Protein AF-0000000075421475 (afdb_homodimer)

Organism: Rhizophagus irregularis (strain DAOM 181602 / DAOM 197198 / MUCL 43194) (NCBI:txid747089)

InterPro domains:
  IPR005123 Oxoglutarate/iron-dependent dioxygenase domain [PS51471] (531-651)
  IPR027450 Alpha-ketoglutarate-dependent dioxygenase AlkB-like [PF13532] (498-639)
  IPR032852 DNA oxidative demethylase ALKBH2 [PTHR31573] (485-650)
  IPR036987 SRA-YDG superfamily [G3DSA:2.30.280.10] (38-234)
  IPR037151 Alpha-ketoglutarate-dependent dioxygenase AlkB-like superfamily [G3DSA:2.60.120.590] (436-652)

Secondary structure (DSSP, 8-state):
------------------------S---TTSS--TT-HHHHTS-SSEESSHHHHHHH-TT---SS-SEEEETTEEEEEEESS---TT-EE-SSEEEEE---SEEEETTEEEESS---TTSHHHHHHHHHHHTT--EEEEEETT-TTBSS---SSEEEEEEEEEEEEEEEEEPPP---TTGGGTTT----GGGGS-------------------EEEEEEEEEE-TTSSS--TTS-HHHHHHHHHH-TTTT---------EE-TTT--EE---BSS-BB--TTSTTBTEEEETTTTEEEEPPSS--B-GGGGSS--S-HHHHTSPPSS-SSPPPS--TT---SSSGGGTS-EE-TTT-BEE---BSSEEE-TTT--EEEPP--PPPHHHHS-TTS---SSS-SS-PPEEETTS--EEEEEE-TTS-EEEEEEETTTEEEEEEE--TTTTHHHHHHHHHHHT---TT-B--BB--SSSS--B-SSEEEEEES----SB---EE-GGGS-HHHHHHHHHHHHHHHHH-TTS-----EEEEEEE-TT--EEEE----TTEEEEEEEEEEES-EEEEEEE---SS----------------------EEESSS-SEEEEE-TT-EEEEE-SSHHHHEEEEEEESS-EEEEEEEEE--/------------------------S---TTSS--TT-GGGTTS-SSEESSHHHHHHH-TT---SS-SEEEETTEEEEEEESS---TT-EE-SSEEEEE---SEEEETTEEEESS---TTSHHHHHHHHHHHHT--EEEEEETT-TTBSS---SSEEEEEEEEEEEEEEEEEPPP---TTGGGTTT----GGGG--------------------EEEEEEEEEE-TTSSS--TTS-HHHHHHHHHH-TTTT---------EE-TTT--EE---BSS-BB--TTSTTBTEEEETTTTEEEEPPSS--B-GGGGSS--S-HHHHTSPPSS-SSPPPS--TT---SSSGGGTS-EE-TTT-BEE---BSSEEE-TTT--EEEPP--PPPHHHHS-TTS---SSS-SS-PPEEETTS--EEEEEE-TTS-EEEEEEEGGGEEEEEEE--TTTTHHHHHHHHHHHT---TT-B--BB--SSSS--B-SSEEEEEES----SB---EE-GGGS-HHHHHHHHHHHHHHHHH-TTS-----EEEEEEE-TT--EEEE----TTEEEEEEEEEEES-EEEEEEE---SS----------------------EEESSS-SEEEEE-TT-EEEEE-TTHHHHEEEEEEESS-EEEEEEEEE--

Structure (mmCIF, N/CA/C/O backbone):
data_AF-0000000075421475-model_v1
#
loop_
_entity.id
_entity.type
_entity.pdbx_description
1 polymer 'Fe2OG dioxygenase domain-containing protein'
#
loop_
_atom_site.group_PDB
_atom_site.id
_atom_site.type_symbol
_atom_site.label_atom_id
_atom_site.label_alt_id
_atom_site.label_comp_id
_atom_site.label_asym_id
_atom_site.label_entity_id
_atom_site.label_seq_id
_atom_site.pdbx_PDB_ins_code
_atom_site.Cartn_x
_atom_site.Cartn_y
_atom_site.Cartn_z
_atom_site.occupancy
_atom_site.B_iso_or_equiv
_atom_site.auth_seq_id
_atom_site.auth_comp_id
_atom_site.auth_asym_id
_atom_site.auth_atom_id
_atom_site.pdbx_PDB_model_num
ATOM 1 N N . MET A 1 1 ? -62.625 -7.441 -4.32 1 19.88 1 MET A N 1
ATOM 2 C CA . MET A 1 1 ? -62.062 -8.719 -3.875 1 19.88 1 MET A CA 1
ATOM 3 C C . MET A 1 1 ? -61.125 -9.305 -4.934 1 19.88 1 MET A C 1
ATOM 5 O O . MET A 1 1 ? -60.844 -10.5 -4.918 1 19.88 1 MET A O 1
ATOM 9 N N . GLU A 1 2 ? -60.75 -8.57 -5.867 1 22.98 2 GLU A N 1
ATOM 10 C CA . GLU A 1 2 ? -60.156 -9.094 -7.094 1 22.98 2 GLU A CA 1
ATOM 11 C C . GLU A 1 2 ? -58.906 -9.891 -6.793 1 22.98 2 GLU A C 1
ATOM 13 O O . GLU A 1 2 ? -58.094 -9.484 -5.957 1 22.98 2 GLU A O 1
ATOM 18 N N . GLN A 1 3 ? -58.844 -11.203 -7.133 1 22.12 3 GLN A N 1
ATOM 19 C CA . GLN A 1 3 ? -58.031 -12.383 -6.898 1 22.12 3 GLN A CA 1
ATOM 20 C C . GLN A 1 3 ? -56.594 -12.188 -7.438 1 22.12 3 GLN A C 1
ATOM 22 O O . GLN A 1 3 ? -56.406 -11.898 -8.617 1 22.12 3 GLN A O 1
ATOM 27 N N . ILE A 1 4 ? -55.688 -11.688 -6.645 1 22.62 4 ILE A N 1
ATOM 28 C CA . ILE A 1 4 ? -54.281 -11.336 -6.832 1 22.62 4 ILE A CA 1
ATOM 29 C C . ILE A 1 4 ? -53.5 -12.57 -7.285 1 22.62 4 ILE A C 1
ATOM 31 O O . ILE A 1 4 ? -53.438 -13.562 -6.555 1 22.62 4 ILE A O 1
ATOM 35 N N . ALA A 1 5 ? -53.469 -12.891 -8.617 1 23.23 5 ALA A N 1
ATOM 36 C CA . ALA A 1 5 ? -52.906 -14.086 -9.234 1 23.23 5 ALA A CA 1
ATOM 37 C C . ALA A 1 5 ? -51.5 -14.344 -8.711 1 23.23 5 ALA A C 1
ATOM 39 O O . ALA A 1 5 ? -50.656 -13.445 -8.727 1 23.23 5 ALA A O 1
ATOM 40 N N . SER A 1 6 ? -51.188 -15.344 -7.84 1 21.27 6 SER A N 1
ATOM 41 C CA . SER A 1 6 ? -50.156 -16.016 -7.051 1 21.27 6 SER A CA 1
ATOM 42 C C . SER A 1 6 ? -49 -16.516 -7.941 1 21.27 6 SER A C 1
ATOM 44 O O . SER A 1 6 ? -49.188 -17.453 -8.719 1 21.27 6 SER A O 1
ATOM 46 N N . SER A 1 7 ? -48.438 -15.641 -8.797 1 22.64 7 SER A N 1
ATOM 47 C CA . SER A 1 7 ? -47.531 -16.234 -9.766 1 22.64 7 SER A CA 1
ATOM 48 C C . SER A 1 7 ? -46.531 -17.172 -9.094 1 22.64 7 SER A C 1
ATOM 50 O O . SER A 1 7 ? -45.938 -16.828 -8.062 1 22.64 7 SER A O 1
ATOM 52 N N . ASN A 1 8 ? -46.625 -18.453 -9.18 1 20.2 8 ASN A N 1
ATOM 53 C CA . ASN A 1 8 ? -46.031 -19.703 -8.711 1 20.2 8 ASN A CA 1
ATOM 54 C C . ASN A 1 8 ? -44.531 -19.734 -9 1 20.2 8 ASN A C 1
ATOM 56 O O . ASN A 1 8 ? -44.125 -19.844 -10.148 1 20.2 8 ASN A O 1
ATOM 60 N N . VAL A 1 9 ? -43.812 -18.828 -8.469 1 20.62 9 VAL A N 1
ATOM 61 C CA . VAL A 1 9 ? -42.344 -18.828 -8.602 1 20.62 9 VAL A CA 1
ATOM 62 C C . VAL A 1 9 ? -41.812 -20.203 -8.242 1 20.62 9 VAL A C 1
ATOM 64 O O . VAL A 1 9 ? -41.938 -20.656 -7.102 1 20.62 9 VAL A O 1
ATOM 67 N N . GLN A 1 10 ? -41.844 -21.156 -9.18 1 21.28 10 GLN A N 1
ATOM 68 C CA . GLN A 1 10 ? -41.344 -22.516 -8.945 1 21.28 10 GLN A CA 1
ATOM 69 C C . GLN A 1 10 ? -39.938 -22.484 -8.375 1 21.28 10 GLN A C 1
ATOM 71 O O . GLN A 1 10 ? -39.031 -21.938 -8.984 1 21.28 10 GLN A O 1
ATOM 76 N N . VAL A 1 11 ? -39.75 -22.484 -7.121 1 22.06 11 VAL A N 1
ATOM 77 C CA . VAL A 1 11 ? -38.625 -22.672 -6.227 1 22.06 11 VAL A CA 1
ATOM 78 C C . VAL A 1 11 ? -37.906 -23.984 -6.582 1 22.06 11 VAL A C 1
ATOM 80 O O . VAL A 1 11 ? -38.438 -25.062 -6.383 1 22.06 11 VAL A O 1
ATOM 83 N N . VAL A 1 12 ? -37.312 -24.062 -7.805 1 23.73 12 VAL A N 1
ATOM 84 C CA . VAL A 1 12 ? -36.656 -25.359 -7.984 1 23.73 12 VAL A CA 1
ATOM 85 C C . VAL A 1 12 ? -35.688 -25.609 -6.832 1 23.73 12 VAL A C 1
ATOM 87 O O . VAL A 1 12 ? -34.781 -24.812 -6.586 1 23.73 12 VAL A O 1
ATOM 90 N N . GLN A 1 13 ? -36.062 -26.203 -5.762 1 22.08 13 GLN A N 1
ATOM 91 C CA . GLN A 1 13 ? -35.375 -26.797 -4.621 1 22.08 13 GLN A CA 1
ATOM 92 C C . GLN A 1 13 ? -34.219 -27.688 -5.078 1 22.08 13 GLN A C 1
ATOM 94 O O . GLN A 1 13 ? -34.438 -28.812 -5.508 1 22.08 13 GLN A O 1
ATOM 99 N N . GLU A 1 14 ? -33.375 -27.188 -5.859 1 24 14 GLU A N 1
ATOM 100 C CA . GLU A 1 14 ? -32.375 -28.219 -6.133 1 24 14 GLU A CA 1
ATOM 101 C C . GLU A 1 14 ? -31.75 -28.719 -4.844 1 24 14 GLU A C 1
ATOM 103 O O . GLU A 1 14 ? -31.25 -27.938 -4.035 1 24 14 GLU A O 1
ATOM 108 N N . GLU A 1 15 ? -32.219 -29.781 -4.238 1 24.41 15 GLU A N 1
ATOM 109 C CA . GLU A 1 15 ? -31.703 -30.594 -3.139 1 24.41 15 GLU A CA 1
ATOM 110 C C . GLU A 1 15 ? -30.188 -30.766 -3.262 1 24.41 15 GLU A C 1
ATOM 112 O O . GLU A 1 15 ? -29.703 -31.234 -4.293 1 24.41 15 GLU A O 1
ATOM 117 N N . VAL A 1 16 ? -29.5 -29.953 -2.693 1 27.61 16 VAL A N 1
ATOM 118 C CA . VAL A 1 16 ? -28.062 -30.125 -2.469 1 27.61 16 VAL A CA 1
ATOM 119 C C . VAL A 1 16 ? -27.797 -31.547 -1.942 1 27.61 16 VAL A C 1
ATOM 121 O O . VAL A 1 16 ? -28.172 -31.875 -0.812 1 27.61 16 VAL A O 1
ATOM 124 N N . LYS A 1 17 ? -28.078 -32.594 -2.758 1 28.84 17 LYS A N 1
ATOM 125 C CA . LYS A 1 17 ? -27.688 -33.938 -2.346 1 28.84 17 LYS A CA 1
ATOM 126 C C . LYS A 1 17 ? -26.281 -33.969 -1.767 1 28.84 17 LYS A C 1
ATOM 128 O O . LYS A 1 17 ? -25.344 -33.469 -2.393 1 28.84 17 LYS A O 1
ATOM 133 N N . ILE A 1 18 ? -26.141 -33.875 -0.448 1 30.33 18 ILE A N 1
ATOM 134 C CA . ILE A 1 18 ? -24.969 -34.219 0.359 1 30.33 18 ILE A CA 1
ATOM 135 C C . ILE A 1 18 ? -24.156 -35.281 -0.357 1 30.33 18 ILE A C 1
ATOM 137 O O . ILE A 1 18 ? -24.703 -36.312 -0.801 1 30.33 18 ILE A O 1
ATOM 141 N N . SER A 1 19 ? -23.156 -34.938 -0.996 1 30.86 19 SER A N 1
ATOM 142 C CA . SER A 1 19 ? -22.391 -36.062 -1.53 1 30.86 19 SER A CA 1
ATOM 143 C C . SER A 1 19 ? -22.344 -37.219 -0.535 1 30.86 19 SER A C 1
ATOM 145 O O . SER A 1 19 ? -22.266 -37 0.676 1 30.86 19 SER A O 1
ATOM 147 N N . VAL A 1 20 ? -23.094 -38.25 -0.68 1 33.75 20 VAL A N 1
ATOM 148 C CA . VAL A 1 20 ? -23.266 -39.531 -0.048 1 33.75 20 VAL A CA 1
ATOM 149 C C . VAL A 1 20 ? -21.922 -40.094 0.394 1 33.75 20 VAL A C 1
ATOM 151 O O . VAL A 1 20 ? -21.828 -41.25 0.864 1 33.75 20 VAL A O 1
ATOM 154 N N . HIS A 1 21 ? -20.781 -39.531 -0.09 1 34.03 21 HIS A N 1
ATOM 155 C CA . HIS A 1 21 ? -19.656 -40.406 0.247 1 34.03 21 HIS A CA 1
ATOM 156 C C . HIS A 1 21 ? -19.297 -40.281 1.727 1 34.03 21 HIS A C 1
ATOM 158 O O . HIS A 1 21 ? -19 -39.219 2.219 1 34.03 21 HIS A O 1
ATOM 164 N N . PRO A 1 22 ? -19.812 -41.031 2.578 1 38.66 22 PRO A N 1
ATOM 165 C CA . PRO A 1 22 ? -19.328 -41.156 3.953 1 38.66 22 PRO A CA 1
ATOM 166 C C . PRO A 1 22 ? -17.797 -41.094 4.043 1 38.66 22 PRO A C 1
ATOM 168 O O . PRO A 1 22 ? -17.125 -41.938 3.438 1 38.66 22 PRO A O 1
ATOM 171 N N . LEU A 1 23 ? -17.125 -40 3.906 1 40.91 23 LEU A N 1
ATOM 172 C CA . LEU A 1 23 ? -15.672 -40.031 4.008 1 40.91 23 LEU A CA 1
ATOM 173 C C . LEU A 1 23 ? -15.227 -40.625 5.328 1 40.91 23 LEU A C 1
ATOM 175 O O . LEU A 1 23 ? -15.82 -40.375 6.375 1 40.91 23 LEU A O 1
ATOM 179 N N . PRO A 1 24 ? -14.578 -41.812 5.293 1 38.94 24 PRO A N 1
ATOM 180 C CA . PRO A 1 24 ? -14.031 -42.281 6.566 1 38.94 24 PRO A CA 1
ATOM 181 C C . PRO A 1 24 ? -13.359 -41.188 7.371 1 38.94 24 PRO A C 1
ATOM 183 O O . PRO A 1 24 ? -13.07 -40.094 6.836 1 38.94 24 PRO A O 1
ATOM 186 N N . GLU A 1 25 ? -12.648 -41.656 8.656 1 40.38 25 GLU A N 1
ATOM 187 C CA . GLU A 1 25 ? -11.93 -40.938 9.711 1 40.38 25 GLU A CA 1
ATOM 188 C C . GLU A 1 25 ? -10.93 -39.938 9.125 1 40.38 25 GLU A C 1
ATOM 190 O O . GLU A 1 25 ? -10.789 -39.844 7.898 1 40.38 25 GLU A O 1
ATOM 195 N N . ASP A 1 26 ? -9.531 -39.844 9.898 1 41.53 26 ASP A N 1
ATOM 196 C CA . ASP A 1 26 ? -8.469 -38.844 10.062 1 41.53 26 ASP A CA 1
ATOM 197 C C . ASP A 1 26 ? -7.605 -38.75 8.805 1 41.53 26 ASP A C 1
ATOM 199 O O . ASP A 1 26 ? -6.984 -39.75 8.406 1 41.53 26 ASP A O 1
ATOM 203 N N . ASN A 1 27 ? -7.914 -38.094 7.852 1 46.56 27 ASN A N 1
ATOM 204 C CA . ASN A 1 27 ? -6.855 -37.75 6.914 1 46.56 27 ASN A CA 1
ATOM 205 C C . ASN A 1 27 ? -5.613 -37.25 7.637 1 46.56 27 ASN A C 1
ATOM 207 O O . ASN A 1 27 ? -4.742 -36.625 7.02 1 46.56 27 ASN A O 1
ATOM 211 N N . ASP A 1 28 ? -5.605 -37.125 9.047 1 42.09 28 ASP A N 1
ATOM 212 C CA . ASP A 1 28 ? -4.512 -36.562 9.828 1 42.09 28 ASP A CA 1
ATOM 213 C C . ASP A 1 28 ? -3.184 -37.219 9.492 1 42.09 28 ASP A C 1
ATOM 215 O O . ASP A 1 28 ? -2.955 -38.375 9.852 1 42.09 28 ASP A O 1
ATOM 219 N N . VAL A 1 29 ? -2.621 -36.906 8.453 1 40.19 29 VAL A N 1
ATOM 220 C CA . VAL A 1 29 ? -1.258 -37.312 8.133 1 40.19 29 VAL A CA 1
ATOM 221 C C . VAL A 1 29 ? -0.332 -37 9.305 1 40.19 29 VAL A C 1
ATOM 223 O O . VAL A 1 29 ? 0.502 -36.094 9.203 1 40.19 29 VAL A O 1
ATOM 226 N N . THR A 1 30 ? -0.765 -36.625 10.469 1 38.5 30 THR A N 1
ATOM 227 C CA . THR A 1 30 ? 0.36 -36.375 11.359 1 38.5 30 THR A CA 1
ATOM 228 C C . THR A 1 30 ? 1.345 -37.562 11.328 1 38.5 30 THR A C 1
ATOM 230 O O . THR A 1 30 ? 2.531 -37.375 11.617 1 38.5 30 THR A O 1
ATOM 233 N N . ASN A 1 31 ? 0.991 -38.844 11.891 1 34.25 31 ASN A N 1
ATOM 234 C CA . ASN A 1 31 ? 1.983 -39.875 12.055 1 34.25 31 ASN A CA 1
ATOM 235 C C . ASN A 1 31 ? 2.525 -40.375 10.711 1 34.25 31 ASN A C 1
ATOM 237 O O . ASN A 1 31 ? 1.853 -40.25 9.688 1 34.25 31 ASN A O 1
ATOM 241 N N . LYS A 1 32 ? 3.873 -40.875 10.656 1 36.94 32 LYS A N 1
ATOM 242 C CA . LYS A 1 32 ? 4.652 -41.531 9.609 1 36.94 32 LYS A CA 1
ATOM 243 C C . LYS A 1 32 ? 3.762 -42.406 8.734 1 36.94 32 LYS A C 1
ATOM 245 O O . LYS A 1 32 ? 4.258 -43.188 7.941 1 36.94 32 LYS A O 1
ATOM 250 N N . VAL A 1 33 ? 2.607 -42.688 9.148 1 35.84 33 VAL A N 1
ATOM 251 C CA . VAL A 1 33 ? 1.953 -43.688 8.312 1 35.84 33 VAL A CA 1
ATOM 252 C C . VAL A 1 33 ? 1.674 -43.094 6.93 1 35.84 33 VAL A C 1
ATOM 254 O O . VAL A 1 33 ? 1.271 -41.938 6.809 1 35.84 33 VAL A O 1
ATOM 257 N N . THR A 1 34 ? 1.839 -44 5.75 1 40.03 34 THR A N 1
ATOM 258 C CA . THR A 1 34 ? 2.09 -43.906 4.316 1 40.03 34 THR A CA 1
ATOM 259 C C . THR A 1 34 ? 0.959 -43.156 3.615 1 40.03 34 THR A C 1
ATOM 261 O O . THR A 1 34 ? -0.217 -43.469 3.834 1 40.03 34 THR A O 1
ATOM 264 N N . LEU A 1 35 ? 1.119 -41.844 3.225 1 44.03 35 LEU A N 1
ATOM 265 C CA . LEU A 1 35 ? 0.41 -41.156 2.16 1 44.03 35 LEU A CA 1
ATOM 266 C C . LEU A 1 35 ? -0.421 -42.125 1.329 1 44.03 35 LEU A C 1
ATOM 268 O O . LEU A 1 35 ? -1.32 -41.688 0.596 1 44.03 35 LEU A O 1
ATOM 272 N N . HIS A 1 36 ? -0.046 -43.469 1.395 1 41.69 36 HIS A N 1
ATOM 273 C CA . HIS A 1 36 ? -0.599 -44.5 0.514 1 41.69 36 HIS A CA 1
ATOM 274 C C . HIS A 1 36 ? -1.604 -45.375 1.253 1 41.69 36 HIS A C 1
ATOM 276 O O . HIS A 1 36 ? -1.866 -46.5 0.84 1 41.69 36 HIS A O 1
ATOM 282 N N . SER A 1 37 ? -2.088 -44.969 2.363 1 43.88 37 SER A N 1
ATOM 283 C CA . SER A 1 37 ? -3.082 -45.844 2.947 1 43.88 37 SER A CA 1
ATOM 284 C C . SER A 1 37 ? -4.277 -46.031 2.018 1 43.88 37 SER A C 1
ATOM 286 O O . SER A 1 37 ? -4.625 -45.125 1.262 1 43.88 37 SER A O 1
ATOM 288 N N . PRO A 1 38 ? -4.766 -47.281 1.818 1 45.56 38 PRO A N 1
ATOM 289 C CA . PRO A 1 38 ? -5.875 -47.594 0.925 1 45.56 38 PRO A CA 1
ATOM 290 C C . PRO A 1 38 ? -7.066 -46.656 1.086 1 45.56 38 PRO A C 1
ATOM 292 O O . PRO A 1 38 ? -7.801 -46.438 0.125 1 45.56 38 PRO A O 1
ATOM 295 N N . VAL A 1 39 ? -7.305 -46.219 2.311 1 44.88 39 VAL A N 1
ATOM 296 C CA . VAL A 1 39 ? -8.469 -45.344 2.545 1 44.88 39 VAL A CA 1
ATOM 297 C C . VAL A 1 39 ? -8.312 -44.031 1.786 1 44.88 39 VAL A C 1
ATOM 299 O O . VAL A 1 39 ? -9.297 -43.469 1.32 1 44.88 39 VAL A O 1
ATOM 302 N N . ASN A 1 40 ? -7.062 -43.656 1.639 1 52.53 40 ASN A N 1
ATOM 303 C CA . ASN A 1 40 ? -6.734 -42.375 1.033 1 52.53 40 ASN A CA 1
ATOM 304 C C . ASN A 1 40 ? -6.508 -42.5 -0.47 1 52.53 40 ASN A C 1
ATOM 306 O O . ASN A 1 40 ? -6.297 -41.5 -1.158 1 52.53 40 ASN A O 1
ATOM 310 N N . VAL A 1 41 ? -6.547 -43.688 -1.028 1 57.03 41 VAL A N 1
ATOM 311 C CA . VAL A 1 41 ? -6.105 -43.906 -2.404 1 57.03 41 VAL A CA 1
ATOM 312 C C . VAL A 1 41 ? -7.23 -43.531 -3.369 1 57.03 41 VAL A C 1
ATOM 314 O O . VAL A 1 41 ? -6.973 -43.062 -4.48 1 57.03 41 VAL A O 1
ATOM 317 N N . HIS A 1 42 ? -8.531 -43.438 -2.975 1 70.56 42 HIS A N 1
ATOM 318 C CA . HIS A 1 42 ? -9.57 -43.156 -3.961 1 70.56 42 HIS A CA 1
ATOM 319 C C . HIS A 1 42 ? -10.305 -41.875 -3.641 1 70.56 42 HIS A C 1
ATOM 321 O O . HIS A 1 42 ? -11.508 -41.75 -3.887 1 70.56 42 HIS A O 1
ATOM 327 N N . ARG A 1 43 ? -9.375 -41.094 -3.025 1 81.25 43 ARG A N 1
ATOM 328 C CA . ARG A 1 43 ? -10.016 -39.812 -2.705 1 81.25 43 ARG A CA 1
ATOM 329 C C . ARG A 1 43 ? -9.125 -38.656 -3.096 1 81.25 43 ARG A C 1
ATOM 331 O O . ARG A 1 43 ? -7.91 -38.688 -2.898 1 81.25 43 ARG A O 1
ATOM 338 N N . PRO A 1 44 ? -9.828 -37.656 -3.59 1 91.69 44 PRO A N 1
ATOM 339 C CA . PRO A 1 44 ? -9.023 -36.469 -3.863 1 91.69 44 PRO A CA 1
ATOM 340 C C . PRO A 1 44 ? -8.383 -35.875 -2.605 1 91.69 44 PRO A C 1
ATOM 342 O O . PRO A 1 44 ? -9.008 -35.875 -1.542 1 91.69 44 PRO A O 1
ATOM 345 N N . LYS A 1 45 ? -7.141 -35.469 -2.66 1 92.38 45 LYS A N 1
ATOM 346 C CA . LYS A 1 45 ? -6.418 -34.906 -1.526 1 92.38 45 LYS A CA 1
ATOM 347 C C . LYS A 1 45 ? -6.875 -33.469 -1.247 1 92.38 45 LYS A C 1
ATOM 349 O O . LYS A 1 45 ? -6.777 -33 -0.114 1 92.38 45 LYS A O 1
ATOM 354 N N . VAL A 1 46 ? -7.277 -32.781 -2.23 1 95.88 46 VAL A N 1
ATOM 355 C CA . VAL A 1 46 ? -7.793 -31.406 -2.15 1 95.88 46 VAL A CA 1
ATOM 356 C C . VAL A 1 46 ? -9.055 -31.281 -2.998 1 95.88 46 VAL A C 1
ATOM 358 O O . VAL A 1 46 ? -9.039 -31.562 -4.199 1 95.88 46 VAL A O 1
ATOM 361 N N . TRP A 1 47 ? -10.156 -30.844 -2.387 1 95.75 47 TRP A N 1
ATOM 362 C CA . TRP A 1 47 ? -11.398 -30.719 -3.139 1 95.75 47 TRP A CA 1
ATOM 363 C C . TRP A 1 47 ? -12.305 -29.656 -2.521 1 95.75 47 TRP A C 1
ATOM 365 O O . TRP A 1 47 ? -12.062 -29.219 -1.397 1 95.75 47 TRP A O 1
ATOM 375 N N . ALA A 1 48 ? -13.273 -29.156 -3.281 1 95.94 48 ALA A N 1
ATOM 376 C CA . ALA A 1 48 ? -14.164 -28.078 -2.852 1 95.94 48 ALA A CA 1
ATOM 377 C C . ALA A 1 48 ? -15.531 -28.203 -3.504 1 95.94 48 ALA A C 1
ATOM 379 O O . ALA A 1 48 ? -15.703 -28.938 -4.48 1 95.94 48 ALA A O 1
ATOM 380 N N . GLU A 1 49 ? -16.5 -27.5 -2.906 1 94 49 GLU A N 1
ATOM 381 C CA . GLU A 1 49 ? -17.844 -27.484 -3.471 1 94 49 GLU A CA 1
ATOM 382 C C . GLU A 1 49 ? -18.141 -26.156 -4.145 1 94 49 GLU A C 1
ATOM 384 O O . GLU A 1 49 ? -19.109 -26.031 -4.891 1 94 49 GLU A O 1
ATOM 389 N N . THR A 1 50 ? -17.375 -25.188 -3.824 1 93.12 50 THR A N 1
ATOM 390 C CA . THR A 1 50 ? -17.531 -23.906 -4.488 1 93.12 50 THR A CA 1
ATOM 391 C C . THR A 1 50 ? -16.203 -23.375 -4.996 1 93.12 50 THR A C 1
ATOM 393 O O . THR A 1 50 ? -15.141 -23.734 -4.461 1 93.12 50 THR A O 1
ATOM 396 N N . ARG A 1 51 ? -16.266 -22.562 -5.988 1 93.19 51 ARG A N 1
ATOM 397 C CA . ARG A 1 51 ? -15.055 -21.969 -6.547 1 93.19 51 ARG A CA 1
ATOM 398 C C . ARG A 1 51 ? -14.406 -21.016 -5.551 1 93.19 51 ARG A C 1
ATOM 400 O O . ARG A 1 51 ? -13.18 -20.875 -5.527 1 93.19 51 ARG A O 1
ATOM 407 N N . GLN A 1 52 ? -15.211 -20.312 -4.746 1 94.12 52 GLN A N 1
ATOM 408 C CA . GLN A 1 52 ? -14.688 -19.406 -3.738 1 94.12 52 GLN A CA 1
ATOM 409 C C . GLN A 1 52 ? -13.781 -20.125 -2.75 1 94.12 52 GLN A C 1
ATOM 411 O O . GLN A 1 52 ? -12.75 -19.594 -2.34 1 94.12 52 GLN A O 1
ATOM 416 N N . GLU A 1 53 ? -14.219 -21.312 -2.389 1 95.75 53 GLU A N 1
ATOM 417 C CA . GLU A 1 53 ? -13.398 -22.109 -1.475 1 95.75 53 GLU A CA 1
ATOM 418 C C . GLU A 1 53 ? -12.023 -22.375 -2.061 1 95.75 53 GLU A C 1
ATOM 420 O O . GLU A 1 53 ? -11.016 -22.297 -1.354 1 95.75 53 GLU A O 1
ATOM 425 N N . LEU A 1 54 ? -11.984 -22.672 -3.33 1 95.88 54 LEU A N 1
ATOM 426 C CA . LEU A 1 54 ? -10.711 -22.875 -4.004 1 95.88 54 LEU A CA 1
ATOM 427 C C . LEU A 1 54 ? -9.883 -21.594 -3.99 1 95.88 54 LEU A C 1
ATOM 429 O O . LEU A 1 54 ? -8.734 -21.609 -3.533 1 95.88 54 LEU A O 1
ATOM 433 N N . CYS A 1 55 ? -10.492 -20.531 -4.391 1 95 55 CYS A N 1
ATOM 434 C CA . CYS A 1 55 ? -9.789 -19.266 -4.625 1 95 55 CYS A CA 1
ATOM 435 C C . CYS A 1 55 ? -9.305 -18.672 -3.312 1 95 55 CYS A C 1
ATOM 437 O O . CYS A 1 55 ? -8.266 -18 -3.281 1 95 55 CYS A O 1
ATOM 439 N N . GLU A 1 56 ? -9.977 -18.891 -2.193 1 93.31 56 GLU A N 1
ATOM 440 C CA . GLU A 1 56 ? -9.586 -18.328 -0.907 1 93.31 56 GLU A CA 1
ATOM 441 C C . GLU A 1 56 ? -8.547 -19.188 -0.206 1 93.31 56 GLU A C 1
ATOM 443 O O . GLU A 1 56 ? -7.898 -18.734 0.743 1 93.31 56 GLU A O 1
ATOM 448 N N . THR A 1 57 ? -8.453 -20.406 -0.647 1 94 57 THR A N 1
ATOM 449 C CA . THR A 1 57 ? -7.578 -21.328 0.079 1 94 57 THR A CA 1
ATOM 450 C C . THR A 1 57 ? -6.305 -21.594 -0.714 1 94 57 THR A C 1
ATOM 452 O O . THR A 1 57 ? -5.207 -21.594 -0.152 1 94 57 THR A O 1
ATOM 455 N N . LEU A 1 58 ? -6.484 -21.828 -1.996 1 94.94 58 LEU A N 1
ATOM 456 C CA . LEU A 1 58 ? -5.352 -22.234 -2.816 1 94.94 58 LEU A CA 1
ATOM 457 C C . LEU A 1 58 ? -4.641 -21.031 -3.406 1 94.94 58 LEU A C 1
ATOM 459 O O . LEU A 1 58 ? -5.227 -20.281 -4.199 1 94.94 58 LEU A O 1
ATOM 463 N N . ALA A 1 59 ? -3.367 -20.938 -3.098 1 91.94 59 ALA A N 1
ATOM 464 C CA . ALA A 1 59 ? -2.588 -19.812 -3.621 1 91.94 59 ALA A CA 1
ATOM 465 C C . ALA A 1 59 ? -2.34 -19.969 -5.117 1 91.94 59 ALA A C 1
ATOM 467 O O . ALA A 1 59 ? -2.105 -18.984 -5.82 1 91.94 59 ALA A O 1
ATOM 468 N N . TYR A 1 60 ? -2.457 -21.219 -5.625 1 96.12 60 TYR A N 1
ATOM 469 C CA . TYR A 1 60 ? -2.145 -21.453 -7.031 1 96.12 60 TYR A CA 1
ATOM 470 C C . TYR A 1 60 ? -3.408 -21.438 -7.883 1 96.12 60 TYR A C 1
ATOM 472 O O . TYR A 1 60 ? -3.361 -21.703 -9.086 1 96.12 60 TYR A O 1
ATOM 480 N N . PHE A 1 61 ? -4.555 -21.094 -7.266 1 96.56 61 PHE A N 1
ATOM 481 C CA . PHE A 1 61 ? -5.773 -20.969 -8.055 1 96.56 61 PHE A CA 1
ATOM 482 C C . PHE A 1 61 ? -6.695 -19.906 -7.469 1 96.56 61 PHE A C 1
ATOM 484 O O . PHE A 1 61 ? -7.527 -20.203 -6.613 1 96.56 61 PHE A O 1
ATOM 491 N N . ARG A 1 62 ? -6.641 -18.734 -8.102 1 93.88 62 ARG A N 1
ATOM 492 C CA . ARG A 1 62 ? -7.469 -17.625 -7.664 1 93.88 62 ARG A CA 1
ATOM 493 C C . ARG A 1 62 ? -8.281 -17.047 -8.82 1 93.88 62 ARG A C 1
ATOM 495 O O . ARG A 1 62 ? -8.406 -15.828 -8.961 1 93.88 62 ARG A O 1
ATOM 502 N N . ALA A 1 63 ? -8.672 -17.922 -9.672 1 92.75 63 ALA A N 1
ATOM 503 C CA . ALA A 1 63 ? -9.492 -17.531 -10.812 1 92.75 63 ALA A CA 1
ATOM 504 C C . ALA A 1 63 ? -10.977 -17.703 -10.508 1 92.75 63 ALA A C 1
ATOM 506 O O . ALA A 1 63 ? -11.547 -18.781 -10.734 1 92.75 63 ALA A O 1
ATOM 507 N N . TYR A 1 64 ? -11.633 -16.688 -10.133 1 88.38 64 TYR A N 1
ATOM 508 C CA . TYR A 1 64 ? -13.023 -16.75 -9.695 1 88.38 64 TYR A CA 1
ATOM 509 C C . TYR A 1 64 ? -13.953 -16.969 -10.883 1 88.38 64 TYR A C 1
ATOM 511 O O . TYR A 1 64 ? -15.07 -17.469 -10.711 1 88.38 64 TYR A O 1
ATOM 519 N N . GLN A 1 65 ? -13.484 -16.625 -12.078 1 82.81 65 GLN A N 1
ATOM 520 C CA . GLN A 1 65 ? -14.352 -16.766 -13.242 1 82.81 65 GLN A CA 1
ATOM 521 C C . GLN A 1 65 ? -13.664 -17.562 -14.352 1 82.81 65 GLN A C 1
ATOM 523 O O . GLN A 1 65 ? -14.289 -18.422 -14.984 1 82.81 65 GLN A O 1
ATOM 528 N N . GLY A 1 66 ? -12.469 -17.438 -14.508 1 86.44 66 GLY A N 1
ATOM 529 C CA . GLY A 1 66 ? -11.766 -18.078 -15.602 1 86.44 66 GLY A CA 1
ATOM 530 C C . GLY A 1 66 ? -11.242 -19.453 -15.242 1 86.44 66 GLY A C 1
ATOM 531 O O . GLY A 1 66 ? -11.25 -19.844 -14.07 1 86.44 66 GLY A O 1
ATOM 532 N N . GLY A 1 67 ? -10.891 -20.219 -16.281 1 92.06 67 GLY A N 1
ATOM 533 C CA . GLY A 1 67 ? -10.391 -21.562 -16.062 1 92.06 67 GLY A CA 1
ATOM 534 C C . GLY A 1 67 ? -8.875 -21.656 -16.062 1 92.06 67 GLY A C 1
ATOM 535 O O . GLY A 1 67 ? -8.305 -22.641 -15.586 1 92.06 67 GLY A O 1
ATOM 536 N N . VAL A 1 68 ? -8.297 -20.656 -16.625 1 95.06 68 VAL A N 1
ATOM 537 C CA . VAL A 1 68 ? -6.84 -20.609 -16.672 1 95.06 68 VAL A CA 1
ATOM 538 C C . VAL A 1 68 ? -6.316 -19.562 -15.695 1 95.06 68 VAL A C 1
ATOM 540 O O . VAL A 1 68 ? -6.457 -18.359 -15.945 1 95.06 68 VAL A O 1
ATOM 543 N N . TYR A 1 69 ? -5.742 -20.031 -14.609 1 96.19 69 TYR A N 1
ATOM 544 C CA . TYR A 1 69 ? -5.164 -19.078 -13.664 1 96.19 69 TYR A CA 1
ATOM 545 C C . TYR A 1 69 ? -3.695 -18.828 -13.969 1 96.19 69 TYR A C 1
ATOM 547 O O . TYR A 1 69 ? -2.848 -19.703 -13.75 1 96.19 69 TYR A O 1
ATOM 555 N N . HIS A 1 70 ? -3.451 -17.609 -14.445 1 94.31 70 HIS A N 1
ATOM 556 C CA . HIS A 1 70 ? -2.088 -17.25 -14.812 1 94.31 70 HIS A CA 1
ATOM 557 C C . HIS A 1 70 ? -1.718 -15.875 -14.258 1 94.31 70 HIS A C 1
ATOM 559 O O . HIS A 1 70 ? -2.596 -15.055 -13.984 1 94.31 70 HIS A O 1
ATOM 565 N N . LYS A 1 71 ? -0.495 -15.789 -13.938 1 91.69 71 LYS A N 1
ATOM 566 C CA . LYS A 1 71 ? 0.101 -14.516 -13.523 1 91.69 71 LYS A CA 1
ATOM 567 C C . LYS A 1 71 ? 1.467 -14.312 -14.172 1 91.69 71 LYS A C 1
ATOM 569 O O . LYS A 1 71 ? 2.287 -15.234 -14.211 1 91.69 71 LYS A O 1
ATOM 574 N N . ASP A 1 72 ? 1.662 -13.203 -14.766 1 88.44 72 ASP A N 1
ATOM 575 C CA . ASP A 1 72 ? 2.947 -12.828 -15.344 1 88.44 72 ASP A CA 1
ATOM 576 C C . ASP A 1 72 ? 3.41 -13.859 -16.375 1 88.44 72 ASP A C 1
ATOM 578 O O . ASP A 1 72 ? 4.543 -14.344 -16.312 1 88.44 72 ASP A O 1
ATOM 582 N N . ASN A 1 73 ? 2.521 -14.266 -17.172 1 92.06 73 ASN A N 1
ATOM 583 C CA . ASN A 1 73 ? 2.76 -15.125 -18.328 1 92.06 73 ASN A CA 1
ATOM 584 C C . ASN A 1 73 ? 3.102 -16.547 -17.906 1 92.06 73 ASN A C 1
ATOM 586 O O . ASN A 1 73 ? 3.887 -17.234 -18.578 1 92.06 73 ASN A O 1
ATOM 590 N N . ALA A 1 74 ? 2.664 -16.906 -16.797 1 94.38 74 ALA A N 1
ATOM 591 C CA . ALA A 1 74 ? 2.82 -18.281 -16.344 1 94.38 74 ALA A CA 1
ATOM 592 C C . ALA A 1 74 ? 1.521 -18.812 -15.734 1 94.38 74 ALA A C 1
ATOM 594 O O . ALA A 1 74 ? 0.839 -18.094 -15 1 94.38 74 ALA A O 1
ATOM 595 N N . VAL A 1 75 ? 1.229 -19.969 -16.109 1 96.75 75 VAL A N 1
ATOM 596 C CA . VAL A 1 75 ? 0.014 -20.578 -15.578 1 96.75 75 VAL A CA 1
ATOM 597 C C . VAL A 1 75 ? 0.343 -21.391 -14.32 1 96.75 75 VAL A C 1
ATOM 599 O O . VAL A 1 75 ? 1.291 -22.172 -14.312 1 96.75 75 VAL A O 1
ATOM 602 N N . TYR A 1 76 ? -0.452 -21.203 -13.289 1 97.25 76 TYR A N 1
ATOM 603 C CA . TYR A 1 76 ? -0.297 -21.922 -12.039 1 97.25 76 TYR A CA 1
ATOM 604 C C . TYR A 1 76 ? -1.236 -23.125 -11.984 1 97.25 76 TYR A C 1
ATOM 606 O O . TYR A 1 76 ? -0.858 -24.203 -11.5 1 97.25 76 TYR A O 1
ATOM 614 N N . ALA A 1 77 ? -2.396 -22.859 -12.484 1 98.06 77 ALA A N 1
ATOM 615 C CA . ALA A 1 77 ? -3.385 -23.938 -12.453 1 98.06 77 ALA A CA 1
ATOM 616 C C . ALA A 1 77 ? -4.383 -23.797 -13.602 1 98.06 77 ALA A C 1
ATOM 618 O O . ALA A 1 77 ? -4.574 -22.688 -14.133 1 98.06 77 ALA A O 1
ATOM 619 N N . TYR A 1 78 ? -4.934 -24.891 -13.977 1 97.56 78 TYR A N 1
ATOM 620 C CA . TYR A 1 78 ? -5.883 -25.031 -15.078 1 97.56 78 TYR A CA 1
ATOM 621 C C . TYR A 1 78 ? -7.125 -25.797 -14.633 1 97.56 78 TYR A C 1
ATOM 623 O O . TYR A 1 78 ? -7.023 -26.891 -14.062 1 97.56 78 TYR A O 1
ATOM 631 N N . LEU A 1 79 ? -8.289 -25.203 -14.859 1 96.88 79 LEU A N 1
ATOM 632 C CA . LEU A 1 79 ? -9.547 -25.828 -14.477 1 96.88 79 LEU A CA 1
ATOM 633 C C . LEU A 1 79 ? -10.234 -26.453 -15.688 1 96.88 79 LEU A C 1
ATOM 635 O O . LEU A 1 79 ? -10.508 -25.766 -16.672 1 96.88 79 LEU A O 1
ATOM 639 N N . VAL A 1 80 ? -10.391 -27.75 -15.633 1 95.69 80 VAL A N 1
ATOM 640 C CA . VAL A 1 80 ? -11.172 -28.484 -16.625 1 95.69 80 VAL A CA 1
ATOM 641 C C . VAL A 1 80 ? -12.578 -28.75 -16.094 1 95.69 80 VAL A C 1
ATOM 643 O O . VAL A 1 80 ? -12.758 -29.484 -15.125 1 95.69 80 VAL A O 1
ATOM 646 N N . ASP A 1 81 ? -13.523 -28.156 -16.734 1 92.88 81 ASP A N 1
ATOM 647 C CA . ASP A 1 81 ? -14.891 -28.266 -16.219 1 92.88 81 ASP A CA 1
ATOM 648 C C . ASP A 1 81 ? -15.898 -28.359 -17.375 1 92.88 81 ASP A C 1
ATOM 650 O O . ASP A 1 81 ? -15.742 -29.188 -18.266 1 92.88 81 ASP A O 1
ATOM 654 N N . GLY A 1 82 ? -16.969 -27.547 -17.391 1 86.19 82 GLY A N 1
ATOM 655 C CA . GLY A 1 82 ? -18.094 -27.719 -18.297 1 86.19 82 GLY A CA 1
ATOM 656 C C . GLY A 1 82 ? -17.906 -27.016 -19.625 1 86.19 82 GLY A C 1
ATOM 657 O O . GLY A 1 82 ? -18.812 -27.016 -20.469 1 86.19 82 GLY A O 1
ATOM 658 N N . PHE A 1 83 ? -16.75 -26.484 -19.859 1 82.62 83 PHE A N 1
ATOM 659 C CA . PHE A 1 83 ? -16.562 -25.719 -21.094 1 82.62 83 PHE A CA 1
ATOM 660 C C . PHE A 1 83 ? -15.586 -26.422 -22.016 1 82.62 83 PHE A C 1
ATOM 662 O O . PHE A 1 83 ? -14.539 -25.875 -22.375 1 82.62 83 PHE A O 1
ATOM 669 N N . GLY A 1 84 ? -16.047 -27.516 -22.469 1 83.81 84 GLY A N 1
ATOM 670 C CA . GLY A 1 84 ? -15.195 -28.297 -23.359 1 83.81 84 GLY A CA 1
ATOM 671 C C . GLY A 1 84 ? -15.273 -27.844 -24.812 1 83.81 84 GLY A C 1
ATOM 672 O O . GLY A 1 84 ? -16.188 -27.109 -25.188 1 83.81 84 GLY A O 1
ATOM 673 N N . ALA A 1 85 ? -14.289 -28.188 -25.578 1 85.69 85 ALA A N 1
ATOM 674 C CA . ALA A 1 85 ? -14.219 -27.922 -27.016 1 85.69 85 ALA A CA 1
ATOM 675 C C . ALA A 1 85 ? -14.016 -29.219 -27.797 1 85.69 85 ALA A C 1
ATOM 677 O O . ALA A 1 85 ? -13.781 -30.281 -27.203 1 85.69 85 ALA A O 1
ATOM 678 N N . LYS A 1 86 ? -14.133 -29.078 -29.109 1 87.69 86 LYS A N 1
ATOM 679 C CA . LYS A 1 86 ? -13.961 -30.234 -29.984 1 87.69 86 LYS A CA 1
ATOM 680 C C . LYS A 1 86 ? -12.602 -30.891 -29.75 1 87.69 86 LYS A C 1
ATOM 682 O O . LYS A 1 86 ? -11.578 -30.203 -29.641 1 87.69 86 LYS A O 1
ATOM 687 N N . ARG A 1 87 ? -12.609 -32.281 -29.531 1 91.88 87 ARG A N 1
ATOM 688 C CA . ARG A 1 87 ? -11.438 -33.125 -29.438 1 91.88 87 ARG A CA 1
ATOM 689 C C . ARG A 1 87 ? -10.727 -32.938 -28.109 1 91.88 87 ARG A C 1
ATOM 691 O O . ARG A 1 87 ? -9.539 -33.281 -27.969 1 91.88 87 ARG A O 1
ATOM 698 N N . ASP A 1 88 ? -11.391 -32.344 -27.156 1 93.69 88 ASP A N 1
ATOM 699 C CA . ASP A 1 88 ? -10.891 -32.406 -25.781 1 93.69 88 ASP A CA 1
ATOM 700 C C . ASP A 1 88 ? -10.953 -33.844 -25.25 1 93.69 88 ASP A C 1
ATOM 702 O O . ASP A 1 88 ? -11.852 -34.594 -25.609 1 93.69 88 ASP A O 1
ATOM 706 N N . VAL A 1 89 ? -9.953 -34.156 -24.516 1 95.75 89 VAL A N 1
ATOM 707 C CA . VAL A 1 89 ? -9.875 -35.5 -23.922 1 95.75 89 VAL A CA 1
ATOM 708 C C . VAL A 1 89 ? -9.492 -35.406 -22.453 1 95.75 89 VAL A C 1
ATOM 710 O O . VAL A 1 89 ? -8.664 -34.562 -22.078 1 95.75 89 VAL A O 1
ATOM 713 N N . CYS A 1 90 ? -10.109 -36.219 -21.609 1 95.69 90 CYS A N 1
ATOM 714 C CA . CYS A 1 90 ? -9.75 -36.281 -20.203 1 95.69 90 CYS A CA 1
ATOM 715 C C . CYS A 1 90 ? -9.703 -37.719 -19.719 1 95.69 90 CYS A C 1
ATOM 717 O O . CYS A 1 90 ? -10.719 -38.25 -19.25 1 95.69 90 CYS A O 1
ATOM 719 N N . ASN A 1 91 ? -8.523 -38.281 -19.75 1 93.44 91 ASN A N 1
ATOM 720 C CA . ASN A 1 91 ? -8.32 -39.656 -19.312 1 93.44 91 ASN A CA 1
ATOM 721 C C . ASN A 1 91 ? -7.703 -39.719 -17.922 1 93.44 91 ASN A C 1
ATOM 723 O O . ASN A 1 91 ? -7.293 -40.781 -17.453 1 93.44 91 ASN A O 1
ATOM 727 N N . GLY A 1 92 ? -7.586 -38.656 -17.312 1 94.44 92 GLY A N 1
ATOM 728 C CA . GLY A 1 92 ? -6.941 -38.594 -16.016 1 94.44 92 GLY A CA 1
ATOM 729 C C . GLY A 1 92 ? -5.465 -38.25 -16.109 1 94.44 92 GLY A C 1
ATOM 730 O O . GLY A 1 92 ? -5.082 -37.094 -15.984 1 94.44 92 GLY A O 1
ATOM 731 N N . ARG A 1 93 ? -4.66 -39.25 -16.609 1 96 93 ARG A N 1
ATOM 732 C CA . ARG A 1 93 ? -3.221 -39.031 -16.688 1 96 93 ARG A CA 1
ATOM 733 C C . ARG A 1 93 ? -2.877 -38.188 -17.906 1 96 93 ARG A C 1
ATOM 735 O O . ARG A 1 93 ? -1.832 -37.531 -17.938 1 96 93 ARG A O 1
ATOM 742 N N . VAL A 1 94 ? -3.701 -38.281 -18.922 1 97.31 94 VAL A N 1
ATOM 743 C CA . VAL A 1 94 ? -3.537 -37.469 -20.125 1 97.31 94 VAL A CA 1
ATOM 744 C C . VAL A 1 94 ? -4.789 -36.625 -20.344 1 97.31 94 VAL A C 1
ATOM 746 O O . VAL A 1 94 ? -5.902 -37.156 -20.391 1 97.31 94 VAL A O 1
ATOM 749 N N . ILE A 1 95 ? -4.562 -35.375 -20.453 1 97.81 95 ILE A N 1
ATOM 750 C CA . ILE A 1 95 ? -5.656 -34.438 -20.688 1 97.81 95 ILE A CA 1
ATOM 751 C C . ILE A 1 95 ? -5.324 -33.562 -21.891 1 97.81 95 ILE A C 1
ATOM 753 O O . ILE A 1 95 ? -4.207 -33.062 -22 1 97.81 95 ILE A O 1
ATOM 757 N N . ILE A 1 96 ? -6.223 -33.469 -22.859 1 97.38 96 ILE A N 1
ATOM 758 C CA . ILE A 1 96 ? -6.129 -32.531 -23.969 1 97.38 96 ILE A CA 1
ATOM 759 C C . ILE A 1 96 ? -7.234 -31.484 -23.859 1 97.38 96 ILE A C 1
ATOM 761 O O . ILE A 1 96 ? -8.414 -31.828 -23.781 1 97.38 96 ILE A O 1
ATOM 765 N N . SER A 1 97 ? -6.832 -30.297 -23.734 1 95.81 97 SER A N 1
ATOM 766 C CA . SER A 1 97 ? -7.773 -29.188 -23.641 1 95.81 97 SER A CA 1
ATOM 767 C C . SER A 1 97 ? -7.285 -27.984 -24.422 1 95.81 97 SER A C 1
ATOM 769 O O . SER A 1 97 ? -6.512 -28.109 -25.375 1 95.81 97 SER A O 1
ATOM 771 N N . HIS A 1 98 ? -7.82 -26.734 -24.094 1 92.88 98 HIS A N 1
ATOM 772 C CA . HIS A 1 98 ? -7.57 -25.594 -24.969 1 92.88 98 HIS A CA 1
ATOM 773 C C . HIS A 1 98 ? -7.285 -24.344 -24.172 1 92.88 98 HIS A C 1
ATOM 775 O O . HIS A 1 98 ? -7.441 -24.328 -22.938 1 92.88 98 HIS A O 1
ATOM 781 N N . GLY A 1 99 ? -6.703 -23.203 -24.719 1 83.88 99 GLY A N 1
ATOM 782 C CA . GLY A 1 99 ? -6.172 -22 -24.109 1 83.88 99 GLY A CA 1
ATOM 783 C C . GLY A 1 99 ? -7.25 -21.047 -23.609 1 83.88 99 GLY A C 1
ATOM 784 O O . GLY A 1 99 ? -6.957 -20.078 -22.906 1 83.88 99 GLY A O 1
ATOM 785 N N . GLY A 1 100 ? -8.43 -21.297 -23.656 1 75.19 100 GLY A N 1
ATOM 786 C CA . GLY A 1 100 ? -9.516 -20.453 -23.172 1 75.19 100 GLY A CA 1
ATOM 787 C C . GLY A 1 100 ? -9.609 -19.125 -23.891 1 75.19 100 GLY A C 1
ATOM 788 O O . GLY A 1 100 ? -8.773 -18.812 -24.734 1 75.19 100 GLY A O 1
ATOM 789 N N . GLY A 1 101 ? -10.609 -18.359 -23.641 1 73.56 101 GLY A N 1
ATOM 790 C CA . GLY A 1 101 ? -10.82 -17.016 -24.156 1 73.56 101 GLY A CA 1
ATOM 791 C C . GLY A 1 101 ? -11.461 -17 -25.531 1 73.56 101 GLY A C 1
ATOM 792 O O . GLY A 1 101 ? -11.609 -18.047 -26.156 1 73.56 101 GLY A O 1
ATOM 793 N N . LYS A 1 102 ? -11.844 -15.906 -25.938 1 77.69 102 LYS A N 1
ATOM 794 C CA . LYS A 1 102 ? -12.398 -15.586 -27.25 1 77.69 102 LYS A CA 1
ATOM 795 C C . LYS A 1 102 ? -13.656 -16.406 -27.531 1 77.69 102 LYS A C 1
ATOM 797 O O . LYS A 1 102 ? -13.93 -16.734 -28.688 1 77.69 102 LYS A O 1
ATOM 802 N N . SER A 1 103 ? -14.234 -16.875 -26.516 1 78.75 103 SER A N 1
ATOM 803 C CA . SER A 1 103 ? -15.43 -17.688 -26.719 1 78.75 103 SER A CA 1
ATOM 804 C C . SER A 1 103 ? -16.688 -16.922 -26.344 1 78.75 103 SER A C 1
ATOM 806 O O . SER A 1 103 ? -16.641 -16.016 -25.484 1 78.75 103 SER A O 1
ATOM 808 N N . ILE A 1 104 ? -17.688 -17.109 -27.016 1 74 104 ILE A N 1
ATOM 809 C CA . ILE A 1 104 ? -19 -16.547 -26.734 1 74 104 ILE A CA 1
ATOM 810 C C . ILE A 1 104 ? -20.016 -17.672 -26.531 1 74 104 ILE A C 1
ATOM 812 O O . ILE A 1 104 ? -19.922 -18.719 -27.156 1 74 104 ILE A O 1
ATOM 816 N N . LYS A 1 105 ? -20.875 -17.469 -25.594 1 69.25 105 LYS A N 1
ATOM 817 C CA . LYS A 1 105 ? -21.922 -18.453 -25.344 1 69.25 105 LYS A CA 1
ATOM 818 C C . LYS A 1 105 ? -23.016 -18.359 -26.406 1 69.25 105 LYS A C 1
ATOM 820 O O . LYS A 1 105 ? -23.594 -17.297 -26.625 1 69.25 105 LYS A O 1
ATOM 825 N N . GLN A 1 106 ? -23.078 -19.375 -27.203 1 62.78 106 GLN A N 1
ATOM 826 C CA . GLN A 1 106 ? -24.172 -19.5 -28.156 1 62.78 106 GLN A CA 1
ATOM 827 C C . GLN A 1 106 ? -24.922 -20.812 -27.953 1 62.78 106 GLN A C 1
ATOM 829 O O . GLN A 1 106 ? -24.328 -21.891 -28.016 1 62.78 106 GLN A O 1
ATOM 834 N N . ASN A 1 107 ? -26.203 -20.844 -27.875 1 59.25 107 ASN A N 1
ATOM 835 C CA . ASN A 1 107 ? -27.062 -22 -27.688 1 59.25 107 ASN A CA 1
ATOM 836 C C . ASN A 1 107 ? -26.531 -22.938 -26.594 1 59.25 107 ASN A C 1
ATOM 838 O O . ASN A 1 107 ? -26.422 -24.141 -26.812 1 59.25 107 ASN A O 1
ATOM 842 N N . ASP A 1 108 ? -26.016 -22.438 -25.516 1 61.59 108 ASP A N 1
ATOM 843 C CA . ASP A 1 108 ? -25.594 -23.125 -24.297 1 61.59 108 ASP A CA 1
ATOM 844 C C . ASP A 1 108 ? -24.234 -23.797 -24.5 1 61.59 108 ASP A C 1
ATOM 846 O O . ASP A 1 108 ? -23.875 -24.703 -23.75 1 61.59 108 ASP A O 1
ATOM 850 N N . LYS A 1 109 ? -23.75 -23.531 -25.688 1 66.94 109 LYS A N 1
ATOM 851 C CA . LYS A 1 109 ? -22.391 -24 -25.938 1 66.94 109 LYS A CA 1
ATOM 852 C C . LYS A 1 109 ? -21.422 -22.844 -26.172 1 66.94 109 LYS A C 1
ATOM 854 O O . LYS A 1 109 ? -21.828 -21.797 -26.672 1 66.94 109 LYS A O 1
ATOM 859 N N . TYR A 1 110 ? -20.312 -23.047 -25.656 1 74.44 110 TYR A N 1
ATOM 860 C CA . TYR A 1 110 ? -19.312 -22.016 -25.891 1 74.44 110 TYR A CA 1
ATOM 861 C C . TYR A 1 110 ? -18.531 -22.297 -27.172 1 74.44 110 TYR A C 1
ATOM 863 O O . TYR A 1 110 ? -18.062 -23.406 -27.391 1 74.44 110 TYR A O 1
ATOM 871 N N . GLU A 1 111 ? -18.609 -21.312 -28.109 1 77.88 111 GLU A N 1
ATOM 872 C CA . GLU A 1 111 ? -17.875 -21.406 -29.359 1 77.88 111 GLU A CA 1
ATOM 873 C C . GLU A 1 111 ? -16.953 -20.203 -29.562 1 77.88 111 GLU A C 1
ATOM 875 O O . GLU A 1 111 ? -17.188 -19.141 -28.984 1 77.88 111 GLU A O 1
ATOM 880 N N . LEU A 1 112 ? -15.93 -20.469 -30.344 1 82.38 112 LEU A N 1
ATOM 881 C CA . LEU A 1 112 ? -14.984 -19.375 -30.594 1 82.38 112 LEU A CA 1
ATOM 882 C C . LEU A 1 112 ? -15.633 -18.281 -31.422 1 82.38 112 LEU A C 1
ATOM 884 O O . LEU A 1 112 ? -16.344 -18.562 -32.406 1 82.38 112 LEU A O 1
ATOM 888 N N . ALA A 1 113 ? -15.414 -17.062 -31.047 1 82.25 113 ALA A N 1
ATOM 889 C CA . ALA A 1 113 ? -15.883 -15.906 -31.812 1 82.25 113 ALA A CA 1
ATOM 890 C C . ALA A 1 113 ? -14.758 -15.281 -32.625 1 82.25 113 ALA A C 1
ATOM 892 O O . ALA A 1 113 ? -15.008 -14.547 -33.562 1 82.25 113 ALA A O 1
ATOM 893 N N . LYS A 1 114 ? -13.594 -15.57 -32.219 1 87.19 114 LYS A N 1
ATOM 894 C CA . LYS A 1 114 ? -12.383 -15.086 -32.875 1 87.19 114 LYS A CA 1
ATOM 895 C C . LYS A 1 114 ? -11.25 -16.109 -32.781 1 87.19 114 LYS A C 1
ATOM 897 O O . LYS A 1 114 ? -11.234 -16.922 -31.859 1 87.19 114 LYS A O 1
ATOM 902 N N . SER A 1 115 ? -10.359 -16 -33.75 1 90.12 115 SER A N 1
ATOM 903 C CA . SER A 1 115 ? -9.188 -16.875 -33.688 1 90.12 115 SER A CA 1
ATOM 904 C C . SER A 1 115 ? -8.289 -16.531 -32.5 1 90.12 115 SER A C 1
ATOM 906 O O . SER A 1 115 ? -8.102 -15.352 -32.188 1 90.12 115 SER A O 1
ATOM 908 N N . GLN A 1 116 ? -7.836 -17.547 -31.922 1 90.56 116 GLN A N 1
ATOM 909 C CA . GLN A 1 116 ? -6.844 -17.344 -30.859 1 90.56 116 GLN A CA 1
ATOM 910 C C . GLN A 1 116 ? -5.465 -17.078 -31.453 1 90.56 116 GLN A C 1
ATOM 912 O O . GLN A 1 116 ? -5.105 -17.641 -32.5 1 90.56 116 GLN A O 1
ATOM 917 N N . SER A 1 117 ? -4.785 -16.203 -30.781 1 89.75 117 SER A N 1
ATOM 918 C CA . SER A 1 117 ? -3.41 -15.875 -31.141 1 89.75 117 SER A CA 1
ATOM 919 C C . SER A 1 117 ? -2.434 -16.312 -30.047 1 89.75 117 SER A C 1
ATOM 921 O O . SER A 1 117 ? -2.795 -16.375 -28.875 1 89.75 117 SER A O 1
ATOM 923 N N . PRO A 1 118 ? -1.201 -16.688 -30.453 1 90.06 118 PRO A N 1
ATOM 924 C CA . PRO A 1 118 ? -0.192 -17.031 -29.453 1 90.06 118 PRO A CA 1
ATOM 925 C C . PRO A 1 118 ? 0.08 -15.906 -28.469 1 90.06 118 PRO A C 1
ATOM 927 O O . PRO A 1 118 ? 0.681 -16.141 -27.406 1 90.06 118 PRO A O 1
ATOM 930 N N . THR A 1 119 ? -0.38 -14.719 -28.734 1 89.25 119 THR A N 1
ATOM 931 C CA . THR A 1 119 ? -0.094 -13.578 -27.875 1 89.25 119 THR A CA 1
ATOM 932 C C . THR A 1 119 ? -1.258 -13.312 -26.922 1 89.25 119 THR A C 1
ATOM 934 O O . THR A 1 119 ? -1.172 -12.445 -26.062 1 89.25 119 THR A O 1
ATOM 937 N N . ASP A 1 120 ? -2.295 -14.078 -27.141 1 91 120 ASP A N 1
ATOM 938 C CA . ASP A 1 120 ? -3.381 -13.953 -26.172 1 91 120 ASP A CA 1
ATOM 939 C C . ASP A 1 120 ? -2.924 -14.367 -24.781 1 91 120 ASP A C 1
ATOM 941 O O . ASP A 1 120 ? -2.17 -15.328 -24.625 1 91 120 ASP A O 1
ATOM 945 N N . ASN A 1 121 ? -3.354 -13.797 -23.719 1 90.38 121 ASN A N 1
ATOM 946 C CA . ASN A 1 121 ? -2.826 -13.93 -22.359 1 90.38 121 ASN A CA 1
ATOM 947 C C . ASN A 1 121 ? -2.834 -15.383 -21.906 1 90.38 121 ASN A C 1
ATOM 949 O O . ASN A 1 121 ? -1.812 -15.906 -21.453 1 90.38 121 ASN A O 1
ATOM 953 N N . SER A 1 122 ? -4.004 -16.047 -22.062 1 93.38 122 SER A N 1
ATOM 954 C CA . SER A 1 122 ? -4.086 -17.422 -21.594 1 93.38 122 SER A CA 1
ATOM 955 C C . SER A 1 122 ? -3.227 -18.344 -22.453 1 93.38 122 SER A C 1
ATOM 957 O O . SER A 1 122 ? -2.504 -19.188 -21.922 1 93.38 122 SER A O 1
ATOM 959 N N . VAL A 1 123 ? -3.25 -18.156 -23.75 1 94.44 123 VAL A N 1
ATOM 960 C CA . VAL A 1 123 ? -2.506 -19 -24.688 1 94.44 123 VAL A CA 1
ATOM 961 C C . VAL A 1 123 ? -1.008 -18.766 -24.516 1 94.44 123 VAL A C 1
ATOM 963 O O . VAL A 1 123 ? -0.236 -19.719 -24.391 1 94.44 123 VAL A O 1
ATOM 966 N N . LYS A 1 124 ? -0.683 -17.516 -24.422 1 94.19 124 LYS A N 1
ATOM 967 C CA . LYS A 1 124 ? 0.721 -17.156 -24.25 1 94.19 124 LYS A CA 1
ATOM 968 C C . LYS A 1 124 ? 1.285 -17.766 -22.953 1 94.19 124 LYS A C 1
ATOM 970 O O . LYS A 1 124 ? 2.41 -18.266 -22.953 1 94.19 124 LYS A O 1
ATOM 975 N N . SER A 1 125 ? 0.555 -17.703 -21.906 1 95.62 125 SER A N 1
ATOM 976 C CA . SER A 1 125 ? 0.99 -18.234 -20.625 1 95.62 125 SER A CA 1
ATOM 977 C C . SER A 1 125 ? 1.134 -19.75 -20.672 1 95.62 125 SER A C 1
ATOM 979 O O . SER A 1 125 ? 2.104 -20.312 -20.156 1 95.62 125 SER A O 1
ATOM 981 N N . LEU A 1 126 ? 0.24 -20.406 -21.328 1 96.75 126 LEU A N 1
ATOM 982 C CA . LEU A 1 126 ? 0.312 -21.859 -21.469 1 96.75 126 LEU A CA 1
ATOM 983 C C . LEU A 1 126 ? 1.499 -22.25 -22.344 1 96.75 126 LEU A C 1
ATOM 985 O O . LEU A 1 126 ? 2.174 -23.25 -22.062 1 96.75 126 LEU A O 1
ATOM 989 N N . LEU A 1 127 ? 1.729 -21.516 -23.391 1 95.44 127 LEU A N 1
ATOM 990 C CA . LEU A 1 127 ? 2.877 -21.766 -24.25 1 95.44 127 LEU A CA 1
ATOM 991 C C . LEU A 1 127 ? 4.184 -21.594 -23.484 1 95.44 127 LEU A C 1
ATOM 993 O O . LEU A 1 127 ? 5.121 -22.375 -23.672 1 95.44 127 LEU A O 1
ATOM 997 N N . ASN A 1 128 ? 4.199 -20.625 -22.672 1 95 128 ASN A N 1
ATOM 998 C CA . ASN A 1 128 ? 5.383 -20.438 -21.844 1 95 128 ASN A CA 1
ATOM 999 C C . ASN A 1 128 ? 5.617 -21.625 -20.922 1 95 128 ASN A C 1
ATOM 1001 O O . ASN A 1 128 ? 6.758 -22.047 -20.734 1 95 128 ASN A O 1
ATOM 1005 N N . ASN A 1 129 ? 4.559 -22.125 -20.312 1 96.12 129 ASN A N 1
ATOM 1006 C CA . ASN A 1 129 ? 4.699 -23.328 -19.516 1 96.12 129 ASN A CA 1
ATOM 1007 C C . ASN A 1 129 ? 5.25 -24.484 -20.344 1 96.12 129 ASN A C 1
ATOM 1009 O O . ASN A 1 129 ? 6.098 -25.25 -19.875 1 96.12 129 ASN A O 1
ATOM 1013 N N . TYR A 1 130 ? 4.762 -24.594 -21.547 1 95.31 130 TYR A N 1
ATOM 1014 C CA . TYR A 1 130 ? 5.191 -25.656 -22.453 1 95.31 130 TYR A CA 1
ATOM 1015 C C . TYR A 1 130 ? 6.672 -25.531 -22.781 1 95.31 130 TYR A C 1
ATOM 1017 O O . TYR A 1 130 ? 7.438 -26.484 -22.594 1 95.31 130 TYR A O 1
ATOM 1025 N N . TYR A 1 131 ? 7.086 -24.359 -23.188 1 92.56 131 TYR A N 1
ATOM 1026 C CA . TYR A 1 131 ? 8.461 -24.141 -23.625 1 92.56 131 TYR A CA 1
ATOM 1027 C C . TYR A 1 131 ? 9.43 -24.266 -22.453 1 92.56 131 TYR A C 1
ATOM 1029 O O . TYR A 1 131 ? 10.531 -24.797 -22.594 1 92.56 131 TYR A O 1
ATOM 1037 N N . ASN A 1 132 ? 9 -23.812 -21.297 1 91.69 132 ASN A N 1
ATOM 1038 C CA . ASN A 1 132 ? 9.875 -23.812 -20.125 1 91.69 132 ASN A CA 1
ATOM 1039 C C . ASN A 1 132 ? 9.75 -25.109 -19.328 1 91.69 132 ASN A C 1
ATOM 1041 O O . ASN A 1 132 ? 10.414 -25.281 -18.297 1 91.69 132 ASN A O 1
ATOM 1045 N N . LYS A 1 133 ? 8.891 -26 -19.828 1 93 133 LYS A N 1
ATOM 1046 C CA . LYS A 1 133 ? 8.641 -27.25 -19.125 1 93 133 LYS A CA 1
ATOM 1047 C C . LYS A 1 133 ? 8.281 -27.016 -17.672 1 93 133 LYS A C 1
ATOM 1049 O O . LYS A 1 133 ? 8.844 -27.656 -16.781 1 93 133 LYS A O 1
ATOM 1054 N N . GLN A 1 134 ? 7.441 -26.094 -17.484 1 93.94 134 GLN A N 1
ATOM 1055 C CA . GLN A 1 134 ? 7 -25.734 -16.141 1 93.94 134 GLN A CA 1
ATOM 1056 C C . GLN A 1 134 ? 5.715 -26.453 -15.766 1 93.94 134 GLN A C 1
ATOM 1058 O O . GLN A 1 134 ? 4.703 -26.344 -16.453 1 93.94 134 GLN A O 1
ATOM 1063 N N . PRO A 1 135 ? 5.77 -27.156 -14.68 1 96.94 135 PRO A N 1
ATOM 1064 C CA . PRO A 1 135 ? 4.559 -27.875 -14.25 1 96.94 135 PRO A CA 1
ATOM 1065 C C . PRO A 1 135 ? 3.441 -26.922 -13.82 1 96.94 135 PRO A C 1
ATOM 1067 O O . PRO A 1 135 ? 3.709 -25.781 -13.445 1 96.94 135 PRO A O 1
ATOM 1070 N N . LEU A 1 136 ? 2.203 -27.328 -13.93 1 97.81 136 LEU A N 1
ATOM 1071 C CA . LEU A 1 136 ? 1.029 -26.609 -13.438 1 97.81 136 LEU A CA 1
ATOM 1072 C C . LEU A 1 136 ? 0.03 -27.578 -12.805 1 97.81 136 LEU A C 1
ATOM 1074 O O . LEU A 1 136 ? 0.078 -28.781 -13.062 1 97.81 136 LEU A O 1
ATOM 1078 N N . ALA A 1 137 ? -0.786 -27.078 -11.938 1 98.25 137 ALA A N 1
ATOM 1079 C CA . ALA A 1 137 ? -1.811 -27.906 -11.305 1 98.25 137 ALA A CA 1
ATOM 1080 C C . ALA A 1 137 ? -3.072 -27.969 -12.156 1 98.25 137 ALA A C 1
ATOM 1082 O O . ALA A 1 137 ? -3.455 -26.969 -12.789 1 98.25 137 ALA A O 1
ATOM 1083 N N . ILE A 1 138 ? -3.711 -29.094 -12.203 1 98.44 138 ILE A N 1
ATOM 1084 C CA . ILE A 1 138 ? -4.988 -29.219 -12.898 1 98.44 138 ILE A CA 1
ATOM 1085 C C . ILE A 1 138 ? -6.098 -29.516 -11.891 1 98.44 138 ILE A C 1
ATOM 1087 O O . ILE A 1 138 ? -5.93 -30.359 -11.008 1 98.44 138 ILE A O 1
ATOM 1091 N N . ILE A 1 139 ? -7.133 -28.781 -12.023 1 98 139 ILE A N 1
ATOM 1092 C CA . ILE A 1 139 ? -8.359 -28.969 -11.25 1 98 139 ILE A CA 1
ATOM 1093 C C . ILE A 1 139 ? -9.477 -29.469 -12.172 1 98 139 ILE A C 1
ATOM 1095 O O . ILE A 1 139 ? -9.633 -28.969 -13.289 1 98 139 ILE A O 1
ATOM 1099 N N . ILE A 1 140 ? -10.219 -30.438 -11.711 1 96.75 140 ILE A N 1
ATOM 1100 C CA . ILE A 1 140 ? -11.32 -30.969 -12.516 1 96.75 140 ILE A CA 1
ATOM 1101 C C . ILE A 1 140 ? -12.648 -30.688 -11.82 1 96.75 140 ILE A C 1
ATOM 1103 O O . ILE A 1 140 ? -12.75 -30.781 -10.594 1 96.75 140 ILE A O 1
ATOM 1107 N N . GLY A 1 141 ? -13.586 -30.219 -12.578 1 94.75 141 GLY A N 1
ATOM 1108 C CA . GLY A 1 141 ? -14.945 -30.047 -12.094 1 94.75 141 GLY A CA 1
ATOM 1109 C C . GLY A 1 141 ? -15.867 -31.188 -12.492 1 94.75 141 GLY A C 1
ATOM 1110 O O . GLY A 1 141 ? -15.633 -31.859 -13.508 1 94.75 141 GLY A O 1
ATOM 1111 N N . ASN A 1 142 ? -16.938 -31.359 -11.758 1 92.5 142 ASN A N 1
ATOM 1112 C CA . ASN A 1 142 ? -17.812 -32.5 -12.023 1 92.5 142 ASN A CA 1
ATOM 1113 C C . ASN A 1 142 ? -18.781 -32.188 -13.164 1 92.5 142 ASN A C 1
ATOM 1115 O O . ASN A 1 142 ? -19.641 -33 -13.492 1 92.5 142 ASN A O 1
ATOM 1119 N N . LYS A 1 143 ? -18.641 -31.047 -13.797 1 90.81 143 LYS A N 1
ATOM 1120 C CA . LYS A 1 143 ? -19.438 -30.75 -14.984 1 90.81 143 LYS A CA 1
ATOM 1121 C C . LYS A 1 143 ? -18.688 -31.141 -16.25 1 90.81 143 LYS A C 1
ATOM 1123 O O . LYS A 1 143 ? -19.219 -30.969 -17.359 1 90.81 143 LYS A O 1
ATOM 1128 N N . CYS A 1 144 ? -17.5 -31.594 -16.016 1 91.19 144 CYS A N 1
ATOM 1129 C CA . CYS A 1 144 ? -16.75 -32.094 -17.172 1 91.19 144 CYS A CA 1
ATOM 1130 C C . CYS A 1 144 ? -17.359 -33.375 -17.703 1 91.19 144 CYS A C 1
ATOM 1132 O O . CYS A 1 144 ? -17.266 -34.406 -17.062 1 91.19 144 CYS A O 1
ATOM 1134 N N . SER A 1 145 ? -17.844 -33.344 -18.906 1 87.5 145 SER A N 1
ATOM 1135 C CA . SER A 1 145 ? -18.594 -34.5 -19.453 1 87.5 145 SER A CA 1
ATOM 1136 C C . SER A 1 145 ? -17.656 -35.469 -20.141 1 87.5 145 SER A C 1
ATOM 1138 O O . SER A 1 145 ? -18.047 -36.625 -20.375 1 87.5 145 SER A O 1
ATOM 1140 N N . ILE A 1 146 ? -16.5 -35.156 -20.344 1 89.62 146 ILE A N 1
ATOM 1141 C CA . ILE A 1 146 ? -15.633 -36 -21.156 1 89.62 146 ILE A CA 1
ATOM 1142 C C . ILE A 1 146 ? -14.734 -36.844 -20.25 1 89.62 146 ILE A C 1
ATOM 1144 O O . ILE A 1 146 ? -13.906 -37.594 -20.734 1 89.62 146 ILE A O 1
ATOM 1148 N N . THR A 1 147 ? -14.922 -36.719 -19 1 90.75 147 THR A N 1
ATOM 1149 C CA . THR A 1 147 ? -14.07 -37.469 -18.078 1 90.75 147 THR A CA 1
ATOM 1150 C C . THR A 1 147 ? -14.391 -38.969 -18.125 1 90.75 147 THR A C 1
ATOM 1152 O O . THR A 1 147 ? -15.555 -39.344 -18.25 1 90.75 147 THR A O 1
ATOM 1155 N N . LYS A 1 148 ? -13.375 -39.781 -17.969 1 87.75 148 LYS A N 1
ATOM 1156 C CA . LYS A 1 148 ? -13.523 -41.219 -17.969 1 87.75 148 LYS A CA 1
ATOM 1157 C C . LYS A 1 148 ? -13.555 -41.781 -16.547 1 87.75 148 LYS A C 1
ATOM 1159 O O . LYS A 1 148 ? -13.492 -43 -16.359 1 87.75 148 LYS A O 1
ATOM 1164 N N . PHE A 1 149 ? -13.484 -41 -15.602 1 87.94 149 PHE A N 1
ATOM 1165 C CA . PHE A 1 149 ? -13.531 -41.375 -14.195 1 87.94 149 PHE A CA 1
ATOM 1166 C C . PHE A 1 149 ? -14.508 -40.5 -13.422 1 87.94 149 PHE A C 1
ATOM 1168 O O . PHE A 1 149 ? -14.938 -39.469 -13.914 1 87.94 149 PHE A O 1
ATOM 1175 N N . LYS A 1 150 ? -14.891 -40.938 -12.289 1 87.12 150 LYS A N 1
ATOM 1176 C CA . LYS A 1 150 ? -15.859 -40.219 -11.469 1 87.12 150 LYS A CA 1
ATOM 1177 C C . LYS A 1 150 ? -15.195 -39.062 -10.703 1 87.12 150 LYS A C 1
ATOM 1179 O O . LYS A 1 150 ? -14.109 -39.25 -10.141 1 87.12 150 LYS A O 1
ATOM 1184 N N . VAL A 1 151 ? -15.805 -37.906 -10.773 1 90.94 151 VAL A N 1
ATOM 1185 C CA . VAL A 1 151 ? -15.391 -36.75 -9.992 1 90.94 151 VAL A CA 1
ATOM 1186 C C . VAL A 1 151 ? -16.312 -36.594 -8.781 1 90.94 151 VAL A C 1
ATOM 1188 O O . VAL A 1 151 ? -17.453 -36.156 -8.914 1 90.94 151 VAL A O 1
ATOM 1191 N N . PRO A 1 152 ? -15.828 -36.875 -7.668 1 88.81 152 PRO A N 1
ATOM 1192 C CA . PRO A 1 152 ? -16.703 -37.062 -6.504 1 88.81 152 PRO A CA 1
ATOM 1193 C C . PRO A 1 152 ? -17.203 -35.75 -5.914 1 88.81 152 PRO A C 1
ATOM 1195 O O . PRO A 1 152 ? -18.156 -35.719 -5.137 1 88.81 152 PRO A O 1
ATOM 1198 N N . ALA A 1 153 ? -16.594 -34.656 -6.184 1 92.69 153 ALA A N 1
ATOM 1199 C CA . ALA A 1 153 ? -16.984 -33.344 -5.672 1 92.69 153 ALA A CA 1
ATOM 1200 C C . ALA A 1 153 ? -17.125 -32.344 -6.805 1 92.69 153 ALA A C 1
ATOM 1202 O O . ALA A 1 153 ? -16.797 -32.625 -7.953 1 92.69 153 ALA A O 1
ATOM 1203 N N . ARG A 1 154 ? -17.609 -31.109 -6.453 1 93.44 154 ARG A N 1
ATOM 1204 C CA . ARG A 1 154 ? -17.781 -30.109 -7.5 1 93.44 154 ARG A CA 1
ATOM 1205 C C . ARG A 1 154 ? -16.453 -29.766 -8.148 1 93.44 154 ARG A C 1
ATOM 1207 O O . ARG A 1 154 ? -16.375 -29.531 -9.359 1 93.44 154 ARG A O 1
ATOM 1214 N N . TYR A 1 155 ? -15.438 -29.656 -7.336 1 95.75 155 TYR A N 1
ATOM 1215 C CA . TYR A 1 155 ? -14.078 -29.422 -7.801 1 95.75 155 TYR A CA 1
ATOM 1216 C C . TYR A 1 155 ? -13.086 -30.344 -7.094 1 95.75 155 TYR A C 1
ATOM 1218 O O . TYR A 1 155 ? -13.141 -30.484 -5.871 1 95.75 155 TYR A O 1
ATOM 1226 N N . CYS A 1 156 ? -12.227 -30.969 -7.809 1 96.19 156 CYS A N 1
ATOM 1227 C CA . CYS A 1 156 ? -11.172 -31.812 -7.277 1 96.19 156 CYS A CA 1
ATOM 1228 C C . CYS A 1 156 ? -9.828 -31.484 -7.926 1 96.19 156 CYS A C 1
ATOM 1230 O O . CYS A 1 156 ? -9.742 -31.375 -9.148 1 96.19 156 CYS A O 1
ATOM 1232 N N . VAL A 1 157 ? -8.812 -31.391 -7.09 1 97.38 157 VAL A N 1
ATOM 1233 C CA . VAL A 1 157 ? -7.48 -31.203 -7.656 1 97.38 157 VAL A CA 1
ATOM 1234 C C . VAL A 1 157 ? -6.906 -32.531 -8.102 1 97.38 157 VAL A C 1
ATOM 1236 O O . VAL A 1 157 ? -6.859 -33.5 -7.312 1 97.38 157 VAL A O 1
ATOM 1239 N N . LEU A 1 158 ? -6.555 -32.625 -9.336 1 96.62 158 LEU A N 1
ATOM 1240 C CA . LEU A 1 158 ? -5.914 -33.844 -9.836 1 96.62 158 LEU A CA 1
ATOM 1241 C C . LEU A 1 158 ? -4.457 -33.906 -9.398 1 96.62 158 LEU A C 1
ATOM 1243 O O . LEU A 1 158 ? -4.023 -34.906 -8.82 1 96.62 158 LEU A O 1
ATOM 1247 N N . GLY A 1 159 ? -3.766 -32.875 -9.617 1 97.19 159 GLY A N 1
ATOM 1248 C CA . GLY A 1 159 ? -2.352 -32.812 -9.289 1 97.19 159 GLY A CA 1
ATOM 1249 C C . GLY A 1 159 ? -1.546 -32.031 -10.305 1 97.19 159 GLY A C 1
ATOM 1250 O O . GLY A 1 159 ? -2.086 -31.156 -11 1 97.19 159 GLY A O 1
ATOM 1251 N N . PHE A 1 160 ? -0.181 -32.375 -10.336 1 97.88 160 PHE A N 1
ATOM 1252 C CA . PHE A 1 160 ? 0.717 -31.672 -11.242 1 97.88 160 PHE A CA 1
ATOM 1253 C C . PHE A 1 160 ? 0.75 -32.344 -12.602 1 97.88 160 PHE A C 1
ATOM 1255 O O . PHE A 1 160 ? 0.781 -33.562 -12.695 1 97.88 160 PHE A O 1
ATOM 1262 N N . TYR A 1 161 ? 0.721 -31.516 -13.578 1 98.5 161 TYR A N 1
ATOM 1263 C CA . TYR A 1 161 ? 0.846 -31.938 -14.969 1 98.5 161 TYR A CA 1
ATOM 1264 C C . TYR A 1 161 ? 1.902 -31.125 -15.695 1 98.5 161 TYR A C 1
ATOM 1266 O O . TYR A 1 161 ? 2.293 -30.047 -15.234 1 98.5 161 TYR A O 1
ATOM 1274 N N . LEU A 1 162 ? 2.381 -31.672 -16.75 1 98.19 162 LEU A N 1
ATOM 1275 C CA . LEU A 1 162 ? 3.262 -30.984 -17.672 1 98.19 162 LEU A CA 1
ATOM 1276 C C . LEU A 1 162 ? 2.625 -30.875 -19.047 1 98.19 162 LEU A C 1
ATOM 1278 O O . LEU A 1 162 ? 2.027 -31.844 -19.531 1 98.19 162 LEU A O 1
ATOM 1282 N N . ILE A 1 163 ? 2.723 -29.719 -19.641 1 98 163 ILE A N 1
ATOM 1283 C CA . ILE A 1 163 ? 2.318 -29.625 -21.047 1 98 163 ILE A CA 1
ATOM 1284 C C . ILE A 1 163 ? 3.393 -30.234 -21.938 1 98 163 ILE A C 1
ATOM 1286 O O . ILE A 1 163 ? 4.508 -29.734 -22.016 1 98 163 ILE A O 1
ATOM 1290 N N . THR A 1 164 ? 3.029 -31.266 -22.641 1 96.94 164 THR A N 1
ATOM 1291 C CA . THR A 1 164 ? 4.012 -31.984 -23.453 1 96.94 164 THR A CA 1
ATOM 1292 C C . THR A 1 164 ? 3.91 -31.562 -24.922 1 96.94 164 THR A C 1
ATOM 1294 O O . THR A 1 164 ? 4.879 -31.688 -25.672 1 96.94 164 THR A O 1
ATOM 1297 N N . HIS A 1 165 ? 2.744 -31.156 -25.312 1 95.25 165 HIS A N 1
ATOM 1298 C CA . HIS A 1 165 ? 2.523 -30.719 -26.688 1 95.25 165 HIS A CA 1
ATOM 1299 C C . HIS A 1 165 ? 1.583 -29.516 -26.734 1 95.25 165 HIS A C 1
ATOM 1301 O O . HIS A 1 165 ? 0.683 -29.391 -25.891 1 95.25 165 HIS A O 1
ATOM 1307 N N . ALA A 1 166 ? 1.803 -28.672 -27.594 1 95.19 166 ALA A N 1
ATOM 1308 C CA . ALA A 1 166 ? 0.959 -27.516 -27.906 1 95.19 166 ALA A CA 1
ATOM 1309 C C . ALA A 1 166 ? 0.83 -27.328 -29.422 1 95.19 166 ALA A C 1
ATOM 1311 O O . ALA A 1 166 ? 1.821 -27.406 -30.141 1 95.19 166 ALA A O 1
ATOM 1312 N N . TRP A 1 167 ? -0.421 -27.172 -29.891 1 93.56 167 TRP A N 1
ATOM 1313 C CA . TRP A 1 167 ? -0.611 -27.016 -31.328 1 93.56 167 TRP A CA 1
ATOM 1314 C C . TRP A 1 167 ? -1.89 -26.25 -31.625 1 93.56 167 TRP A C 1
ATOM 1316 O O . TRP A 1 167 ? -2.711 -26.016 -30.734 1 93.56 167 TRP A O 1
ATOM 1326 N N . ALA A 1 168 ? -2.043 -25.828 -32.844 1 92.94 168 ALA A N 1
ATOM 1327 C CA . ALA A 1 168 ? -3.229 -25.094 -33.281 1 92.94 168 ALA A CA 1
ATOM 1328 C C . ALA A 1 168 ? -4.141 -25.969 -34.125 1 92.94 168 ALA A C 1
ATOM 1330 O O . ALA A 1 168 ? -3.666 -26.812 -34.906 1 92.94 168 ALA A O 1
ATOM 1331 N N . GLU A 1 169 ? -5.438 -25.812 -33.906 1 92.81 169 GLU A N 1
ATOM 1332 C CA . GLU A 1 169 ? -6.465 -26.453 -34.719 1 92.81 169 GLU A CA 1
ATOM 1333 C C . GLU A 1 169 ? -7.359 -25.422 -35.406 1 92.81 169 GLU A C 1
ATOM 1335 O O . GLU A 1 169 ? -7.402 -24.25 -35 1 92.81 169 GLU A O 1
ATOM 1340 N N . LEU A 1 170 ? -7.953 -25.891 -36.469 1 89.94 170 LEU A N 1
ATOM 1341 C CA . LEU A 1 170 ? -9.008 -25.094 -37.094 1 89.94 170 LEU A CA 1
ATOM 1342 C C . LEU A 1 170 ? -10.383 -25.594 -36.656 1 89.94 170 LEU A C 1
ATOM 1344 O O . LEU A 1 170 ? -10.672 -26.781 -36.75 1 89.94 170 LEU A O 1
ATOM 1348 N N . GLU A 1 171 ? -11.117 -24.703 -36.125 1 83.94 171 GLU A N 1
ATOM 1349 C CA . GLU A 1 171 ? -12.469 -25.016 -35.656 1 83.94 171 GLU A CA 1
ATOM 1350 C C . GLU A 1 171 ? -13.508 -24.281 -36.5 1 83.94 171 GLU A C 1
ATOM 1352 O O . GLU A 1 171 ? -13.391 -23.078 -36.75 1 83.94 171 GLU A O 1
ATOM 1357 N N . ASP A 1 172 ? -14.469 -25.031 -37 1 74.81 172 ASP A N 1
ATOM 1358 C CA . ASP A 1 172 ? -15.5 -24.422 -37.844 1 74.81 172 ASP A CA 1
ATOM 1359 C C . ASP A 1 172 ? -16.438 -23.547 -37 1 74.81 172 ASP A C 1
ATOM 1361 O O . ASP A 1 172 ? -16.812 -23.922 -35.875 1 74.81 172 ASP A O 1
ATOM 1365 N N . GLY A 1 173 ? -16.5 -22.25 -37.312 1 59.97 173 GLY A N 1
ATOM 1366 C CA . GLY A 1 173 ? -17.484 -21.391 -36.656 1 59.97 173 GLY A CA 1
ATOM 1367 C C . GLY A 1 173 ? -18.922 -21.781 -37 1 59.97 173 GLY A C 1
ATOM 1368 O O . GLY A 1 173 ? -19.188 -22.312 -38.094 1 59.97 173 GLY A O 1
ATOM 1369 N N . GLU A 1 174 ? -19.734 -22.172 -36.156 1 54.78 174 GLU A N 1
ATOM 1370 C CA . GLU A 1 174 ? -21.109 -22.406 -36.562 1 54.78 174 GLU A CA 1
ATOM 1371 C C . GLU A 1 174 ? -21.75 -21.156 -37.125 1 54.78 174 GLU A C 1
ATOM 1373 O O . GLU A 1 174 ? -21.344 -20.031 -36.812 1 54.78 174 GLU A O 1
ATOM 1378 N N . ASN A 1 175 ? -22.797 -21.25 -37.969 1 46.16 175 ASN A N 1
ATOM 1379 C CA . ASN A 1 175 ? -23.625 -20.281 -38.688 1 46.16 175 ASN A CA 1
ATOM 1380 C C . ASN A 1 175 ? -24.141 -19.203 -37.75 1 46.16 175 ASN A C 1
ATOM 1382 O O . ASN A 1 175 ? -24.844 -19.5 -36.781 1 46.16 175 ASN A O 1
ATOM 1386 N N . LEU A 1 176 ? -23.359 -18.078 -37.562 1 43.03 176 LEU A N 1
ATOM 1387 C CA . LEU A 1 176 ? -24 -16.938 -36.906 1 43.03 176 LEU A CA 1
ATOM 1388 C C . LEU A 1 176 ? -25.344 -16.641 -37.562 1 43.03 176 LEU A C 1
ATOM 1390 O O . LEU A 1 176 ? -25.422 -16.453 -38.781 1 43.03 176 LEU A O 1
ATOM 1394 N N . ASN A 1 177 ? -26.375 -17.047 -37.156 1 38.31 177 ASN A N 1
ATOM 1395 C CA . ASN A 1 177 ? -27.562 -16.312 -37.562 1 38.31 177 ASN A CA 1
ATOM 1396 C C . ASN A 1 177 ? -27.406 -14.812 -37.312 1 38.31 177 ASN A C 1
ATOM 1398 O O . ASN A 1 177 ? -26.922 -14.398 -36.281 1 38.31 177 ASN A O 1
ATOM 1402 N N . ASP A 1 178 ? -27.234 -13.883 -38.312 1 36.25 178 ASP A N 1
ATOM 1403 C CA . ASP A 1 178 ? -27.094 -12.43 -38.375 1 36.25 178 ASP A CA 1
ATOM 1404 C C . ASP A 1 178 ? -27.938 -11.75 -37.312 1 36.25 178 ASP A C 1
ATOM 1406 O O . ASP A 1 178 ? -27.781 -10.555 -37.062 1 36.25 178 ASP A O 1
ATOM 1410 N N . GLU A 1 179 ? -29.094 -12.18 -36.906 1 35.66 179 GLU A N 1
ATOM 1411 C CA . GLU A 1 179 ? -29.953 -11.297 -36.125 1 35.66 179 GLU A CA 1
ATOM 1412 C C . GLU A 1 179 ? -29.297 -10.969 -34.781 1 35.66 179 GLU A C 1
ATOM 1414 O O . GLU A 1 179 ? -29.422 -9.844 -34.281 1 35.66 179 GLU A O 1
ATOM 1419 N N . GLU A 1 180 ? -28.797 -11.898 -34 1 35.25 180 GLU A N 1
ATOM 1420 C CA . GLU A 1 180 ? -28.547 -11.648 -32.594 1 35.25 180 GLU A CA 1
ATOM 1421 C C . GLU A 1 180 ? -27.141 -11.141 -32.344 1 35.25 180 GLU A C 1
ATOM 1423 O O . GLU A 1 180 ? -26.766 -10.836 -31.219 1 35.25 180 GLU A O 1
ATOM 1428 N N . ALA A 1 181 ? -26.219 -11.188 -33.281 1 32.94 181 ALA A N 1
ATOM 1429 C CA . ALA A 1 181 ? -24.859 -10.75 -32.969 1 32.94 181 ALA A CA 1
ATOM 1430 C C . ALA A 1 181 ? -24.812 -9.25 -32.688 1 32.94 181 ALA A C 1
ATOM 1432 O O . ALA A 1 181 ? -23.781 -8.727 -32.25 1 32.94 181 ALA A O 1
ATOM 1433 N N . LEU A 1 182 ? -25.812 -8.469 -33.156 1 31.34 182 LEU A N 1
ATOM 1434 C CA . LEU A 1 182 ? -25.656 -7.02 -33.125 1 31.34 182 LEU A CA 1
ATOM 1435 C C . LEU A 1 182 ? -25.672 -6.516 -31.688 1 31.34 182 LEU A C 1
ATOM 1437 O O . LEU A 1 182 ? -25.312 -5.367 -31.422 1 31.34 182 LEU A O 1
ATOM 1441 N N . ASN A 1 183 ? -26.328 -7.277 -30.797 1 30.7 183 ASN A N 1
ATOM 1442 C CA . ASN A 1 183 ? -26.609 -6.469 -29.609 1 30.7 183 ASN A CA 1
ATOM 1443 C C . ASN A 1 183 ? -25.391 -6.336 -28.719 1 30.7 183 ASN A C 1
ATOM 1445 O O . ASN A 1 183 ? -25.297 -5.418 -27.906 1 30.7 183 ASN A O 1
ATOM 1449 N N . GLU A 1 184 ? -24.609 -7.426 -28.641 1 29.98 184 GLU A N 1
ATOM 1450 C CA . GLU A 1 184 ? -23.812 -7.285 -27.438 1 29.98 184 GLU A CA 1
ATOM 1451 C C . GLU A 1 184 ? -22.625 -6.348 -27.656 1 29.98 184 GLU A C 1
ATOM 1453 O O . GLU A 1 184 ? -21.906 -6.02 -26.719 1 29.98 184 GLU A O 1
ATOM 1458 N N . ASP A 1 185 ? -22.25 -6.207 -28.906 1 29.28 185 ASP A N 1
ATOM 1459 C CA . ASP A 1 185 ? -21.062 -5.348 -28.984 1 29.28 185 ASP A CA 1
ATOM 1460 C C . ASP A 1 185 ? -21.406 -3.91 -28.594 1 29.28 185 ASP A C 1
ATOM 1462 O O . ASP A 1 185 ? -20.625 -2.994 -28.828 1 29.28 185 ASP A O 1
ATOM 1466 N N . ALA A 1 186 ? -22.703 -3.713 -28.344 1 27.92 186 ALA A N 1
ATOM 1467 C CA . ALA A 1 186 ? -22.953 -2.33 -27.953 1 27.92 186 ALA A CA 1
ATOM 1468 C C . ALA A 1 186 ? -22.219 -1.979 -26.656 1 27.92 186 ALA A C 1
ATOM 1470 O O . ALA A 1 186 ? -22.797 -2.039 -25.562 1 27.92 186 ALA A O 1
ATOM 1471 N N . LEU A 1 187 ? -21.141 -2.684 -26.344 1 25.98 187 LEU A N 1
ATOM 1472 C CA . LEU A 1 187 ? -20.453 -1.904 -25.328 1 25.98 187 LEU A CA 1
ATOM 1473 C C . LEU A 1 187 ? -20.312 -0.446 -25.766 1 25.98 187 LEU A C 1
ATOM 1475 O O . LEU A 1 187 ? -20.062 -0.156 -26.938 1 25.98 187 LEU A O 1
ATOM 1479 N N . ILE A 1 188 ? -20.953 0.463 -24.969 1 27.06 188 ILE A N 1
ATOM 1480 C CA . ILE A 1 188 ? -21.094 1.914 -24.984 1 27.06 188 ILE A CA 1
ATOM 1481 C C . ILE A 1 188 ? -19.75 2.561 -25.312 1 27.06 188 ILE A C 1
ATOM 1483 O O . ILE A 1 188 ? -18.812 2.484 -24.516 1 27.06 188 ILE A O 1
ATOM 1487 N N . ASP A 1 189 ? -19.156 2.145 -26.422 1 25.19 189 ASP A N 1
ATOM 1488 C CA . ASP A 1 189 ? -18.188 3.205 -26.719 1 25.19 189 ASP A CA 1
ATOM 1489 C C . ASP A 1 189 ? -18.859 4.574 -26.672 1 25.19 189 ASP A C 1
ATOM 1491 O O . ASP A 1 189 ? -19.781 4.84 -27.453 1 25.19 189 ASP A O 1
ATOM 1495 N N . GLU A 1 190 ? -18.922 5.117 -25.453 1 26.17 190 GLU A N 1
ATOM 1496 C CA . GLU A 1 190 ? -19.5 6.422 -25.156 1 26.17 190 GLU A CA 1
ATOM 1497 C C . GLU A 1 190 ? -19.188 7.438 -26.25 1 26.17 190 GLU A C 1
ATOM 1499 O O . GLU A 1 190 ? -19.906 8.43 -26.406 1 26.17 190 GLU A O 1
ATOM 1504 N N . GLU A 1 191 ? -18.016 7.23 -26.906 1 26.8 191 GLU A N 1
ATOM 1505 C CA . GLU A 1 191 ? -17.781 8.422 -27.719 1 26.8 191 GLU A CA 1
ATOM 1506 C C . GLU A 1 191 ? -18.766 8.484 -28.891 1 26.8 191 GLU A C 1
ATOM 1508 O O . GLU A 1 191 ? -19.062 9.57 -29.391 1 26.8 191 GLU A O 1
ATOM 1513 N N . ALA A 1 192 ? -19.031 7.254 -29.438 1 26.12 192 ALA A N 1
ATOM 1514 C CA . ALA A 1 192 ? -19.625 7.379 -30.766 1 26.12 192 ALA A CA 1
ATOM 1515 C C . ALA A 1 192 ? -21.109 7.746 -30.672 1 26.12 192 ALA A C 1
ATOM 1517 O O . ALA A 1 192 ? -21.828 7.715 -31.656 1 26.12 192 ALA A O 1
ATOM 1518 N N . LEU A 1 193 ? -21.672 7.883 -29.453 1 27.14 193 LEU A N 1
ATOM 1519 C CA . LEU A 1 193 ? -23.109 8.141 -29.438 1 27.14 193 LEU A CA 1
ATOM 1520 C C . LEU A 1 193 ? -23.438 9.438 -30.156 1 27.14 193 LEU A C 1
ATOM 1522 O O . LEU A 1 193 ? -24.594 9.883 -30.141 1 27.14 193 LEU A O 1
ATOM 1526 N N . ILE A 1 194 ? -22.359 10.234 -30.547 1 25.94 194 ILE A N 1
ATOM 1527 C CA . ILE A 1 194 ? -23 11.5 -30.922 1 25.94 194 ILE A CA 1
ATOM 1528 C C . ILE A 1 194 ? -23.906 11.281 -32.125 1 25.94 194 ILE A C 1
ATOM 1530 O O . ILE A 1 194 ? -25.031 11.781 -32.156 1 25.94 194 ILE A O 1
ATOM 1534 N N . ASN A 1 195 ? -23.281 10.852 -33.281 1 27.17 195 ASN A N 1
ATOM 1535 C CA . ASN A 1 195 ? -23.984 11.281 -34.469 1 27.17 195 ASN A CA 1
ATOM 1536 C C . ASN A 1 195 ? -25.156 10.359 -34.812 1 27.17 195 ASN A C 1
ATOM 1538 O O . ASN A 1 195 ? -24.984 9.148 -34.906 1 27.17 195 ASN A O 1
ATOM 1542 N N . ASN A 1 196 ? -26.375 10.688 -34.438 1 28.31 196 ASN A N 1
ATOM 1543 C CA . ASN A 1 196 ? -27.734 10.148 -34.469 1 28.31 196 ASN A CA 1
ATOM 1544 C C . ASN A 1 196 ? -28.109 9.727 -35.906 1 28.31 196 ASN A C 1
ATOM 1546 O O . ASN A 1 196 ? -29.297 9.68 -36.219 1 28.31 196 ASN A O 1
ATOM 1550 N N . THR A 1 197 ? -27.203 9.781 -36.969 1 28.78 197 THR A N 1
ATOM 1551 C CA . THR A 1 197 ? -27.953 9.641 -38.188 1 28.78 197 THR A CA 1
ATOM 1552 C C . THR A 1 197 ? -28.531 8.234 -38.312 1 28.78 197 THR A C 1
ATOM 1554 O O . THR A 1 197 ? -27.828 7.246 -38.125 1 28.78 197 THR A O 1
ATOM 1557 N N . PRO A 1 198 ? -29.922 8.125 -38.281 1 30.59 198 PRO A N 1
ATOM 1558 C CA . PRO A 1 198 ? -30.656 6.871 -38.406 1 30.59 198 PRO A CA 1
ATOM 1559 C C . PRO A 1 198 ? -30.234 6.047 -39.625 1 30.59 198 PRO A C 1
ATOM 1561 O O . PRO A 1 198 ? -30.359 6.512 -40.75 1 30.59 198 PRO A O 1
ATOM 1564 N N . VAL A 1 199 ? -29.016 5.57 -39.844 1 28.72 199 VAL A N 1
ATOM 1565 C CA . VAL A 1 199 ? -28.766 4.832 -41.062 1 28.72 199 VAL A CA 1
ATOM 1566 C C . VAL A 1 199 ? -29.656 3.596 -41.125 1 28.72 199 VAL A C 1
ATOM 1568 O O . VAL A 1 199 ? -29.812 2.883 -40.125 1 28.72 199 VAL A O 1
ATOM 1571 N N . ALA A 1 200 ? -30.562 3.561 -42.125 1 29.06 200 ALA A N 1
ATOM 1572 C CA . ALA A 1 200 ? -31.5 2.531 -42.594 1 29.06 200 ALA A CA 1
ATOM 1573 C C . ALA A 1 200 ? -30.828 1.157 -42.594 1 29.06 200 ALA A C 1
ATOM 1575 O O . ALA A 1 200 ? -29.734 0.995 -43.156 1 29.06 200 ALA A O 1
ATOM 1576 N N . LYS A 1 201 ? -31.125 0.416 -41.594 1 30.05 201 LYS A N 1
ATOM 1577 C CA . LYS A 1 201 ? -30.719 -0.978 -41.469 1 30.05 201 LYS A CA 1
ATOM 1578 C C . LYS A 1 201 ? -31.125 -1.792 -42.688 1 30.05 201 LYS A C 1
ATOM 1580 O O . LYS A 1 201 ? -32.312 -2.039 -42.906 1 30.05 201 LYS A O 1
ATOM 1585 N N . THR A 1 202 ? -30.625 -1.395 -43.938 1 28.86 202 THR A N 1
ATOM 1586 C CA . THR A 1 202 ? -30.969 -2.289 -45.031 1 28.86 202 THR A CA 1
ATOM 1587 C C . THR A 1 202 ? -30.672 -3.74 -44.656 1 28.86 202 THR A C 1
ATOM 1589 O O . THR A 1 202 ? -29.594 -4.055 -44.156 1 28.86 202 THR A O 1
ATOM 1592 N N . LYS A 1 203 ? -31.75 -4.52 -44.562 1 29.02 203 LYS A N 1
ATOM 1593 C CA . LYS A 1 203 ? -31.812 -5.965 -44.344 1 29.02 203 LYS A CA 1
ATOM 1594 C C . LYS A 1 203 ? -31.016 -6.711 -45.406 1 29.02 203 LYS A C 1
ATOM 1596 O O . LYS A 1 203 ? -31.547 -7.016 -46.5 1 29.02 203 LYS A O 1
ATOM 1601 N N . LYS A 1 204 ? -29.781 -6.207 -45.781 1 29.36 204 LYS A N 1
ATOM 1602 C CA . LYS A 1 204 ? -29.172 -7.117 -46.75 1 29.36 204 LYS A CA 1
ATOM 1603 C C . LYS A 1 204 ? -29.25 -8.562 -46.281 1 29.36 204 LYS A C 1
ATOM 1605 O O . LYS A 1 204 ? -28.984 -8.844 -45.094 1 29.36 204 LYS A O 1
ATOM 1610 N N . HIS A 1 205 ? -30.109 -9.352 -46.938 1 29.81 205 HIS A N 1
ATOM 1611 C CA . HIS A 1 205 ? -30.203 -10.797 -46.844 1 29.81 205 HIS A CA 1
ATOM 1612 C C . HIS A 1 205 ? -28.828 -11.445 -46.812 1 29.81 205 HIS A C 1
ATOM 1614 O O . HIS A 1 205 ? -28.141 -11.555 -47.812 1 29.81 205 HIS A O 1
ATOM 1620 N N . LYS A 1 206 ? -27.953 -11.031 -45.938 1 32.84 206 LYS A N 1
ATOM 1621 C CA . LYS A 1 206 ? -26.609 -11.602 -45.938 1 32.84 206 LYS A CA 1
ATOM 1622 C C . LYS A 1 206 ? -26.656 -13.125 -45.906 1 32.84 206 LYS A C 1
ATOM 1624 O O . LYS A 1 206 ? -27.375 -13.703 -45.062 1 32.84 206 LYS A O 1
ATOM 1629 N N . SER A 1 207 ? -26.5 -13.773 -47.094 1 33.28 207 SER A N 1
ATOM 1630 C CA . SER A 1 207 ? -26.234 -15.188 -47.344 1 33.28 207 SER A CA 1
ATOM 1631 C C . SER A 1 207 ? -25.547 -15.836 -46.156 1 33.28 207 SER A C 1
ATOM 1633 O O . SER A 1 207 ? -24.828 -15.172 -45.406 1 33.28 207 SER A O 1
ATOM 1635 N N . LYS A 1 208 ? -26.062 -16.906 -45.719 1 38.88 208 LYS A N 1
ATOM 1636 C CA . LYS A 1 208 ? -25.469 -17.844 -44.75 1 38.88 208 LYS A CA 1
ATOM 1637 C C . LYS A 1 208 ? -23.984 -18.047 -45.031 1 38.88 208 LYS A C 1
ATOM 1639 O O . LYS A 1 208 ? -23.609 -18.953 -45.781 1 38.88 208 LYS A O 1
ATOM 1644 N N . SER A 1 209 ? -23.219 -17.094 -45.406 1 41.09 209 SER A N 1
ATOM 1645 C CA . SER A 1 209 ? -21.797 -17.344 -45.656 1 41.09 209 SER A CA 1
ATOM 1646 C C . SER A 1 209 ? -21.203 -18.188 -44.531 1 41.09 209 SER A C 1
ATOM 1648 O O . SER A 1 209 ? -21.484 -17.984 -43.375 1 41.09 209 SER A O 1
ATOM 1650 N N . LYS A 1 210 ? -20.906 -19.422 -44.75 1 46.62 210 LYS A N 1
ATOM 1651 C CA . LYS A 1 210 ? -20.141 -20.344 -43.938 1 46.62 210 LYS A CA 1
ATOM 1652 C C . LYS A 1 210 ? -19.078 -19.609 -43.125 1 46.62 210 LYS A C 1
ATOM 1654 O O . LYS A 1 210 ? -18.234 -18.906 -43.688 1 46.62 210 LYS A O 1
ATOM 1659 N N . SER A 1 211 ? -19.328 -19.266 -41.938 1 59 211 SER A N 1
ATOM 1660 C CA . SER A 1 211 ? -18.469 -18.516 -41.031 1 59 211 SER A CA 1
ATOM 1661 C C . SER A 1 211 ? -17.031 -19.062 -41.062 1 59 211 SER A C 1
ATOM 1663 O O . SER A 1 211 ? -16.828 -20.25 -41.281 1 59 211 SER A O 1
ATOM 1665 N N . LYS A 1 212 ? -16.031 -18.234 -41.438 1 74.06 212 LYS A N 1
ATOM 1666 C CA . LYS A 1 212 ? -14.594 -18.469 -41.469 1 74.06 212 LYS A CA 1
ATOM 1667 C C . LYS A 1 212 ? -14.125 -19.234 -40.25 1 74.06 212 LYS A C 1
ATOM 1669 O O . LYS A 1 212 ? -14.555 -18.922 -39.125 1 74.06 212 LYS A O 1
ATOM 1674 N N . PRO A 1 213 ? -13.469 -20.453 -40.469 1 86.31 213 PRO A N 1
ATOM 1675 C CA . PRO A 1 213 ? -12.914 -21.203 -39.344 1 86.31 213 PRO A CA 1
ATOM 1676 C C . PRO A 1 213 ? -11.984 -20.359 -38.469 1 86.31 213 PRO A C 1
ATOM 1678 O O . PRO A 1 213 ? -11.414 -19.375 -38.938 1 86.31 213 PRO A O 1
ATOM 1681 N N . PHE A 1 214 ? -12.086 -20.703 -37.219 1 90.12 214 PHE A N 1
ATOM 1682 C CA . PHE A 1 214 ? -11.242 -20 -36.25 1 90.12 214 PHE A CA 1
ATOM 1683 C C . PHE A 1 214 ? -10.133 -20.906 -35.75 1 90.12 214 PHE A C 1
ATOM 1685 O O . PHE A 1 214 ? -10.297 -22.125 -35.688 1 90.12 214 PHE A O 1
ATOM 1692 N N . ILE A 1 215 ? -9.039 -20.328 -35.438 1 92.31 215 ILE A N 1
ATOM 1693 C CA . ILE A 1 215 ? -7.895 -21.047 -34.906 1 92.31 215 ILE A CA 1
ATOM 1694 C C . ILE A 1 215 ? -8.07 -21.234 -33.406 1 92.31 215 ILE A C 1
ATOM 1696 O O . ILE A 1 215 ? -8.336 -20.281 -32.656 1 92.31 215 ILE A O 1
ATOM 1700 N N . ARG A 1 216 ? -7.938 -22.453 -32.906 1 93.25 216 ARG A N 1
ATOM 1701 C CA . ARG A 1 216 ? -7.953 -22.797 -31.5 1 93.25 216 ARG A CA 1
ATOM 1702 C C . ARG A 1 216 ? -6.633 -23.438 -31.078 1 93.25 216 ARG A C 1
ATOM 1704 O O . ARG A 1 216 ? -6.156 -24.375 -31.703 1 93.25 216 ARG A O 1
ATOM 1711 N N . TRP A 1 217 ? -6.09 -22.969 -30.047 1 94.75 217 TRP A N 1
ATOM 1712 C CA . TRP A 1 217 ? -4.871 -23.562 -29.516 1 94.75 217 TRP A CA 1
ATOM 1713 C C . TRP A 1 217 ? -5.203 -24.703 -28.547 1 94.75 217 TRP A C 1
ATOM 1715 O O . TRP A 1 217 ? -6.027 -24.531 -27.656 1 94.75 217 TRP A O 1
ATOM 1725 N N . LYS A 1 218 ? -4.551 -25.844 -28.766 1 95.88 218 LYS A N 1
ATOM 1726 C CA . LYS A 1 218 ? -4.746 -27.031 -27.938 1 95.88 218 LYS A CA 1
ATOM 1727 C C . LYS A 1 218 ? -3.482 -27.375 -27.156 1 95.88 218 LYS A C 1
ATOM 1729 O O . LYS A 1 218 ? -2.369 -27.109 -27.625 1 95.88 218 LYS A O 1
ATOM 1734 N N . PHE A 1 219 ? -3.701 -27.953 -26.062 1 97.62 219 PHE A N 1
ATOM 1735 C CA . PHE A 1 219 ? -2.604 -28.328 -25.172 1 97.62 219 PHE A CA 1
ATOM 1736 C C . PHE A 1 219 ? -2.811 -29.734 -24.625 1 97.62 219 PHE A C 1
ATOM 1738 O O . PHE A 1 219 ? -3.924 -30.109 -24.25 1 97.62 219 PHE A O 1
ATOM 1745 N N . ARG A 1 220 ? -1.763 -30.516 -24.672 1 98.12 220 ARG A N 1
ATOM 1746 C CA . ARG A 1 220 ? -1.771 -31.844 -24.078 1 98.12 220 ARG A CA 1
ATOM 1747 C C . ARG A 1 220 ? -1.062 -31.828 -22.719 1 98.12 220 ARG A C 1
ATOM 1749 O O . ARG A 1 220 ? 0.122 -31.5 -22.641 1 98.12 220 ARG A O 1
ATOM 1756 N N . PHE A 1 221 ? -1.794 -32.219 -21.672 1 98.44 221 PHE A N 1
ATOM 1757 C CA . PHE A 1 221 ? -1.275 -32.281 -20.312 1 98.44 221 PHE A CA 1
ATOM 1758 C C . PHE A 1 221 ? -1.003 -33.75 -19.922 1 98.44 221 PHE A C 1
ATOM 1760 O O . PHE A 1 221 ? -1.79 -34.625 -20.25 1 98.44 221 PHE A O 1
ATOM 1767 N N . GLU A 1 222 ? 0.11 -33.938 -19.328 1 98.25 222 GLU A N 1
ATOM 1768 C CA . GLU A 1 222 ? 0.469 -35.281 -18.875 1 98.25 222 GLU A CA 1
ATOM 1769 C C . GLU A 1 222 ? 0.809 -35.281 -17.391 1 98.25 222 GLU A C 1
ATOM 1771 O O . GLU A 1 222 ? 1.556 -34.406 -16.906 1 98.25 222 GLU A O 1
ATOM 1776 N N . TRP A 1 223 ? 0.242 -36.219 -16.656 1 97.44 223 TRP A N 1
ATOM 1777 C CA . TRP A 1 223 ? 0.439 -36.406 -15.227 1 97.44 223 TRP A CA 1
ATOM 1778 C C . TRP A 1 223 ? 1.912 -36.656 -14.906 1 97.44 223 TRP A C 1
ATOM 1780 O O . TRP A 1 223 ? 2.596 -37.406 -15.594 1 97.44 223 TRP A O 1
ATOM 1790 N N . ILE A 1 224 ? 2.42 -35.969 -13.875 1 96.94 224 ILE A N 1
ATOM 1791 C CA . ILE A 1 224 ? 3.789 -36.156 -13.414 1 96.94 224 ILE A CA 1
ATOM 1792 C C . ILE A 1 224 ? 3.814 -37.219 -12.328 1 96.94 224 ILE A C 1
ATOM 1794 O O . ILE A 1 224 ? 3.287 -37.031 -11.234 1 96.94 224 ILE A O 1
ATOM 1798 N N . ASP A 1 225 ? 4.508 -38.25 -12.469 1 91.5 225 ASP A N 1
ATOM 1799 C CA . ASP A 1 225 ? 4.445 -39.438 -11.625 1 91.5 225 ASP A CA 1
ATOM 1800 C C . ASP A 1 225 ? 5.191 -39.219 -10.312 1 91.5 225 ASP A C 1
ATOM 1802 O O . ASP A 1 225 ? 4.875 -39.844 -9.305 1 91.5 225 ASP A O 1
ATOM 1806 N N . THR A 1 226 ? 6.102 -38.375 -10.273 1 90.25 226 THR A N 1
ATOM 1807 C CA . THR A 1 226 ? 6.965 -38.219 -9.109 1 90.25 226 THR A CA 1
ATOM 1808 C C . THR A 1 226 ? 6.375 -37.188 -8.133 1 90.25 226 THR A C 1
ATOM 1810 O O . THR A 1 226 ? 7.066 -36.719 -7.23 1 90.25 226 THR A O 1
ATOM 1813 N N . GLN A 1 227 ? 5.109 -36.969 -8.227 1 92 227 GLN A N 1
ATOM 1814 C CA . GLN A 1 227 ? 4.527 -35.938 -7.383 1 92 227 GLN A CA 1
ATOM 1815 C C . GLN A 1 227 ? 4.086 -36.5 -6.039 1 92 227 GLN A C 1
ATOM 1817 O O . GLN A 1 227 ? 4.434 -37.625 -5.695 1 92 227 GLN A O 1
ATOM 1822 N N . GLU A 1 228 ? 3.385 -35.719 -5.184 1 87.5 228 GLU A N 1
ATOM 1823 C CA . GLU A 1 228 ? 3.186 -35.906 -3.75 1 87.5 228 GLU A CA 1
ATOM 1824 C C . GLU A 1 228 ? 2.25 -37.094 -3.471 1 87.5 228 GLU A C 1
ATOM 1826 O O . GLU A 1 228 ? 2.268 -37.656 -2.375 1 87.5 228 GLU A O 1
ATOM 1831 N N . PHE A 1 229 ? 1.426 -37.469 -4.367 1 86.25 229 PHE A N 1
ATOM 1832 C CA . PHE A 1 229 ? 0.459 -38.531 -4.16 1 86.25 229 PHE A CA 1
ATOM 1833 C C . PHE A 1 229 ? 0.131 -39.219 -5.473 1 86.25 229 PHE A C 1
ATOM 1835 O O . PHE A 1 229 ? 0.422 -38.688 -6.551 1 86.25 229 PHE A O 1
ATOM 1842 N N . PHE A 1 230 ? -0.511 -40.375 -5.383 1 88 230 PHE A N 1
ATOM 1843 C CA . PHE A 1 230 ? -0.94 -41.125 -6.543 1 88 230 PHE A CA 1
ATOM 1844 C C . PHE A 1 230 ? -2.287 -40.625 -7.055 1 88 230 PHE A C 1
ATOM 1846 O O . PHE A 1 230 ? -3.047 -40 -6.312 1 88 230 PHE A O 1
ATOM 1853 N N . PRO A 1 231 ? -2.502 -40.875 -8.312 1 91.44 231 PRO A N 1
ATOM 1854 C CA . PRO A 1 231 ? -3.812 -40.5 -8.828 1 91.44 231 PRO A CA 1
ATOM 1855 C C . PRO A 1 231 ? -4.969 -41.125 -8.055 1 91.44 231 PRO A C 1
ATOM 1857 O O . PRO A 1 231 ? -5.125 -42.344 -8.055 1 91.44 231 PRO A O 1
ATOM 1860 N N . TRP A 1 232 ? -5.789 -40.344 -7.492 1 88.44 232 TRP A N 1
ATOM 1861 C CA . TRP A 1 232 ? -6.867 -40.812 -6.633 1 88.44 232 TRP A CA 1
ATOM 1862 C C . TRP A 1 232 ? -7.973 -41.469 -7.453 1 88.44 232 TRP A C 1
ATOM 1864 O O . TRP A 1 232 ? -8.812 -42.188 -6.914 1 88.44 232 TRP A O 1
ATOM 1874 N N . TRP A 1 233 ? -8.086 -41.219 -8.758 1 89.81 233 TRP A N 1
ATOM 1875 C CA . TRP A 1 233 ? -9.156 -41.75 -9.602 1 89.81 233 TRP A CA 1
ATOM 1876 C C . TRP A 1 233 ? -8.812 -43.156 -10.109 1 89.81 233 TRP A C 1
ATOM 1878 O O . TRP A 1 233 ? -9.617 -43.781 -10.789 1 89.81 233 TRP A O 1
ATOM 1888 N N . GLU A 1 234 ? -7.621 -43.5 -9.852 1 87.56 234 GLU A N 1
ATOM 1889 C CA . GLU A 1 234 ? -7.191 -44.812 -10.289 1 87.56 234 GLU A CA 1
ATOM 1890 C C . GLU A 1 234 ? -7.27 -45.844 -9.156 1 87.56 234 GLU A C 1
ATOM 1892 O O . GLU A 1 234 ? -7.109 -45.469 -7.984 1 87.56 234 GLU A O 1
ATOM 1897 N N . ASP A 1 235 ? -7.598 -47.062 -9.531 1 74.81 235 ASP A N 1
ATOM 1898 C CA . ASP A 1 235 ? -7.602 -48.156 -8.562 1 74.81 235 ASP A CA 1
ATOM 1899 C C . ASP A 1 235 ? -6.18 -48.562 -8.164 1 74.81 235 ASP A C 1
ATOM 1901 O O . ASP A 1 235 ? -5.348 -48.844 -9.031 1 74.81 235 ASP A O 1
ATOM 1905 N N . PRO A 1 236 ? -5.891 -48.469 -6.887 1 63.34 236 PRO A N 1
ATOM 1906 C CA . PRO A 1 236 ? -4.535 -48.812 -6.449 1 63.34 236 PRO A CA 1
ATOM 1907 C C . PRO A 1 236 ? -4.078 -50.188 -6.926 1 63.34 236 PRO A C 1
ATOM 1909 O O . PRO A 1 236 ? -2.885 -50.406 -7.145 1 63.34 236 PRO A O 1
ATOM 1912 N N . ALA A 1 237 ? -5.043 -51.188 -6.906 1 56.88 237 ALA A N 1
ATOM 1913 C CA . ALA A 1 237 ? -4.68 -52.531 -7.348 1 56.88 237 ALA A CA 1
ATOM 1914 C C . ALA A 1 237 ? -4.137 -52.531 -8.773 1 56.88 237 ALA A C 1
ATOM 1916 O O . ALA A 1 237 ? -3.266 -53.312 -9.125 1 56.88 237 ALA A O 1
ATOM 1917 N N . GLU A 1 238 ? -4.582 -51.594 -9.602 1 54.84 238 GLU A N 1
ATOM 1918 C CA . GLU A 1 238 ? -4.145 -51.5 -10.984 1 54.84 238 GLU A CA 1
ATOM 1919 C C . GLU A 1 238 ? -2.83 -50.719 -11.094 1 54.84 238 GLU A C 1
ATOM 1921 O O . GLU A 1 238 ? -2.047 -50.938 -12.016 1 54.84 238 GLU A O 1
ATOM 1926 N N . ILE A 1 239 ? -2.59 -49.844 -10.125 1 54.78 239 ILE A N 1
ATOM 1927 C CA . ILE A 1 239 ? -1.37 -49.031 -10.117 1 54.78 239 ILE A CA 1
ATOM 1928 C C . ILE A 1 239 ? -0.164 -49.938 -9.859 1 54.78 239 ILE A C 1
ATOM 1930 O O . ILE A 1 239 ? 0.877 -49.781 -10.5 1 54.78 239 ILE A O 1
ATOM 1934 N N . ASN A 1 240 ? -0.253 -50.844 -8.828 1 46.97 240 ASN A N 1
ATOM 1935 C CA . ASN A 1 240 ? 0.816 -51.75 -8.445 1 46.97 240 ASN A CA 1
ATOM 1936 C C . ASN A 1 240 ? 1.133 -52.75 -9.57 1 46.97 240 ASN A C 1
ATOM 1938 O O . ASN A 1 240 ? 2.271 -53.188 -9.695 1 46.97 240 ASN A O 1
ATOM 1942 N N . LYS A 1 241 ? 0.21 -53.156 -10.344 1 47.66 241 LYS A N 1
ATOM 1943 C CA . LYS A 1 241 ? 0.485 -54.094 -11.422 1 47.66 241 LYS A CA 1
ATOM 1944 C C . LYS A 1 241 ? 1.315 -53.438 -12.523 1 47.66 241 LYS A C 1
ATOM 1946 O O . LYS A 1 241 ? 2.15 -54.094 -13.148 1 47.66 241 LYS A O 1
ATOM 1951 N N . MET A 1 242 ? 1.075 -52.156 -12.672 1 45.44 242 MET A N 1
ATOM 1952 C CA . MET A 1 242 ? 1.847 -51.5 -13.711 1 45.44 242 MET A CA 1
ATOM 1953 C C . MET A 1 242 ? 3.295 -51.312 -13.273 1 45.44 242 MET A C 1
ATOM 1955 O O . MET A 1 242 ? 4.203 -51.312 -14.109 1 45.44 242 MET A O 1
ATOM 1959 N N . ASP A 1 243 ? 3.561 -51.031 -11.984 1 44.97 243 ASP A N 1
ATOM 1960 C CA . ASP A 1 243 ? 4.934 -50.844 -11.523 1 44.97 243 ASP A CA 1
ATOM 1961 C C . ASP A 1 243 ? 5.691 -52.188 -11.523 1 44.97 243 ASP A C 1
ATOM 1963 O O . ASP A 1 243 ? 6.902 -52.219 -11.758 1 44.97 243 ASP A O 1
ATOM 1967 N N . LEU A 1 244 ? 5.184 -53.375 -10.984 1 38.06 244 LEU A N 1
ATOM 1968 C CA . LEU A 1 244 ? 5.867 -54.656 -10.859 1 38.06 244 LEU A CA 1
ATOM 1969 C C . LEU A 1 244 ? 6.07 -55.312 -12.219 1 38.06 244 LEU A C 1
ATOM 1971 O O . LEU A 1 244 ? 6.965 -56.125 -12.391 1 38.06 244 LEU A O 1
ATOM 1975 N N . ASP A 1 245 ? 4.984 -55.406 -13.062 1 36.97 245 ASP A N 1
ATOM 1976 C CA . ASP A 1 245 ? 5.215 -56.312 -14.195 1 36.97 245 ASP A CA 1
ATOM 1977 C C . ASP A 1 245 ? 6.41 -55.844 -15.023 1 36.97 245 ASP A C 1
ATOM 1979 O O . ASP A 1 245 ? 7.148 -56.656 -15.57 1 36.97 245 ASP A O 1
ATOM 1983 N N . ASP A 1 246 ? 6.285 -54.812 -15.906 1 33.34 246 ASP A N 1
ATOM 1984 C CA . ASP A 1 246 ? 7.371 -54.812 -16.875 1 33.34 246 ASP A CA 1
ATOM 1985 C C . ASP A 1 246 ? 8.664 -54.281 -16.266 1 33.34 246 ASP A C 1
ATOM 1987 O O . ASP A 1 246 ? 8.812 -53.062 -16.078 1 33.34 246 ASP A O 1
ATOM 1991 N N . PRO A 1 247 ? 9.219 -54.875 -15.227 1 37.12 247 PRO A N 1
ATOM 1992 C CA . PRO A 1 247 ? 10.602 -54.5 -14.922 1 37.12 247 PRO A CA 1
ATOM 1993 C C . PRO A 1 247 ? 11.367 -54.031 -16.156 1 37.12 247 PRO A C 1
ATOM 1995 O O . PRO A 1 247 ? 12.367 -53.312 -16.031 1 37.12 247 PRO A O 1
ATOM 1998 N N . ASN A 1 248 ? 11.336 -54.938 -17.188 1 34.31 248 ASN A N 1
ATOM 1999 C CA . ASN A 1 248 ? 12.023 -54.719 -18.469 1 34.31 248 ASN A CA 1
ATOM 2000 C C . ASN A 1 248 ? 11.469 -53.5 -19.188 1 34.31 248 ASN A C 1
ATOM 2002 O O . ASN A 1 248 ? 11.672 -53.344 -20.406 1 34.31 248 ASN A O 1
ATOM 2006 N N . SER A 1 249 ? 10.383 -53 -18.75 1 34.22 249 SER A N 1
ATOM 2007 C CA . SER A 1 249 ? 9.93 -51.812 -19.453 1 34.22 249 SER A CA 1
ATOM 2008 C C . SER A 1 249 ? 10.953 -50.688 -19.344 1 34.22 249 SER A C 1
ATOM 2010 O O . SER A 1 249 ? 10.586 -49.5 -19.234 1 34.22 249 SER A O 1
ATOM 2012 N N . ASP A 1 250 ? 12.039 -50.875 -18.797 1 35.75 250 ASP A N 1
ATOM 2013 C CA . ASP A 1 250 ? 13.102 -49.938 -19.141 1 35.75 250 ASP A CA 1
ATOM 2014 C C . ASP A 1 250 ? 13.008 -49.531 -20.609 1 35.75 250 ASP A C 1
ATOM 2016 O O . ASP A 1 250 ? 13.914 -48.875 -21.125 1 35.75 250 ASP A O 1
ATOM 2020 N N . ASN A 1 251 ? 12.375 -50.375 -21.406 1 33.59 251 ASN A N 1
ATOM 2021 C CA . ASN A 1 251 ? 12.289 -49.969 -22.812 1 33.59 251 ASN A CA 1
ATOM 2022 C C . ASN A 1 251 ? 11.516 -48.656 -22.953 1 33.59 251 ASN A C 1
ATOM 2024 O O . ASN A 1 251 ? 10.328 -48.688 -23.297 1 33.59 251 ASN A O 1
ATOM 2028 N N . ASN A 1 252 ? 11.445 -47.844 -22.031 1 37.31 252 ASN A N 1
ATOM 2029 C CA . ASN A 1 252 ? 11.156 -46.5 -22.531 1 37.31 252 ASN A CA 1
ATOM 2030 C C . ASN A 1 252 ? 11.688 -46.281 -23.938 1 37.31 252 ASN A C 1
ATOM 2032 O O . ASN A 1 252 ? 12.797 -45.781 -24.125 1 37.31 252 ASN A O 1
ATOM 2036 N N . GLU A 1 253 ? 11.695 -47.312 -24.688 1 36.22 253 GLU A N 1
ATOM 2037 C CA . GLU A 1 253 ? 11.938 -46.969 -26.094 1 36.22 253 GLU A CA 1
ATOM 2038 C C . GLU A 1 253 ? 11.266 -45.656 -26.453 1 36.22 253 GLU A C 1
ATOM 2040 O O . GLU A 1 253 ? 10.062 -45.469 -26.219 1 36.22 253 GLU A O 1
ATOM 2045 N N . ASN A 1 254 ? 11.961 -44.594 -26.266 1 41.94 254 ASN A N 1
ATOM 2046 C CA . ASN A 1 254 ? 11.547 -43.438 -27.016 1 41.94 254 ASN A CA 1
ATOM 2047 C C . ASN A 1 254 ? 10.648 -43.812 -28.188 1 41.94 254 ASN A C 1
ATOM 2049 O O . ASN A 1 254 ? 11.047 -44.562 -29.062 1 41.94 254 ASN A O 1
ATOM 2053 N N . MET A 1 255 ? 9.422 -44.281 -27.906 1 45.25 255 MET A N 1
ATOM 2054 C CA . MET A 1 255 ? 8.578 -44.375 -29.094 1 45.25 255 MET A CA 1
ATOM 2055 C C . MET A 1 255 ? 9.109 -43.5 -30.219 1 45.25 255 MET A C 1
ATOM 2057 O O . MET A 1 255 ? 9 -42.25 -30.156 1 45.25 255 MET A O 1
ATOM 2061 N N . GLU A 1 256 ? 10.25 -43.844 -30.734 1 47.5 256 GLU A N 1
ATOM 2062 C CA . GLU A 1 256 ? 10.734 -43.156 -31.938 1 47.5 256 GLU A CA 1
ATOM 2063 C C . GLU A 1 256 ? 9.617 -43 -32.969 1 47.5 256 GLU A C 1
ATOM 2065 O O . GLU A 1 256 ? 9.328 -43.938 -33.719 1 47.5 256 GLU A O 1
ATOM 2070 N N . ILE A 1 257 ? 8.508 -42.562 -32.531 1 57.34 257 ILE A N 1
ATOM 2071 C CA . ILE A 1 257 ? 7.543 -42.25 -33.562 1 57.34 257 ILE A CA 1
ATOM 2072 C C . ILE A 1 257 ? 8.148 -41.25 -34.562 1 57.34 257 ILE A C 1
ATOM 2074 O O . ILE A 1 257 ? 8.727 -40.25 -34.156 1 57.34 257 ILE A O 1
ATOM 2078 N N . ASP A 1 258 ? 8.359 -41.719 -35.688 1 63.16 258 ASP A N 1
ATOM 2079 C CA . ASP A 1 258 ? 8.945 -41 -36.812 1 63.16 258 ASP A CA 1
ATOM 2080 C C . ASP A 1 258 ? 8.211 -39.688 -37.094 1 63.16 258 ASP A C 1
ATOM 2082 O O . ASP A 1 258 ? 6.996 -39.688 -37.312 1 63.16 258 ASP A O 1
ATOM 2086 N N . SER A 1 259 ? 8.719 -38.625 -36.5 1 74.44 259 SER A N 1
ATOM 2087 C CA . SER A 1 259 ? 8.273 -37.312 -36.906 1 74.44 259 SER A CA 1
ATOM 2088 C C . SER A 1 259 ? 8.398 -37.125 -38.406 1 74.44 259 SER A C 1
ATOM 2090 O O . SER A 1 259 ? 9.25 -37.75 -39.031 1 74.44 259 SER A O 1
ATOM 2092 N N . ASP A 1 260 ? 7.305 -36.656 -39 1 79.94 260 ASP A N 1
ATOM 2093 C CA . ASP A 1 260 ? 7.355 -36.312 -40.406 1 79.94 260 ASP A CA 1
ATOM 2094 C C . ASP A 1 260 ? 7.551 -34.812 -40.625 1 79.94 260 ASP A C 1
ATOM 2096 O O . ASP A 1 260 ? 7.312 -34.031 -39.719 1 79.94 260 ASP A O 1
ATOM 2100 N N . THR A 1 261 ? 8.07 -34.5 -41.688 1 88 261 THR A N 1
ATOM 2101 C CA . THR A 1 261 ? 8.375 -33.125 -42.031 1 88 261 THR A CA 1
ATOM 2102 C C . THR A 1 261 ? 7.402 -32.594 -43.094 1 88 261 THR A C 1
ATOM 2104 O O . THR A 1 261 ? 7.125 -33.281 -44.062 1 88 261 THR A O 1
ATOM 2107 N N . CYS A 1 262 ? 6.848 -31.5 -42.75 1 89.75 262 CYS A N 1
ATOM 2108 C CA . CYS A 1 262 ? 5.988 -30.859 -43.75 1 89.75 262 CYS A CA 1
ATOM 2109 C C . CYS A 1 262 ? 6.793 -30.422 -44.969 1 89.75 262 CYS A C 1
ATOM 2111 O O . CYS A 1 262 ? 7.824 -29.766 -44.812 1 89.75 262 CYS A O 1
ATOM 2113 N N . ASN A 1 263 ? 6.344 -30.672 -46.031 1 86.94 263 ASN A N 1
ATOM 2114 C CA . ASN A 1 263 ? 7.07 -30.328 -47.25 1 86.94 263 ASN A CA 1
ATOM 2115 C C . ASN A 1 263 ? 6.926 -28.844 -47.594 1 86.94 263 ASN A C 1
ATOM 2117 O O . ASN A 1 263 ? 7.707 -28.312 -48.375 1 86.94 263 ASN A O 1
ATOM 2121 N N . THR A 1 264 ? 5.961 -28.25 -47 1 90.25 264 THR A N 1
ATOM 2122 C CA . THR A 1 264 ? 5.711 -26.844 -47.281 1 90.25 264 THR A CA 1
ATOM 2123 C C . THR A 1 264 ? 6.527 -25.938 -46.375 1 90.25 264 THR A C 1
ATOM 2125 O O . THR A 1 264 ? 7.289 -25.094 -46.812 1 90.25 264 THR A O 1
ATOM 2128 N N . CYS A 1 265 ? 6.434 -26.109 -45.062 1 90.06 265 CYS A N 1
ATOM 2129 C CA . CYS A 1 265 ? 7.105 -25.219 -44.125 1 90.06 265 CYS A CA 1
ATOM 2130 C C . CYS A 1 265 ? 8.375 -25.844 -43.594 1 90.06 265 CYS A C 1
ATOM 2132 O O . CYS A 1 265 ? 9.156 -25.188 -42.906 1 90.06 265 CYS A O 1
ATOM 2134 N N . LYS A 1 266 ? 8.602 -27.109 -43.781 1 89.56 266 LYS A N 1
ATOM 2135 C CA . LYS A 1 266 ? 9.805 -27.859 -43.406 1 89.56 266 LYS A CA 1
ATOM 2136 C C . LYS A 1 266 ? 9.891 -28.062 -41.906 1 89.56 266 LYS A C 1
ATOM 2138 O O . LYS A 1 266 ? 10.945 -28.422 -41.375 1 89.56 266 LYS A O 1
ATOM 2143 N N . GLN A 1 267 ? 8.805 -27.859 -41.25 1 87.56 267 GLN A N 1
ATOM 2144 C CA . GLN A 1 267 ? 8.781 -28.125 -39.812 1 87.56 267 GLN A CA 1
ATOM 2145 C C . GLN A 1 267 ? 8.438 -29.578 -39.5 1 87.56 267 GLN A C 1
ATOM 2147 O O . GLN A 1 267 ? 7.707 -30.219 -40.25 1 87.56 267 GLN A O 1
ATOM 2152 N N . GLN A 1 268 ? 9 -30 -38.5 1 85.69 268 GLN A N 1
ATOM 2153 C CA . GLN A 1 268 ? 8.758 -31.375 -38.062 1 85.69 268 GLN A CA 1
ATOM 2154 C C . GLN A 1 268 ? 7.66 -31.422 -37 1 85.69 268 GLN A C 1
ATOM 2156 O O . GLN A 1 268 ? 7.637 -30.594 -36.094 1 85.69 268 GLN A O 1
ATOM 2161 N N . PHE A 1 269 ? 6.75 -32.312 -37.188 1 84.81 269 PHE A N 1
ATOM 2162 C CA . PHE A 1 269 ? 5.664 -32.469 -36.25 1 84.81 269 PHE A CA 1
ATOM 2163 C C . PHE A 1 269 ? 5.508 -33.906 -35.781 1 84.81 269 PHE A C 1
ATOM 2165 O O . PHE A 1 269 ? 5.723 -34.844 -36.594 1 84.81 269 PHE A O 1
ATOM 2172 N N . PHE A 1 270 ? 5.203 -34.062 -34.562 1 85.88 270 PHE A N 1
ATOM 2173 C CA . PHE A 1 270 ? 4.73 -35.344 -34.062 1 85.88 270 PHE A CA 1
ATOM 2174 C C . PHE A 1 270 ? 3.373 -35.688 -34.656 1 85.88 270 PHE A C 1
ATOM 2176 O O . PHE A 1 270 ? 2.531 -34.812 -34.844 1 85.88 270 PHE A O 1
ATOM 2183 N N . PRO A 1 271 ? 3.164 -36.938 -34.969 1 88.69 271 PRO A N 1
ATOM 2184 C CA . PRO A 1 271 ? 1.853 -37.312 -35.5 1 88.69 271 PRO A CA 1
ATOM 2185 C C . PRO A 1 271 ? 0.768 -37.344 -34.406 1 88.69 271 PRO A C 1
ATOM 2187 O O . PRO A 1 271 ? 0.451 -38.406 -33.875 1 88.69 271 PRO A O 1
ATOM 2190 N N . ILE A 1 272 ? 0.173 -36.312 -34.188 1 93.56 272 ILE A N 1
ATOM 2191 C CA . ILE A 1 272 ? -0.847 -36.156 -33.156 1 93.56 272 ILE A CA 1
ATOM 2192 C C . ILE A 1 272 ? -2.117 -36.875 -33.562 1 93.56 272 ILE A C 1
ATOM 2194 O O . ILE A 1 272 ? -2.764 -37.531 -32.75 1 93.56 272 ILE A O 1
ATOM 2198 N N . TYR A 1 273 ? -2.402 -36.844 -34.844 1 92.62 273 TYR A N 1
ATOM 2199 C CA . TYR A 1 273 ? -3.578 -37.531 -35.375 1 92.62 273 TYR A CA 1
ATOM 2200 C C . TYR A 1 273 ? -3.178 -38.75 -36.188 1 92.62 273 TYR A C 1
ATOM 2202 O O . TYR A 1 273 ? -1.999 -38.938 -36.5 1 92.62 273 TYR A O 1
ATOM 2210 N N . ASN A 1 274 ? -4.16 -39.531 -36.469 1 88.69 274 ASN A N 1
ATOM 2211 C CA . ASN A 1 274 ? -3.893 -40.719 -37.281 1 88.69 274 ASN A CA 1
ATOM 2212 C C . ASN A 1 274 ? -3.381 -40.375 -38.656 1 88.69 274 ASN A C 1
ATOM 2214 O O . ASN A 1 274 ? -2.58 -41.094 -39.25 1 88.69 274 ASN A O 1
ATOM 2218 N N . SER A 1 275 ? -3.854 -39.25 -39.156 1 83.56 275 SER A N 1
ATOM 2219 C CA . SER A 1 275 ? -3.379 -38.719 -40.438 1 83.56 275 SER A CA 1
ATOM 2220 C C . SER A 1 275 ? -2.305 -37.656 -40.25 1 83.56 275 SER A C 1
ATOM 2222 O O . SER A 1 275 ? -2.383 -36.844 -39.312 1 83.56 275 SER A O 1
ATOM 2224 N N . TRP A 1 276 ? -1.307 -37.812 -41.125 1 86.31 276 TRP A N 1
ATOM 2225 C CA . TRP A 1 276 ? -0.271 -36.781 -41.031 1 86.31 276 TRP A CA 1
ATOM 2226 C C . TRP A 1 276 ? -0.792 -35.438 -41.531 1 86.31 276 TRP A C 1
ATOM 2228 O O . TRP A 1 276 ? -1.395 -35.344 -42.625 1 86.31 276 TRP A O 1
ATOM 2238 N N . MET A 1 277 ? -0.576 -34.438 -40.625 1 90.19 277 MET A N 1
ATOM 2239 C CA . MET A 1 277 ? -1.06 -33.094 -40.906 1 90.19 277 MET A CA 1
ATOM 2240 C C . MET A 1 277 ? -0.024 -32.031 -40.531 1 90.19 277 MET A C 1
ATOM 2242 O O . MET A 1 277 ? 0.804 -32.281 -39.656 1 90.19 277 MET A O 1
ATOM 2246 N N . CYS A 1 278 ? -0.03 -30.969 -41.281 1 90.31 278 CYS A N 1
ATOM 2247 C CA . CYS A 1 278 ? 0.755 -29.828 -40.844 1 90.31 278 CYS A CA 1
ATOM 2248 C C . CYS A 1 278 ? -0.002 -29.016 -39.781 1 90.31 278 CYS A C 1
ATOM 2250 O O . CYS A 1 278 ? -1.145 -28.609 -40.031 1 90.31 278 CYS A O 1
ATOM 2252 N N . LEU A 1 279 ? 0.626 -28.703 -38.688 1 90.81 279 LEU A N 1
ATOM 2253 C CA . LEU A 1 279 ? -0.064 -28.047 -37.594 1 90.81 279 LEU A CA 1
ATOM 2254 C C . LEU A 1 279 ? 0.517 -26.656 -37.312 1 90.81 279 LEU A C 1
ATOM 2256 O O . LEU A 1 279 ? 0.242 -26.047 -36.281 1 90.81 279 LEU A O 1
ATOM 2260 N N . GLU A 1 280 ? 1.301 -26.156 -38.281 1 88.25 280 GLU A N 1
ATOM 2261 C CA . GLU A 1 280 ? 1.802 -24.797 -38.25 1 88.25 280 GLU A CA 1
ATOM 2262 C C . GLU A 1 280 ? 0.785 -23.812 -38.812 1 88.25 280 GLU A C 1
ATOM 2264 O O . GLU A 1 280 ? 0.537 -23.812 -40.031 1 88.25 280 GLU A O 1
ATOM 2269 N N . SER A 1 281 ? 0.313 -22.922 -37.969 1 87.62 281 SER A N 1
ATOM 2270 C CA . SER A 1 281 ? -0.809 -22.062 -38.312 1 87.62 281 SER A CA 1
ATOM 2271 C C . SER A 1 281 ? -0.426 -21.094 -39.438 1 87.62 281 SER A C 1
ATOM 2273 O O . SER A 1 281 ? -1.288 -20.625 -40.188 1 87.62 281 SER A O 1
ATOM 2275 N N . SER A 1 282 ? 0.854 -20.797 -39.594 1 86.62 282 SER A N 1
ATOM 2276 C CA . SER A 1 282 ? 1.291 -19.844 -40.594 1 86.62 282 SER A CA 1
ATOM 2277 C C . SER A 1 282 ? 1.594 -20.547 -41.906 1 86.62 282 SER A C 1
ATOM 2279 O O . SER A 1 282 ? 1.873 -19.891 -42.938 1 86.62 282 SER A O 1
ATOM 2281 N N . CYS A 1 283 ? 1.494 -21.828 -41.906 1 91.31 283 CYS A N 1
ATOM 2282 C CA . CYS A 1 283 ? 1.801 -22.609 -43.125 1 91.31 283 CYS A CA 1
ATOM 2283 C C . CYS A 1 283 ? 0.615 -22.625 -44.062 1 91.31 283 CYS A C 1
ATOM 2285 O O . CYS A 1 283 ? -0.536 -22.719 -43.625 1 91.31 283 CYS A O 1
ATOM 2287 N N . LYS A 1 284 ? 0.84 -22.625 -45.406 1 91.19 284 LYS A N 1
ATOM 2288 C CA . LYS A 1 284 ? -0.203 -22.719 -46.406 1 91.19 284 LYS A CA 1
ATOM 2289 C C . LYS A 1 284 ? -0.914 -24.078 -46.344 1 91.19 284 LYS A C 1
ATOM 2291 O O . LYS A 1 284 ? -2.08 -24.188 -46.719 1 91.19 284 LYS A O 1
ATOM 2296 N N . SER A 1 285 ? -0.231 -25.031 -45.875 1 91.75 285 SER A N 1
ATOM 2297 C CA . SER A 1 285 ? -0.793 -26.375 -45.781 1 91.75 285 SER A CA 1
ATOM 2298 C C . SER A 1 285 ? -1.336 -26.656 -44.375 1 91.75 285 SER A C 1
ATOM 2300 O O . SER A 1 285 ? -1.546 -27.812 -44 1 91.75 285 SER A O 1
ATOM 2302 N N . PHE A 1 286 ? -1.494 -25.594 -43.688 1 91.62 286 PHE A N 1
ATOM 2303 C CA . PHE A 1 286 ? -2.021 -25.734 -42.312 1 91.62 286 PHE A CA 1
ATOM 2304 C C . PHE A 1 286 ? -3.354 -26.469 -42.344 1 91.62 286 PHE A C 1
ATOM 2306 O O . PHE A 1 286 ? -4.246 -26.141 -43.125 1 91.62 286 PHE A O 1
ATOM 2313 N N . TRP A 1 287 ? -3.496 -27.469 -41.406 1 92.88 287 TRP A N 1
ATOM 2314 C CA . TRP A 1 287 ? -4.719 -28.203 -41.156 1 92.88 287 TRP A CA 1
ATOM 2315 C C . TRP A 1 287 ? -5.18 -28.969 -42.375 1 92.88 287 TRP A C 1
ATOM 2317 O O . TRP A 1 287 ? -6.375 -29.031 -42.656 1 92.88 287 TRP A O 1
ATOM 2327 N N . LYS A 1 288 ? -4.285 -29.344 -43.156 1 92.44 288 LYS A N 1
ATOM 2328 C CA . LYS A 1 288 ? -4.535 -30.234 -44.312 1 92.44 288 LYS A CA 1
ATOM 2329 C C . LYS A 1 288 ? -3.873 -31.594 -44.094 1 92.44 288 LYS A C 1
ATOM 2331 O O . LYS A 1 288 ? -2.908 -31.719 -43.344 1 92.44 288 LYS A O 1
ATOM 2336 N N . ILE A 1 289 ? -4.445 -32.594 -44.656 1 90.5 289 ILE A N 1
ATOM 2337 C CA . ILE A 1 289 ? -3.91 -33.969 -44.562 1 90.5 289 ILE A CA 1
ATOM 2338 C C . ILE A 1 289 ? -3.135 -34.312 -45.812 1 90.5 289 ILE A C 1
ATOM 2340 O O . ILE A 1 289 ? -3.557 -34 -46.938 1 90.5 289 ILE A O 1
ATOM 2344 N N . TRP A 1 290 ? -2.061 -34.969 -45.562 1 86.5 290 TRP A N 1
ATOM 2345 C CA . TRP A 1 290 ? -1.271 -35.406 -46.688 1 86.5 290 TRP A CA 1
ATOM 2346 C C . TRP A 1 290 ? -1.786 -36.75 -47.219 1 86.5 290 TRP A C 1
ATOM 2348 O O . TRP A 1 290 ? -1.84 -37.719 -46.5 1 86.5 290 TRP A O 1
ATOM 2358 N N . ASN A 1 291 ? -2.193 -36.75 -48.438 1 86.88 291 ASN A N 1
ATOM 2359 C CA . ASN A 1 291 ? -2.576 -37.969 -49.094 1 86.88 291 ASN A CA 1
ATOM 2360 C C . ASN A 1 291 ? -1.372 -38.656 -49.75 1 86.88 291 ASN A C 1
ATOM 2362 O O . ASN A 1 291 ? -0.835 -38.188 -50.75 1 86.88 291 ASN A O 1
ATOM 2366 N N . THR A 1 292 ? -1.004 -39.781 -49.219 1 83.38 292 THR A N 1
ATOM 2367 C CA . THR A 1 292 ? 0.208 -40.438 -49.656 1 83.38 292 THR A CA 1
ATOM 2368 C C . THR A 1 292 ? 0.016 -41.031 -51.031 1 83.38 292 THR A C 1
ATOM 2370 O O . THR A 1 292 ? 0.989 -41.281 -51.75 1 83.38 292 THR A O 1
ATOM 2373 N N . VAL A 1 293 ? -1.229 -41.312 -51.375 1 86.12 293 VAL A N 1
ATOM 2374 C CA . VAL A 1 293 ? -1.521 -41.906 -52.688 1 86.12 293 VAL A CA 1
ATOM 2375 C C . VAL A 1 293 ? -1.478 -40.812 -53.75 1 86.12 293 VAL A C 1
ATOM 2377 O O . VAL A 1 293 ? -0.81 -40.969 -54.781 1 86.12 293 VAL A O 1
ATOM 2380 N N . LYS A 1 294 ? -2.096 -39.719 -53.469 1 88 294 LYS A N 1
ATOM 2381 C CA . LYS A 1 294 ? -2.186 -38.625 -54.438 1 88 294 LYS A CA 1
ATOM 2382 C C . LYS A 1 294 ? -0.99 -37.688 -54.312 1 88 294 LYS A C 1
ATOM 2384 O O . LYS A 1 294 ? -0.785 -36.812 -55.156 1 88 294 LYS A O 1
ATOM 2389 N N . MET A 1 295 ? -0.212 -37.938 -53.344 1 85.69 295 MET A N 1
ATOM 2390 C CA . MET A 1 295 ? 0.936 -37.094 -53.031 1 85.69 295 MET A CA 1
ATOM 2391 C C . MET A 1 295 ? 0.539 -35.625 -53.062 1 85.69 295 MET A C 1
ATOM 2393 O O . MET A 1 295 ? 1.168 -34.781 -53.719 1 85.69 295 MET A O 1
ATOM 2397 N N . SER A 1 296 ? -0.639 -35.312 -52.438 1 88.69 296 SER A N 1
ATOM 2398 C CA . SER A 1 296 ? -1.159 -33.969 -52.375 1 88.69 296 SER A CA 1
ATOM 2399 C C . SER A 1 296 ? -1.817 -33.688 -51.031 1 88.69 296 SER A C 1
ATOM 2401 O O . SER A 1 296 ? -2.182 -34.625 -50.312 1 88.69 296 SER A O 1
ATOM 2403 N N . TRP A 1 297 ? -1.917 -32.406 -50.719 1 91.31 297 TRP A N 1
ATOM 2404 C CA . TRP A 1 297 ? -2.605 -31.969 -49.531 1 91.31 297 TRP A CA 1
ATOM 2405 C C . TRP A 1 297 ? -4.113 -31.922 -49.719 1 91.31 297 TRP A C 1
ATOM 2407 O O . TRP A 1 297 ? -4.59 -31.438 -50.75 1 91.31 297 TRP A O 1
ATOM 2417 N N . GLU A 1 298 ? -4.824 -32.469 -48.781 1 90.69 298 GLU A N 1
ATOM 2418 C CA . GLU A 1 298 ? -6.281 -32.438 -48.812 1 90.69 298 GLU A CA 1
ATOM 2419 C C . GLU A 1 298 ? -6.852 -31.828 -47.531 1 90.69 298 GLU A C 1
ATOM 2421 O O . GLU A 1 298 ? -6.18 -31.797 -46.5 1 90.69 298 GLU A O 1
ATOM 2426 N N . ASN A 1 299 ? -8.016 -31.328 -47.688 1 87.25 299 ASN A N 1
ATOM 2427 C CA . ASN A 1 299 ? -8.672 -30.766 -46.5 1 87.25 299 ASN A CA 1
ATOM 2428 C C . ASN A 1 299 ? -8.875 -31.812 -45.406 1 87.25 299 ASN A C 1
ATOM 2430 O O . ASN A 1 299 ? -9.203 -32.969 -45.719 1 87.25 299 ASN A O 1
ATOM 2434 N N . ALA A 1 300 ? -8.68 -31.438 -44.219 1 88.69 300 ALA A N 1
ATOM 2435 C CA . ALA A 1 300 ? -8.836 -32.344 -43.094 1 88.69 300 ALA A CA 1
ATOM 2436 C C . ALA A 1 300 ? -10.312 -32.688 -42.875 1 88.69 300 ALA A C 1
ATOM 2438 O O . ALA A 1 300 ? -11.18 -31.812 -42.969 1 88.69 300 ALA A O 1
ATOM 2439 N N . PRO A 1 301 ? -10.57 -33.906 -42.625 1 83.88 301 PRO A N 1
ATOM 2440 C CA . PRO A 1 301 ? -11.953 -34.281 -42.281 1 83.88 301 PRO A CA 1
ATOM 2441 C C . PRO A 1 301 ? -12.406 -33.688 -40.938 1 83.88 301 PRO A C 1
ATOM 2443 O O . PRO A 1 301 ? -11.57 -33.312 -40.125 1 83.88 301 PRO A O 1
ATOM 2446 N N . GLN A 1 302 ? -13.68 -33.562 -40.75 1 79.12 302 GLN A N 1
ATOM 2447 C CA . GLN A 1 302 ? -14.234 -33 -39.531 1 79.12 302 GLN A CA 1
ATOM 2448 C C . GLN A 1 302 ? -14.016 -33.938 -38.344 1 79.12 302 GLN A C 1
ATOM 2450 O O . GLN A 1 302 ? -13.859 -33.5 -37.188 1 79.12 302 GLN A O 1
ATOM 2455 N N . ASP A 1 303 ? -14 -35.188 -38.688 1 83.44 303 ASP A N 1
ATOM 2456 C CA . ASP A 1 303 ? -13.875 -36.156 -37.656 1 83.44 303 ASP A CA 1
ATOM 2457 C C . ASP A 1 303 ? -12.453 -36.719 -37.562 1 83.44 303 ASP A C 1
ATOM 2459 O O . ASP A 1 303 ? -12.188 -37.844 -37.938 1 83.44 303 ASP A O 1
ATOM 2463 N N . LEU A 1 304 ? -11.609 -36.031 -37.031 1 89.44 304 LEU A N 1
ATOM 2464 C CA . LEU A 1 304 ? -10.227 -36.438 -36.844 1 89.44 304 LEU A CA 1
ATOM 2465 C C . LEU A 1 304 ? -10.055 -37.219 -35.531 1 89.44 304 LEU A C 1
ATOM 2467 O O . LEU A 1 304 ? -10.656 -36.844 -34.5 1 89.44 304 LEU A O 1
ATOM 2471 N N . SER A 1 305 ? -9.312 -38.312 -35.594 1 91.69 305 SER A N 1
ATOM 2472 C CA . SER A 1 305 ? -9.008 -39.062 -34.406 1 91.69 305 SER A CA 1
ATOM 2473 C C . SER A 1 305 ? -7.531 -38.969 -34.031 1 91.69 305 SER A C 1
ATOM 2475 O O . SER A 1 305 ? -6.668 -38.938 -34.906 1 91.69 305 SER A O 1
ATOM 2477 N N . PHE A 1 306 ? -7.34 -38.969 -32.812 1 94.69 306 PHE A N 1
ATOM 2478 C CA . PHE A 1 306 ? -5.965 -38.875 -32.312 1 94.69 306 PHE A CA 1
ATOM 2479 C C . PHE A 1 306 ? -5.234 -40.188 -32.531 1 94.69 306 PHE A C 1
ATOM 2481 O O . PHE A 1 306 ? -5.852 -41.25 -32.531 1 94.69 306 PHE A O 1
ATOM 2488 N N . ASN A 1 307 ? -3.977 -40.062 -32.75 1 92.44 307 ASN A N 1
ATOM 2489 C CA . ASN A 1 307 ? -3.107 -41.25 -32.625 1 92.44 307 ASN A CA 1
ATOM 2490 C C . ASN A 1 307 ? -3.193 -41.844 -31.219 1 92.44 307 ASN A C 1
ATOM 2492 O O . ASN A 1 307 ? -3.016 -41.156 -30.219 1 92.44 307 ASN A O 1
ATOM 2496 N N . PRO A 1 308 ? -3.475 -43.125 -31.094 1 92.25 308 PRO A N 1
ATOM 2497 C CA . PRO A 1 308 ? -3.648 -43.75 -29.781 1 92.25 308 PRO A CA 1
ATOM 2498 C C . PRO A 1 308 ? -2.436 -43.531 -28.875 1 92.25 308 PRO A C 1
ATOM 2500 O O . PRO A 1 308 ? -2.582 -43.438 -27.656 1 92.25 308 PRO A O 1
ATOM 2503 N N . ILE A 1 309 ? -1.285 -43.5 -29.422 1 91.06 309 ILE A N 1
ATOM 2504 C CA . ILE A 1 309 ? -0.066 -43.312 -28.641 1 91.06 309 ILE A CA 1
ATOM 2505 C C . ILE A 1 309 ? -0.082 -41.938 -27.969 1 91.06 309 ILE A C 1
ATOM 2507 O O . ILE A 1 309 ? 0.502 -41.75 -26.906 1 91.06 309 ILE A O 1
ATOM 2511 N N . PHE A 1 310 ? -0.727 -41.094 -28.688 1 93.75 310 PHE A N 1
ATOM 2512 C CA . PHE A 1 310 ? -0.787 -39.719 -28.219 1 93.75 310 PHE A CA 1
ATOM 2513 C C . PHE A 1 310 ? -1.684 -39.594 -26.984 1 93.75 310 PHE A C 1
ATOM 2515 O O . PHE A 1 310 ? -1.632 -38.594 -26.266 1 93.75 310 PHE A O 1
ATOM 2522 N N . LEU A 1 311 ? -2.465 -40.625 -26.656 1 95.31 311 LEU A N 1
ATOM 2523 C CA . LEU A 1 311 ? -3.443 -40.594 -25.578 1 95.31 311 LEU A CA 1
ATOM 2524 C C . LEU A 1 311 ? -2.939 -41.344 -24.359 1 95.31 311 LEU A C 1
ATOM 2526 O O . LEU A 1 311 ? -3.662 -41.5 -23.375 1 95.31 311 LEU A O 1
ATOM 2530 N N . VAL A 1 312 ? -1.75 -41.812 -24.375 1 93.75 312 VAL A N 1
ATOM 2531 C CA . VAL A 1 312 ? -1.15 -42.5 -23.25 1 93.75 312 VAL A CA 1
ATOM 2532 C C . VAL A 1 312 ? 0.052 -41.719 -22.734 1 93.75 312 VAL A C 1
ATOM 2534 O O . VAL A 1 312 ? 0.704 -41 -23.484 1 93.75 312 VAL A O 1
ATOM 2537 N N . PRO A 1 313 ? 0.307 -41.938 -21.422 1 94.56 313 PRO A N 1
ATOM 2538 C CA . PRO A 1 313 ? 1.456 -41.219 -20.859 1 94.56 313 PRO A CA 1
ATOM 2539 C C . PRO A 1 313 ? 2.791 -41.719 -21.406 1 94.56 313 PRO A C 1
ATOM 2541 O O . PRO A 1 313 ? 2.859 -42.844 -21.922 1 94.56 313 PRO A O 1
ATOM 2544 N N . GLY A 1 314 ? 3.857 -40.875 -21.297 1 93.25 314 GLY A N 1
ATOM 2545 C CA . GLY A 1 314 ? 5.184 -41.344 -21.656 1 93.25 314 GLY A CA 1
ATOM 2546 C C . GLY A 1 314 ? 6.035 -40.312 -22.344 1 93.25 314 GLY A C 1
ATOM 2547 O O . GLY A 1 314 ? 7.145 -40.594 -22.797 1 93.25 314 GLY A O 1
ATOM 2548 N N . PHE A 1 315 ? 5.559 -39.094 -22.422 1 94.31 315 PHE A N 1
ATOM 2549 C CA . PHE A 1 315 ? 6.27 -38.094 -23.203 1 94.31 315 PHE A CA 1
ATOM 2550 C C . PHE A 1 315 ? 7.137 -37.219 -22.281 1 94.31 315 PHE A C 1
ATOM 2552 O O . PHE A 1 315 ? 7.895 -36.375 -22.766 1 94.31 315 PHE A O 1
ATOM 2559 N N . ILE A 1 316 ? 7.055 -37.406 -20.969 1 95.69 316 ILE A N 1
ATOM 2560 C CA . ILE A 1 316 ? 7.875 -36.625 -20.047 1 95.69 316 ILE A CA 1
ATOM 2561 C C . ILE A 1 316 ? 9.227 -37.312 -19.859 1 95.69 316 ILE A C 1
ATOM 2563 O O . ILE A 1 316 ? 9.289 -38.5 -19.5 1 95.69 316 ILE A O 1
ATOM 2567 N N . SER A 1 317 ? 10.305 -36.562 -20.031 1 92.88 317 SER A N 1
ATOM 2568 C CA . SER A 1 317 ? 11.656 -37.094 -19.938 1 92.88 317 SER A CA 1
ATOM 2569 C C . SER A 1 317 ? 12.031 -37.375 -18.484 1 92.88 317 SER A C 1
ATOM 2571 O O . SER A 1 317 ? 11.477 -36.75 -17.562 1 92.88 317 SER A O 1
ATOM 2573 N N . GLY A 1 318 ? 12.945 -38.281 -18.297 1 90.88 318 GLY A N 1
ATOM 2574 C CA . GLY A 1 318 ? 13.453 -38.594 -16.969 1 90.88 318 GLY A CA 1
ATOM 2575 C C . GLY A 1 318 ? 14.07 -37.406 -16.266 1 90.88 318 GLY A C 1
ATOM 2576 O O . GLY A 1 318 ? 13.953 -37.281 -15.047 1 90.88 318 GLY A O 1
ATOM 2577 N N . GLU A 1 319 ? 14.68 -36.594 -17.031 1 88.25 319 GLU A N 1
ATOM 2578 C CA . GLU A 1 319 ? 15.297 -35.406 -16.484 1 88.25 319 GLU A CA 1
ATOM 2579 C C . GLU A 1 319 ? 14.266 -34.5 -15.812 1 88.25 319 GLU A C 1
ATOM 2581 O O . GLU A 1 319 ? 14.5 -33.969 -14.711 1 88.25 319 GLU A O 1
ATOM 2586 N N . ILE A 1 320 ? 13.148 -34.344 -16.438 1 89.81 320 ILE A N 1
ATOM 2587 C CA . ILE A 1 320 ? 12.086 -33.5 -15.906 1 89.81 320 ILE A CA 1
ATOM 2588 C C . ILE A 1 320 ? 11.469 -34.156 -14.672 1 89.81 320 ILE A C 1
ATOM 2590 O O . ILE A 1 320 ? 11.172 -33.469 -13.688 1 89.81 320 ILE A O 1
ATOM 2594 N N . LEU A 1 321 ? 11.336 -35.438 -14.719 1 91.44 321 LEU A N 1
ATOM 2595 C CA . LEU A 1 321 ? 10.727 -36.188 -13.617 1 91.44 321 LEU A CA 1
ATOM 2596 C C . LEU A 1 321 ? 11.609 -36.125 -12.375 1 91.44 321 LEU A C 1
ATOM 2598 O O . LEU A 1 321 ? 11.133 -36.312 -11.25 1 91.44 321 LEU A O 1
ATOM 2602 N N . SER A 1 322 ? 12.867 -35.875 -12.555 1 89.81 322 SER A N 1
ATOM 2603 C CA . SER A 1 322 ? 13.805 -35.875 -11.438 1 89.81 322 SER A CA 1
ATOM 2604 C C . SER A 1 322 ? 13.844 -34.5 -10.766 1 89.81 322 SER A C 1
ATOM 2606 O O . SER A 1 322 ? 14.391 -34.375 -9.664 1 89.81 322 SER A O 1
ATOM 2608 N N . ARG A 1 323 ? 13.273 -33.562 -11.336 1 90.12 323 ARG A N 1
ATOM 2609 C CA . ARG A 1 323 ? 13.25 -32.219 -10.773 1 90.12 323 ARG A CA 1
ATOM 2610 C C . ARG A 1 323 ? 12.195 -32.125 -9.672 1 90.12 323 ARG A C 1
ATOM 2612 O O . ARG A 1 323 ? 11.133 -32.719 -9.758 1 90.12 323 ARG A O 1
ATOM 2619 N N . PRO A 1 324 ? 12.578 -31.328 -8.648 1 91.5 324 PRO A N 1
ATOM 2620 C CA . PRO A 1 324 ? 11.531 -31.078 -7.652 1 91.5 324 PRO A CA 1
ATOM 2621 C C . PRO A 1 324 ? 10.352 -30.312 -8.227 1 91.5 324 PRO A C 1
ATOM 2623 O O . PRO A 1 324 ? 10.516 -29.516 -9.164 1 91.5 324 PRO A O 1
ATOM 2626 N N . LEU A 1 325 ? 9.242 -30.531 -7.66 1 94.69 325 LEU A N 1
ATOM 2627 C CA . LEU A 1 325 ? 8.047 -29.812 -8.078 1 94.69 325 LEU A CA 1
ATOM 2628 C C . LEU A 1 325 ? 8.023 -28.406 -7.469 1 94.69 325 LEU A C 1
ATOM 2630 O O . LEU A 1 325 ? 8.641 -28.172 -6.426 1 94.69 325 LEU A O 1
ATOM 2634 N N . PRO A 1 326 ? 7.352 -27.5 -8.148 1 95.25 326 PRO A N 1
ATOM 2635 C CA . PRO A 1 326 ? 7.445 -26.094 -7.723 1 95.25 326 PRO A CA 1
ATOM 2636 C C . PRO A 1 326 ? 6.906 -25.875 -6.312 1 95.25 326 PRO A C 1
ATOM 2638 O O . PRO A 1 326 ? 7.512 -25.125 -5.531 1 95.25 326 PRO A O 1
ATOM 2641 N N . PHE A 1 327 ? 5.832 -26.406 -5.965 1 94.94 327 PHE A N 1
ATOM 2642 C CA . PHE A 1 327 ? 5.184 -26.234 -4.672 1 94.94 327 PHE A CA 1
ATOM 2643 C C . PHE A 1 327 ? 4.297 -27.422 -4.34 1 94.94 327 PHE A C 1
ATOM 2645 O O . PHE A 1 327 ? 4.098 -28.312 -5.176 1 94.94 327 PHE A O 1
ATOM 2652 N N . SER A 1 328 ? 3.807 -27.422 -3.146 1 93.75 328 SER A N 1
ATOM 2653 C CA . SER A 1 328 ? 2.908 -28.5 -2.742 1 93.75 328 SER A CA 1
ATOM 2654 C C . SER A 1 328 ? 1.477 -28.219 -3.188 1 93.75 328 SER A C 1
ATOM 2656 O O . SER A 1 328 ? 1.003 -27.078 -3.1 1 93.75 328 SER A O 1
ATOM 2658 N N . ILE A 1 329 ? 0.853 -29.234 -3.676 1 95.5 329 ILE A N 1
ATOM 2659 C CA . ILE A 1 329 ? -0.562 -29.141 -4.023 1 95.5 329 ILE A CA 1
ATOM 2660 C C . ILE A 1 329 ? -1.393 -28.953 -2.754 1 95.5 329 ILE A C 1
ATOM 2662 O O . ILE A 1 329 ? -2.43 -28.281 -2.779 1 95.5 329 ILE A O 1
ATOM 2666 N N . ILE A 1 330 ? -0.959 -29.516 -1.701 1 93.25 330 ILE A N 1
ATOM 2667 C CA . ILE A 1 330 ? -1.641 -29.422 -0.416 1 93.25 330 ILE A CA 1
ATOM 2668 C C . ILE A 1 330 ? -1.3 -28.078 0.243 1 93.25 330 ILE A C 1
ATOM 2670 O O . ILE A 1 330 ? -0.139 -27.812 0.568 1 93.25 330 ILE A O 1
ATOM 2674 N N . PRO A 1 331 ? -2.34 -27.234 0.416 1 90.88 331 PRO A N 1
ATOM 2675 C CA . PRO A 1 331 ? -2.037 -25.922 0.999 1 90.88 331 PRO A CA 1
ATOM 2676 C C . PRO A 1 331 ? -1.65 -26 2.475 1 90.88 331 PRO A C 1
ATOM 2678 O O . PRO A 1 331 ? -2.094 -26.922 3.18 1 90.88 331 PRO A O 1
ATOM 2681 N N . SER A 1 332 ? -0.829 -25.031 2.895 1 83.06 332 SER A N 1
ATOM 2682 C CA . SER A 1 332 ? -0.448 -24.938 4.301 1 83.06 332 SER A CA 1
ATOM 2683 C C . SER A 1 332 ? -1.605 -24.422 5.152 1 83.06 332 SER A C 1
ATOM 2685 O O . SER A 1 332 ? -2.465 -23.688 4.664 1 83.06 332 SER A O 1
ATOM 2687 N N . PRO A 1 333 ? -1.599 -24.766 6.383 1 80.56 333 PRO A N 1
ATOM 2688 C CA . PRO A 1 333 ? -2.617 -24.219 7.285 1 80.56 333 PRO A CA 1
ATOM 2689 C C . PRO A 1 333 ? -2.471 -22.719 7.492 1 80.56 333 PRO A C 1
ATOM 2691 O O . PRO A 1 333 ? -1.373 -22.172 7.344 1 80.56 333 PRO A O 1
ATOM 2694 N N . PRO A 1 334 ? -3.609 -21.969 7.68 1 72.62 334 PRO A N 1
ATOM 2695 C CA . PRO A 1 334 ? -3.561 -20.516 7.844 1 72.62 334 PRO A CA 1
ATOM 2696 C C . PRO A 1 334 ? -2.717 -20.078 9.039 1 72.62 334 PRO A C 1
ATOM 2698 O O . PRO A 1 334 ? -2.141 -18.984 9.031 1 72.62 334 PRO A O 1
ATOM 2701 N N . ILE A 1 335 ? -2.902 -20.531 10.289 1 61.94 335 ILE A N 1
ATOM 2702 C CA . ILE A 1 335 ? -2.232 -20.062 11.492 1 61.94 335 ILE A CA 1
ATOM 2703 C C . ILE A 1 335 ? -0.907 -20.797 11.672 1 61.94 335 ILE A C 1
ATOM 2705 O O . ILE A 1 335 ? -0.876 -22.031 11.711 1 61.94 335 ILE A O 1
ATOM 2709 N N . GLY A 1 336 ? 0.174 -20.234 11.07 1 53.5 336 GLY A N 1
ATOM 2710 C CA . GLY A 1 336 ? 1.362 -20.828 11.664 1 53.5 336 GLY A CA 1
ATOM 2711 C C . GLY A 1 336 ? 1.655 -20.297 13.055 1 53.5 336 GLY A C 1
ATOM 2712 O O . GLY A 1 336 ? 1.071 -19.297 13.484 1 53.5 336 GLY A O 1
ATOM 2713 N N . HIS A 1 337 ? 2.201 -21.109 14.062 1 45.66 337 HIS A N 1
ATOM 2714 C CA . HIS A 1 337 ? 2.516 -20.969 15.477 1 45.66 337 HIS A CA 1
ATOM 2715 C C . HIS A 1 337 ? 2.844 -19.516 15.812 1 45.66 337 HIS A C 1
ATOM 2717 O O . HIS A 1 337 ? 2.568 -19.047 16.922 1 45.66 337 HIS A O 1
ATOM 2723 N N . ASN A 1 338 ? 3.658 -18.812 15.078 1 45.44 338 ASN A N 1
ATOM 2724 C CA . ASN A 1 338 ? 4.352 -17.656 15.641 1 45.44 338 ASN A CA 1
ATOM 2725 C C . ASN A 1 338 ? 3.748 -16.344 15.141 1 45.44 338 ASN A C 1
ATOM 2727 O O . ASN A 1 338 ? 4.402 -15.305 15.18 1 45.44 338 ASN A O 1
ATOM 2731 N N . ASN A 1 339 ? 2.49 -16.344 14.586 1 51.41 339 ASN A N 1
ATOM 2732 C CA . ASN A 1 339 ? 2.182 -15.203 13.727 1 51.41 339 ASN A CA 1
ATOM 2733 C C . ASN A 1 339 ? 1.776 -13.977 14.547 1 51.41 339 ASN A C 1
ATOM 2735 O O . ASN A 1 339 ? 0.757 -14 15.234 1 51.41 339 ASN A O 1
ATOM 2739 N N . ILE A 1 340 ? 2.719 -13.164 14.969 1 49.91 340 ILE A N 1
ATOM 2740 C CA . ILE A 1 340 ? 2.646 -11.867 15.641 1 49.91 340 ILE A CA 1
ATOM 2741 C C . ILE A 1 340 ? 1.604 -10.992 14.961 1 49.91 340 ILE A C 1
ATOM 2743 O O . ILE A 1 340 ? 1.055 -10.07 15.578 1 49.91 340 ILE A O 1
ATOM 2747 N N . GLY A 1 341 ? 1.041 -11.406 13.711 1 56.72 341 GLY A N 1
ATOM 2748 C CA . GLY A 1 341 ? 0.109 -10.445 13.156 1 56.72 341 GLY A CA 1
ATOM 2749 C C . GLY A 1 341 ? -1.34 -10.875 13.273 1 56.72 341 GLY A C 1
ATOM 2750 O O . GLY A 1 341 ? -1.634 -12.07 13.344 1 56.72 341 GLY A O 1
ATOM 2751 N N . ALA A 1 342 ? -2.191 -9.867 14.039 1 63.72 342 ALA A N 1
ATOM 2752 C CA . ALA A 1 342 ? -3.613 -10.172 14.172 1 63.72 342 ALA A CA 1
ATOM 2753 C C . ALA A 1 342 ? -4.41 -9.594 13 1 63.72 342 ALA A C 1
ATOM 2755 O O . ALA A 1 342 ? -4.188 -8.445 12.602 1 63.72 342 ALA A O 1
ATOM 2756 N N . TYR A 1 343 ? -5.18 -10.398 12.297 1 76 343 TYR A N 1
ATOM 2757 C CA . TYR A 1 343 ? -6.246 -10.055 11.367 1 76 343 TYR A CA 1
ATOM 2758 C C . TYR A 1 343 ? -5.676 -9.734 9.984 1 76 343 TYR A C 1
ATOM 2760 O O . TYR A 1 343 ? -6.18 -8.844 9.297 1 76 343 TYR A O 1
ATOM 2768 N N . SER A 1 344 ? -4.516 -10.406 9.695 1 78.62 344 SER A N 1
ATOM 2769 C CA . SER A 1 344 ? -3.955 -10.344 8.344 1 78.62 344 SER A CA 1
ATOM 2770 C C . SER A 1 344 ? -4.688 -11.289 7.398 1 78.62 344 SER A C 1
ATOM 2772 O O . SER A 1 344 ? -5.66 -11.938 7.789 1 78.62 344 SER A O 1
ATOM 2774 N N . LEU A 1 345 ? -4.238 -11.32 6.148 1 77.5 345 LEU A N 1
ATOM 2775 C CA . LEU A 1 345 ? -4.824 -12.195 5.141 1 77.5 345 LEU A CA 1
ATOM 2776 C C . LEU A 1 345 ? -4.82 -13.641 5.617 1 77.5 345 LEU A C 1
ATOM 2778 O O . LEU A 1 345 ? -5.777 -14.383 5.379 1 77.5 345 LEU A O 1
ATOM 2782 N N . MET A 1 346 ? -3.832 -14 6.316 1 79.88 346 MET A N 1
ATOM 2783 C CA . MET A 1 346 ? -3.691 -15.383 6.766 1 79.88 346 MET A CA 1
ATOM 2784 C C . MET A 1 346 ? -4.777 -15.742 7.773 1 79.88 346 MET A C 1
ATOM 2786 O O . MET A 1 346 ? -5.051 -16.922 8 1 79.88 346 MET A O 1
ATOM 2790 N N . HIS A 1 347 ? -5.398 -14.734 8.273 1 84.88 347 HIS A N 1
ATOM 2791 C CA . HIS A 1 347 ? -6.371 -14.977 9.336 1 84.88 347 HIS A CA 1
ATOM 2792 C C . HIS A 1 347 ? -7.766 -15.195 8.766 1 84.88 347 HIS A C 1
ATOM 2794 O O . HIS A 1 347 ? -8.688 -15.555 9.492 1 84.88 347 HIS A O 1
ATOM 2800 N N . TRP A 1 348 ? -7.848 -14.969 7.469 1 86.81 348 TRP A N 1
ATOM 2801 C CA . TRP A 1 348 ? -9.172 -15.242 6.926 1 86.81 348 TRP A CA 1
ATOM 2802 C C . TRP A 1 348 ? -9.078 -16.016 5.613 1 86.81 348 TRP A C 1
ATOM 2804 O O . TRP A 1 348 ? -10.055 -16.109 4.863 1 86.81 348 TRP A O 1
ATOM 2814 N N . LYS A 1 349 ? -7.965 -16.578 5.371 1 89 349 LYS A N 1
ATOM 2815 C CA . LYS A 1 349 ? -7.824 -17.531 4.273 1 89 349 LYS A CA 1
ATOM 2816 C C . LYS A 1 349 ? -8.617 -18.812 4.547 1 89 349 LYS A C 1
ATOM 2818 O O . LYS A 1 349 ? -8.969 -19.094 5.695 1 89 349 LYS A O 1
ATOM 2823 N N . GLY A 1 350 ? -8.875 -19.469 3.432 1 92.38 350 GLY A N 1
ATOM 2824 C CA . GLY A 1 350 ? -9.547 -20.75 3.611 1 92.38 350 GLY A CA 1
ATOM 2825 C C . GLY A 1 350 ? -8.695 -21.781 4.328 1 92.38 350 GLY A C 1
ATOM 2826 O O . GLY A 1 350 ? -7.535 -21.5 4.66 1 92.38 350 GLY A O 1
ATOM 2827 N N . TYR A 1 351 ? -9.422 -22.875 4.574 1 90.69 351 TYR A N 1
ATOM 2828 C CA . TYR A 1 351 ? -8.875 -23.938 5.402 1 90.69 351 TYR A CA 1
ATOM 2829 C C . TYR A 1 351 ? -8.969 -25.281 4.695 1 90.69 351 TYR A C 1
ATOM 2831 O O . TYR A 1 351 ? -10.023 -25.656 4.18 1 90.69 351 TYR A O 1
ATOM 2839 N N . HIS A 1 352 ? -7.715 -25.953 4.648 1 94.12 352 HIS A N 1
ATOM 2840 C CA . HIS A 1 352 ? -7.68 -27.328 4.148 1 94.12 352 HIS A CA 1
ATOM 2841 C C . HIS A 1 352 ? -7.77 -28.328 5.289 1 94.12 352 HIS A C 1
ATOM 2843 O O . HIS A 1 352 ? -6.895 -28.375 6.156 1 94.12 352 HIS A O 1
ATOM 2849 N N . CYS A 1 353 ? -8.812 -29.125 5.305 1 92.44 353 CYS A N 1
ATOM 2850 C CA . CYS A 1 353 ? -9.031 -30.109 6.355 1 92.44 353 CYS A CA 1
ATOM 2851 C C . CYS A 1 353 ? -8.133 -31.328 6.156 1 92.44 353 CYS A C 1
ATOM 2853 O O . CYS A 1 353 ? -8.266 -32.031 5.168 1 92.44 353 CYS A O 1
ATOM 2855 N N . LEU A 1 354 ? -7.309 -31.562 7.086 1 85.56 354 LEU A N 1
ATOM 2856 C CA . LEU A 1 354 ? -6.359 -32.656 6.988 1 85.56 354 LEU A CA 1
ATOM 2857 C C . LEU A 1 354 ? -7.07 -34 7.102 1 85.56 354 LEU A C 1
ATOM 2859 O O . LEU A 1 354 ? -6.543 -35.031 6.66 1 85.56 354 LEU A O 1
ATOM 2863 N N . ARG A 1 355 ? -8.258 -33.906 7.637 1 84.69 355 ARG A N 1
ATOM 2864 C CA . ARG A 1 355 ? -9.008 -35.156 7.848 1 84.69 355 ARG A CA 1
ATOM 2865 C C . ARG A 1 355 ? -9.641 -35.625 6.547 1 84.69 355 ARG A C 1
ATOM 2867 O O . ARG A 1 355 ? -9.555 -36.812 6.211 1 84.69 355 ARG A O 1
ATOM 2874 N N . CYS A 1 356 ? -10.273 -34.75 5.793 1 88.38 356 CYS A N 1
ATOM 2875 C CA . CYS A 1 356 ? -11.055 -35.25 4.66 1 88.38 356 CYS A CA 1
ATOM 2876 C C . CYS A 1 356 ? -10.594 -34.594 3.359 1 88.38 356 CYS A C 1
ATOM 2878 O O . CYS A 1 356 ? -11.039 -35 2.279 1 88.38 356 CYS A O 1
ATOM 2880 N N . GLY A 1 357 ? -9.758 -33.625 3.363 1 92 357 GLY A N 1
ATOM 2881 C CA . GLY A 1 357 ? -9.211 -33 2.168 1 92 357 GLY A CA 1
ATOM 2882 C C . GLY A 1 357 ? -10.047 -31.828 1.667 1 92 357 GLY A C 1
ATOM 2883 O O . GLY A 1 357 ? -9.664 -31.156 0.705 1 92 357 GLY A O 1
ATOM 2884 N N . ARG A 1 358 ? -11.148 -31.484 2.34 1 94.12 358 ARG A N 1
ATOM 2885 C CA . ARG A 1 358 ? -12.055 -30.406 1.942 1 94.12 358 ARG A CA 1
ATOM 2886 C C . ARG A 1 358 ? -11.438 -29.047 2.223 1 94.12 358 ARG A C 1
ATOM 2888 O O . ARG A 1 358 ? -10.867 -28.812 3.293 1 94.12 358 ARG A O 1
ATOM 2895 N N . VAL A 1 359 ? -11.461 -28.234 1.194 1 95.75 359 VAL A N 1
ATOM 2896 C CA . VAL A 1 359 ? -11.117 -26.828 1.411 1 95.75 359 VAL A CA 1
ATOM 2897 C C . VAL A 1 359 ? -12.391 -26.031 1.693 1 95.75 359 VAL A C 1
ATOM 2899 O O . VAL A 1 359 ? -13.398 -26.188 1.004 1 95.75 359 VAL A O 1
ATOM 2902 N N . SER A 1 360 ? -12.336 -25.219 2.74 1 95.75 360 SER A N 1
ATOM 2903 C CA . SER A 1 360 ? -13.508 -24.469 3.168 1 95.75 360 SER A CA 1
ATOM 2904 C C . SER A 1 360 ? -13.156 -23.016 3.451 1 95.75 360 SER A C 1
ATOM 2906 O O . SER A 1 360 ? -12.07 -22.719 3.957 1 95.75 360 SER A O 1
ATOM 2908 N N . CYS A 1 361 ? -14.086 -22.125 3.111 1 95.19 361 CYS A N 1
ATOM 2909 C CA . CYS A 1 361 ? -13.945 -20.734 3.52 1 95.19 361 CYS A CA 1
ATOM 2910 C C . CYS A 1 361 ? -14.07 -20.594 5.031 1 95.19 361 CYS A C 1
ATOM 2912 O O . CYS A 1 361 ? -14.742 -21.406 5.684 1 95.19 361 CYS A O 1
ATOM 2914 N N . ARG A 1 362 ? -13.414 -19.625 5.551 1 93.56 362 ARG A N 1
ATOM 2915 C CA . ARG A 1 362 ? -13.703 -19.266 6.938 1 93.56 362 ARG A CA 1
ATOM 2916 C C . ARG A 1 362 ? -15 -18.469 7.039 1 93.56 362 ARG A C 1
ATOM 2918 O O . ARG A 1 362 ? -15.055 -17.312 6.621 1 93.56 362 ARG A O 1
ATOM 2925 N N . VAL A 1 363 ? -15.922 -19.031 7.68 1 94 363 VAL A N 1
ATOM 2926 C CA . VAL A 1 363 ? -17.234 -18.406 7.742 1 94 363 VAL A CA 1
ATOM 2927 C C . VAL A 1 363 ? -17.469 -17.828 9.133 1 94 363 VAL A C 1
ATOM 2929 O O . VAL A 1 363 ? -17.984 -16.719 9.273 1 94 363 VAL A O 1
ATOM 2932 N N . LYS A 1 364 ? -16.969 -18.516 10.117 1 92.69 364 LYS A N 1
ATOM 2933 C CA . LYS A 1 364 ? -17.203 -18.109 11.5 1 92.69 364 LYS A CA 1
ATOM 2934 C C . LYS A 1 364 ? -16.078 -17.203 12 1 92.69 364 LYS A C 1
ATOM 2936 O O . LYS A 1 364 ? -14.914 -17.391 11.648 1 92.69 364 LYS A O 1
ATOM 2941 N N . TRP A 1 365 ? -16.453 -16.328 12.891 1 91.88 365 TRP A N 1
ATOM 2942 C CA . TRP A 1 365 ? -15.484 -15.414 13.477 1 91.88 365 TRP A CA 1
ATOM 2943 C C . TRP A 1 365 ? -14.531 -16.141 14.406 1 91.88 365 TRP A C 1
ATOM 2945 O O . TRP A 1 365 ? -13.328 -15.852 14.438 1 91.88 365 TRP A O 1
ATOM 2955 N N . SER A 1 366 ? -14.961 -17.156 15.047 1 89.38 366 SER A N 1
ATOM 2956 C CA . SER A 1 366 ? -14.227 -17.781 16.141 1 89.38 366 SER A CA 1
ATOM 2957 C C . SER A 1 366 ? -13.312 -18.891 15.633 1 89.38 366 SER A C 1
ATOM 2959 O O . SER A 1 366 ? -12.391 -19.312 16.344 1 89.38 366 SER A O 1
ATOM 2961 N N . CYS A 1 367 ? -13.625 -19.391 14.398 1 90.69 367 CYS A N 1
ATOM 2962 C CA . CYS A 1 367 ? -12.844 -20.547 13.984 1 90.69 367 CYS A CA 1
ATOM 2963 C C . CYS A 1 367 ? -13.008 -20.812 12.492 1 90.69 367 CYS A C 1
ATOM 2965 O O . CYS A 1 367 ? -13.852 -20.203 11.836 1 90.69 367 CYS A O 1
ATOM 2967 N N . TRP A 1 368 ? -12.07 -21.656 12.023 1 92.12 368 TRP A N 1
ATOM 2968 C CA . TRP A 1 368 ? -12.289 -22.359 10.766 1 92.12 368 TRP A CA 1
ATOM 2969 C C . TRP A 1 368 ? -13.062 -23.656 10.984 1 92.12 368 TRP A C 1
ATOM 2971 O O . TRP A 1 368 ? -12.883 -24.328 12 1 92.12 368 TRP A O 1
ATOM 2981 N N . GLU A 1 369 ? -13.969 -23.891 10.109 1 93.19 369 GLU A N 1
ATOM 2982 C CA . GLU A 1 369 ? -14.75 -25.125 10.18 1 93.19 369 GLU A CA 1
ATOM 2983 C C . GLU A 1 369 ? -14.828 -25.812 8.812 1 93.19 369 GLU A C 1
ATOM 2985 O O . GLU A 1 369 ? -15.156 -25.172 7.812 1 93.19 369 GLU A O 1
ATOM 2990 N N . CYS A 1 370 ? -14.445 -27.078 8.812 1 94.12 370 CYS A N 1
ATOM 2991 C CA . CYS A 1 370 ? -14.617 -27.859 7.594 1 94.12 370 CYS A CA 1
ATOM 2992 C C . CYS A 1 370 ? -16.094 -28.062 7.281 1 94.12 370 CYS A C 1
ATOM 2994 O O . CYS A 1 370 ? -16.844 -28.562 8.117 1 94.12 370 CYS A O 1
ATOM 2996 N N . MET A 1 371 ? -16.484 -27.75 6.125 1 92.69 371 MET A N 1
ATOM 2997 C CA . MET A 1 371 ? -17.906 -27.797 5.758 1 92.69 371 MET A CA 1
ATOM 2998 C C . MET A 1 371 ? -18.344 -29.234 5.484 1 92.69 371 MET A C 1
ATOM 3000 O O . MET A 1 371 ? -19.531 -29.5 5.332 1 92.69 371 MET A O 1
ATOM 3004 N N . ASN A 1 372 ? -17.391 -30.094 5.461 1 90.81 372 ASN A N 1
ATOM 3005 C CA . ASN A 1 372 ? -17.719 -31.5 5.223 1 90.81 372 ASN A CA 1
ATOM 3006 C C . ASN A 1 372 ? -17.734 -32.312 6.523 1 90.81 372 ASN A C 1
ATOM 3008 O O . ASN A 1 372 ? -18.766 -32.844 6.906 1 90.81 372 ASN A O 1
ATOM 3012 N N . CYS A 1 373 ? -16.672 -32.375 7.309 1 89.94 373 CYS A N 1
ATOM 3013 C CA . CYS A 1 373 ? -16.594 -33.219 8.508 1 89.94 373 CYS A CA 1
ATOM 3014 C C . CYS A 1 373 ? -16.781 -32.375 9.766 1 89.94 373 CYS A C 1
ATOM 3016 O O . CYS A 1 373 ? -16.797 -32.906 10.875 1 89.94 373 CYS A O 1
ATOM 3018 N N . HIS A 1 374 ? -16.703 -31.031 9.742 1 91.31 374 HIS A N 1
ATOM 3019 C CA . HIS A 1 374 ? -17.031 -30.062 10.789 1 91.31 374 HIS A CA 1
ATOM 3020 C C . HIS A 1 374 ? -15.906 -29.984 11.82 1 91.31 374 HIS A C 1
ATOM 3022 O O . HIS A 1 374 ? -16.125 -29.531 12.945 1 91.31 374 HIS A O 1
ATOM 3028 N N . LYS A 1 375 ? -14.828 -30.562 11.391 1 90.25 375 LYS A N 1
ATOM 3029 C CA . LYS A 1 375 ? -13.656 -30.312 12.219 1 90.25 375 LYS A CA 1
ATOM 3030 C C . LYS A 1 375 ? -13.344 -28.812 12.289 1 90.25 375 LYS A C 1
ATOM 3032 O O . LYS A 1 375 ? -13.422 -28.109 11.281 1 90.25 375 LYS A O 1
ATOM 3037 N N . THR A 1 376 ? -12.992 -28.344 13.5 1 89.88 376 THR A N 1
ATOM 3038 C CA . THR A 1 376 ? -12.781 -26.906 13.672 1 89.88 376 THR A CA 1
ATOM 3039 C C . THR A 1 376 ? -11.328 -26.609 14.031 1 89.88 376 THR A C 1
ATOM 3041 O O . THR A 1 376 ? -10.625 -27.484 14.539 1 89.88 376 THR A O 1
ATOM 3044 N N . LEU A 1 377 ? -10.82 -25.531 13.625 1 88.44 377 LEU A N 1
ATOM 3045 C CA . LEU A 1 377 ? -9.562 -24.922 14.031 1 88.44 377 LEU A CA 1
ATOM 3046 C C . LEU A 1 377 ? -9.797 -23.531 14.633 1 88.44 377 LEU A C 1
ATOM 3048 O O . LEU A 1 377 ? -10.297 -22.641 13.953 1 88.44 377 LEU A O 1
ATOM 3052 N N . SER A 1 378 ? -9.438 -23.344 15.859 1 86.94 378 SER A N 1
ATOM 3053 C CA . SER A 1 378 ? -9.727 -22.094 16.562 1 86.94 378 SER A CA 1
ATOM 3054 C C . SER A 1 378 ? -8.906 -20.938 15.984 1 86.94 378 SER A C 1
ATOM 3056 O O . SER A 1 378 ? -7.723 -21.109 15.68 1 86.94 378 SER A O 1
ATOM 3058 N N . ALA A 1 379 ? -9.57 -19.875 15.844 1 84.56 379 ALA A N 1
ATOM 3059 C CA . ALA A 1 379 ? -8.867 -18.656 15.414 1 84.56 379 ALA A CA 1
ATOM 3060 C C . ALA A 1 379 ? -8.258 -17.922 16.594 1 84.56 379 ALA A C 1
ATOM 3062 O O . ALA A 1 379 ? -8.875 -17.828 17.656 1 84.56 379 ALA A O 1
ATOM 3063 N N . LEU A 1 380 ? -6.977 -17.5 16.469 1 76.75 380 LEU A N 1
ATOM 3064 C CA . LEU A 1 380 ? -6.316 -16.75 17.531 1 76.75 380 LEU A CA 1
ATOM 3065 C C . LEU A 1 380 ? -6.938 -15.367 17.672 1 76.75 380 LEU A C 1
ATOM 3067 O O . LEU A 1 380 ? -7.164 -14.672 16.688 1 76.75 380 LEU A O 1
ATOM 3071 N N . LYS A 1 381 ? -7.297 -15.086 18.938 1 76.19 381 LYS A N 1
ATOM 3072 C CA . LYS A 1 381 ? -7.875 -13.773 19.234 1 76.19 381 LYS A CA 1
ATOM 3073 C C . LYS A 1 381 ? -6.812 -12.805 19.75 1 76.19 381 LYS A C 1
ATOM 3075 O O . LYS A 1 381 ? -6.141 -13.078 20.75 1 76.19 381 LYS A O 1
ATOM 3080 N N . THR A 1 382 ? -6.469 -11.867 18.984 1 78.31 382 THR A N 1
ATOM 3081 C CA . THR A 1 382 ? -5.594 -10.781 19.422 1 78.31 382 THR A CA 1
ATOM 3082 C C . THR A 1 382 ? -6.359 -9.469 19.484 1 78.31 382 THR A C 1
ATOM 3084 O O . THR A 1 382 ? -7.012 -9.07 18.516 1 78.31 382 THR A O 1
ATOM 3087 N N . ILE A 1 383 ? -6.34 -8.906 20.672 1 87.25 383 ILE A N 1
ATOM 3088 C CA . ILE A 1 383 ? -7.027 -7.629 20.844 1 87.25 383 ILE A CA 1
ATOM 3089 C C . ILE A 1 383 ? -6.098 -6.488 20.438 1 87.25 383 ILE A C 1
ATOM 3091 O O . ILE A 1 383 ? -5.012 -6.336 21.016 1 87.25 383 ILE A O 1
ATOM 3095 N N . LEU A 1 384 ? -6.523 -5.742 19.5 1 86.62 384 LEU A N 1
ATOM 3096 C CA . LEU A 1 384 ? -5.723 -4.633 19 1 86.62 384 LEU A CA 1
ATOM 3097 C C . LEU A 1 384 ? -6.227 -3.303 19.547 1 86.62 384 LEU A C 1
ATOM 3099 O O . LEU A 1 384 ? -7.438 -3.084 19.641 1 86.62 384 LEU A O 1
ATOM 3103 N N . ASP A 1 385 ? -5.27 -2.521 19.844 1 88 385 ASP A N 1
ATOM 3104 C CA . ASP A 1 385 ? -5.574 -1.151 20.234 1 88 385 ASP A CA 1
ATOM 3105 C C . ASP A 1 385 ? -5.578 -0.216 19.031 1 88 385 ASP A C 1
ATOM 3107 O O . ASP A 1 385 ? -4.914 -0.485 18.031 1 88 385 ASP A O 1
ATOM 3111 N N . LYS A 1 386 ? -6.312 0.917 19.234 1 89.62 386 LYS A N 1
ATOM 3112 C CA . LYS A 1 386 ? -6.414 1.857 18.125 1 89.62 386 LYS A CA 1
ATOM 3113 C C . LYS A 1 386 ? -5.031 2.348 17.688 1 89.62 386 LYS A C 1
ATOM 3115 O O . LYS A 1 386 ? -4.812 2.643 16.516 1 89.62 386 LYS A O 1
ATOM 3120 N N . SER A 1 387 ? -4.156 2.496 18.641 1 84 387 SER A N 1
ATOM 3121 C CA . SER A 1 387 ? -2.828 3.025 18.344 1 84 387 SER A CA 1
ATOM 3122 C C . SER A 1 387 ? -2.068 2.107 17.391 1 84 387 SER A C 1
ATOM 3124 O O . SER A 1 387 ? -1.192 2.561 16.656 1 84 387 SER A O 1
ATOM 3126 N N . MET A 1 388 ? -2.471 0.819 17.375 1 82.12 388 MET A N 1
ATOM 3127 C CA . MET A 1 388 ? -1.827 -0.158 16.5 1 82.12 388 MET A CA 1
ATOM 3128 C C . MET A 1 388 ? -2.43 -0.113 15.109 1 82.12 388 MET A C 1
ATOM 3130 O O . MET A 1 388 ? -1.852 -0.653 14.156 1 82.12 388 MET A O 1
ATOM 3134 N N . LEU A 1 389 ? -3.518 0.477 15.023 1 89.38 389 LEU A N 1
ATOM 3135 C CA . LEU A 1 389 ? -4.281 0.434 13.781 1 89.38 389 LEU A CA 1
ATOM 3136 C C . LEU A 1 389 ? -4.238 1.784 13.07 1 89.38 389 LEU A C 1
ATOM 3138 O O . LEU A 1 389 ? -4.535 1.873 11.875 1 89.38 389 LEU A O 1
ATOM 3142 N N . ALA A 1 390 ? -3.826 2.775 13.812 1 89.44 390 ALA A N 1
ATOM 3143 C CA . ALA A 1 390 ? -3.842 4.137 13.281 1 89.44 390 ALA A CA 1
ATOM 3144 C C . ALA A 1 390 ? -2.764 4.324 12.219 1 89.44 390 ALA A C 1
ATOM 3146 O O . ALA A 1 390 ? -1.773 3.59 12.195 1 89.44 390 ALA A O 1
ATOM 3147 N N . ASP A 1 391 ? -3 5.246 11.367 1 86.31 391 ASP A N 1
ATOM 3148 C CA . ASP A 1 391 ? -1.938 5.688 10.469 1 86.31 391 ASP A CA 1
ATOM 3149 C C . ASP A 1 391 ? -0.786 6.32 11.25 1 86.31 391 ASP A C 1
ATOM 3151 O O . ASP A 1 391 ? -0.962 7.348 11.906 1 86.31 391 ASP A O 1
ATOM 3155 N N . PRO A 1 392 ? 0.304 5.758 11.086 1 77.94 392 PRO A N 1
ATOM 3156 C CA . PRO A 1 392 ? 1.417 6.25 11.898 1 77.94 392 PRO A CA 1
ATOM 3157 C C . PRO A 1 392 ? 1.888 7.641 11.477 1 77.94 392 PRO A C 1
ATOM 3159 O O . PRO A 1 392 ? 2.578 8.32 12.234 1 77.94 392 PRO A O 1
ATOM 3162 N N . HIS A 1 393 ? 1.503 8.086 10.305 1 78.88 393 HIS A N 1
ATOM 3163 C CA . HIS A 1 393 ? 1.928 9.391 9.812 1 78.88 393 HIS A CA 1
ATOM 3164 C C . HIS A 1 393 ? 0.898 10.461 10.141 1 78.88 393 HIS A C 1
ATOM 3166 O O . HIS A 1 393 ? 1.149 11.656 9.938 1 78.88 393 HIS A O 1
ATOM 3172 N N . ARG A 1 394 ? -0.143 10.016 10.625 1 88.88 394 ARG A N 1
ATOM 3173 C CA . ARG A 1 394 ? -1.192 10.977 10.945 1 88.88 394 ARG A CA 1
ATOM 3174 C C . ARG A 1 394 ? -1.038 11.492 12.375 1 88.88 394 ARG A C 1
ATOM 3176 O O . ARG A 1 394 ? -0.727 10.727 13.289 1 88.88 394 ARG A O 1
ATOM 3183 N N . LEU A 1 395 ? -1.318 12.742 12.57 1 92.06 395 LEU A N 1
ATOM 3184 C CA . LEU A 1 395 ? -1.3 13.359 13.898 1 92.06 395 LEU A CA 1
ATOM 3185 C C . LEU A 1 395 ? -2.449 12.844 14.75 1 92.06 395 LEU A C 1
ATOM 3187 O O . LEU A 1 395 ? -3.529 12.547 14.234 1 92.06 395 LEU A O 1
ATOM 3191 N N . VAL A 1 396 ? -2.098 12.68 15.992 1 90.5 396 VAL A N 1
ATOM 3192 C CA . VAL A 1 396 ? -3.162 12.445 16.969 1 90.5 396 VAL A CA 1
ATOM 3193 C C . VAL A 1 396 ? -3.816 13.773 17.344 1 90.5 396 VAL A C 1
ATOM 3195 O O . VAL A 1 396 ? -3.205 14.602 18.016 1 90.5 396 VAL A O 1
ATOM 3198 N N . PHE A 1 397 ? -5.023 13.938 16.953 1 95.5 397 PHE A N 1
ATOM 3199 C CA . PHE A 1 397 ? -5.707 15.203 17.203 1 95.5 397 PHE A CA 1
ATOM 3200 C C . PHE A 1 397 ? -6.441 15.156 18.531 1 95.5 397 PHE A C 1
ATOM 3202 O O . PHE A 1 397 ? -7.246 14.258 18.781 1 95.5 397 PHE A O 1
ATOM 3209 N N . THR A 1 398 ? -6.152 16.109 19.422 1 93.31 398 THR A N 1
ATOM 3210 C CA . THR A 1 398 ? -6.855 16.266 20.688 1 93.31 398 THR A CA 1
ATOM 3211 C C . THR A 1 398 ? -7.98 17.281 20.547 1 93.31 398 THR A C 1
ATOM 3213 O O . THR A 1 398 ? -8.922 17.297 21.344 1 93.31 398 THR A O 1
ATOM 3216 N N . GLY A 1 399 ? -7.859 18.172 19.594 1 94.56 399 GLY A N 1
ATOM 3217 C CA . GLY A 1 399 ? -8.883 19.141 19.234 1 94.56 399 GLY A CA 1
ATOM 3218 C C . GLY A 1 399 ? -9.32 19.016 17.781 1 94.56 399 GLY A C 1
ATOM 3219 O O . GLY A 1 399 ? -9.398 17.906 17.25 1 94.56 399 GLY A O 1
ATOM 3220 N N . PRO A 1 400 ? -9.703 20.141 17.203 1 95 400 PRO A N 1
ATOM 3221 C CA . PRO A 1 400 ? -10.164 20.078 15.812 1 95 400 PRO A CA 1
ATOM 3222 C C . PRO A 1 400 ? -9.102 19.562 14.859 1 95 400 PRO A C 1
ATOM 3224 O O . PRO A 1 400 ? -8 20.109 14.789 1 95 400 PRO A O 1
ATOM 3227 N N . ALA A 1 401 ? -9.484 18.562 14.102 1 94.62 401 ALA A N 1
ATOM 3228 C CA . ALA A 1 401 ? -8.539 17.938 13.18 1 94.62 401 ALA A CA 1
ATOM 3229 C C . ALA A 1 401 ? -8.227 18.859 12 1 94.62 401 ALA A C 1
ATOM 3231 O O . ALA A 1 401 ? -9.125 19.516 11.461 1 94.62 401 ALA A O 1
ATOM 3232 N N . THR A 1 402 ? -6.961 18.812 11.586 1 91.56 402 THR A N 1
ATOM 3233 C CA . THR A 1 402 ? -6.531 19.609 10.445 1 91.56 402 THR A CA 1
ATOM 3234 C C . THR A 1 402 ? -6.871 18.906 9.133 1 91.56 402 THR A C 1
ATOM 3236 O O . THR A 1 402 ? -7.215 19.547 8.148 1 91.56 402 THR A O 1
ATOM 3239 N N . ASP A 1 403 ? -6.797 17.578 9.141 1 88.69 403 ASP A N 1
ATOM 3240 C CA . ASP A 1 403 ? -7.078 16.781 7.945 1 88.69 403 ASP A CA 1
ATOM 3241 C C . ASP A 1 403 ? -8.531 16.312 7.93 1 88.69 403 ASP A C 1
ATOM 3243 O O . ASP A 1 403 ? -8.805 15.133 7.711 1 88.69 403 ASP A O 1
ATOM 3247 N N . CYS A 1 404 ? -9.414 17.172 8.016 1 87.56 404 CYS A N 1
ATOM 3248 C CA . CYS A 1 404 ? -10.82 16.844 8.211 1 87.56 404 CYS A CA 1
ATOM 3249 C C . CYS A 1 404 ? -11.562 16.812 6.879 1 87.56 404 CYS A C 1
ATOM 3251 O O . CYS A 1 404 ? -12.625 16.188 6.773 1 87.56 404 CYS A O 1
ATOM 3253 N N . GLU A 1 405 ? -11.062 17.422 5.895 1 90.31 405 GLU A N 1
ATOM 3254 C CA . GLU A 1 405 ? -11.859 17.656 4.691 1 90.31 405 GLU A CA 1
ATOM 3255 C C . GLU A 1 405 ? -11.68 16.516 3.695 1 90.31 405 GLU A C 1
ATOM 3257 O O . GLU A 1 405 ? -10.562 16.062 3.453 1 90.31 405 GLU A O 1
ATOM 3262 N N . GLY A 1 406 ? -12.836 16.094 3.158 1 93.81 406 GLY A N 1
ATOM 3263 C CA . GLY A 1 406 ? -12.828 15.188 2.025 1 93.81 406 GLY A CA 1
ATOM 3264 C C . GLY A 1 406 ? -12.617 15.891 0.697 1 93.81 406 GLY A C 1
ATOM 3265 O O . GLY A 1 406 ? -12.664 17.125 0.626 1 93.81 406 GLY A O 1
ATOM 3266 N N . SER A 1 407 ? -12.391 15.102 -0.344 1 95.75 407 SER A N 1
ATOM 3267 C CA . SER A 1 407 ? -12.203 15.664 -1.676 1 95.75 407 SER A CA 1
ATOM 3268 C C . SER A 1 407 ? -13.477 15.57 -2.504 1 95.75 407 SER A C 1
ATOM 3270 O O . SER A 1 407 ? -14.164 14.547 -2.479 1 95.75 407 SER A O 1
ATOM 3272 N N . ILE A 1 408 ? -13.75 16.625 -3.229 1 96 408 ILE A N 1
ATOM 3273 C CA . ILE A 1 408 ? -14.977 16.719 -4.012 1 96 408 ILE A CA 1
ATOM 3274 C C . ILE A 1 408 ? -14.641 16.75 -5.5 1 96 408 ILE A C 1
ATOM 3276 O O . ILE A 1 408 ? -13.68 17.406 -5.914 1 96 408 ILE A O 1
ATOM 3280 N N . LEU A 1 409 ? -15.422 16.094 -6.242 1 95.06 409 LEU A N 1
ATOM 3281 C CA . LEU A 1 409 ? -15.219 16.078 -7.688 1 95.06 409 LEU A CA 1
ATOM 3282 C C . LEU A 1 409 ? -15.641 17.406 -8.305 1 95.06 409 LEU A C 1
ATOM 3284 O O . LEU A 1 409 ? -16.734 17.906 -8.023 1 95.06 409 LEU A O 1
ATOM 3288 N N . ASN A 1 410 ? -14.703 17.875 -9.18 1 92.81 410 ASN A N 1
ATOM 3289 C CA . ASN A 1 410 ? -15.055 19.094 -9.914 1 92.81 410 ASN A CA 1
ATOM 3290 C C . ASN A 1 410 ? -16.312 18.891 -10.75 1 92.81 410 ASN A C 1
ATOM 3292 O O . ASN A 1 410 ? -16.453 17.875 -11.438 1 92.81 410 ASN A O 1
ATOM 3296 N N . GLY A 1 411 ? -17.219 19.812 -10.633 1 90.75 411 GLY A N 1
ATOM 3297 C CA . GLY A 1 411 ? -18.422 19.734 -11.438 1 90.75 411 GLY A CA 1
ATOM 3298 C C . GLY A 1 411 ? -19.531 18.922 -10.797 1 90.75 411 GLY A C 1
ATOM 3299 O O . GLY A 1 411 ? -20.609 18.766 -11.367 1 90.75 411 GLY A O 1
ATOM 3300 N N . SER A 1 412 ? -19.359 18.375 -9.664 1 92.62 412 SER A N 1
ATOM 3301 C CA . SER A 1 412 ? -20.344 17.516 -9.016 1 92.62 412 SER A CA 1
ATOM 3302 C C . SER A 1 412 ? -21.453 18.328 -8.383 1 92.62 412 SER A C 1
ATOM 3304 O O . SER A 1 412 ? -22.5 17.781 -8.008 1 92.62 412 SER A O 1
ATOM 3306 N N . ASN A 1 413 ? -21.234 19.656 -8.172 1 93 413 ASN A N 1
ATOM 3307 C CA . ASN A 1 413 ? -22.172 20.578 -7.531 1 93 413 ASN A CA 1
ATOM 3308 C C . ASN A 1 413 ? -22.328 20.266 -6.043 1 93 413 ASN A C 1
ATOM 3310 O O . ASN A 1 413 ? -23.375 20.578 -5.449 1 93 413 ASN A O 1
ATOM 3314 N N . ILE A 1 414 ? -21.453 19.516 -5.496 1 95.31 414 ILE A N 1
ATOM 3315 C CA . ILE A 1 414 ? -21.406 19.281 -4.055 1 95.31 414 ILE A CA 1
ATOM 3316 C C . ILE A 1 414 ? -20.688 20.453 -3.371 1 95.31 414 ILE A C 1
ATOM 3318 O O . ILE A 1 414 ? -19.641 20.891 -3.832 1 95.31 414 ILE A O 1
ATOM 3322 N N . THR A 1 415 ? -21.25 21.031 -2.355 1 94.5 415 THR A N 1
ATOM 3323 C CA . THR A 1 415 ? -20.609 22.062 -1.548 1 94.5 415 THR A CA 1
ATOM 3324 C C . THR A 1 415 ? -20.359 21.547 -0.131 1 94.5 415 THR A C 1
ATOM 3326 O O . THR A 1 415 ? -20.859 20.5 0.262 1 94.5 415 THR A O 1
ATOM 3329 N N . ARG A 1 416 ? -19.516 22.219 0.597 1 93.94 416 ARG A N 1
ATOM 3330 C CA . ARG A 1 416 ? -19.234 21.75 1.945 1 93.94 416 ARG A CA 1
ATOM 3331 C C . ARG A 1 416 ? -19.25 22.906 2.947 1 93.94 416 ARG A C 1
ATOM 3333 O O . ARG A 1 416 ? -18.953 24.047 2.592 1 93.94 416 ARG A O 1
ATOM 3340 N N . ASP A 1 417 ? -19.625 22.594 4.145 1 92.56 417 ASP A N 1
ATOM 3341 C CA . ASP A 1 417 ? -19.578 23.469 5.301 1 92.56 417 ASP A CA 1
ATOM 3342 C C . ASP A 1 417 ? -18.828 22.828 6.465 1 92.56 417 ASP A C 1
ATOM 3344 O O . ASP A 1 417 ? -18.891 21.609 6.641 1 92.56 417 ASP A O 1
ATOM 3348 N N . ARG A 1 418 ? -18.172 23.656 7.156 1 93.12 418 ARG A N 1
ATOM 3349 C CA . ARG A 1 418 ? -17.344 23.188 8.266 1 93.12 418 ARG A CA 1
ATOM 3350 C C . ARG A 1 418 ? -17.75 23.875 9.57 1 93.12 418 ARG A C 1
ATOM 3352 O O . ARG A 1 418 ? -17.906 25.094 9.609 1 93.12 418 ARG A O 1
ATOM 3359 N N . THR A 1 419 ? -17.922 23.109 10.633 1 92.38 419 THR A N 1
ATOM 3360 C CA . THR A 1 419 ? -18.25 23.656 11.953 1 92.38 419 THR A CA 1
ATOM 3361 C C . THR A 1 419 ? -17.422 22.969 13.031 1 92.38 419 THR A C 1
ATOM 3363 O O . THR A 1 419 ? -17.203 21.75 12.992 1 92.38 419 THR A O 1
ATOM 3366 N N . ILE A 1 420 ? -16.922 23.734 13.961 1 93.19 420 ILE A N 1
ATOM 3367 C CA . ILE A 1 420 ? -16.234 23.188 15.133 1 93.19 420 ILE A CA 1
ATOM 3368 C C . ILE A 1 420 ? -17.219 23.062 16.297 1 93.19 420 ILE A C 1
ATOM 3370 O O . ILE A 1 420 ? -17.812 24.047 16.734 1 93.19 420 ILE A O 1
ATOM 3374 N N . LEU A 1 421 ? -17.328 21.953 16.766 1 91.75 421 LEU A N 1
ATOM 3375 C CA . LEU A 1 421 ? -18.234 21.703 17.875 1 91.75 421 LEU A CA 1
ATOM 3376 C C . LEU A 1 421 ? -17.578 22.031 19.203 1 91.75 421 LEU A C 1
ATOM 3378 O O . LEU A 1 421 ? -16.375 22.234 19.266 1 91.75 421 LEU A O 1
ATOM 3382 N N . SER A 1 422 ? -18.344 22.078 20.297 1 85.94 422 SER A N 1
ATOM 3383 C CA . SER A 1 422 ? -17.891 22.5 21.609 1 85.94 422 SER A CA 1
ATOM 3384 C C . SER A 1 422 ? -16.828 21.547 22.156 1 85.94 422 SER A C 1
ATOM 3386 O O . SER A 1 422 ? -15.969 21.953 22.953 1 85.94 422 SER A O 1
ATOM 3388 N N . ASN A 1 423 ? -16.875 20.359 21.734 1 86.12 423 ASN A N 1
ATOM 3389 C CA . ASN A 1 423 ? -15.914 19.375 22.234 1 86.12 423 ASN A CA 1
ATOM 3390 C C . ASN A 1 423 ? -14.68 19.297 21.344 1 86.12 423 ASN A C 1
ATOM 3392 O O . ASN A 1 423 ? -13.867 18.375 21.484 1 86.12 423 ASN A O 1
ATOM 3396 N N . GLY A 1 424 ? -14.578 20.172 20.406 1 90.25 424 GLY A N 1
ATOM 3397 C CA . GLY A 1 424 ? -13.398 20.266 19.578 1 90.25 424 GLY A CA 1
ATOM 3398 C C . GLY A 1 424 ? -13.477 19.391 18.328 1 90.25 424 GLY A C 1
ATOM 3399 O O . GLY A 1 424 ? -12.547 19.359 17.531 1 90.25 424 GLY A O 1
ATOM 3400 N N . VAL A 1 425 ? -14.578 18.672 18.172 1 94.25 425 VAL A N 1
ATOM 3401 C CA . VAL A 1 425 ? -14.797 17.844 16.984 1 94.25 425 VAL A CA 1
ATOM 3402 C C . VAL A 1 425 ? -15.188 18.734 15.805 1 94.25 425 VAL A C 1
ATOM 3404 O O . VAL A 1 425 ? -15.828 19.766 15.984 1 94.25 425 VAL A O 1
ATOM 3407 N N . ILE A 1 426 ? -14.766 18.312 14.672 1 95.88 426 ILE A N 1
ATOM 3408 C CA . ILE A 1 426 ? -15.203 19.016 13.469 1 95.88 426 ILE A CA 1
ATOM 3409 C C . ILE A 1 426 ? -16.359 18.266 12.828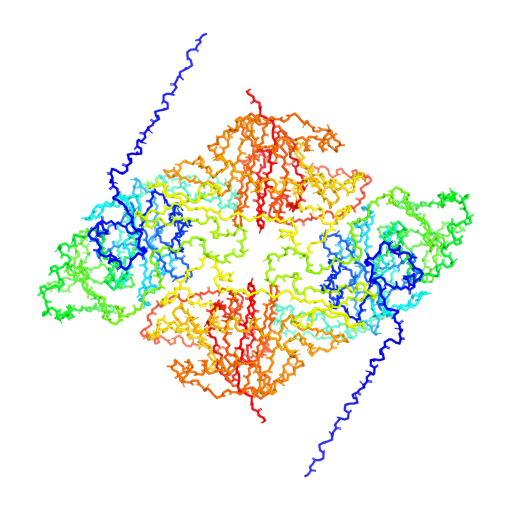 1 95.88 426 ILE A C 1
ATOM 3411 O O . ILE A 1 426 ? -16.328 17.047 12.68 1 95.88 426 ILE A O 1
ATOM 3415 N N . LEU A 1 427 ? -17.391 18.953 12.516 1 96.31 427 LEU A N 1
ATOM 3416 C CA . LEU A 1 427 ? -18.484 18.438 11.719 1 96.31 427 LEU A CA 1
ATOM 3417 C C . LEU A 1 427 ? -18.453 19 10.305 1 96.31 427 LEU A C 1
ATOM 3419 O O . LEU A 1 427 ? -18.672 20.188 10.102 1 96.31 427 LEU A O 1
ATOM 3423 N N . MET A 1 428 ? -18.109 18.141 9.398 1 96.25 428 MET A N 1
ATOM 3424 C CA . MET A 1 428 ? -18.172 18.516 7.988 1 96.25 428 MET A CA 1
ATOM 3425 C C . MET A 1 428 ? -19.531 18.156 7.391 1 96.25 428 MET A C 1
ATOM 3427 O O . MET A 1 428 ? -20.031 17.047 7.57 1 96.25 428 MET A O 1
ATOM 3431 N N . LYS A 1 429 ? -20.094 19.141 6.73 1 96.38 429 LYS A N 1
ATOM 3432 C CA . LYS A 1 429 ? -21.359 18.938 6.035 1 96.38 429 LYS A CA 1
ATOM 3433 C C . LYS A 1 429 ? -21.188 19.062 4.523 1 96.38 429 LYS A C 1
ATOM 3435 O O . LYS A 1 429 ? -20.75 20.109 4.031 1 96.38 429 LYS A O 1
ATOM 3440 N N . TYR A 1 430 ? -21.5 18.016 3.834 1 97.31 430 TYR A N 1
ATOM 3441 C CA . TYR A 1 430 ? -21.484 18.031 2.377 1 97.31 430 TYR A CA 1
ATOM 3442 C C . TYR A 1 430 ? -22.891 18.047 1.808 1 97.31 430 TYR A C 1
ATOM 3444 O O . TYR A 1 430 ? -23.688 17.125 2.033 1 97.31 430 TYR A O 1
ATOM 3452 N N . ASN A 1 431 ? -23.188 19.094 1.052 1 96.81 431 ASN A N 1
ATOM 3453 C CA . ASN A 1 431 ? -24.5 19.281 0.454 1 96.81 431 ASN A CA 1
ATOM 3454 C C . ASN A 1 431 ? -24.547 18.766 -0.982 1 96.81 431 ASN A C 1
ATOM 3456 O O . ASN A 1 431 ? -23.844 19.281 -1.851 1 96.81 431 ASN A O 1
ATOM 3460 N N . PHE A 1 432 ? -25.375 17.766 -1.151 1 96.31 432 PHE A N 1
ATOM 3461 C CA . PHE A 1 432 ? -25.594 17.188 -2.469 1 96.31 432 PHE A CA 1
ATOM 3462 C C . PHE A 1 432 ? -26.828 17.781 -3.129 1 96.31 432 PHE A C 1
ATOM 3464 O O . PHE A 1 432 ? -27.641 18.422 -2.465 1 96.31 432 PHE A O 1
ATOM 3471 N N . PRO A 1 433 ? -26.891 17.547 -4.496 1 94.19 433 PRO A N 1
ATOM 3472 C CA . PRO A 1 433 ? -28.141 17.953 -5.156 1 94.19 433 PRO A CA 1
ATOM 3473 C C . PRO A 1 433 ? -29.375 17.266 -4.555 1 94.19 433 PRO A C 1
ATOM 3475 O O . PRO A 1 433 ? -29.25 16.188 -3.963 1 94.19 433 PRO A O 1
ATOM 3478 N N . ASN A 1 434 ? -30.609 17.859 -4.66 1 93.62 434 ASN A N 1
ATOM 3479 C CA . ASN A 1 434 ? -31.906 17.328 -4.246 1 93.62 434 ASN A CA 1
ATOM 3480 C C . ASN A 1 434 ? -32 17.188 -2.729 1 93.62 434 ASN A C 1
ATOM 3482 O O . ASN A 1 434 ? -32.531 16.203 -2.223 1 93.62 434 ASN A O 1
ATOM 3486 N N . ASP A 1 435 ? -31.312 18.094 -1.977 1 93.06 435 ASP A N 1
ATOM 3487 C CA . ASP A 1 435 ? -31.391 18.219 -0.525 1 93.06 435 ASP A CA 1
ATOM 3488 C C . ASP A 1 435 ? -30.828 16.984 0.174 1 93.06 435 ASP A C 1
ATOM 3490 O O . ASP A 1 435 ? -31.312 16.594 1.233 1 93.06 435 ASP A O 1
ATOM 3494 N N . ASN A 1 436 ? -29.969 16.281 -0.511 1 95.62 436 ASN A N 1
ATOM 3495 C CA . ASN A 1 436 ? -29.203 15.211 0.112 1 95.62 436 ASN A CA 1
ATOM 3496 C C . ASN A 1 436 ? -27.969 15.758 0.837 1 95.62 436 ASN A C 1
ATOM 3498 O O . ASN A 1 436 ? -27.375 16.734 0.401 1 95.62 436 ASN A O 1
ATOM 3502 N N . ARG A 1 437 ? -27.625 15.133 1.928 1 97 437 ARG A N 1
ATOM 3503 C CA . ARG A 1 437 ? -26.484 15.609 2.707 1 97 437 ARG A CA 1
ATOM 3504 C C . ARG A 1 437 ? -25.703 14.438 3.293 1 97 437 ARG A C 1
ATOM 3506 O O . ARG A 1 437 ? -26.281 13.414 3.65 1 97 437 ARG A O 1
ATOM 3513 N N . ILE A 1 438 ? -24.438 14.633 3.398 1 97.88 438 ILE A N 1
ATOM 3514 C CA . ILE A 1 438 ? -23.578 13.727 4.152 1 97.88 438 ILE A CA 1
ATOM 3515 C C . ILE A 1 438 ? -22.812 14.516 5.215 1 97.88 438 ILE A C 1
ATOM 3517 O O . ILE A 1 438 ? -22.188 15.539 4.91 1 97.88 438 ILE A O 1
ATOM 3521 N N . PHE A 1 439 ? -22.953 14.117 6.434 1 97.5 439 PHE A N 1
ATOM 3522 C CA . PHE A 1 439 ? -22.203 14.703 7.543 1 97.5 439 PHE A CA 1
ATOM 3523 C C . PHE A 1 439 ? -21.031 13.812 7.934 1 97.5 439 PHE A C 1
ATOM 3525 O O . PHE A 1 439 ? -21.156 12.594 7.988 1 97.5 439 PHE A O 1
ATOM 3532 N N . HIS A 1 440 ? -19.922 14.344 8.117 1 97.81 440 HIS A N 1
ATOM 3533 C CA . HIS A 1 440 ? -18.75 13.656 8.625 1 97.81 440 HIS A CA 1
ATOM 3534 C C . HIS A 1 440 ? -18.312 14.242 9.961 1 97.81 440 HIS A C 1
ATOM 3536 O O . HIS A 1 440 ? -17.781 15.359 10.016 1 97.81 440 HIS A O 1
ATOM 3542 N N . PHE A 1 441 ? -18.703 13.539 11.031 1 97.06 441 PHE A N 1
ATOM 3543 C CA . PHE A 1 441 ? -18.219 13.828 12.383 1 97.06 441 PHE A CA 1
ATOM 3544 C C . PHE A 1 441 ? -16.797 13.312 12.57 1 97.06 441 PHE A C 1
ATOM 3546 O O . PHE A 1 441 ? -16.578 12.117 12.773 1 97.06 441 PHE A O 1
ATOM 3553 N N . VAL A 1 442 ? -15.773 14.219 12.5 1 97.25 442 VAL A N 1
ATOM 3554 C CA . VAL A 1 442 ? -14.367 13.867 12.578 1 97.25 442 VAL A CA 1
ATOM 3555 C C . VAL A 1 442 ? -13.914 13.867 14.039 1 97.25 442 VAL A C 1
ATOM 3557 O O . VAL A 1 442 ? -13.617 14.922 14.602 1 97.25 442 VAL A O 1
ATOM 3560 N N . SER A 1 443 ? -13.727 12.719 14.531 1 96.19 443 SER A N 1
ATOM 3561 C CA . SER A 1 443 ? -13.508 12.555 15.961 1 96.19 443 SER A CA 1
ATOM 3562 C C . SER A 1 443 ? -12.094 12.984 16.359 1 96.19 443 SER A C 1
ATOM 3564 O O . SER A 1 443 ? -11.281 13.336 15.5 1 96.19 443 SER A O 1
ATOM 3566 N N . ASN A 1 444 ? -11.859 13.141 17.656 1 95.06 444 ASN A N 1
ATOM 3567 C CA . ASN A 1 444 ? -10.547 13.43 18.234 1 95.06 444 ASN A CA 1
ATOM 3568 C C . ASN A 1 444 ? -10.258 12.555 19.453 1 95.06 444 ASN A C 1
ATOM 3570 O O . ASN A 1 444 ? -11.102 11.758 19.859 1 95.06 444 ASN A O 1
ATOM 3574 N N . GLU A 1 445 ? -9.094 12.695 20 1 92.75 445 GLU A N 1
ATOM 3575 C CA . GLU A 1 445 ? -8.617 11.805 21.047 1 92.75 445 GLU A CA 1
ATOM 3576 C C . GLU A 1 445 ? -9.5 11.883 22.297 1 92.75 445 GLU A C 1
ATOM 3578 O O . GLU A 1 445 ? -9.766 10.867 22.938 1 92.75 445 GLU A O 1
ATOM 3583 N N . ILE A 1 446 ? -9.961 13.016 22.609 1 90.56 446 ILE A N 1
ATOM 3584 C CA . ILE A 1 446 ? -10.773 13.219 23.812 1 90.56 446 ILE A CA 1
ATOM 3585 C C . ILE A 1 446 ? -12.133 12.531 23.625 1 90.56 446 ILE A C 1
ATOM 3587 O O . ILE A 1 446 ? -12.609 11.852 24.547 1 90.56 446 ILE A O 1
ATOM 3591 N N . CYS A 1 447 ? -12.68 12.656 22.484 1 93.38 447 CYS A N 1
ATOM 3592 C CA . CYS A 1 447 ? -13.992 12.086 22.203 1 93.38 447 CYS A CA 1
ATOM 3593 C C . CYS A 1 447 ? -13.891 10.594 21.938 1 93.38 447 CYS A C 1
ATOM 3595 O O . CYS A 1 447 ? -14.906 9.898 21.859 1 93.38 447 CYS A O 1
ATOM 3597 N N . ASN A 1 448 ? -12.719 10.031 21.844 1 95.75 448 ASN A N 1
ATOM 3598 C CA . ASN A 1 448 ? -12.531 8.641 21.453 1 95.75 448 ASN A CA 1
ATOM 3599 C C . ASN A 1 448 ? -12.508 7.723 22.672 1 95.75 448 ASN A C 1
ATOM 3601 O O . ASN A 1 448 ? -12.266 6.52 22.562 1 95.75 448 ASN A O 1
ATOM 3605 N N . GLU A 1 449 ? -12.844 8.227 23.828 1 95.25 449 GLU A N 1
ATOM 3606 C CA . GLU A 1 449 ? -12.859 7.387 25.016 1 95.25 449 GLU A CA 1
ATOM 3607 C C . GLU A 1 449 ? -13.828 6.219 24.859 1 95.25 449 GLU A C 1
ATOM 3609 O O . GLU A 1 449 ? -13.453 5.062 25.062 1 95.25 449 GLU A O 1
ATOM 3614 N N . MET A 1 450 ? -15.062 6.504 24.5 1 96.75 450 MET A N 1
ATOM 3615 C CA . MET A 1 450 ? -16.047 5.445 24.328 1 96.75 450 MET A CA 1
ATOM 3616 C C . MET A 1 450 ? -15.734 4.598 23.094 1 96.75 450 MET A C 1
ATOM 3618 O O . MET A 1 450 ? -15.75 3.367 23.172 1 96.75 450 MET A O 1
ATOM 3622 N N . PRO A 1 451 ? -15.406 5.195 21.969 1 98.06 451 PRO A N 1
ATOM 3623 C CA . PRO A 1 451 ? -15.016 4.398 20.797 1 98.06 451 PRO A CA 1
ATOM 3624 C C . PRO A 1 451 ? -13.883 3.42 21.094 1 98.06 451 PRO A C 1
ATOM 3626 O O . PRO A 1 451 ? -13.859 2.309 20.562 1 98.06 451 PRO A O 1
ATOM 3629 N N . ASP A 1 452 ? -12.945 3.818 21.953 1 97.56 452 ASP A N 1
ATOM 3630 C CA . ASP A 1 452 ? -11.875 2.914 22.359 1 97.56 452 ASP A CA 1
ATOM 3631 C C . ASP A 1 452 ? -12.43 1.676 23.047 1 97.56 452 ASP A C 1
ATOM 3633 O O . ASP A 1 452 ? -12 0.554 22.781 1 97.56 452 ASP A O 1
ATOM 3637 N N . ILE A 1 453 ? -13.375 1.924 23.906 1 97.69 453 ILE A N 1
ATOM 3638 C CA . ILE A 1 453 ? -14.016 0.834 24.641 1 97.69 453 ILE A CA 1
ATOM 3639 C C . ILE A 1 453 ? -14.797 -0.047 23.672 1 97.69 453 ILE A C 1
ATOM 3641 O O . ILE A 1 453 ? -14.742 -1.276 23.75 1 97.69 453 ILE A O 1
ATOM 3645 N N . PHE A 1 454 ? -15.516 0.58 22.734 1 98.44 454 PHE A N 1
ATOM 3646 C CA . PHE A 1 454 ? -16.281 -0.168 21.75 1 98.44 454 PHE A CA 1
ATOM 3647 C C . PHE A 1 454 ? -15.367 -1.063 20.922 1 98.44 454 PHE A C 1
ATOM 3649 O O . PHE A 1 454 ? -15.68 -2.236 20.703 1 98.44 454 PHE A O 1
ATOM 3656 N N . LEU A 1 455 ? -14.234 -0.496 20.438 1 97.69 455 LEU A N 1
ATOM 3657 C CA . LEU A 1 455 ? -13.297 -1.267 19.625 1 97.69 455 LEU A CA 1
ATOM 3658 C C . LEU A 1 455 ? -12.852 -2.527 20.359 1 97.69 455 LEU A C 1
ATOM 3660 O O . LEU A 1 455 ? -12.852 -3.619 19.781 1 97.69 455 LEU A O 1
ATOM 3664 N N . LYS A 1 456 ? -12.516 -2.352 21.594 1 96 456 LYS A N 1
ATOM 3665 C CA . LYS A 1 456 ? -12.094 -3.49 22.406 1 96 456 LYS A CA 1
ATOM 3666 C C . LYS A 1 456 ? -13.227 -4.504 22.562 1 96 456 LYS A C 1
ATOM 3668 O O . LYS A 1 456 ? -13.031 -5.699 22.328 1 96 456 LYS A O 1
ATOM 3673 N N . ASN A 1 457 ? -14.391 -4.039 22.875 1 96.69 457 ASN A N 1
ATOM 3674 C CA . ASN A 1 457 ? -15.523 -4.914 23.172 1 96.69 457 ASN A CA 1
ATOM 3675 C C . ASN A 1 457 ? -15.977 -5.664 21.922 1 96.69 457 ASN A C 1
ATOM 3677 O O . ASN A 1 457 ? -16.391 -6.824 22 1 96.69 457 ASN A O 1
ATOM 3681 N N . PHE A 1 458 ? -15.938 -5.062 20.781 1 96.44 458 PHE A N 1
ATOM 3682 C CA . PHE A 1 458 ? -16.344 -5.73 19.547 1 96.44 458 PHE A CA 1
ATOM 3683 C C . PHE A 1 458 ? -15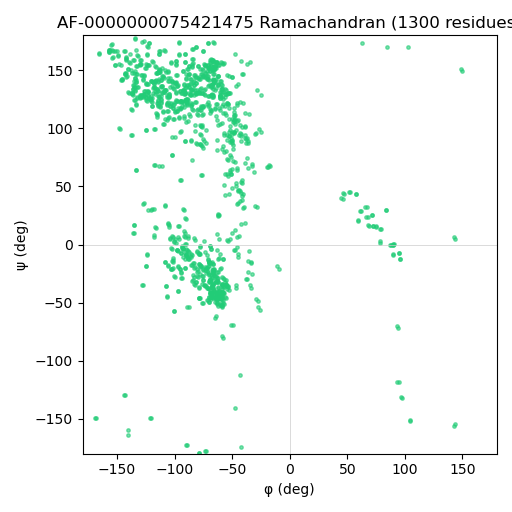.383 -6.863 19.203 1 96.44 458 PHE A C 1
ATOM 3685 O O . PHE A 1 458 ? -15.797 -7.895 18.672 1 96.44 458 PHE A O 1
ATOM 3692 N N . GLN A 1 459 ? -14.109 -6.68 19.453 1 92.06 459 GLN A N 1
ATOM 3693 C CA . GLN A 1 459 ? -13.125 -7.727 19.203 1 92.06 459 GLN A CA 1
ATOM 3694 C C . GLN A 1 459 ? -13.344 -8.922 20.125 1 92.06 459 GLN A C 1
ATOM 3696 O O . GLN A 1 459 ? -12.969 -10.047 19.797 1 92.06 459 GLN A O 1
ATOM 3701 N N . GLU A 1 460 ? -14.008 -8.68 21.219 1 91.75 460 GLU A N 1
ATOM 3702 C CA . GLU A 1 460 ? -14.18 -9.719 22.234 1 91.75 460 GLU A CA 1
ATOM 3703 C C . GLU A 1 460 ? -15.492 -10.469 22.031 1 91.75 460 GLU A C 1
ATOM 3705 O O . GLU A 1 460 ? -15.781 -11.43 22.734 1 91.75 460 GLU A O 1
ATOM 3710 N N . ILE A 1 461 ? -16.188 -10.047 21.062 1 89.75 461 ILE A N 1
ATOM 3711 C CA . ILE A 1 461 ? -17.484 -10.68 20.828 1 89.75 461 ILE A CA 1
ATOM 3712 C C . ILE A 1 461 ? -17.281 -12.164 20.531 1 89.75 461 ILE A C 1
ATOM 3714 O O . ILE A 1 461 ? -16.359 -12.539 19.797 1 89.75 461 ILE A O 1
ATOM 3718 N N . ASP A 1 462 ? -17.984 -12.961 21.234 1 82.75 462 ASP A N 1
ATOM 3719 C CA . ASP A 1 462 ? -18.078 -14.391 20.984 1 82.75 462 ASP A CA 1
ATOM 3720 C C . ASP A 1 462 ? -19.516 -14.797 20.641 1 82.75 462 ASP A C 1
ATOM 3722 O O . ASP A 1 462 ? -20.234 -15.312 21.484 1 82.75 462 ASP A O 1
ATOM 3726 N N . ASN A 1 463 ? -19.953 -14.383 19.547 1 81.19 463 ASN A N 1
ATOM 3727 C CA . ASN A 1 463 ? -21.312 -14.656 19.062 1 81.19 463 ASN A CA 1
ATOM 3728 C C . ASN A 1 463 ? -21.281 -15.484 17.781 1 81.19 463 ASN A C 1
ATOM 3730 O O . ASN A 1 463 ? -20.625 -15.117 16.812 1 81.19 463 ASN A O 1
ATOM 3734 N N . GLU A 1 464 ? -22.078 -16.484 17.812 1 86.12 464 GLU A N 1
ATOM 3735 C CA . GLU A 1 464 ? -22.094 -17.406 16.672 1 86.12 464 GLU A CA 1
ATOM 3736 C C . GLU A 1 464 ? -22.719 -16.75 15.438 1 86.12 464 GLU A C 1
ATOM 3738 O O . GLU A 1 464 ? -22.5 -17.203 14.312 1 86.12 464 GLU A O 1
ATOM 3743 N N . GLN A 1 465 ? -23.375 -15.664 15.719 1 88.44 465 GLN A N 1
ATOM 3744 C CA . GLN A 1 465 ? -24.047 -15.023 14.594 1 88.44 465 GLN A CA 1
ATOM 3745 C C . GLN A 1 465 ? -23.125 -14.039 13.883 1 88.44 465 GLN A C 1
ATOM 3747 O O . GLN A 1 465 ? -23.438 -13.555 12.797 1 88.44 465 GLN A O 1
ATOM 3752 N N . LEU A 1 466 ? -22.078 -13.781 14.523 1 92.88 466 LEU A N 1
ATOM 3753 C CA . LEU A 1 466 ? -21.047 -13.023 13.812 1 92.88 466 LEU A CA 1
ATOM 3754 C C . LEU A 1 466 ? -20.297 -13.922 12.844 1 92.88 466 LEU A C 1
ATOM 3756 O O . LEU A 1 466 ? -19.422 -14.688 13.25 1 92.88 466 LEU A O 1
ATOM 3760 N N . LYS A 1 467 ? -20.641 -13.805 11.609 1 94.06 467 LYS A N 1
ATOM 3761 C CA . LYS A 1 467 ? -20.094 -14.695 10.594 1 94.06 467 LYS A CA 1
ATOM 3762 C C . LYS A 1 467 ? -20.172 -14.055 9.211 1 94.06 467 LYS A C 1
ATOM 3764 O O . LYS A 1 467 ? -20.766 -12.984 9.047 1 94.06 467 LYS A O 1
ATOM 3769 N N . ARG A 1 468 ? -19.5 -14.609 8.289 1 93.25 468 ARG A N 1
ATOM 3770 C CA . ARG A 1 468 ? -19.656 -14.211 6.895 1 93.25 468 ARG A CA 1
ATOM 3771 C C . ARG A 1 468 ? -20.938 -14.781 6.301 1 93.25 468 ARG A C 1
ATOM 3773 O O . ARG A 1 468 ? -21.219 -15.977 6.43 1 93.25 468 ARG A O 1
ATOM 3780 N N . HIS A 1 469 ? -21.719 -13.953 5.676 1 92 469 HIS A N 1
ATOM 3781 C CA . HIS A 1 469 ? -23.016 -14.375 5.172 1 92 469 HIS A CA 1
ATOM 3782 C C . HIS A 1 469 ? -23 -14.539 3.654 1 92 469 HIS A C 1
ATOM 3784 O O . HIS A 1 469 ? -22.219 -13.875 2.967 1 92 469 HIS A O 1
ATOM 3790 N N . PRO A 1 470 ? -23.766 -15.43 3.164 1 89.12 470 PRO A N 1
ATOM 3791 C CA . PRO A 1 470 ? -23.844 -15.617 1.713 1 89.12 470 PRO A CA 1
ATOM 3792 C C . PRO A 1 470 ? -24.438 -14.406 0.99 1 89.12 470 PRO A C 1
ATOM 3794 O O . PRO A 1 470 ? -25.344 -13.758 1.507 1 89.12 470 PRO A O 1
ATOM 3797 N N . ILE A 1 471 ? -23.859 -14.117 -0.128 1 85.75 471 ILE A N 1
ATOM 3798 C CA . ILE A 1 471 ? -24.375 -13.055 -0.984 1 85.75 471 ILE A CA 1
ATOM 3799 C C . ILE A 1 471 ? -25.547 -13.578 -1.815 1 85.75 471 ILE A C 1
ATOM 3801 O O . ILE A 1 471 ? -25.5 -14.703 -2.328 1 85.75 471 ILE A O 1
ATOM 3805 N N . LYS A 1 472 ? -26.562 -12.734 -1.937 1 76.62 472 LYS A N 1
ATOM 3806 C CA . LYS A 1 472 ? -27.688 -13.094 -2.801 1 76.62 472 LYS A CA 1
ATOM 3807 C C . LYS A 1 472 ? -27.328 -12.906 -4.273 1 76.62 472 LYS A C 1
ATOM 3809 O O . LYS A 1 472 ? -27.062 -11.781 -4.715 1 76.62 472 LYS A O 1
ATOM 3814 N N . SER A 1 473 ? -26.719 -13.883 -4.895 1 64.94 473 SER A N 1
ATOM 3815 C CA . SER A 1 473 ? -26.297 -13.758 -6.289 1 64.94 473 SER A CA 1
ATOM 3816 C C . SER A 1 473 ? -27.047 -14.75 -7.176 1 64.94 473 SER A C 1
ATOM 3818 O O . SER A 1 473 ? -27.594 -15.742 -6.68 1 64.94 473 SER A O 1
ATOM 3820 N N . LYS A 1 474 ? -27.234 -14.227 -8.398 1 59.53 474 LYS A N 1
ATOM 3821 C CA . LYS A 1 474 ? -27.844 -15.078 -9.414 1 59.53 474 LYS A CA 1
ATOM 3822 C C . LYS A 1 474 ? -26.891 -16.203 -9.82 1 59.53 474 LYS A C 1
ATOM 3824 O O . LYS A 1 474 ? -27.25 -17.078 -10.602 1 59.53 474 LYS A O 1
ATOM 3829 N N . LEU A 1 475 ? -25.781 -16.109 -9.195 1 58.66 475 LEU A N 1
ATOM 3830 C CA . LEU A 1 475 ? -24.812 -17.125 -9.578 1 58.66 475 LEU A CA 1
ATOM 3831 C C . LEU A 1 475 ? -25.172 -18.484 -9.008 1 58.66 475 LEU A C 1
ATOM 3833 O O . LEU A 1 475 ? -25.828 -18.578 -7.957 1 58.66 475 LEU A O 1
ATOM 3837 N N . GLU A 1 476 ? -24.938 -19.516 -9.695 1 59.12 476 GLU A N 1
ATOM 3838 C CA . GLU A 1 476 ? -25.203 -20.906 -9.32 1 59.12 476 GLU A CA 1
ATOM 3839 C C . GLU A 1 476 ? -24.438 -21.281 -8.062 1 59.12 476 GLU A C 1
ATOM 3841 O O . GLU A 1 476 ? -24.875 -22.156 -7.305 1 59.12 476 GLU A O 1
ATOM 3846 N N . THR A 1 477 ? -23.406 -20.516 -7.797 1 70.25 477 THR A N 1
ATOM 3847 C CA . THR A 1 477 ? -22.594 -20.953 -6.672 1 70.25 477 THR A CA 1
ATOM 3848 C C . THR A 1 477 ? -22.719 -19.969 -5.508 1 70.25 477 THR A C 1
ATOM 3850 O O . THR A 1 477 ? -22.891 -18.766 -5.715 1 70.25 477 THR A O 1
ATOM 3853 N N . ARG A 1 478 ? -22.859 -20.609 -4.324 1 78.88 478 ARG A N 1
ATOM 3854 C CA . ARG A 1 478 ? -22.906 -19.812 -3.102 1 78.88 478 ARG A CA 1
ATOM 3855 C C . ARG A 1 478 ? -21.609 -19.016 -2.92 1 78.88 478 ARG A C 1
ATOM 3857 O O . ARG A 1 478 ? -20.516 -19.562 -3.096 1 78.88 478 ARG A O 1
ATOM 3864 N N . LEU A 1 479 ? -21.75 -17.75 -2.76 1 86.56 479 LEU A N 1
ATOM 3865 C CA . LEU A 1 479 ? -20.641 -16.859 -2.492 1 86.56 479 LEU A CA 1
ATOM 3866 C C . LEU A 1 479 ? -20.812 -16.141 -1.161 1 86.56 479 LEU A C 1
ATOM 3868 O O . LEU A 1 479 ? -21.891 -15.602 -0.881 1 86.56 479 LEU A O 1
ATOM 3872 N N . PHE A 1 480 ? -19.828 -16.25 -0.357 1 89.94 480 PHE A N 1
ATOM 3873 C CA . PHE A 1 480 ? -19.859 -15.516 0.905 1 89.94 480 PHE A CA 1
ATOM 3874 C C . PHE A 1 480 ? -19.266 -14.125 0.74 1 89.94 480 PHE A C 1
ATOM 3876 O O . PHE A 1 480 ? -18.297 -13.938 0.002 1 89.94 480 PHE A O 1
ATOM 3883 N N . ALA A 1 481 ? -19.859 -13.188 1.514 1 89.62 481 ALA A N 1
ATOM 3884 C CA . ALA A 1 481 ? -19.234 -11.875 1.633 1 89.62 481 ALA A CA 1
ATOM 3885 C C . ALA A 1 481 ? -17.906 -11.969 2.357 1 89.62 481 ALA A C 1
ATOM 3887 O O . ALA A 1 481 ? -17.656 -12.914 3.113 1 89.62 481 ALA A O 1
ATOM 3888 N N . ARG A 1 482 ? -17.109 -11.008 2.131 1 88.31 482 ARG A N 1
ATOM 3889 C CA . ARG A 1 482 ? -15.766 -11.086 2.688 1 88.31 482 ARG A CA 1
ATOM 3890 C C . ARG A 1 482 ? -15.75 -10.656 4.152 1 88.31 482 ARG A C 1
ATOM 3892 O O . ARG A 1 482 ? -15.016 -11.219 4.961 1 88.31 482 ARG A O 1
ATOM 3899 N N . GLN A 1 483 ? -16.578 -9.758 4.5 1 92.75 483 GLN A N 1
ATOM 3900 C CA . GLN A 1 483 ? -16.578 -9.234 5.863 1 92.75 483 GLN A CA 1
ATOM 3901 C C . GLN A 1 483 ? -17.469 -10.086 6.777 1 92.75 483 GLN A C 1
ATOM 3903 O O . GLN A 1 483 ? -18.375 -10.758 6.309 1 92.75 483 GLN A O 1
ATOM 3908 N N . PHE A 1 484 ? -17.156 -10.078 8.039 1 93.94 484 PHE A N 1
ATOM 3909 C CA . PHE A 1 484 ? -18.016 -10.672 9.055 1 93.94 484 PHE A CA 1
ATOM 3910 C C . PHE A 1 484 ? -19.094 -9.688 9.5 1 93.94 484 PHE A C 1
ATOM 3912 O O . PHE A 1 484 ? -18.797 -8.523 9.758 1 93.94 484 PHE A O 1
ATOM 3919 N N . THR A 1 485 ? -20.297 -10.172 9.562 1 94.94 485 THR A N 1
ATOM 3920 C CA . THR A 1 485 ? -21.359 -9.234 9.883 1 94.94 485 THR A CA 1
ATOM 3921 C C . THR A 1 485 ? -22.281 -9.797 10.961 1 94.94 485 THR A C 1
ATOM 3923 O O . THR A 1 485 ? -22.375 -11.016 11.133 1 94.94 485 THR A O 1
ATOM 3926 N N . LEU A 1 486 ? -22.891 -8.984 11.68 1 95.19 486 LEU A N 1
ATOM 3927 C CA . LEU A 1 486 ? -23.922 -9.234 12.688 1 95.19 486 LEU A CA 1
ATOM 3928 C C . LEU A 1 486 ? -25.031 -8.203 12.578 1 95.19 486 LEU A C 1
ATOM 3930 O O . LEU A 1 486 ? -24.797 -7.004 12.742 1 95.19 486 LEU A O 1
ATOM 3934 N N . ASN A 1 487 ? -26.25 -8.68 12.258 1 95.38 487 ASN A N 1
ATOM 3935 C CA . ASN A 1 487 ? -27.406 -7.797 12.211 1 95.38 487 ASN A CA 1
ATOM 3936 C C . ASN A 1 487 ? -28.172 -7.812 13.523 1 95.38 487 ASN A C 1
ATOM 3938 O O . ASN A 1 487 ? -28.547 -8.875 14.016 1 95.38 487 ASN A O 1
ATOM 3942 N N . VAL A 1 488 ? -28.453 -6.684 14.031 1 96.06 488 VAL A N 1
ATOM 3943 C CA . VAL A 1 488 ? -29.125 -6.547 15.312 1 96.06 488 VAL A CA 1
ATOM 3944 C C . VAL A 1 488 ? -30.391 -5.719 15.156 1 96.06 488 VAL A C 1
ATOM 3946 O O . VAL A 1 488 ? -30.391 -4.703 14.453 1 96.06 488 VAL A O 1
ATOM 3949 N N . GLY A 1 489 ? -31.516 -6.141 15.828 1 95.19 489 GLY A N 1
ATOM 3950 C CA . GLY A 1 489 ? -32.75 -5.398 15.789 1 95.19 489 GLY A CA 1
ATOM 3951 C C . GLY A 1 489 ? -33.719 -5.891 14.711 1 95.19 489 GLY A C 1
ATOM 3952 O O . GLY A 1 489 ? -34.125 -7.051 14.734 1 95.19 489 GLY A O 1
ATOM 3953 N N . GLU A 1 490 ? -34.031 -5.012 13.758 1 91.69 490 GLU A N 1
ATOM 3954 C CA . GLU A 1 490 ? -34.969 -5.371 12.695 1 91.69 490 GLU A CA 1
ATOM 3955 C C . GLU A 1 490 ? -34.25 -6.086 11.555 1 91.69 490 GLU A C 1
ATOM 3957 O O . GLU A 1 490 ? -33.031 -5.887 11.352 1 91.69 490 GLU A O 1
ATOM 3962 N N . HIS A 1 491 ? -35.062 -6.879 10.93 1 86.12 491 HIS A N 1
ATOM 3963 C CA . HIS A 1 491 ? -34.531 -7.578 9.781 1 86.12 491 HIS A CA 1
ATOM 3964 C C . HIS A 1 491 ? -34.188 -6.613 8.641 1 86.12 491 HIS A C 1
ATOM 3966 O O . HIS A 1 491 ? -34.969 -5.715 8.344 1 86.12 491 HIS A O 1
ATOM 3972 N N . TYR A 1 492 ? -33.062 -6.758 8.203 1 79.31 492 TYR A N 1
ATOM 3973 C CA . TYR A 1 492 ? -32.531 -5.91 7.141 1 79.31 492 TYR A CA 1
ATOM 3974 C C . TYR A 1 492 ? -32.25 -6.723 5.883 1 79.31 492 TYR A C 1
ATOM 3976 O O . TYR A 1 492 ? -31.453 -7.664 5.906 1 79.31 492 TYR A O 1
ATOM 3984 N N . LYS A 1 493 ? -33.094 -6.441 4.828 1 68.81 493 LYS A N 1
ATOM 3985 C CA . LYS A 1 493 ? -32.906 -7.133 3.555 1 68.81 493 LYS A CA 1
ATOM 3986 C C . LYS A 1 493 ? -31.75 -6.543 2.764 1 68.81 493 LYS A C 1
ATOM 3988 O O . LYS A 1 493 ? -31.781 -5.371 2.379 1 68.81 493 LYS A O 1
ATOM 3993 N N . PHE A 1 494 ? -30.594 -7.121 2.893 1 68.62 494 PHE A N 1
ATOM 3994 C CA . PHE A 1 494 ? -29.391 -6.707 2.195 1 68.62 494 PHE A CA 1
ATOM 3995 C C . PHE A 1 494 ? -28.938 -7.773 1.2 1 68.62 494 PHE A C 1
ATOM 3997 O O . PHE A 1 494 ? -29.578 -8.828 1.085 1 68.62 494 PHE A O 1
ATOM 4004 N N . ALA A 1 495 ? -28.047 -7.395 0.336 1 67.19 495 ALA A N 1
ATOM 4005 C CA . ALA A 1 495 ? -27.453 -8.336 -0.604 1 67.19 495 ALA A CA 1
ATOM 4006 C C . ALA A 1 495 ? -27 -9.609 0.111 1 67.19 495 ALA A C 1
ATOM 4008 O O . ALA A 1 495 ? -26.703 -10.617 -0.532 1 67.19 495 ALA A O 1
ATOM 4009 N N . LEU A 1 496 ? -27.156 -9.539 1.491 1 71.62 496 LEU A N 1
ATOM 4010 C CA . LEU A 1 496 ? -26.734 -10.68 2.299 1 71.62 496 LEU A CA 1
ATOM 4011 C C . LEU A 1 496 ? -27.938 -11.367 2.932 1 71.62 496 LEU A C 1
ATOM 4013 O O . LEU A 1 496 ? -28.922 -10.711 3.279 1 71.62 496 LEU A O 1
ATOM 4017 N N . GLU A 1 497 ? -27.953 -12.648 3.021 1 71 497 GLU A N 1
ATOM 4018 C CA . GLU A 1 497 ? -28.906 -13.398 3.826 1 71 497 GLU A CA 1
ATOM 4019 C C . GLU A 1 497 ? -28.531 -13.359 5.305 1 71 497 GLU A C 1
ATOM 4021 O O . GLU A 1 497 ? -27.875 -14.273 5.809 1 71 497 GLU A O 1
ATOM 4026 N N . LEU A 1 498 ? -29 -12.328 5.941 1 76.38 498 LEU A N 1
ATOM 4027 C CA . LEU A 1 498 ? -28.547 -12.055 7.297 1 76.38 498 LEU A CA 1
ATOM 4028 C C . LEU A 1 498 ? -29.453 -12.711 8.328 1 76.38 498 LEU A C 1
ATOM 4030 O O . LEU A 1 498 ? -30.672 -12.773 8.133 1 76.38 498 LEU A O 1
ATOM 4034 N N . ASN A 1 499 ? -28.844 -13.289 9.336 1 83.31 499 ASN A N 1
ATOM 4035 C CA . ASN A 1 499 ? -29.578 -13.578 10.562 1 83.31 499 ASN A CA 1
ATOM 4036 C C . ASN A 1 499 ? -29.641 -12.352 11.477 1 83.31 499 ASN A C 1
ATOM 4038 O O . ASN A 1 499 ? -28.688 -11.562 11.531 1 83.31 499 ASN A O 1
ATOM 4042 N N . THR A 1 500 ? -30.828 -12.219 12.07 1 90.56 500 THR A N 1
ATOM 4043 C CA . THR A 1 500 ? -31.031 -11.047 12.922 1 90.56 500 THR A CA 1
ATOM 4044 C C . THR A 1 500 ? -31.078 -11.453 14.391 1 90.56 500 THR A C 1
ATOM 4046 O O . THR A 1 500 ? -31.734 -12.438 14.75 1 90.56 500 THR A O 1
ATOM 4049 N N . VAL A 1 501 ? -30.359 -10.727 15.133 1 93.56 501 VAL A N 1
ATOM 4050 C CA . VAL A 1 501 ? -30.391 -10.906 16.578 1 93.56 501 VAL A CA 1
ATOM 4051 C C . VAL A 1 501 ? -31.188 -9.773 17.219 1 93.56 501 VAL A C 1
ATOM 4053 O O . VAL A 1 501 ? -30.938 -8.602 16.938 1 93.56 501 VAL A O 1
ATOM 4056 N N . PRO A 1 502 ? -32.156 -10.109 18.094 1 94.81 502 PRO A N 1
ATOM 4057 C CA . PRO A 1 502 ? -32.844 -9.031 18.812 1 94.81 502 PRO A CA 1
ATOM 4058 C C . PRO A 1 502 ? -31.922 -8.258 19.75 1 94.81 502 PRO A C 1
ATOM 4060 O O . PRO A 1 502 ? -30.938 -8.805 20.25 1 94.81 502 PRO A O 1
ATOM 4063 N N . TRP A 1 503 ? -32.281 -7.02 19.984 1 95.5 503 TRP A N 1
ATOM 4064 C CA . TRP A 1 503 ? -31.469 -6.141 20.812 1 95.5 503 TRP A CA 1
ATOM 4065 C C . TRP A 1 503 ? -31.234 -6.766 22.188 1 95.5 503 TRP A C 1
ATOM 4067 O O . TRP A 1 503 ? -30.125 -6.664 22.734 1 95.5 503 TRP A O 1
ATOM 4077 N N . LYS A 1 504 ? -32.219 -7.496 22.734 1 94.5 504 LYS A N 1
ATOM 4078 C CA . LYS A 1 504 ? -32.125 -8.086 24.062 1 94.5 504 LYS A CA 1
ATOM 4079 C C . LYS A 1 504 ? -31.062 -9.188 24.094 1 94.5 504 LYS A C 1
ATOM 4081 O O . LYS A 1 504 ? -30.453 -9.438 25.141 1 94.5 504 LYS A O 1
ATOM 4086 N N . ASP A 1 505 ? -30.859 -9.812 22.969 1 93.56 505 ASP A N 1
ATOM 4087 C CA . ASP A 1 505 ? -29.938 -10.945 22.906 1 93.56 505 ASP A CA 1
ATOM 4088 C C . ASP A 1 505 ? -28.594 -10.539 22.281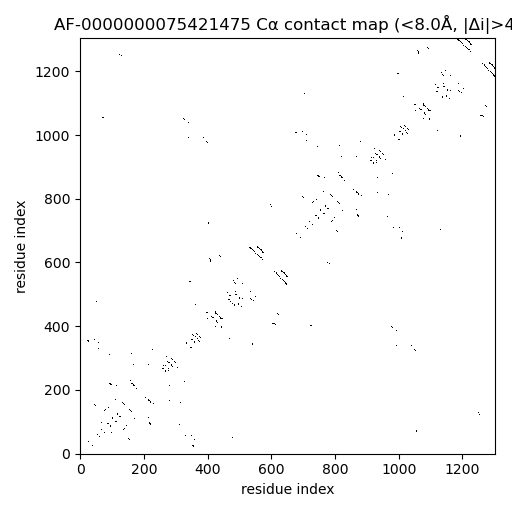 1 93.56 505 ASP A C 1
ATOM 4090 O O . ASP A 1 505 ? -27.672 -11.352 22.188 1 93.56 505 ASP A O 1
ATOM 4094 N N . ALA A 1 506 ? -28.469 -9.281 21.828 1 95.06 506 ALA A N 1
ATOM 4095 C CA . ALA A 1 506 ? -27.25 -8.797 21.188 1 95.06 506 ALA A CA 1
ATOM 4096 C C . ALA A 1 506 ? -26.156 -8.516 22.219 1 95.06 506 ALA A C 1
ATOM 4098 O O . ALA A 1 506 ? -26.438 -8.266 23.391 1 95.06 506 ALA A O 1
ATOM 4099 N N . PRO A 1 507 ? -24.891 -8.656 21.812 1 95.44 507 PRO A N 1
ATOM 4100 C CA . PRO A 1 507 ? -23.828 -8.203 22.719 1 95.44 507 PRO A CA 1
ATOM 4101 C C . PRO A 1 507 ? -24.062 -6.781 23.234 1 95.44 507 PRO A C 1
ATOM 4103 O O . PRO A 1 507 ? -24.531 -5.914 22.484 1 95.44 507 PRO A O 1
ATOM 4106 N N . LYS A 1 508 ? -23.703 -6.547 24.438 1 96.12 508 LYS A N 1
ATOM 4107 C CA . LYS A 1 508 ? -23.969 -5.277 25.109 1 96.12 508 LYS A CA 1
ATOM 4108 C C . LYS A 1 508 ? -23.375 -4.109 24.328 1 96.12 508 LYS A C 1
ATOM 4110 O O . LYS A 1 508 ? -23.938 -3.018 24.297 1 96.12 508 LYS A O 1
ATOM 4115 N N . VAL A 1 509 ? -22.234 -4.312 23.719 1 97.69 509 VAL A N 1
ATOM 4116 C CA . VAL A 1 509 ? -21.531 -3.256 23 1 97.69 509 VAL A CA 1
ATOM 4117 C C . VAL A 1 509 ? -22.422 -2.713 21.891 1 97.69 509 VAL A C 1
ATOM 4119 O O . VAL A 1 509 ? -22.328 -1.537 21.531 1 97.69 509 VAL A O 1
ATOM 4122 N N . CYS A 1 510 ? -23.344 -3.52 21.344 1 97.81 510 CYS A N 1
ATOM 4123 C CA . CYS A 1 510 ? -24.234 -3.051 20.312 1 97.81 510 CYS A CA 1
ATOM 4124 C C . CYS A 1 510 ? -25.219 -2.012 20.859 1 97.81 510 CYS A C 1
ATOM 4126 O O . CYS A 1 510 ? -25.375 -0.942 20.266 1 97.81 510 CYS A O 1
ATOM 4128 N N . ASN A 1 511 ? -25.766 -2.32 22 1 97.56 511 ASN A N 1
ATOM 4129 C CA . ASN A 1 511 ? -26.672 -1.37 22.641 1 97.56 511 ASN A CA 1
ATOM 4130 C C . ASN A 1 511 ? -25.953 -0.088 23.047 1 97.56 511 ASN A C 1
ATOM 4132 O O . ASN A 1 511 ? -26.453 1.013 22.828 1 97.56 511 ASN A O 1
ATOM 4136 N N . ASP A 1 512 ? -24.828 -0.254 23.625 1 98 512 ASP A N 1
ATOM 4137 C CA . ASP A 1 512 ? -24.031 0.896 24.062 1 98 512 ASP A CA 1
ATOM 4138 C C . ASP A 1 512 ? -23.703 1.799 22.875 1 98 512 ASP A C 1
ATOM 4140 O O . ASP A 1 512 ? -23.734 3.025 22.984 1 98 512 ASP A O 1
ATOM 4144 N N . THR A 1 513 ? -23.312 1.158 21.766 1 98.12 513 THR A N 1
ATOM 4145 C CA . THR A 1 513 ? -22.969 1.902 20.562 1 98.12 513 THR A CA 1
ATOM 4146 C C . THR A 1 513 ? -24.172 2.672 20.031 1 98.12 513 THR A C 1
ATOM 4148 O O . THR A 1 513 ? -24.062 3.842 19.656 1 98.12 513 THR A O 1
ATOM 4151 N N . LEU A 1 514 ? -25.328 2.025 20.016 1 97.69 514 LEU A N 1
ATOM 4152 C CA . LEU A 1 514 ? -26.547 2.688 19.562 1 97.69 514 LEU A CA 1
ATOM 4153 C C . LEU A 1 514 ? -26.844 3.918 20.422 1 97.69 514 LEU A C 1
ATOM 4155 O O . LEU A 1 514 ? -27.125 4.996 19.891 1 97.69 514 LEU A O 1
ATOM 4159 N N . ASP A 1 515 ? -26.75 3.77 21.719 1 97.06 515 ASP A N 1
ATOM 4160 C CA . ASP A 1 515 ? -27.016 4.875 22.641 1 97.06 515 ASP A CA 1
ATOM 4161 C C . ASP A 1 515 ? -26.031 6.02 22.406 1 97.06 515 ASP A C 1
ATOM 4163 O O . ASP A 1 515 ? -26.422 7.188 22.391 1 97.06 515 ASP A O 1
ATOM 4167 N N . TYR A 1 516 ? -24.844 5.668 22.25 1 97.06 516 TYR A N 1
ATOM 4168 C CA . TYR A 1 516 ? -23.781 6.645 22.031 1 97.06 516 TYR A CA 1
ATOM 4169 C C . TYR A 1 516 ? -24.062 7.461 20.766 1 97.06 516 TYR A C 1
ATOM 4171 O O . TYR A 1 516 ? -24.016 8.695 20.797 1 97.06 516 TYR A O 1
ATOM 4179 N N . VAL A 1 517 ? -24.344 6.766 19.688 1 96.44 517 VAL A N 1
ATOM 4180 C CA . VAL A 1 517 ? -24.547 7.41 18.391 1 96.44 517 VAL A CA 1
ATOM 4181 C C . VAL A 1 517 ? -25.797 8.281 18.438 1 96.44 517 VAL A C 1
ATOM 4183 O O . VAL A 1 517 ? -25.797 9.406 17.938 1 96.44 517 VAL A O 1
ATOM 4186 N N . LYS A 1 518 ? -26.828 7.836 19.078 1 95.62 518 LYS A N 1
ATOM 4187 C CA . LYS A 1 518 ? -28.047 8.617 19.219 1 95.62 518 LYS A CA 1
ATOM 4188 C C . LYS A 1 518 ? -27.781 9.93 19.953 1 95.62 518 LYS A C 1
ATOM 4190 O O . LYS A 1 518 ? -28.266 10.992 19.547 1 95.62 518 LYS A O 1
ATOM 4195 N N . LYS A 1 519 ? -27.031 9.852 20.984 1 94.5 519 LYS A N 1
ATOM 4196 C CA . LYS A 1 519 ? -26.703 11.039 21.781 1 94.5 519 LYS A CA 1
ATOM 4197 C C . LYS A 1 519 ? -25.906 12.047 20.953 1 94.5 519 LYS A C 1
ATOM 4199 O O . LYS A 1 519 ? -26.156 13.25 21.031 1 94.5 519 LYS A O 1
ATOM 4204 N N . ILE A 1 520 ? -24.969 11.57 20.172 1 93.19 520 ILE A N 1
ATOM 4205 C CA . ILE A 1 520 ? -24.156 12.445 19.328 1 93.19 520 ILE A CA 1
ATOM 4206 C C . ILE A 1 520 ? -25.062 13.164 18.328 1 93.19 520 ILE A C 1
ATOM 4208 O O . ILE A 1 520 ? -24.953 14.375 18.141 1 93.19 520 ILE A O 1
ATOM 4212 N N . ILE A 1 521 ? -25.922 12.406 17.734 1 92.75 521 ILE A N 1
ATOM 4213 C CA . ILE A 1 521 ? -26.812 12.977 16.719 1 92.75 521 ILE A CA 1
ATOM 4214 C C . ILE A 1 521 ? -27.734 14 17.359 1 92.75 521 ILE A C 1
ATOM 4216 O O . ILE A 1 521 ? -27.922 15.102 16.844 1 92.75 521 ILE A O 1
ATOM 4220 N N . GLU A 1 522 ? -28.297 13.68 18.469 1 92.25 522 GLU A N 1
ATOM 4221 C CA . GLU A 1 522 ? -29.203 14.578 19.188 1 92.25 522 GLU A CA 1
ATOM 4222 C C . GLU A 1 522 ? -28.5 15.883 19.547 1 92.25 522 GLU A C 1
ATOM 4224 O O . GLU A 1 522 ? -29.094 16.953 19.438 1 92.25 522 GLU A O 1
ATOM 4229 N N . ASN A 1 523 ? -27.312 15.805 19.891 1 91.5 523 ASN A N 1
ATOM 4230 C CA . ASN A 1 523 ? -26.578 16.953 20.406 1 91.5 523 ASN A CA 1
ATOM 4231 C C . ASN A 1 523 ? -26.016 17.812 19.266 1 91.5 523 ASN A C 1
ATOM 4233 O O . ASN A 1 523 ? -25.938 19.047 19.391 1 91.5 523 ASN A O 1
ATOM 4237 N N . PHE A 1 524 ? -25.703 17.125 18.125 1 88.69 524 PHE A N 1
ATOM 4238 C CA . PHE A 1 524 ? -24.859 17.891 17.219 1 88.69 524 PHE A CA 1
ATOM 4239 C C . PHE A 1 524 ? -25.484 17.984 15.836 1 88.69 524 PHE A C 1
ATOM 4241 O O . PHE A 1 524 ? -25.078 18.812 15.016 1 88.69 524 PHE A O 1
ATOM 4248 N N . VAL A 1 525 ? -26.422 17.094 15.547 1 89 525 VAL A N 1
ATOM 4249 C CA . VAL A 1 525 ? -27.125 17.141 14.266 1 89 525 VAL A CA 1
ATOM 4250 C C . VAL A 1 525 ? -28.625 17 14.492 1 89 525 VAL A C 1
ATOM 4252 O O . VAL A 1 525 ? -29.266 16.125 13.906 1 89 525 VAL A O 1
ATOM 4255 N N . PRO A 1 526 ? -29.188 17.906 15.133 1 84.19 526 PRO A N 1
ATOM 4256 C CA . PRO A 1 526 ? -30.578 17.75 15.539 1 84.19 526 PRO A CA 1
ATOM 4257 C C . PRO A 1 526 ? -31.547 17.734 14.359 1 84.19 526 PRO A C 1
ATOM 4259 O O . PRO A 1 526 ? -32.688 17.297 14.492 1 84.19 526 PRO A O 1
ATOM 4262 N N . GLU A 1 527 ? -31.078 18.172 13.289 1 83.81 527 GLU A N 1
ATOM 4263 C CA . GLU A 1 527 ? -31.938 18.203 12.117 1 83.81 527 GLU A CA 1
ATOM 4264 C C . GLU A 1 527 ? -32.188 16.797 11.57 1 83.81 527 GLU A C 1
ATOM 4266 O O . GLU A 1 527 ? -33.062 16.594 10.727 1 83.81 527 GLU A O 1
ATOM 4271 N N . VAL A 1 528 ? -31.5 15.875 12.086 1 85.94 528 VAL A N 1
ATOM 4272 C CA . VAL A 1 528 ? -31.609 14.5 11.617 1 85.94 528 VAL A CA 1
ATOM 4273 C C . VAL A 1 528 ? -32.344 13.656 12.656 1 85.94 528 VAL A C 1
ATOM 4275 O O . VAL A 1 528 ? -32.094 13.781 13.852 1 85.94 528 VAL A O 1
ATOM 4278 N N . SER A 1 529 ? -33.312 12.867 12.172 1 83.56 529 SER A N 1
ATOM 4279 C CA . SER A 1 529 ? -34.031 11.977 13.062 1 83.56 529 SER A CA 1
ATOM 4280 C C . SER A 1 529 ? -33.094 10.938 13.688 1 83.56 529 SER A C 1
ATOM 4282 O O . SER A 1 529 ? -32.156 10.477 13.039 1 83.56 529 SER A O 1
ATOM 4284 N N . HIS A 1 530 ? -33.406 10.633 14.914 1 82.75 530 HIS A N 1
ATOM 4285 C CA . HIS A 1 530 ? -32.562 9.664 15.594 1 82.75 530 HIS A CA 1
ATOM 4286 C C . HIS A 1 530 ? -33.375 8.477 16.094 1 82.75 530 HIS A C 1
ATOM 4288 O O . HIS A 1 530 ? -33.031 7.891 17.141 1 82.75 530 HIS A O 1
ATOM 4294 N N . ASP A 1 531 ? -34.406 8.195 15.406 1 90 531 ASP A N 1
ATOM 4295 C CA . ASP A 1 531 ? -35.188 7.02 15.711 1 90 531 ASP A CA 1
ATOM 4296 C C . ASP A 1 531 ? -34.719 5.801 14.938 1 90 531 ASP A C 1
ATOM 4298 O O . ASP A 1 531 ? -35.188 5.527 13.828 1 90 531 ASP A O 1
ATOM 4302 N N . PHE A 1 532 ? -33.781 5.082 15.508 1 95.06 532 PHE A N 1
ATOM 4303 C CA . PHE A 1 532 ? -33.156 3.939 14.852 1 95.06 532 PHE A CA 1
ATOM 4304 C C . PHE A 1 532 ? -33.594 2.635 15.508 1 95.06 532 PHE A C 1
ATOM 4306 O O . PHE A 1 532 ? -33.844 2.596 16.719 1 95.06 532 PHE A O 1
ATOM 4313 N N . ASN A 1 533 ? -33.781 1.536 14.688 1 95 533 ASN A N 1
ATOM 4314 C CA . ASN A 1 533 ? -34.188 0.26 15.266 1 95 533 ASN A CA 1
ATOM 4315 C C . ASN A 1 533 ? -33.375 -0.901 14.688 1 95 533 ASN A C 1
ATOM 4317 O O . ASN A 1 533 ? -33.719 -2.066 14.891 1 95 533 ASN A O 1
ATOM 4321 N N . GLN A 1 534 ? -32.344 -0.614 13.961 1 95.25 534 GLN A N 1
ATOM 4322 C CA . GLN A 1 534 ? -31.531 -1.648 13.344 1 95.25 534 GLN A CA 1
ATOM 4323 C C . GLN A 1 534 ? -30.062 -1.234 13.305 1 95.25 534 GLN A C 1
ATOM 4325 O O . GLN A 1 534 ? -29.75 -0.067 13.062 1 95.25 534 GLN A O 1
ATOM 4330 N N . MET A 1 535 ? -29.141 -2.215 13.531 1 96.88 535 MET A N 1
ATOM 4331 C CA . MET A 1 535 ? -27.703 -2.008 13.406 1 96.88 535 MET A CA 1
ATOM 4332 C C . MET A 1 535 ? -27.047 -3.18 12.688 1 96.88 535 MET A C 1
ATOM 4334 O O . MET A 1 535 ? -27.281 -4.34 13.031 1 96.88 535 MET A O 1
ATOM 4338 N N . LEU A 1 536 ? -26.281 -2.893 11.727 1 96.06 536 LEU A N 1
ATOM 4339 C CA . LEU A 1 536 ? -25.422 -3.879 11.086 1 96.06 536 LEU A CA 1
ATOM 4340 C C . LEU A 1 536 ? -23.969 -3.676 11.484 1 96.06 536 LEU A C 1
ATOM 4342 O O . LEU A 1 536 ? -23.375 -2.643 11.172 1 96.06 536 LEU A O 1
ATOM 4346 N N . VAL A 1 537 ? -23.438 -4.629 12.18 1 96.94 537 VAL A N 1
ATOM 4347 C CA . VAL A 1 537 ? -22.016 -4.633 12.508 1 96.94 537 VAL A CA 1
ATOM 4348 C C . VAL A 1 537 ? -21.234 -5.355 11.414 1 96.94 537 VAL A C 1
ATOM 4350 O O . VAL A 1 537 ? -21.547 -6.492 11.062 1 96.94 537 VAL A O 1
ATOM 4353 N N . ALA A 1 538 ? -20.234 -4.707 10.852 1 96.38 538 ALA A N 1
ATOM 4354 C CA . ALA A 1 538 ? -19.328 -5.309 9.883 1 96.38 538 ALA A CA 1
ATOM 4355 C C . ALA A 1 538 ? -17.891 -5.238 10.367 1 96.38 538 ALA A C 1
ATOM 4357 O O . ALA A 1 538 ? -17.391 -4.16 10.703 1 96.38 538 ALA A O 1
ATOM 4358 N N . ILE A 1 539 ? -17.25 -6.332 10.414 1 96.06 539 ILE A N 1
ATOM 4359 C CA . ILE A 1 539 ? -15.852 -6.402 10.812 1 96.06 539 ILE A CA 1
ATOM 4360 C C . ILE A 1 539 ? -14.992 -6.801 9.609 1 96.06 539 ILE A C 1
ATOM 4362 O O . ILE A 1 539 ? -15.242 -7.824 8.977 1 96.06 539 ILE A O 1
ATOM 4366 N N . TYR A 1 540 ? -14.023 -5.965 9.352 1 95.69 540 TYR A N 1
ATOM 4367 C CA . TYR A 1 540 ? -13.125 -6.16 8.219 1 95.69 540 TYR A CA 1
ATOM 4368 C C . TYR A 1 540 ? -11.734 -6.562 8.688 1 95.69 540 TYR A C 1
ATOM 4370 O O . TYR A 1 540 ? -11.172 -5.926 9.586 1 95.69 540 TYR A O 1
ATOM 4378 N N . MET A 1 541 ? -11.242 -7.578 8.094 1 92.06 541 MET A N 1
ATOM 4379 C CA . MET A 1 541 ? -9.82 -7.887 8.227 1 92.06 541 MET A CA 1
ATOM 4380 C C . MET A 1 541 ? -9.031 -7.316 7.055 1 92.06 541 MET A C 1
ATOM 4382 O O . MET A 1 541 ? -9.602 -6.707 6.148 1 92.06 541 MET A O 1
ATOM 4386 N N . GLU A 1 542 ? -7.734 -7.441 7.18 1 88.12 542 GLU A N 1
ATOM 4387 C CA . GLU A 1 542 ? -6.852 -6.863 6.168 1 88.12 542 GLU A CA 1
ATOM 4388 C C . GLU A 1 542 ? -7.234 -7.336 4.77 1 88.12 542 GLU A C 1
ATOM 4390 O O . GLU A 1 542 ? -7.434 -8.531 4.543 1 88.12 542 GLU A O 1
ATOM 4395 N N . GLY A 1 543 ? -7.355 -6.422 3.889 1 88.5 543 GLY A N 1
ATOM 4396 C CA . GLY A 1 543 ? -7.605 -6.746 2.492 1 88.5 543 GLY A CA 1
ATOM 4397 C C . GLY A 1 543 ? -9.086 -6.832 2.156 1 88.5 543 GLY A C 1
ATOM 4398 O O . GLY A 1 543 ? -9.453 -6.938 0.985 1 88.5 543 GLY A O 1
ATOM 4399 N N . GLN A 1 544 ? -9.922 -6.781 3.096 1 91.38 544 GLN A N 1
ATOM 4400 C CA . GLN A 1 544 ? -11.359 -6.863 2.865 1 91.38 544 GLN A CA 1
ATOM 4401 C C . GLN A 1 544 ? -11.961 -5.48 2.627 1 91.38 544 GLN A C 1
ATOM 4403 O O . GLN A 1 544 ? -11.406 -4.473 3.068 1 91.38 544 GLN A O 1
ATOM 4408 N N . ARG A 1 545 ? -13 -5.449 1.88 1 92.12 545 ARG A N 1
ATOM 4409 C CA . ARG A 1 545 ? -13.695 -4.199 1.588 1 92.12 545 ARG A CA 1
ATOM 4410 C C . ARG A 1 545 ? -15.148 -4.461 1.188 1 92.12 545 ARG A C 1
ATOM 4412 O O . ARG A 1 545 ? -15.539 -5.609 0.973 1 92.12 545 ARG A O 1
ATOM 4419 N N . MET A 1 546 ? -15.891 -3.477 1.188 1 91.56 546 MET A N 1
ATOM 4420 C CA . MET A 1 546 ? -17.234 -3.49 0.605 1 91.56 546 MET A CA 1
ATOM 4421 C C . MET A 1 546 ? -17.281 -2.635 -0.656 1 91.56 546 MET A C 1
ATOM 4423 O O . MET A 1 546 ? -17.094 -1.417 -0.594 1 91.56 546 MET A O 1
ATOM 4427 N N . SER A 1 547 ? -17.5 -3.285 -1.745 1 91.44 547 SER A N 1
ATOM 4428 C CA . SER A 1 547 ? -17.469 -2.623 -3.045 1 91.44 547 SER A CA 1
ATOM 4429 C C . SER A 1 547 ? -18.703 -1.739 -3.246 1 91.44 547 SER A C 1
ATOM 4431 O O . SER A 1 547 ? -19.516 -1.593 -2.338 1 91.44 547 SER A O 1
ATOM 4433 N N . TRP A 1 548 ? -18.859 -1.105 -4.395 1 93.62 548 TRP A N 1
ATOM 4434 C CA . TRP A 1 548 ? -19.891 -0.136 -4.711 1 93.62 548 TRP A CA 1
ATOM 4435 C C . TRP A 1 548 ? -21.281 -0.719 -4.449 1 93.62 548 TRP A C 1
ATOM 4437 O O . TRP A 1 548 ? -21.609 -1.796 -4.945 1 93.62 548 TRP A O 1
ATOM 4447 N N . HIS A 1 549 ? -22.031 -0.083 -3.604 1 91.38 549 HIS A N 1
ATOM 4448 C CA . HIS A 1 549 ? -23.391 -0.48 -3.27 1 91.38 549 HIS A CA 1
ATOM 4449 C C . HIS A 1 549 ? -24.188 0.702 -2.74 1 91.38 549 HIS A C 1
ATOM 4451 O O . HIS A 1 549 ? -23.656 1.797 -2.564 1 91.38 549 HIS A O 1
ATOM 4457 N N . ASP A 1 550 ? -25.469 0.546 -2.639 1 92.75 550 ASP A N 1
ATOM 4458 C CA . ASP A 1 550 ? -26.328 1.507 -1.954 1 92.75 550 ASP A CA 1
ATOM 4459 C C . ASP A 1 550 ? -27.141 0.833 -0.845 1 92.75 550 ASP A C 1
ATOM 4461 O O . ASP A 1 550 ? -27.141 -0.396 -0.74 1 92.75 550 ASP A O 1
ATOM 4465 N N . ASP A 1 551 ? -27.656 1.616 0.003 1 91 551 ASP A N 1
ATOM 4466 C CA . ASP A 1 551 ? -28.484 1.125 1.1 1 91 551 ASP A CA 1
ATOM 4467 C C . ASP A 1 551 ? -29.953 1.482 0.88 1 91 551 ASP A C 1
ATOM 4469 O O . ASP A 1 551 ? -30.656 1.839 1.826 1 91 551 ASP A O 1
ATOM 4473 N N . GLY A 1 552 ? -30.359 1.495 -0.343 1 87.88 552 GLY A N 1
ATOM 4474 C CA . GLY A 1 552 ? -31.703 1.926 -0.657 1 87.88 552 GLY A CA 1
ATOM 4475 C C . GLY A 1 552 ? -32.688 0.781 -0.704 1 87.88 552 GLY A C 1
ATOM 4476 O O . GLY A 1 552 ? -33.656 0.808 -1.49 1 87.88 552 GLY A O 1
ATOM 4477 N N . GLU A 1 553 ? -32.469 -0.231 0.067 1 86.81 553 GLU A N 1
ATOM 4478 C CA . GLU A 1 553 ? -33.406 -1.344 0.101 1 86.81 553 GLU A CA 1
ATOM 4479 C C . GLU A 1 553 ? -34.781 -0.895 0.617 1 86.81 553 GLU A C 1
ATOM 4481 O O . GLU A 1 553 ? -34.875 0.094 1.347 1 86.81 553 GLU A O 1
ATOM 4486 N N . LYS A 1 554 ? -35.781 -1.622 0.264 1 85.69 554 LYS A N 1
ATOM 4487 C CA . LYS A 1 554 ? -37.156 -1.292 0.68 1 85.69 554 LYS A CA 1
ATOM 4488 C C . LYS A 1 554 ? -37.25 -1.252 2.201 1 85.69 554 LYS A C 1
ATOM 4490 O O . LYS A 1 554 ? -36.75 -2.141 2.891 1 85.69 554 LYS A O 1
ATOM 4495 N N . GLY A 1 555 ? -37.844 -0.183 2.707 1 87.5 555 GLY A N 1
ATOM 4496 C CA . GLY A 1 555 ? -38.094 -0.073 4.133 1 87.5 555 GLY A CA 1
ATOM 4497 C C . GLY A 1 555 ? -37.031 0.688 4.883 1 87.5 555 GLY A C 1
ATOM 4498 O O . GLY A 1 555 ? -37.219 1.078 6.035 1 87.5 555 GLY A O 1
ATOM 4499 N N . VAL A 1 556 ? -35.938 0.901 4.195 1 91.44 556 VAL A N 1
ATOM 4500 C CA . VAL A 1 556 ? -34.875 1.623 4.859 1 91.44 556 VAL A CA 1
ATOM 4501 C C . VAL A 1 556 ? -35.156 3.119 4.859 1 91.44 556 VAL A C 1
ATOM 4503 O O . VAL A 1 556 ? -35.531 3.688 3.824 1 91.44 556 VAL A O 1
ATOM 4506 N N . GLY A 1 557 ? -35.062 3.77 5.973 1 91.38 557 GLY A N 1
ATOM 4507 C CA . GLY A 1 557 ? -35.312 5.195 6.109 1 91.38 557 GLY A CA 1
ATOM 4508 C C . GLY A 1 557 ? -34.219 6.047 5.469 1 91.38 557 GLY A C 1
ATOM 4509 O O . GLY A 1 557 ? -33.188 5.527 5.027 1 91.38 557 GLY A O 1
ATOM 4510 N N . PRO A 1 558 ? -34.438 7.328 5.441 1 92.5 558 PRO A N 1
ATOM 4511 C CA . PRO A 1 558 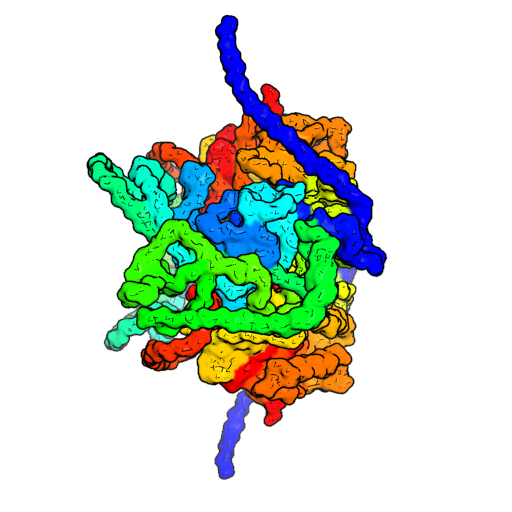? -33.594 8.25 4.699 1 92.5 558 PRO A CA 1
ATOM 4512 C C . PRO A 1 558 ? -32.312 8.609 5.457 1 92.5 558 PRO A C 1
ATOM 4514 O O . PRO A 1 558 ? -31.453 9.328 4.93 1 92.5 558 PRO A O 1
ATOM 4517 N N . ILE A 1 559 ? -32.219 8.148 6.703 1 95.06 559 ILE A N 1
ATOM 4518 C CA . ILE A 1 559 ? -31.047 8.477 7.504 1 95.06 559 ILE A CA 1
ATOM 4519 C C . ILE A 1 559 ? -30.266 7.203 7.809 1 95.06 559 ILE A C 1
ATOM 4521 O O . ILE A 1 559 ? -30.812 6.25 8.375 1 95.06 559 ILE A O 1
ATOM 4525 N N . ILE A 1 560 ? -29.047 7.164 7.418 1 96.19 560 ILE A N 1
ATOM 4526 C CA . ILE A 1 560 ? -28.141 6.059 7.688 1 96.19 560 ILE A CA 1
ATOM 4527 C C . ILE A 1 560 ? -26.875 6.582 8.383 1 96.19 560 ILE A C 1
ATOM 4529 O O . ILE A 1 560 ? -26.234 7.52 7.898 1 96.19 560 ILE A O 1
ATOM 4533 N N . VAL A 1 561 ? -26.547 6.008 9.5 1 97.31 561 VAL A N 1
ATOM 4534 C CA . VAL A 1 561 ? -25.406 6.457 10.289 1 97.31 561 VAL A CA 1
ATOM 4535 C C . VAL A 1 561 ? -24.375 5.336 10.398 1 97.31 561 VAL A C 1
ATOM 4537 O O . VAL A 1 561 ? -24.734 4.168 10.578 1 97.31 561 VAL A O 1
ATOM 4540 N N . SER A 1 562 ? -23.094 5.637 10.281 1 98.06 562 SER A N 1
ATOM 4541 C CA . SER A 1 562 ? -22.047 4.637 10.398 1 98.06 562 SER A CA 1
ATOM 4542 C C . SER A 1 562 ? -20.922 5.113 11.312 1 98.06 562 SER A C 1
ATOM 4544 O O . SER A 1 562 ? -20.328 6.164 11.078 1 98.06 562 SER A O 1
ATOM 4546 N N . LEU A 1 563 ? -20.672 4.398 12.336 1 98.62 563 LEU A N 1
ATOM 4547 C CA . LEU A 1 563 ? -19.516 4.605 13.203 1 98.62 563 LEU A CA 1
ATOM 4548 C C . LEU A 1 563 ? -18.344 3.766 12.75 1 98.62 563 LEU A C 1
ATOM 4550 O O . LEU A 1 563 ? -18.484 2.568 12.492 1 98.62 563 LEU A O 1
ATOM 4554 N N . SER A 1 564 ? -17.188 4.379 12.602 1 98.56 564 SER A N 1
ATOM 4555 C CA . SER A 1 564 ? -15.969 3.695 12.18 1 98.56 564 SER A CA 1
ATOM 4556 C C . SER A 1 564 ? -15.016 3.488 13.352 1 98.56 564 SER A C 1
ATOM 4558 O O . SER A 1 564 ? -14.648 4.445 14.039 1 98.56 564 SER A O 1
ATOM 4560 N N . LEU A 1 565 ? -14.594 2.273 13.555 1 98.56 565 LEU A N 1
ATOM 4561 C CA . LEU A 1 565 ? -13.656 1.936 14.617 1 98.56 565 LEU A CA 1
ATOM 4562 C C . LEU A 1 565 ? -12.438 1.207 14.055 1 98.56 565 LEU A C 1
ATOM 4564 O O . LEU A 1 565 ? -12.578 0.335 13.195 1 98.56 565 LEU A O 1
ATOM 4568 N N . GLY A 1 566 ? -11.258 1.554 14.539 1 96.81 566 GLY A N 1
ATOM 4569 C CA . GLY A 1 566 ? -10.047 0.848 14.156 1 96.81 566 GLY A CA 1
ATOM 4570 C C . GLY A 1 566 ? -9.273 1.544 13.047 1 96.81 566 GLY A C 1
ATOM 4571 O O . GLY A 1 566 ? -9.023 2.748 13.125 1 96.81 566 GLY A O 1
ATOM 4572 N N . SER A 1 567 ? -8.891 0.783 12.039 1 96.06 567 SER A N 1
ATOM 4573 C CA . SER A 1 567 ? -8.031 1.295 10.977 1 96.06 567 SER A CA 1
ATOM 4574 C C . SER A 1 567 ? -8.766 2.326 10.125 1 96.06 567 SER A C 1
ATOM 4576 O O . SER A 1 567 ? -9.992 2.275 10 1 96.06 567 SER A O 1
ATOM 4578 N N . PRO A 1 568 ? -7.926 3.211 9.539 1 96.88 568 PRO A N 1
ATOM 4579 C CA . PRO A 1 568 ? -8.539 4.156 8.602 1 96.88 568 PRO A CA 1
ATOM 4580 C C . PRO A 1 568 ? -9.18 3.463 7.402 1 96.88 568 PRO A C 1
ATOM 4582 O O . PRO A 1 568 ? -8.82 2.328 7.074 1 96.88 568 PRO A O 1
ATOM 4585 N N . ALA A 1 569 ? -10.141 4.137 6.836 1 97.81 569 ALA A N 1
ATOM 4586 C CA . ALA A 1 569 ? -10.828 3.633 5.648 1 97.81 569 ALA A CA 1
ATOM 4587 C C . ALA A 1 569 ? -11.172 4.77 4.695 1 97.81 569 ALA A C 1
ATOM 4589 O O . ALA A 1 569 ? -11.477 5.883 5.129 1 97.81 569 ALA A O 1
ATOM 4590 N N . GLU A 1 570 ? -11.141 4.469 3.465 1 97.62 570 GLU A N 1
ATOM 4591 C CA . GLU A 1 570 ? -11.617 5.41 2.457 1 97.62 570 GLU A CA 1
ATOM 4592 C C . GLU A 1 570 ? -13.078 5.133 2.086 1 97.62 570 GLU A C 1
ATOM 4594 O O . GLU A 1 570 ? -13.43 4.004 1.745 1 97.62 570 GLU A O 1
ATOM 4599 N N . MET A 1 571 ? -13.859 6.055 2.23 1 98.19 571 MET A N 1
ATOM 4600 C CA . MET A 1 571 ? -15.234 5.984 1.739 1 98.19 571 MET A CA 1
ATOM 4601 C C . MET A 1 571 ? -15.406 6.82 0.476 1 98.19 571 MET A C 1
ATOM 4603 O O . MET A 1 571 ? -15.062 8 0.458 1 98.19 571 MET A O 1
ATOM 4607 N N . LYS A 1 572 ? -15.922 6.234 -0.517 1 98.12 572 LYS A N 1
ATOM 4608 C CA . LYS A 1 572 ? -16.125 6.887 -1.81 1 98.12 572 LYS A CA 1
ATOM 4609 C C . LYS A 1 572 ? -17.594 6.926 -2.186 1 98.12 572 LYS A C 1
ATOM 4611 O O . LYS A 1 572 ? -18.344 5.977 -1.92 1 98.12 572 LYS A O 1
ATOM 4616 N N . VAL A 1 573 ? -18.016 7.996 -2.736 1 98 573 VAL A N 1
ATOM 4617 C CA . VAL A 1 573 ? -19.391 8.156 -3.213 1 98 573 VAL A CA 1
ATOM 4618 C C . VAL A 1 573 ? -19.375 8.523 -4.695 1 98 573 VAL A C 1
ATOM 4620 O O . VAL A 1 573 ? -18.656 9.43 -5.117 1 98 573 VAL A O 1
ATOM 4623 N N . ARG A 1 574 ? -20.125 7.789 -5.477 1 96.88 574 ARG A N 1
ATOM 4624 C CA . ARG A 1 574 ? -20.234 8.078 -6.902 1 96.88 574 ARG A CA 1
ATOM 4625 C C . ARG A 1 574 ? -21.688 8.156 -7.348 1 96.88 574 ARG A C 1
ATOM 4627 O O . ARG A 1 574 ? -22.562 7.523 -6.746 1 96.88 574 ARG A O 1
ATOM 4634 N N . ARG A 1 575 ? -21.875 8.852 -8.367 1 94.38 575 ARG A N 1
ATOM 4635 C CA . ARG A 1 575 ? -23.203 8.93 -8.961 1 94.38 575 ARG A CA 1
ATOM 4636 C C . ARG A 1 575 ? -23.516 7.664 -9.758 1 94.38 575 ARG A C 1
ATOM 4638 O O . ARG A 1 575 ? -22.656 7.137 -10.469 1 94.38 575 ARG A O 1
ATOM 4645 N N . LYS A 1 576 ? -24.75 7.199 -9.508 1 92.75 576 LYS A N 1
ATOM 4646 C CA . LYS A 1 576 ? -25.188 6.059 -10.297 1 92.75 576 LYS A CA 1
ATOM 4647 C C . LYS A 1 576 ? -25.375 6.441 -11.766 1 92.75 576 LYS A C 1
ATOM 4649 O O . LYS A 1 576 ? -25.734 7.578 -12.078 1 92.75 576 LYS A O 1
ATOM 4654 N N . LEU A 1 577 ? -24.891 5.598 -12.68 1 73.25 577 LEU A N 1
ATOM 4655 C CA . LEU A 1 577 ? -25.031 5.844 -14.109 1 73.25 577 LEU A CA 1
ATOM 4656 C C . LEU A 1 577 ? -26.5 5.965 -14.5 1 73.25 577 LEU A C 1
ATOM 4658 O O . LEU A 1 577 ? -27.312 5.117 -14.133 1 73.25 577 LEU A O 1
ATOM 4662 N N . LYS A 1 578 ? -27.188 7.059 -14.359 1 54.19 578 LYS A N 1
ATOM 4663 C CA . LYS A 1 578 ? -28.547 7.152 -14.867 1 54.19 578 LYS A CA 1
ATOM 4664 C C . LYS A 1 578 ? -28.656 6.574 -16.281 1 54.19 578 LYS A C 1
ATOM 4666 O O . LYS A 1 578 ? -27.734 6.727 -17.078 1 54.19 578 LYS A O 1
ATOM 4671 N N . LYS A 1 579 ? -29.781 5.777 -16.578 1 43.09 579 LYS A N 1
ATOM 4672 C CA . LYS A 1 579 ? -30.359 5.867 -17.922 1 43.09 579 LYS A CA 1
ATOM 4673 C C . LYS A 1 579 ? -30.422 7.316 -18.406 1 43.09 579 LYS A C 1
ATOM 4675 O O . LYS A 1 579 ? -30.453 8.242 -17.594 1 43.09 579 LYS A O 1
ATOM 4680 N N . LYS A 1 580 ? -30.484 7.641 -19.656 1 36.66 580 LYS A N 1
ATOM 4681 C CA . LYS A 1 580 ? -30.438 8.945 -20.297 1 36.66 580 LYS A CA 1
ATOM 4682 C C . LYS A 1 580 ? -31.266 9.977 -19.531 1 36.66 580 LYS A C 1
ATOM 4684 O O . LYS A 1 580 ? -32.5 10.039 -19.688 1 36.66 580 LYS A O 1
ATOM 4689 N N . VAL A 1 581 ? -31.281 10.07 -18.344 1 31.98 581 VAL A N 1
ATOM 4690 C CA . VAL A 1 581 ? -32.125 11.195 -17.938 1 31.98 581 VAL A CA 1
ATOM 4691 C C . VAL A 1 581 ? -31.641 12.477 -18.609 1 31.98 581 VAL A C 1
ATOM 4693 O O . VAL A 1 581 ? -30.438 12.672 -18.781 1 31.98 581 VAL A O 1
ATOM 4696 N N . GLU A 1 582 ? -32.594 13.164 -19.297 1 30.48 582 GLU A N 1
ATOM 4697 C CA . GLU A 1 582 ? -32.531 14.477 -19.938 1 30.48 582 GLU A CA 1
ATOM 4698 C C . GLU A 1 582 ? -31.703 15.461 -19.094 1 30.48 582 GLU A C 1
ATOM 4700 O O . GLU A 1 582 ? -31.984 15.625 -17.891 1 30.48 582 GLU A O 1
ATOM 4705 N N . ALA A 1 583 ? -30.547 15.469 -19.391 1 35.28 583 ALA A N 1
ATOM 4706 C CA . ALA A 1 583 ? -29.703 16.531 -18.859 1 35.28 583 ALA A CA 1
ATOM 4707 C C . ALA A 1 583 ? -30.5 17.828 -18.703 1 35.28 583 ALA A C 1
ATOM 4709 O O . ALA A 1 583 ? -30.984 18.406 -19.688 1 35.28 583 ALA A O 1
ATOM 4710 N N . SER A 1 584 ? -31.438 17.922 -17.844 1 28.28 584 SER A N 1
ATOM 4711 C CA . SER A 1 584 ? -31.875 19.297 -17.672 1 28.28 584 SER A CA 1
ATOM 4712 C C . SER A 1 584 ? -30.688 20.25 -17.625 1 28.28 584 SER A C 1
ATOM 4714 O O . SER A 1 584 ? -29.75 20.047 -16.844 1 28.28 584 SER A O 1
ATOM 4716 N N . SER A 1 585 ? -30.375 20.766 -18.734 1 31.41 585 SER A N 1
ATOM 4717 C CA . SER A 1 585 ? -29.531 21.922 -18.984 1 31.41 585 SER A CA 1
ATOM 4718 C C . SER A 1 585 ? -29.828 23.047 -18 1 31.41 585 SER A C 1
ATOM 4720 O O . SER A 1 585 ? -30.484 24.031 -18.359 1 31.41 585 SER A O 1
ATOM 4722 N N . SER A 1 586 ? -30.453 22.812 -16.922 1 26.47 586 SER A N 1
ATOM 4723 C CA . SER A 1 586 ? -30.609 24.125 -16.312 1 26.47 586 SER A CA 1
ATOM 4724 C C . SER A 1 586 ? -29.266 24.844 -16.219 1 26.47 586 SER A C 1
ATOM 4726 O O . SER A 1 586 ? -28.328 24.328 -15.625 1 26.47 586 SER A O 1
ATOM 4728 N N . LYS A 1 587 ? -29.062 25.719 -17.078 1 30.47 587 LYS A N 1
ATOM 4729 C CA . LYS A 1 587 ? -28.188 26.875 -16.938 1 30.47 587 LYS A CA 1
ATOM 4730 C C . LYS A 1 587 ? -28.25 27.422 -15.508 1 30.47 587 LYS A C 1
ATOM 4732 O O . LYS A 1 587 ? -29.234 28.047 -15.125 1 30.47 587 LYS A O 1
ATOM 4737 N N . SER A 1 588 ? -27.812 26.719 -14.547 1 27.31 588 SER A N 1
ATOM 4738 C CA . SER A 1 588 ? -27.641 27.422 -13.281 1 27.31 588 SER A CA 1
ATOM 4739 C C . SER A 1 588 ? -27.109 28.828 -13.492 1 27.31 588 SER A C 1
ATOM 4741 O O . SER A 1 588 ? -26.109 29.016 -14.18 1 27.31 588 SER A O 1
ATOM 4743 N N . SER A 1 589 ? -28 29.734 -13.555 1 27.28 589 SER A N 1
ATOM 4744 C CA . SER A 1 589 ? -27.688 31.156 -13.445 1 27.28 589 SER A CA 1
ATOM 4745 C C . SER A 1 589 ? -26.594 31.391 -12.398 1 27.28 589 SER A C 1
ATOM 4747 O O . SER A 1 589 ? -26.641 30.828 -11.312 1 27.28 589 SER A O 1
ATOM 4749 N N . LYS A 1 590 ? -25.484 31.828 -12.898 1 31.72 590 LYS A N 1
ATOM 4750 C CA . LYS A 1 590 ? -24.422 32.5 -12.156 1 31.72 590 LYS A CA 1
ATOM 4751 C C . LYS A 1 590 ? -25 33.469 -11.141 1 31.72 590 LYS A C 1
ATOM 4753 O O . LYS A 1 590 ? -25.125 34.688 -11.422 1 31.72 590 LYS A O 1
ATOM 4758 N N . ASN A 1 591 ? -26.203 33.125 -10.617 1 28.06 591 ASN A N 1
ATOM 4759 C CA . ASN A 1 591 ? -26.422 34.188 -9.633 1 28.06 591 ASN A CA 1
ATOM 4760 C C . ASN A 1 591 ? -25.172 34.406 -8.766 1 28.06 591 ASN A C 1
ATOM 4762 O O . ASN A 1 591 ? -24.656 33.469 -8.188 1 28.06 591 ASN A O 1
ATOM 4766 N N . ASP A 1 592 ? -24.531 35.406 -9.062 1 30.28 592 ASP A N 1
ATOM 4767 C CA . ASP A 1 592 ? -23.484 36.219 -8.414 1 30.28 592 ASP A CA 1
ATOM 4768 C C . ASP A 1 592 ? -23.828 36.469 -6.949 1 30.28 592 ASP A C 1
ATOM 4770 O O . ASP A 1 592 ? -23.672 37.594 -6.465 1 30.28 592 ASP A O 1
ATOM 4774 N N . GLU A 1 593 ? -24.906 35.812 -6.426 1 30.77 593 GLU A N 1
ATOM 4775 C CA . GLU A 1 593 ? -25.016 36.344 -5.07 1 30.77 593 GLU A CA 1
ATOM 4776 C C . GLU A 1 593 ? -23.75 36.094 -4.273 1 30.77 593 GLU A C 1
ATOM 4778 O O . GLU A 1 593 ? -23.297 34.938 -4.129 1 30.77 593 GLU A O 1
ATOM 4783 N N . LYS A 1 594 ? -23.031 37.062 -4.105 1 33.25 594 LYS A N 1
ATOM 4784 C CA . LYS A 1 594 ? -21.922 37.344 -3.203 1 33.25 594 LYS A CA 1
ATOM 4785 C C . LYS A 1 594 ? -22.25 36.906 -1.775 1 33.25 594 LYS A C 1
ATOM 4787 O O . LYS A 1 594 ? -22.75 37.719 -0.984 1 33.25 594 LYS A O 1
ATOM 4792 N N . GLY A 1 595 ? -22.969 35.844 -1.538 1 32 595 GLY A N 1
ATOM 4793 C CA . GLY A 1 595 ? -22.906 35.594 -0.107 1 32 595 GLY A CA 1
ATOM 4794 C C . GLY A 1 595 ? -21.531 35.812 0.49 1 32 595 GLY A C 1
ATOM 4795 O O . GLY A 1 595 ? -20.547 35.906 -0.236 1 32 595 GLY A O 1
ATOM 4796 N N . ASP A 1 596 ? -21.531 36.25 1.665 1 35.16 596 ASP A N 1
ATOM 4797 C CA . ASP A 1 596 ? -20.328 36.438 2.451 1 35.16 596 ASP A CA 1
ATOM 4798 C C . ASP A 1 596 ? -19.359 35.281 2.287 1 35.16 596 ASP A C 1
ATOM 4800 O O . ASP A 1 596 ? -19.438 34.281 3.035 1 35.16 596 ASP A O 1
ATOM 4804 N N . TYR A 1 597 ? -19.172 34.844 1.06 1 38.81 597 TYR A N 1
ATOM 4805 C CA . TYR A 1 597 ? -18.312 33.75 0.656 1 38.81 597 TYR A CA 1
ATOM 4806 C C . TYR A 1 597 ? -16.938 33.844 1.294 1 38.81 597 TYR A C 1
ATOM 4808 O O . TYR A 1 597 ? -16.172 34.781 0.975 1 38.81 597 TYR A O 1
ATOM 4816 N N . THR A 1 598 ? -16.859 33.625 2.461 1 50.94 598 THR A N 1
ATOM 4817 C CA . THR A 1 598 ? -15.461 33.406 2.818 1 50.94 598 THR A CA 1
ATOM 4818 C C . THR A 1 598 ? -14.805 32.406 1.864 1 50.94 598 THR A C 1
ATOM 4820 O O . THR A 1 598 ? -15.273 31.281 1.721 1 50.94 598 THR A O 1
ATOM 4823 N N . PRO A 1 599 ? -14.117 32.938 0.867 1 60.12 599 PRO A N 1
ATOM 4824 C CA . PRO A 1 599 ? -13.547 32.094 -0.188 1 60.12 599 PRO A CA 1
ATOM 4825 C C . PRO A 1 599 ? -12.664 30.984 0.363 1 60.12 599 PRO A C 1
ATOM 4827 O O . PRO A 1 599 ? -11.531 31.234 0.772 1 60.12 599 PRO A O 1
ATOM 4830 N N . THR A 1 600 ? -13.305 29.938 0.975 1 73.94 600 THR A N 1
ATOM 4831 C CA . THR A 1 600 ? -12.492 28.766 1.288 1 73.94 600 THR A CA 1
ATOM 4832 C C . THR A 1 600 ? -12.195 27.953 0.027 1 73.94 600 THR A C 1
ATOM 4834 O O . THR A 1 600 ? -12.797 28.188 -1.023 1 73.94 600 THR A O 1
ATOM 4837 N N . PHE A 1 601 ? -11.07 27.344 0.097 1 83.81 601 PHE A N 1
ATOM 4838 C CA . PHE A 1 601 ? -10.586 26.5 -0.99 1 83.81 601 PHE A CA 1
ATOM 4839 C C . PHE A 1 601 ? -10.797 25.031 -0.664 1 83.81 601 PHE A C 1
ATOM 4841 O O . PHE A 1 601 ? -9.914 24.391 -0.091 1 83.81 601 PHE A O 1
ATOM 4848 N N . PRO A 1 602 ? -11.961 24.547 -1.126 1 83.69 602 PRO A N 1
ATOM 4849 C CA . PRO A 1 602 ? -12.18 23.125 -0.903 1 83.69 602 PRO A CA 1
ATOM 4850 C C . PRO A 1 602 ? -11.18 22.25 -1.65 1 83.69 602 PRO A C 1
ATOM 4852 O O . PRO A 1 602 ? -10.508 22.719 -2.568 1 83.69 602 PRO A O 1
ATOM 4855 N N . ILE A 1 603 ? -11.023 21.031 -1.11 1 88.25 603 ILE A N 1
ATOM 4856 C CA . ILE A 1 603 ? -10.211 20.062 -1.841 1 88.25 603 ILE A CA 1
ATOM 4857 C C . ILE A 1 603 ? -10.992 19.516 -3.033 1 88.25 603 ILE A C 1
ATOM 4859 O O . ILE A 1 603 ? -12.039 18.891 -2.861 1 88.25 603 ILE A O 1
ATOM 4863 N N . MET A 1 604 ? -10.375 19.781 -4.199 1 90.06 604 MET A N 1
ATOM 4864 C CA . MET A 1 604 ? -11.07 19.375 -5.418 1 90.06 604 MET A CA 1
ATOM 4865 C C . MET A 1 604 ? -10.312 18.266 -6.129 1 90.06 604 MET A C 1
ATOM 4867 O O . MET A 1 604 ? -9.094 18.172 -6.016 1 90.06 604 MET A O 1
ATOM 4871 N N . ARG A 1 605 ? -11.102 17.469 -6.746 1 90.88 605 ARG A N 1
ATOM 4872 C CA . ARG A 1 605 ? -10.523 16.422 -7.582 1 90.88 605 ARG A CA 1
ATOM 4873 C C . ARG A 1 605 ? -11.07 16.5 -9.008 1 90.88 605 ARG A C 1
ATOM 4875 O O . ARG A 1 605 ? -12.227 16.859 -9.211 1 90.88 605 ARG A O 1
ATOM 4882 N N . ARG A 1 606 ? -10.266 16.047 -9.992 1 88.19 606 ARG A N 1
ATOM 4883 C CA . ARG A 1 606 ? -10.641 16.172 -11.398 1 88.19 606 ARG A CA 1
ATOM 4884 C C . ARG A 1 606 ? -11.336 14.914 -11.891 1 88.19 606 ARG A C 1
ATOM 4886 O O . ARG A 1 606 ? -12.133 14.961 -12.828 1 88.19 606 ARG A O 1
ATOM 4893 N N . ASN A 1 607 ? -10.992 13.766 -11.289 1 88.5 607 ASN A N 1
ATOM 4894 C CA . ASN A 1 607 ? -11.555 12.484 -11.719 1 88.5 607 ASN A CA 1
ATOM 4895 C C . ASN A 1 607 ? -11.828 11.57 -10.523 1 88.5 607 ASN A C 1
ATOM 4897 O O . ASN A 1 607 ? -11.438 11.883 -9.398 1 88.5 607 ASN A O 1
ATOM 4901 N N . GLY A 1 608 ? -12.68 10.617 -10.859 1 92.69 608 GLY A N 1
ATOM 4902 C CA . GLY A 1 608 ? -12.961 9.641 -9.82 1 92.69 608 GLY A CA 1
ATOM 4903 C C . GLY A 1 608 ? -14.312 9.836 -9.164 1 92.69 608 GLY A C 1
ATOM 4904 O O . GLY A 1 608 ? -15.266 10.266 -9.812 1 92.69 608 GLY A O 1
ATOM 4905 N N . PRO A 1 609 ? -14.445 9.43 -7.832 1 95.31 609 PRO A N 1
ATOM 4906 C CA . PRO A 1 609 ? -15.727 9.539 -7.133 1 95.31 609 PRO A CA 1
ATOM 4907 C C . PRO A 1 609 ? -16.125 10.992 -6.871 1 95.31 609 PRO A C 1
ATOM 4909 O O . PRO A 1 609 ? -15.273 11.875 -6.844 1 95.31 609 PRO A O 1
ATOM 4912 N N . GLU A 1 610 ? -17.406 11.227 -6.691 1 96.56 610 GLU A N 1
ATOM 4913 C CA . GLU A 1 610 ? -17.906 12.57 -6.441 1 96.56 610 GLU A CA 1
ATOM 4914 C C . GLU A 1 610 ? -17.438 13.094 -5.094 1 96.56 610 GLU A C 1
ATOM 4916 O O . GLU A 1 610 ? -17.203 14.297 -4.934 1 96.56 610 GLU A O 1
ATOM 4921 N N . LEU A 1 611 ? -17.344 12.219 -4.152 1 97.94 611 LEU A N 1
ATOM 4922 C CA . LEU A 1 611 ? -16.859 12.555 -2.818 1 97.94 611 LEU A CA 1
ATOM 4923 C C . LEU A 1 611 ? -15.961 11.453 -2.266 1 97.94 611 LEU A C 1
ATOM 4925 O O . LEU A 1 611 ? -16.281 10.273 -2.385 1 97.94 611 LEU A O 1
ATOM 4929 N N . LEU A 1 612 ? -14.859 11.766 -1.779 1 97.94 612 LEU A N 1
ATOM 4930 C CA . LEU A 1 612 ? -13.938 10.852 -1.11 1 97.94 612 LEU A CA 1
ATOM 4931 C C . LEU A 1 612 ? -13.688 11.297 0.327 1 97.94 612 LEU A C 1
ATOM 4933 O O . LEU A 1 612 ? -13.25 12.422 0.566 1 97.94 612 LEU A O 1
ATOM 4937 N N . LEU A 1 613 ? -13.945 10.461 1.271 1 97.94 613 LEU A N 1
ATOM 4938 C CA . LEU A 1 613 ? -13.734 10.727 2.689 1 97.94 613 LEU A CA 1
ATOM 4939 C C . LEU A 1 613 ? -12.703 9.766 3.271 1 97.94 613 LEU A C 1
ATOM 4941 O O . LEU A 1 613 ? -12.672 8.586 2.91 1 97.94 613 LEU A O 1
ATOM 4945 N N . ASN A 1 614 ? -11.883 10.273 4.105 1 96.69 614 ASN A N 1
ATOM 4946 C CA . ASN A 1 614 ? -11.008 9.438 4.922 1 96.69 614 ASN A CA 1
ATOM 4947 C C . ASN A 1 614 ? -11.555 9.266 6.336 1 96.69 614 ASN A C 1
ATOM 4949 O O . ASN A 1 614 ? -11.602 10.227 7.105 1 96.69 614 ASN A O 1
ATOM 4953 N N . LEU A 1 615 ? -11.898 8.086 6.652 1 98.06 615 LEU A N 1
ATOM 4954 C CA . LEU A 1 615 ? -12.484 7.789 7.953 1 98.06 615 LEU A CA 1
ATOM 4955 C C . LEU A 1 615 ? -11.422 7.258 8.914 1 98.06 615 LEU A C 1
ATOM 4957 O O . LEU A 1 615 ? -10.562 6.465 8.523 1 98.06 615 LEU A O 1
ATOM 4961 N N . ASN A 1 616 ? -11.508 7.777 10.109 1 97.62 616 ASN A N 1
ATOM 4962 C CA . ASN A 1 616 ? -10.602 7.32 11.156 1 97.62 616 ASN A CA 1
ATOM 4963 C C . ASN A 1 616 ? -11.367 6.773 12.359 1 97.62 616 ASN A C 1
ATOM 4965 O O . ASN A 1 616 ? -12.602 6.793 12.375 1 97.62 616 ASN A O 1
ATOM 4969 N N . HIS A 1 617 ? -10.641 6.203 13.32 1 97.88 617 HIS A N 1
ATOM 4970 C CA . HIS A 1 617 ? -11.219 5.648 14.539 1 97.88 617 HIS A CA 1
ATOM 4971 C C . HIS A 1 617 ? -12.102 6.672 15.25 1 97.88 617 HIS A C 1
ATOM 4973 O O . HIS A 1 617 ? -11.656 7.781 15.547 1 97.88 617 HIS A O 1
ATOM 4979 N N . GLY A 1 618 ? -13.336 6.32 15.422 1 98 618 GLY A N 1
ATOM 4980 C CA . GLY A 1 618 ? -14.258 7.164 16.156 1 98 618 GLY A CA 1
ATOM 4981 C C . GLY A 1 618 ? -15.07 8.086 15.266 1 98 618 GLY A C 1
ATOM 4982 O O . GLY A 1 618 ? -16 8.742 15.727 1 98 618 GLY A O 1
ATOM 4983 N N . ASP A 1 619 ? -14.781 8.148 14.016 1 98.19 619 ASP A N 1
ATOM 4984 C CA . ASP A 1 619 ? -15.516 9.008 13.086 1 98.19 619 ASP A CA 1
ATOM 4985 C C . ASP A 1 619 ? -16.938 8.484 12.867 1 98.19 619 ASP A C 1
ATOM 4987 O O . ASP A 1 619 ? -17.172 7.273 12.93 1 98.19 619 ASP A O 1
ATOM 4991 N N . ILE A 1 620 ? -17.859 9.352 12.617 1 98.06 620 ILE A N 1
ATOM 4992 C CA . ILE A 1 620 ? -19.234 9.016 12.297 1 98.06 620 ILE A CA 1
ATOM 4993 C C . ILE A 1 620 ? -19.641 9.688 10.984 1 98.06 620 ILE A C 1
ATOM 4995 O O . ILE A 1 620 ? -19.391 10.875 10.789 1 98.06 620 ILE A O 1
ATOM 4999 N N . VAL A 1 621 ? -20.172 8.945 10.109 1 98.31 621 VAL A N 1
ATOM 5000 C CA . VAL A 1 621 ? -20.734 9.477 8.875 1 98.31 621 VAL A CA 1
ATOM 5001 C C . VAL A 1 621 ? -22.25 9.336 8.898 1 98.31 621 VAL A C 1
ATOM 5003 O O . VAL A 1 621 ? -22.781 8.273 9.227 1 98.31 621 VAL A O 1
ATOM 5006 N N . ILE A 1 622 ? -22.938 10.391 8.602 1 97.62 622 ILE A N 1
ATOM 5007 C CA . ILE A 1 622 ? -24.391 10.406 8.516 1 97.62 622 ILE A CA 1
ATOM 5008 C C . ILE A 1 622 ? -24.812 10.711 7.082 1 97.62 622 ILE A C 1
ATOM 5010 O O . ILE A 1 622 ? -24.516 11.781 6.547 1 97.62 622 ILE A O 1
ATOM 5014 N N . MET A 1 623 ? -25.375 9.773 6.457 1 97.25 623 MET A N 1
ATOM 5015 C CA . MET A 1 623 ? -26.016 9.984 5.156 1 97.25 623 MET A CA 1
ATOM 5016 C C . MET A 1 623 ? -27.484 10.312 5.312 1 97.25 623 MET A C 1
ATOM 5018 O O . MET A 1 623 ? -28.266 9.508 5.836 1 97.25 623 MET A O 1
ATOM 5022 N N . ALA A 1 624 ? -27.828 11.5 4.848 1 95.81 624 ALA A N 1
ATOM 5023 C CA . ALA A 1 624 ? -29.188 11.984 5.062 1 95.81 624 ALA A CA 1
ATOM 5024 C C . ALA A 1 624 ? -29.812 12.461 3.754 1 95.81 624 ALA A C 1
ATOM 5026 O O . ALA A 1 624 ? -29.234 13.305 3.059 1 95.81 624 ALA A O 1
ATOM 5027 N N . GLY A 1 625 ? -30.953 11.953 3.455 1 94.38 625 GLY A N 1
ATOM 5028 C CA . GLY A 1 625 ? -31.703 12.375 2.283 1 94.38 625 GLY A CA 1
ATOM 5029 C C . GLY A 1 625 ? -32.562 11.266 1.699 1 94.38 625 GLY A C 1
ATOM 5030 O O . GLY A 1 625 ? -32.156 10.102 1.689 1 94.38 625 GLY A O 1
ATOM 5031 N N . ASP A 1 626 ? -33.656 11.617 1.105 1 91.94 626 ASP A N 1
ATOM 5032 C CA . ASP A 1 626 ? -34.625 10.656 0.597 1 91.94 626 ASP A CA 1
ATOM 5033 C C . ASP A 1 626 ? -34.125 10.008 -0.695 1 91.94 626 ASP A C 1
ATOM 5035 O O . ASP A 1 626 ? -34.469 8.867 -1.002 1 91.94 626 ASP A O 1
ATOM 5039 N N . THR A 1 627 ? -33.312 10.703 -1.385 1 94.5 627 THR A N 1
ATOM 5040 C CA . THR A 1 627 ? -32.969 10.211 -2.709 1 94.5 627 THR A CA 1
ATOM 5041 C C . THR A 1 627 ? -31.469 9.922 -2.793 1 94.5 627 THR A C 1
ATOM 5043 O O . THR A 1 627 ? -30.938 9.648 -3.873 1 94.5 627 THR A O 1
ATOM 5046 N N . LEU A 1 628 ? -30.781 10.031 -1.665 1 95.56 628 LEU A N 1
ATOM 5047 C CA . LEU A 1 628 ? -29.344 9.844 -1.693 1 95.56 628 LEU A CA 1
ATOM 5048 C C . LEU A 1 628 ? -28.984 8.438 -2.176 1 95.56 628 LEU A C 1
ATOM 5050 O O . LEU A 1 628 ? -28.141 8.281 -3.064 1 95.56 628 LEU A O 1
ATOM 5054 N N . GLN A 1 629 ? -29.641 7.457 -1.653 1 95.06 629 GLN A N 1
ATOM 5055 C CA . GLN A 1 629 ? -29.328 6.07 -1.987 1 95.06 629 GLN A CA 1
ATOM 5056 C C . GLN A 1 629 ? -29.844 5.715 -3.379 1 95.06 629 GLN A C 1
ATOM 5058 O O . GLN A 1 629 ? -29.391 4.734 -3.98 1 95.06 629 GLN A O 1
ATOM 5063 N N . GLU A 1 630 ? -30.75 6.43 -3.814 1 94 630 GLU A N 1
ATOM 5064 C CA . GLU A 1 630 ? -31.281 6.223 -5.16 1 94 630 GLU A CA 1
ATOM 5065 C C . GLU A 1 630 ? -30.312 6.723 -6.219 1 94 630 GLU A C 1
ATOM 5067 O O . GLU A 1 630 ? -30.172 6.109 -7.281 1 94 630 GLU A O 1
ATOM 5072 N N . HIS A 1 631 ? -29.641 7.766 -5.91 1 95.12 631 HIS A N 1
ATOM 5073 C CA . HIS A 1 631 ? -28.859 8.445 -6.941 1 95.12 631 HIS A CA 1
ATOM 5074 C C . HIS A 1 631 ? -27.375 8.117 -6.805 1 95.12 631 HIS A C 1
ATOM 5076 O O . HIS A 1 631 ? -26.594 8.344 -7.738 1 95.12 631 HIS A O 1
ATOM 5082 N N . TYR A 1 632 ? -26.984 7.703 -5.672 1 96.56 632 TYR A N 1
ATOM 5083 C CA . TYR A 1 632 ? -25.562 7.543 -5.434 1 96.56 632 TYR A CA 1
ATOM 5084 C C . TYR A 1 632 ? -25.25 6.156 -4.879 1 96.56 632 TYR A C 1
ATOM 5086 O O . TYR A 1 632 ? -26.062 5.574 -4.156 1 96.56 632 TYR A O 1
ATOM 5094 N N . ASP A 1 633 ? -24.062 5.578 -5.258 1 96.44 633 ASP A N 1
ATOM 5095 C CA . ASP A 1 633 ? -23.453 4.418 -4.625 1 96.44 633 ASP A CA 1
ATOM 5096 C C . ASP A 1 633 ? -22.281 4.832 -3.721 1 96.44 633 ASP A C 1
ATOM 5098 O O . ASP A 1 633 ? -21.75 5.934 -3.854 1 96.44 633 ASP A O 1
ATOM 5102 N N . HIS A 1 634 ? -22.016 4.012 -2.832 1 97.06 634 HIS A N 1
ATOM 5103 C CA . HIS A 1 634 ? -20.828 4.25 -2.016 1 97.06 634 HIS A CA 1
ATOM 5104 C C . HIS A 1 634 ? -20.016 2.967 -1.819 1 97.06 634 HIS A C 1
ATOM 5106 O O . HIS A 1 634 ? -20.516 1.87 -2.082 1 97.06 634 HIS A O 1
ATOM 5112 N N . MET A 1 635 ? -18.812 3.076 -1.513 1 97.06 635 MET A N 1
ATOM 5113 C CA . MET A 1 635 ? -17.906 1.974 -1.178 1 97.06 635 MET A CA 1
ATOM 5114 C C . MET A 1 635 ? -16.984 2.355 -0.027 1 97.06 635 MET A C 1
ATOM 5116 O O . MET A 1 635 ? -16.703 3.537 0.188 1 97.06 635 MET A O 1
ATOM 5120 N N . VAL A 1 636 ? -16.562 1.404 0.745 1 96.94 636 VAL A N 1
ATOM 5121 C CA . VAL A 1 636 ? -15.641 1.631 1.85 1 96.94 636 VAL A CA 1
ATOM 5122 C C . VAL A 1 636 ? -14.477 0.641 1.765 1 96.94 636 VAL A C 1
ATOM 5124 O O . VAL A 1 636 ? -14.695 -0.567 1.642 1 96.94 636 VAL A O 1
ATOM 5127 N N . ALA A 1 637 ? -13.289 1.13 1.823 1 96.56 637 ALA A N 1
ATOM 5128 C CA . ALA A 1 637 ? -12.07 0.327 1.738 1 96.56 637 ALA A CA 1
ATOM 5129 C C . ALA A 1 637 ? -11.164 0.574 2.941 1 96.56 637 ALA A C 1
ATOM 5131 O O . ALA A 1 637 ? -10.375 1.517 2.945 1 96.56 637 ALA A O 1
ATOM 5132 N N . PRO A 1 638 ? -11.227 -0.315 3.926 1 96.5 638 PRO A N 1
ATOM 5133 C CA . PRO A 1 638 ? -10.344 -0.171 5.086 1 96.5 638 PRO A CA 1
ATOM 5134 C C . PRO A 1 638 ? -8.883 -0.47 4.754 1 96.5 638 PRO A C 1
ATOM 5136 O O . PRO A 1 638 ? -8.602 -1.268 3.855 1 96.5 638 PRO A O 1
ATOM 5139 N N . LYS A 1 639 ? -7.984 0.126 5.457 1 93 639 LYS A N 1
ATOM 5140 C CA . LYS A 1 639 ? -6.555 -0.121 5.281 1 93 639 LYS A CA 1
ATOM 5141 C C . LYS A 1 639 ? -6.078 -1.253 6.188 1 93 639 LYS A C 1
ATOM 5143 O O . LYS A 1 639 ? -4.941 -1.715 6.066 1 93 639 LYS A O 1
ATOM 5148 N N . GLY A 1 640 ? -6.836 -1.707 7.047 1 91.94 640 GLY A N 1
ATOM 5149 C CA . GLY A 1 640 ? -6.57 -2.771 8 1 91.94 640 GLY A CA 1
ATOM 5150 C C . GLY A 1 640 ? -7.816 -3.248 8.727 1 91.94 640 GLY A C 1
ATOM 5151 O O . GLY A 1 640 ? -8.914 -3.246 8.156 1 91.94 640 GLY A O 1
ATOM 5152 N N . PHE A 1 641 ? -7.613 -3.697 9.969 1 93.69 641 PHE A N 1
ATOM 5153 C CA . PHE A 1 641 ? -8.727 -4.18 10.773 1 93.69 641 PHE A CA 1
ATOM 5154 C C . PHE A 1 641 ? -9.68 -3.039 11.125 1 93.69 641 PHE A C 1
ATOM 5156 O O . PHE A 1 641 ? -9.258 -2.02 11.672 1 93.69 641 PHE A O 1
ATOM 5163 N N . ARG A 1 642 ? -10.945 -3.197 10.852 1 96.88 642 ARG A N 1
ATOM 5164 C CA . ARG A 1 642 ? -11.938 -2.146 11.062 1 96.88 642 ARG A CA 1
ATOM 5165 C C . ARG A 1 642 ? -13.281 -2.736 11.469 1 96.88 642 ARG A C 1
ATOM 5167 O O . ARG A 1 642 ? -13.695 -3.768 10.938 1 96.88 642 ARG A O 1
ATOM 5174 N N . VAL A 1 643 ? -13.945 -2.082 12.359 1 98 643 VAL A N 1
ATOM 5175 C CA . VAL A 1 643 ? -15.32 -2.379 12.727 1 98 643 VAL A CA 1
ATOM 5176 C C . VAL A 1 643 ? -16.234 -1.216 12.328 1 98 643 VAL A C 1
ATOM 5178 O O . VAL A 1 643 ? -15.977 -0.069 12.711 1 98 643 VAL A O 1
ATOM 5181 N N . ALA A 1 644 ? -17.188 -1.496 11.578 1 98.31 644 ALA A N 1
ATOM 5182 C CA . ALA A 1 644 ? -18.188 -0.495 11.18 1 98.31 644 ALA A CA 1
ATOM 5183 C C . ALA A 1 644 ? -19.562 -0.822 11.75 1 98.31 644 ALA A C 1
ATOM 5185 O O . ALA A 1 644 ? -20.031 -1.954 11.625 1 98.31 644 ALA A O 1
ATOM 5186 N N . CYS A 1 645 ? -20.172 0.069 12.406 1 98.44 645 CYS A N 1
ATOM 5187 C CA . CYS A 1 645 ? -21.531 -0.049 12.898 1 98.44 645 CYS A CA 1
ATOM 5188 C C . CYS A 1 645 ? -22.469 0.866 12.125 1 98.44 645 CYS A C 1
ATOM 5190 O O . CYS A 1 645 ? -22.484 2.08 12.336 1 98.44 645 CYS A O 1
ATOM 5192 N N . THR A 1 646 ? -23.203 0.3 11.266 1 97.44 646 THR A N 1
ATOM 5193 C CA . THR A 1 646 ? -24.156 1.064 10.461 1 97.44 646 THR A CA 1
ATOM 5194 C C . THR A 1 646 ? -25.562 0.982 11.062 1 97.44 646 THR A C 1
ATOM 5196 O O . THR A 1 646 ? -26.094 -0.111 11.242 1 97.44 646 THR A O 1
ATOM 5199 N N . ILE A 1 647 ? -26.141 2.062 11.344 1 96.81 647 ILE A N 1
ATOM 5200 C CA . ILE A 1 647 ? -27.391 2.17 12.086 1 96.81 647 ILE A CA 1
ATOM 5201 C C . ILE A 1 647 ? -28.453 2.83 11.203 1 96.81 647 ILE A C 1
ATOM 5203 O O . ILE A 1 647 ? -28.188 3.857 10.57 1 96.81 647 ILE A O 1
ATOM 5207 N N . ARG A 1 648 ? -29.656 2.23 11.211 1 94.88 648 ARG A N 1
ATOM 5208 C CA . ARG A 1 648 ? -30.734 2.666 10.336 1 94.88 648 ARG A CA 1
ATOM 5209 C C . ARG A 1 648 ? -32.094 2.559 11.039 1 94.88 648 ARG A C 1
ATOM 5211 O O . ARG A 1 648 ? -32.188 1.979 12.125 1 94.88 648 ARG A O 1
ATOM 5218 N N . LYS A 1 649 ? -33.031 3.211 10.375 1 94.12 649 LYS A N 1
ATOM 5219 C CA . LYS A 1 649 ? -34.438 2.959 10.672 1 94.12 649 LYS A CA 1
ATOM 5220 C C . LYS A 1 649 ? -35.094 2.092 9.594 1 94.12 649 LYS A C 1
ATOM 5222 O O . LYS A 1 649 ? -35.062 2.436 8.406 1 94.12 649 LYS A O 1
ATOM 5227 N N . ILE A 1 650 ? -35.562 0.967 10.016 1 92.38 650 ILE A N 1
ATOM 5228 C CA . ILE A 1 650 ? -36.281 0.077 9.086 1 92.38 650 ILE A CA 1
ATOM 5229 C C . ILE A 1 650 ? -37.781 0.157 9.328 1 92.38 650 ILE A C 1
ATOM 5231 O O . ILE A 1 650 ? -38.25 -0.061 10.445 1 92.38 650 ILE A O 1
ATOM 5235 N N . GLU A 1 651 ? -38.469 0.539 8.273 1 86.38 651 GLU A N 1
ATOM 5236 C CA . GLU A 1 651 ? -39.906 0.611 8.352 1 86.38 651 GLU A CA 1
ATOM 5237 C C . GLU A 1 651 ? -40.562 -0.705 7.93 1 86.38 651 GLU A C 1
ATOM 5239 O O . GLU A 1 651 ? -40.094 -1.346 6.98 1 86.38 651 GLU A O 1
ATOM 5244 N N . LYS A 1 652 ? -41.5 -1.268 8.688 1 70.25 652 LYS A N 1
ATOM 5245 C CA . LYS A 1 652 ? -42.25 -2.506 8.398 1 70.25 652 LYS A CA 1
ATOM 5246 C C . LYS A 1 652 ? -43.25 -2.301 7.281 1 70.25 652 LYS A C 1
ATOM 5248 O O . LYS A 1 652 ? -43.906 -1.263 7.223 1 70.25 652 LYS A O 1
ATOM 5253 N N . MET B 1 1 ? 59.594 15.953 -14.594 1 20.59 1 MET B N 1
ATOM 5254 C CA . MET B 1 1 ? 59.312 16.062 -13.164 1 20.59 1 MET B CA 1
ATOM 5255 C C . MET B 1 1 ? 58.156 17.062 -12.906 1 20.59 1 MET B C 1
ATOM 5257 O O . MET B 1 1 ? 58.406 18.156 -12.383 1 20.59 1 MET B O 1
ATOM 5261 N N . GLU B 1 2 ? 57.312 17.219 -13.789 1 22.75 2 GLU B N 1
ATOM 5262 C CA . GLU B 1 2 ? 56.438 18.375 -13.984 1 22.75 2 GLU B CA 1
ATOM 5263 C C . GLU B 1 2 ? 55.469 18.547 -12.805 1 22.75 2 GLU B C 1
ATOM 5265 O O . GLU B 1 2 ? 54.875 17.578 -12.344 1 22.75 2 GLU B O 1
ATOM 5270 N N . GLN B 1 3 ? 55.625 19.578 -11.992 1 21.64 3 GLN B N 1
ATOM 5271 C CA . GLN B 1 3 ? 55.188 20.031 -10.672 1 21.64 3 GLN B CA 1
ATOM 5272 C C . GLN B 1 3 ? 53.688 20.219 -10.633 1 21.64 3 GLN B C 1
ATOM 5274 O O . GLN B 1 3 ? 53.125 21.016 -11.398 1 21.64 3 GLN B O 1
ATOM 5279 N N . ILE B 1 4 ? 52.969 19.156 -10.461 1 22.02 4 ILE B N 1
ATOM 5280 C CA . ILE B 1 4 ? 51.5 19 -10.43 1 22.02 4 ILE B CA 1
ATOM 5281 C C . ILE B 1 4 ? 50.906 19.938 -9.383 1 22.02 4 ILE B C 1
ATOM 5283 O O . ILE B 1 4 ? 51.188 19.797 -8.188 1 22.02 4 ILE B O 1
ATOM 5287 N N . ALA B 1 5 ? 50.75 21.234 -9.742 1 23.44 5 ALA B N 1
ATOM 5288 C CA . ALA B 1 5 ? 50.344 22.344 -8.883 1 23.44 5 ALA B CA 1
ATOM 5289 C C . ALA B 1 5 ? 49.094 21.969 -8.055 1 23.44 5 ALA B C 1
ATOM 5291 O O . ALA B 1 5 ? 48.094 21.547 -8.602 1 23.44 5 ALA B O 1
ATOM 5292 N N . SER B 1 6 ? 49.25 21.531 -6.809 1 21.27 6 SER B N 1
ATOM 5293 C CA . SER B 1 6 ? 48.5 21.047 -5.648 1 21.27 6 SER B CA 1
ATOM 5294 C C . SER B 1 6 ? 47.375 22.016 -5.27 1 21.27 6 SER B C 1
ATOM 5296 O O . SER B 1 6 ? 47.625 23.156 -4.887 1 21.27 6 SER B O 1
ATOM 5298 N N . SER B 1 7 ? 46.438 22.188 -6.223 1 22.16 7 SER B N 1
ATOM 5299 C CA . SER B 1 7 ? 45.438 23.219 -6.004 1 22.16 7 SER B CA 1
ATOM 5300 C C . SER B 1 7 ? 44.844 23.156 -4.59 1 22.16 7 SER B C 1
ATOM 5302 O O . SER B 1 7 ? 44.469 22.078 -4.121 1 22.16 7 SER B O 1
ATOM 5304 N N . ASN B 1 8 ? 45.281 23.953 -3.652 1 20.5 8 ASN B N 1
ATOM 5305 C CA . ASN B 1 8 ? 45.094 24.234 -2.232 1 20.5 8 ASN B CA 1
ATOM 5306 C C . ASN B 1 8 ? 43.594 24.406 -1.885 1 20.5 8 ASN B C 1
ATOM 5308 O O . ASN B 1 8 ? 43.031 25.453 -2.158 1 20.5 8 ASN B O 1
ATOM 5312 N N . VAL B 1 9 ? 42.812 23.5 -2.326 1 21 9 VAL B N 1
ATOM 5313 C CA . VAL B 1 9 ? 41.406 23.688 -2.025 1 21 9 VAL B CA 1
ATOM 5314 C C . VAL B 1 9 ? 41.219 23.953 -0.533 1 21 9 VAL B C 1
ATOM 5316 O O . VAL B 1 9 ? 41.594 23.125 0.301 1 21 9 VAL B O 1
ATOM 5319 N N . GLN B 1 10 ? 41.281 25.203 -0.141 1 20.56 10 GLN B N 1
ATOM 5320 C CA . GLN B 1 10 ? 41.156 25.672 1.233 1 20.56 10 GLN B CA 1
ATOM 5321 C C . GLN B 1 10 ? 39.875 25.094 1.881 1 20.56 10 GLN B C 1
ATOM 5323 O O . GLN B 1 10 ? 38.781 25.281 1.381 1 20.56 10 GLN B O 1
ATOM 5328 N N . VAL B 1 11 ? 39.969 23.969 2.461 1 21.47 11 VAL B N 1
ATOM 5329 C CA . VAL B 1 11 ? 39.062 23.234 3.334 1 21.47 11 VAL B CA 1
ATOM 5330 C C . VAL B 1 11 ? 38.562 24.141 4.457 1 21.47 11 VAL B C 1
ATOM 5332 O O . VAL B 1 11 ? 39.344 24.547 5.32 1 21.47 11 VAL B O 1
ATOM 5335 N N . VAL B 1 12 ? 37.781 25.203 4.074 1 22.48 12 VAL B N 1
ATOM 5336 C CA . VAL B 1 12 ? 37.375 26.016 5.211 1 22.48 12 VAL B CA 1
ATOM 5337 C C . VAL B 1 12 ? 36.719 25.125 6.273 1 22.48 12 VAL B C 1
ATOM 5339 O O . VAL B 1 12 ? 35.781 24.406 5.984 1 22.48 12 VAL B O 1
ATOM 5342 N N . GLN B 1 13 ? 37.406 24.625 7.227 1 21.39 13 GLN B N 1
ATOM 5343 C CA . GLN B 1 13 ? 37.094 23.969 8.492 1 21.39 13 GLN B CA 1
ATOM 5344 C C . GLN B 1 13 ? 36.031 24.719 9.273 1 21.39 13 GLN B C 1
ATOM 5346 O O . GLN B 1 13 ? 36.312 25.734 9.922 1 21.39 13 GLN B O 1
ATOM 5351 N N . GLU B 1 14 ? 34.969 25.031 8.648 1 22.88 14 GLU B N 1
ATOM 5352 C CA . GLU B 1 14 ? 34.125 25.781 9.594 1 22.88 14 GLU B CA 1
ATOM 5353 C C . GLU B 1 14 ? 33.844 24.969 10.844 1 22.88 14 GLU B C 1
ATOM 5355 O O . GLU B 1 14 ? 33.375 23.828 10.742 1 22.88 14 GLU B O 1
ATOM 5360 N N . GLU B 1 15 ? 34.562 25.094 11.945 1 23.66 15 GLU B N 1
ATOM 5361 C CA . GLU B 1 15 ? 34.375 24.641 13.32 1 23.66 15 GLU B CA 1
ATOM 5362 C C . GLU B 1 15 ? 32.906 24.75 13.742 1 23.66 15 GLU B C 1
ATOM 5364 O O . GLU B 1 15 ? 32.312 25.828 13.688 1 23.66 15 GLU B O 1
ATOM 5369 N N . VAL B 1 16 ? 32.188 23.781 13.492 1 26.09 16 VAL B N 1
ATOM 5370 C CA . VAL B 1 16 ? 30.859 23.641 14.039 1 26.09 16 VAL B CA 1
ATOM 5371 C C . VAL B 1 16 ? 30.859 23.969 15.531 1 26.09 16 VAL B C 1
ATOM 5373 O O . VAL B 1 16 ? 31.438 23.219 16.328 1 26.09 16 VAL B O 1
ATOM 5376 N N . LYS B 1 17 ? 31.141 25.266 15.93 1 27.78 17 LYS B N 1
ATOM 5377 C CA . LYS B 1 17 ? 30.984 25.688 17.312 1 27.78 17 LYS B CA 1
ATOM 5378 C C . LYS B 1 17 ? 29.688 25.156 17.922 1 27.78 17 LYS B C 1
ATOM 5380 O O . LYS B 1 17 ? 28.625 25.328 17.344 1 27.78 17 LYS B O 1
ATOM 5385 N N . ILE B 1 18 ? 29.719 24.047 18.625 1 28.42 18 ILE B N 1
ATOM 5386 C CA . ILE B 1 18 ? 28.781 23.531 19.609 1 28.42 18 ILE B CA 1
ATOM 5387 C C . ILE B 1 18 ? 28 24.688 20.234 1 28.42 18 ILE B C 1
ATOM 5389 O O . ILE B 1 18 ? 28.578 25.688 20.672 1 28.42 18 ILE B O 1
ATOM 5393 N N . SER B 1 19 ? 26.859 24.969 19.781 1 29.3 19 SER B N 1
ATOM 5394 C CA . SER B 1 19 ? 26.203 26.016 20.562 1 29.3 19 SER B CA 1
ATOM 5395 C C . SER B 1 19 ? 26.469 25.844 22.047 1 29.3 19 SER B C 1
ATOM 5397 O O . SER B 1 19 ? 26.5 24.734 22.562 1 29.3 19 SER B O 1
ATOM 5399 N N . VAL B 1 20 ? 27.312 26.516 22.688 1 33.28 20 VAL B N 1
ATOM 5400 C CA . VAL B 1 20 ? 27.781 26.797 24.047 1 33.28 20 VAL B CA 1
ATOM 5401 C C . VAL B 1 20 ? 26.609 26.75 25.016 1 33.28 20 VAL B C 1
ATOM 5403 O O . VAL B 1 20 ? 26.766 27.078 26.203 1 33.28 20 VAL B O 1
ATOM 5406 N N . HIS B 1 21 ? 25.328 26.797 24.516 1 33.69 21 HIS B N 1
ATOM 5407 C CA . HIS B 1 21 ? 24.406 27.031 25.625 1 33.69 21 HIS B CA 1
ATOM 5408 C C . HIS B 1 21 ? 24.266 25.797 26.5 1 33.69 21 HIS B C 1
ATOM 5410 O O . HIS B 1 21 ? 23.953 24.719 26.016 1 33.69 21 HIS B O 1
ATOM 5416 N N . PRO B 1 22 ? 24.891 25.641 27.562 1 38.38 22 PRO B N 1
ATOM 5417 C CA . PRO B 1 22 ? 24.656 24.625 28.594 1 38.38 22 PRO B CA 1
ATOM 5418 C C . PRO B 1 22 ? 23.172 24.359 28.828 1 38.38 22 PRO B C 1
ATOM 5420 O O . PRO B 1 22 ? 22.438 25.266 29.203 1 38.38 22 PRO B O 1
ATOM 5423 N N . LEU B 1 23 ? 22.406 23.766 28 1 41.47 23 LEU B N 1
ATOM 5424 C CA . LEU B 1 23 ? 21.031 23.453 28.344 1 41.47 23 LEU B CA 1
ATOM 5425 C C . LEU B 1 23 ? 20.969 22.688 29.672 1 41.47 23 LEU B C 1
ATOM 5427 O O . LEU B 1 23 ? 21.812 21.828 29.922 1 41.47 23 LEU B O 1
ATOM 5431 N N . PRO B 1 24 ? 20.328 23.266 30.656 1 40.16 24 PRO B N 1
ATOM 5432 C CA . PRO B 1 24 ? 20.25 22.516 31.922 1 40.16 24 PRO B CA 1
ATOM 5433 C C . PRO B 1 24 ? 19.828 21.062 31.734 1 40.16 24 PRO B C 1
ATOM 5435 O O . PRO B 1 24 ? 19.25 20.719 30.703 1 40.16 24 PRO B O 1
ATOM 5438 N N . GLU B 1 25 ? 20.062 20.141 32.875 1 42.81 25 GLU B N 1
ATOM 5439 C CA . GLU B 1 25 ? 19.812 18.719 33.062 1 42.81 25 GLU B CA 1
ATOM 5440 C C . GLU B 1 25 ? 18.453 18.312 32.531 1 42.81 25 GLU B C 1
ATOM 5442 O O . GLU B 1 25 ? 18.344 17.453 31.641 1 42.81 25 GLU B O 1
ATOM 5447 N N . ASP B 1 26 ? 17.375 17.859 33.594 1 42.22 26 ASP B N 1
ATOM 5448 C CA . ASP B 1 26 ? 16.234 16.938 33.562 1 42.22 26 ASP B CA 1
ATOM 5449 C C . ASP B 1 26 ? 14.984 17.641 33.031 1 42.22 26 ASP B C 1
ATOM 5451 O O . ASP B 1 26 ? 14.453 18.547 33.688 1 42.22 26 ASP B O 1
ATOM 5455 N N . ASN B 1 27 ? 14.828 17.938 31.859 1 46.81 27 ASN B N 1
ATOM 5456 C CA . ASN B 1 27 ? 13.469 18.219 31.422 1 46.81 27 ASN B CA 1
ATOM 5457 C C . ASN B 1 27 ? 12.516 17.078 31.75 1 46.81 27 ASN B C 1
ATOM 5459 O O . ASN B 1 27 ? 11.445 16.969 31.172 1 46.81 27 ASN B O 1
ATOM 5463 N N . ASP B 1 28 ? 12.953 15.961 32.469 1 43.34 28 ASP B N 1
ATOM 5464 C CA . ASP B 1 28 ? 12.133 14.781 32.75 1 43.34 28 ASP B CA 1
ATOM 5465 C C . ASP B 1 28 ? 10.789 15.172 33.344 1 43.34 28 ASP B C 1
ATOM 5467 O O . ASP B 1 28 ? 10.727 15.602 34.5 1 43.34 28 ASP B O 1
ATOM 5471 N N . VAL B 1 29 ? 9.953 15.625 32.625 1 40.66 29 VAL B N 1
ATOM 5472 C CA . VAL B 1 29 ? 8.562 15.852 33 1 40.66 29 VAL B CA 1
ATOM 5473 C C . VAL B 1 29 ? 8.008 14.609 33.688 1 40.66 29 VAL B C 1
ATOM 5475 O O . VAL B 1 29 ? 7.188 13.891 33.125 1 40.66 29 VAL B O 1
ATOM 5478 N N . THR B 1 30 ? 8.75 13.633 34.094 1 39.31 30 THR B N 1
ATOM 5479 C CA . THR B 1 30 ? 7.953 12.594 34.719 1 39.31 30 THR B CA 1
ATOM 5480 C C . THR B 1 30 ? 7.02 13.195 35.781 1 39.31 30 THR B C 1
ATOM 5482 O O . THR B 1 30 ? 5.965 12.625 36.094 1 39.31 30 THR B O 1
ATOM 5485 N N . ASN B 1 31 ? 7.555 13.734 37 1 35.31 31 ASN B N 1
ATOM 5486 C CA . ASN B 1 31 ? 6.695 14.133 38.094 1 35.31 31 ASN B CA 1
ATOM 5487 C C . ASN B 1 31 ? 5.812 15.32 37.719 1 35.31 31 ASN B C 1
ATOM 5489 O O . ASN B 1 31 ? 6.191 16.141 36.906 1 35.31 31 ASN B O 1
ATOM 5493 N N . LYS B 1 32 ? 4.531 15.43 38.344 1 38.91 32 LYS B N 1
ATOM 5494 C CA . LYS B 1 32 ? 3.508 16.469 38.344 1 38.91 32 LYS B CA 1
ATOM 5495 C C . LYS B 1 32 ? 4.141 17.859 38.312 1 38.91 32 LYS B C 1
ATOM 5497 O O . LYS B 1 32 ? 3.488 18.859 38.656 1 38.91 32 LYS B O 1
ATOM 5502 N N . VAL B 1 33 ? 5.387 17.938 38.406 1 38.06 33 VAL B N 1
ATOM 5503 C CA . VAL B 1 33 ? 5.832 19.328 38.5 1 38.06 33 VAL B CA 1
ATOM 5504 C C . VAL B 1 33 ? 5.57 20.031 37.156 1 38.06 33 VAL B C 1
ATOM 5506 O O . VAL B 1 33 ? 5.828 19.484 36.094 1 38.06 33 VAL B O 1
ATOM 5509 N N . THR B 1 34 ? 4.996 21.359 37.188 1 42.84 34 THR B N 1
ATOM 5510 C CA . THR B 1 34 ? 4.273 22.266 36.312 1 42.84 34 THR B CA 1
ATOM 5511 C C . THR B 1 34 ? 5.129 22.641 35.125 1 42.84 34 THR B C 1
ATOM 5513 O O . THR B 1 34 ? 6.301 23 35.25 1 42.84 34 THR B O 1
ATOM 5516 N N . LEU B 1 35 ? 4.852 22.109 33.844 1 46.09 35 LEU B N 1
ATOM 5517 C CA . LEU B 1 35 ? 5.242 22.656 32.562 1 46.09 35 LEU B CA 1
ATOM 5518 C C . LEU B 1 35 ? 5.801 24.078 32.719 1 46.09 35 LEU B C 1
ATOM 5520 O O . LEU B 1 35 ? 6.488 24.562 31.828 1 46.09 35 LEU B O 1
ATOM 5524 N N . HIS B 1 36 ? 5.496 24.734 33.875 1 43.16 36 HIS B N 1
ATOM 5525 C CA . HIS B 1 36 ? 5.816 26.141 34.094 1 43.16 36 HIS B CA 1
ATOM 5526 C C . HIS B 1 36 ? 6.992 26.312 35.031 1 43.16 36 HIS B C 1
ATOM 5528 O O . HIS B 1 36 ? 7.18 27.375 35.625 1 43.16 36 HIS B O 1
ATOM 5534 N N . SER B 1 37 ? 7.742 25.281 35.281 1 46.19 37 SER B N 1
ATOM 5535 C CA . SER B 1 37 ? 8.883 25.516 36.156 1 46.19 37 SER B CA 1
ATOM 5536 C C . SER B 1 37 ? 9.859 26.516 35.562 1 46.19 37 SER B C 1
ATOM 5538 O O . SER B 1 37 ? 9.992 26.594 34.312 1 46.19 37 SER B O 1
ATOM 5540 N N . PRO B 1 38 ? 10.398 27.453 36.344 1 46.75 38 PRO B N 1
ATOM 5541 C CA . PRO B 1 38 ? 11.328 28.484 35.906 1 46.75 38 PRO B CA 1
ATOM 5542 C C . PRO B 1 38 ? 12.453 27.938 35.031 1 46.75 38 PRO B C 1
ATOM 5544 O O . PRO B 1 38 ? 12.961 28.641 34.156 1 46.75 38 PRO B O 1
ATOM 5547 N N . VAL B 1 39 ? 12.945 26.75 35.344 1 45.72 39 VAL B N 1
ATOM 5548 C CA . VAL B 1 39 ? 14.055 26.188 34.562 1 45.72 39 VAL B CA 1
ATOM 5549 C C . VAL B 1 39 ? 13.633 25.969 33.125 1 45.72 39 VAL B C 1
ATOM 5551 O O . VAL B 1 39 ? 14.453 26.094 32.219 1 45.72 39 VAL B O 1
ATOM 5554 N N . ASN B 1 40 ? 12.367 25.734 33 1 53.38 40 ASN B N 1
ATOM 5555 C CA . ASN B 1 40 ? 11.812 25.406 31.688 1 53.38 40 ASN B CA 1
ATOM 5556 C C . ASN B 1 40 ? 11.312 26.641 30.953 1 53.38 40 ASN B C 1
ATOM 5558 O O . ASN B 1 40 ? 10.898 26.562 29.797 1 53.38 40 ASN B O 1
ATOM 5562 N N . VAL B 1 41 ? 11.359 27.797 31.547 1 57.66 41 VAL B N 1
ATOM 5563 C CA . VAL B 1 41 ? 10.672 28.969 30.984 1 57.66 41 VAL B CA 1
ATOM 5564 C C . VAL B 1 41 ? 11.555 29.609 29.906 1 57.66 41 VAL B C 1
ATOM 5566 O O . VAL B 1 41 ? 11.047 30.188 28.938 1 57.66 41 VAL B O 1
ATOM 5569 N N . HIS B 1 42 ? 12.875 29.406 29.828 1 70.5 42 HIS B N 1
ATOM 5570 C CA . HIS B 1 42 ? 13.664 30.141 28.828 1 70.5 42 HIS B CA 1
ATOM 5571 C C . HIS B 1 42 ? 14.312 29.172 27.844 1 70.5 42 HIS B C 1
ATOM 5573 O O . HIS B 1 42 ? 15.414 29.438 27.359 1 70.5 42 HIS B O 1
ATOM 5579 N N . ARG B 1 43 ? 13.469 28.125 27.766 1 80.56 43 ARG B N 1
ATOM 5580 C CA . ARG B 1 43 ? 14.023 27.172 26.828 1 80.56 43 ARG B CA 1
ATOM 5581 C C . ARG B 1 43 ? 12.945 26.656 25.875 1 80.56 43 ARG B C 1
ATOM 5583 O O . ARG B 1 43 ? 11.828 26.375 26.297 1 80.56 43 ARG B O 1
ATOM 5590 N N . PRO B 1 44 ? 13.414 26.516 24.641 1 91.38 44 PRO B N 1
ATOM 5591 C CA . PRO B 1 44 ? 12.438 25.906 23.734 1 91.38 44 PRO B CA 1
ATOM 5592 C C . PRO B 1 44 ? 12.055 24.484 24.156 1 91.38 44 PRO B C 1
ATOM 5594 O O . PRO B 1 44 ? 12.906 23.719 24.609 1 91.38 44 PRO B O 1
ATOM 5597 N N . LYS B 1 45 ? 10.805 24.141 24.094 1 91.88 45 LYS B N 1
ATOM 5598 C CA . LYS B 1 45 ? 10.312 22.812 24.484 1 91.88 45 LYS B CA 1
ATOM 5599 C C . LYS B 1 45 ? 10.648 21.766 23.422 1 91.88 45 LYS B C 1
ATOM 5601 O O . LYS B 1 45 ? 10.773 20.578 23.719 1 91.88 45 LYS B O 1
ATOM 5606 N N . VAL B 1 46 ? 10.711 22.141 22.203 1 95.62 46 VAL B N 1
ATOM 5607 C CA . VAL B 1 46 ? 11.062 21.312 21.062 1 95.62 46 VAL B CA 1
ATOM 5608 C C . VAL B 1 46 ? 12.055 22.047 20.172 1 95.62 46 VAL B C 1
ATOM 5610 O O . VAL B 1 46 ? 11.781 23.156 19.703 1 95.62 46 VAL B O 1
ATOM 5613 N N . TRP B 1 47 ? 13.211 21.438 19.906 1 95.5 47 TRP B N 1
ATOM 5614 C CA . TRP B 1 47 ? 14.211 22.109 19.078 1 95.5 47 TRP B CA 1
ATOM 5615 C C . TRP B 1 47 ? 15.102 21.078 18.391 1 95.5 47 TRP B C 1
ATOM 5617 O O . TRP B 1 47 ? 15.094 19.906 18.734 1 95.5 47 TRP B O 1
ATOM 5627 N N . ALA B 1 48 ? 15.789 21.484 17.312 1 95.88 48 ALA B N 1
ATOM 5628 C CA . ALA B 1 48 ? 16.625 20.594 16.5 1 95.88 48 ALA B CA 1
ATOM 5629 C C . ALA B 1 48 ? 17.797 21.344 15.891 1 95.88 48 ALA B C 1
ATOM 5631 O O . ALA B 1 48 ? 17.812 22.578 15.859 1 95.88 48 ALA B O 1
ATOM 5632 N N . GLU B 1 49 ? 18.781 20.562 15.453 1 93.75 49 GLU B N 1
ATOM 5633 C CA . GLU B 1 49 ? 19.938 21.156 14.789 1 93.75 49 GLU B CA 1
ATOM 5634 C C . GLU B 1 49 ? 19.891 20.906 13.281 1 93.75 49 GLU B C 1
ATOM 5636 O O . GLU B 1 49 ? 20.641 21.531 12.523 1 93.75 49 GLU B O 1
ATOM 5641 N N . THR B 1 50 ? 19.125 19.969 12.914 1 93.12 50 THR B N 1
ATOM 5642 C CA . THR B 1 50 ? 18.969 19.719 11.484 1 93.12 50 THR B CA 1
ATOM 5643 C C . THR B 1 50 ? 17.484 19.641 11.109 1 93.12 50 THR B C 1
ATOM 5645 O O . THR B 1 50 ? 16.656 19.297 11.953 1 93.12 50 THR B O 1
ATOM 5648 N N . ARG B 1 51 ? 17.219 19.922 9.891 1 93.19 51 ARG B N 1
ATOM 5649 C CA . ARG B 1 51 ? 15.844 19.844 9.398 1 93.19 51 ARG B CA 1
ATOM 5650 C C . ARG B 1 51 ? 15.352 18.406 9.391 1 93.19 51 ARG B C 1
ATOM 5652 O O . ARG B 1 51 ? 14.156 18.141 9.586 1 93.19 51 ARG B O 1
ATOM 5659 N N . GLN B 1 52 ? 16.234 17.438 9.102 1 94.12 52 GLN B N 1
ATOM 5660 C CA . GLN B 1 52 ? 15.867 16.031 9.094 1 94.12 52 GLN B CA 1
ATOM 5661 C C . GLN B 1 52 ? 15.32 15.594 10.453 1 94.12 52 GLN B C 1
ATOM 5663 O O . GLN B 1 52 ? 14.359 14.82 10.523 1 94.12 52 GLN B O 1
ATOM 5668 N N . GLU B 1 53 ? 15.977 16.094 11.477 1 95.75 53 GLU B N 1
ATOM 5669 C CA . GLU B 1 53 ? 15.508 15.766 12.82 1 95.75 53 GLU B CA 1
ATOM 5670 C C . GLU B 1 53 ? 14.07 16.219 13.031 1 95.75 53 GLU B C 1
ATOM 5672 O O . GLU B 1 53 ? 13.258 15.5 13.617 1 95.75 53 GLU B O 1
ATOM 5677 N N . LEU B 1 54 ? 13.758 17.391 12.539 1 95.88 54 LEU B N 1
ATOM 5678 C CA . LEU B 1 54 ? 12.391 17.891 12.617 1 95.88 54 LEU B CA 1
ATOM 5679 C C . LEU B 1 54 ? 11.438 17 11.828 1 95.88 54 LEU B C 1
ATOM 5681 O O . LEU B 1 54 ? 10.445 16.5 12.375 1 95.88 54 LEU B O 1
ATOM 5685 N N . CYS B 1 55 ? 11.805 16.719 10.617 1 94.94 55 CYS B N 1
ATOM 5686 C CA . CYS B 1 55 ? 10.93 16.047 9.672 1 94.94 55 CYS B CA 1
ATOM 5687 C C . CYS B 1 55 ? 10.695 14.594 10.078 1 94.94 55 CYS B C 1
ATOM 5689 O O . CYS B 1 55 ? 9.625 14.039 9.828 1 94.94 55 CYS B O 1
ATOM 5691 N N . GLU B 1 56 ? 11.648 13.945 10.742 1 93.38 56 GLU B N 1
ATOM 5692 C CA . GLU B 1 56 ? 11.516 12.547 11.125 1 93.38 56 GLU B CA 1
ATOM 5693 C C . GLU B 1 56 ? 10.789 12.398 12.461 1 93.38 56 GLU B C 1
ATOM 5695 O O . GLU B 1 56 ? 10.352 11.305 12.82 1 93.38 56 GLU B O 1
ATOM 5700 N N . THR B 1 57 ? 10.742 13.484 13.188 1 94 57 THR B N 1
ATOM 5701 C CA . THR B 1 57 ? 10.188 13.367 14.531 1 94 57 THR B CA 1
ATOM 5702 C C . THR B 1 57 ? 8.797 14 14.594 1 94 57 THR B C 1
ATOM 5704 O O . THR B 1 57 ? 7.879 13.43 15.188 1 94 57 THR B O 1
ATOM 5707 N N . LEU B 1 58 ? 8.688 15.164 14 1 94.88 58 LEU B N 1
ATOM 5708 C CA . LEU B 1 58 ? 7.441 15.914 14.117 1 94.88 58 LEU B CA 1
ATOM 5709 C C . LEU B 1 58 ? 6.473 15.547 13 1 94.88 58 LEU B C 1
ATOM 5711 O O . LEU B 1 58 ? 6.758 15.766 11.82 1 94.88 58 LEU B O 1
ATOM 5715 N N . ALA B 1 59 ? 5.301 15.102 13.422 1 92.06 59 ALA B N 1
ATOM 5716 C CA . ALA B 1 59 ? 4.293 14.727 12.438 1 92.06 59 ALA B CA 1
ATOM 5717 C C . ALA B 1 59 ? 3.709 15.969 11.75 1 92.06 59 ALA B C 1
ATOM 5719 O O . ALA B 1 59 ? 3.189 15.883 10.641 1 92.06 59 ALA B O 1
ATOM 5720 N N . TYR B 1 60 ? 3.857 17.141 12.398 1 96.19 60 TYR B N 1
ATOM 5721 C CA . TYR B 1 60 ? 3.244 18.344 11.859 1 96.19 60 TYR B CA 1
ATOM 5722 C C . TYR B 1 60 ? 4.25 19.141 11.039 1 96.19 60 TYR B C 1
ATOM 5724 O O . TYR B 1 60 ? 3.951 20.25 10.586 1 96.19 60 TYR B O 1
ATOM 5732 N N . PHE B 1 61 ? 5.473 18.594 10.852 1 96.62 61 PHE B N 1
ATOM 5733 C CA . PHE B 1 61 ? 6.438 19.281 10 1 96.62 61 PHE B CA 1
ATOM 5734 C C . PHE B 1 61 ? 7.336 18.281 9.281 1 96.62 61 PHE B C 1
ATOM 5736 O O . PHE B 1 61 ? 8.383 17.891 9.805 1 96.62 61 PHE B O 1
ATOM 5743 N N . ARG B 1 62 ? 6.965 18.047 8.023 1 93.94 62 ARG B N 1
ATOM 5744 C CA . ARG B 1 62 ? 7.734 17.109 7.207 1 93.94 62 ARG B CA 1
ATOM 5745 C C . ARG B 1 62 ? 8.156 17.766 5.895 1 93.94 62 ARG B C 1
ATOM 5747 O O . ARG B 1 62 ? 8.094 17.141 4.832 1 93.94 62 ARG B O 1
ATOM 5754 N N . ALA B 1 63 ? 8.453 19.016 5.984 1 92.69 63 ALA B N 1
ATOM 5755 C CA . ALA B 1 63 ? 8.922 19.766 4.816 1 92.69 63 ALA B CA 1
ATOM 5756 C C . ALA B 1 63 ? 10.445 19.812 4.762 1 92.69 63 ALA B C 1
ATOM 5758 O O . ALA B 1 63 ? 11.062 20.703 5.336 1 92.69 63 ALA B O 1
ATOM 5759 N N . TYR B 1 64 ? 11.039 18.969 4.031 1 88.25 64 TYR B N 1
ATOM 5760 C CA . TYR B 1 64 ? 12.492 18.844 3.98 1 88.25 64 TYR B CA 1
ATOM 5761 C C . TYR B 1 64 ? 13.125 20.016 3.246 1 88.25 64 TYR B C 1
ATOM 5763 O O . TYR B 1 64 ? 14.297 20.312 3.447 1 88.25 64 TYR B O 1
ATOM 5771 N N . GLN B 1 65 ? 12.344 20.672 2.402 1 82.75 65 GLN B N 1
ATOM 5772 C CA . GLN B 1 65 ? 12.914 21.781 1.627 1 82.75 65 GLN B CA 1
ATOM 5773 C C . GLN B 1 65 ? 12.078 23.047 1.774 1 82.75 65 GLN B C 1
ATOM 5775 O O . GLN B 1 65 ? 12.625 24.141 1.916 1 82.75 65 GLN B O 1
ATOM 5780 N N . GLY B 1 66 ? 10.859 22.938 1.884 1 86.44 66 GLY B N 1
ATOM 5781 C CA . GLY B 1 66 ? 10 24.109 1.932 1 86.44 66 GLY B CA 1
ATOM 5782 C C . GLY B 1 66 ? 9.75 24.609 3.342 1 86.44 66 GLY B C 1
ATOM 5783 O O . GLY B 1 66 ? 10.086 23.922 4.316 1 86.44 66 GLY B O 1
ATOM 5784 N N . GLY B 1 67 ? 9.258 25.844 3.428 1 92 67 GLY B N 1
ATOM 5785 C CA . GLY B 1 67 ? 9 26.438 4.727 1 92 67 GLY B CA 1
ATOM 5786 C C . GLY B 1 67 ? 7.555 26.312 5.164 1 92 67 GLY B C 1
ATOM 5787 O O . GLY B 1 67 ? 7.238 26.484 6.344 1 92 67 GLY B O 1
ATOM 5788 N N . VAL B 1 68 ? 6.727 26.062 4.203 1 95.12 68 VAL B N 1
ATOM 5789 C CA . VAL B 1 68 ? 5.309 25.906 4.504 1 95.12 68 VAL B CA 1
ATOM 5790 C C . VAL B 1 68 ? 4.918 24.422 4.363 1 95.12 68 VAL B C 1
ATOM 5792 O O . VAL B 1 68 ? 4.848 23.906 3.252 1 95.12 68 VAL B O 1
ATOM 5795 N N . TYR B 1 69 ? 4.68 23.797 5.496 1 96.19 69 TYR B N 1
ATOM 5796 C CA . TYR B 1 69 ? 4.242 22.406 5.445 1 96.19 69 TYR B CA 1
ATOM 5797 C C . TYR B 1 69 ? 2.723 22.312 5.426 1 96.19 69 TYR B C 1
ATOM 5799 O O . TYR B 1 69 ? 2.064 22.578 6.438 1 96.19 69 TYR B O 1
ATOM 5807 N N . HIS B 1 70 ? 2.227 21.922 4.273 1 94.38 70 HIS B N 1
ATOM 5808 C CA . HIS B 1 70 ? 0.781 21.812 4.102 1 94.38 70 HIS B CA 1
ATOM 5809 C C . HIS B 1 70 ? 0.396 20.5 3.447 1 94.38 70 HIS B C 1
ATOM 5811 O O . HIS B 1 70 ? 1.207 19.891 2.744 1 94.38 70 HIS B O 1
ATOM 5817 N N . LYS B 1 71 ? -0.718 20.047 3.848 1 91.94 71 LYS B N 1
ATOM 5818 C CA . LYS B 1 71 ? -1.347 18.875 3.246 1 91.94 71 LYS B CA 1
ATOM 5819 C C . LYS B 1 71 ? -2.844 19.094 3.045 1 91.94 71 LYS B C 1
ATOM 5821 O O . LYS B 1 71 ? -3.527 19.594 3.939 1 91.94 71 LYS B O 1
ATOM 5826 N N . ASP B 1 72 ? -3.309 18.844 1.891 1 88.62 72 ASP B N 1
ATOM 5827 C CA . ASP B 1 72 ? -4.734 18.906 1.576 1 88.62 72 ASP B CA 1
ATOM 5828 C C . ASP B 1 72 ? -5.301 20.297 1.897 1 88.62 72 ASP B C 1
ATOM 5830 O O . ASP B 1 72 ? -6.316 20.406 2.588 1 88.62 72 ASP B O 1
ATOM 5834 N N . ASN B 1 73 ? -4.594 21.281 1.542 1 92.19 73 ASN B N 1
ATOM 5835 C CA . ASN B 1 73 ? -4.996 22.688 1.598 1 92.19 73 ASN B CA 1
ATOM 5836 C C . ASN B 1 73 ? -5.047 23.188 3.033 1 92.19 73 ASN B C 1
ATOM 5838 O O . ASN B 1 73 ? -5.879 24.047 3.365 1 92.19 73 ASN B O 1
ATOM 5842 N N . ALA B 1 74 ? -4.32 22.594 3.855 1 94.44 74 ALA B N 1
ATOM 5843 C CA . ALA B 1 74 ? -4.195 23.062 5.23 1 94.44 74 ALA B CA 1
ATOM 5844 C C . ALA B 1 74 ? -2.734 23.078 5.676 1 94.44 74 ALA B C 1
ATOM 5846 O O . ALA B 1 74 ? -1.984 22.141 5.375 1 94.44 74 ALA B O 1
ATOM 5847 N N . VAL B 1 75 ? -2.4 24.109 6.301 1 96.81 75 VAL B N 1
ATOM 5848 C CA . VAL B 1 75 ? -1.029 24.219 6.785 1 96.81 75 VAL B CA 1
ATOM 5849 C C . VAL B 1 75 ? -0.942 23.688 8.219 1 96.81 75 VAL B C 1
ATOM 5851 O O . VAL B 1 75 ? -1.758 24.047 9.07 1 96.81 75 VAL B O 1
ATOM 5854 N N . TYR B 1 76 ? 0.054 22.859 8.469 1 97.25 76 TYR B N 1
ATOM 5855 C CA . TYR B 1 76 ? 0.298 22.312 9.797 1 97.25 76 TYR B CA 1
ATOM 5856 C C . TYR B 1 76 ? 1.36 23.125 10.531 1 97.25 76 TYR B C 1
ATOM 5858 O O . TYR B 1 76 ? 1.244 23.359 11.742 1 97.25 76 TYR B O 1
ATOM 5866 N N . ALA B 1 77 ? 2.318 23.484 9.758 1 98.06 77 ALA B N 1
ATOM 5867 C CA . ALA B 1 77 ? 3.406 24.25 10.367 1 98.06 77 ALA B CA 1
ATOM 5868 C C . ALA B 1 77 ? 4.07 25.172 9.352 1 98.06 77 ALA B C 1
ATOM 5870 O O . ALA B 1 77 ? 3.992 24.922 8.141 1 98.06 77 ALA B O 1
ATOM 5871 N N . TYR B 1 78 ? 4.645 26.203 9.852 1 97.56 78 TYR B N 1
ATOM 5872 C CA . TYR B 1 78 ? 5.309 27.266 9.094 1 97.56 78 TYR B CA 1
ATOM 5873 C C . TYR B 1 78 ? 6.703 27.531 9.648 1 97.56 78 TYR B C 1
ATOM 5875 O O . TYR B 1 78 ? 6.875 27.75 10.852 1 97.56 78 TYR B O 1
ATOM 5883 N N . LEU B 1 79 ? 7.699 27.484 8.773 1 96.94 79 LEU B N 1
ATOM 5884 C CA . LEU B 1 79 ? 9.086 27.719 9.18 1 96.94 79 LEU B CA 1
ATOM 5885 C C . LEU B 1 79 ? 9.523 29.125 8.805 1 96.94 79 LEU B C 1
ATOM 5887 O O . LEU B 1 79 ? 9.461 29.516 7.629 1 96.94 79 LEU B O 1
ATOM 5891 N N . VAL B 1 80 ? 9.852 29.906 9.812 1 95.62 80 VAL B N 1
ATOM 5892 C CA . VAL B 1 80 ? 10.445 31.219 9.625 1 95.62 80 VAL B CA 1
ATOM 5893 C C . VAL B 1 80 ? 11.961 31.141 9.789 1 95.62 80 VAL B C 1
ATOM 5895 O O . VAL B 1 80 ? 12.461 30.859 10.891 1 95.62 80 VAL B O 1
ATOM 5898 N N . ASP B 1 81 ? 12.641 31.391 8.75 1 92.81 81 ASP B N 1
ATOM 5899 C CA . ASP B 1 81 ? 14.086 31.219 8.781 1 92.81 81 ASP B CA 1
ATOM 5900 C C . ASP B 1 81 ? 14.789 32.281 7.957 1 92.81 81 ASP B C 1
ATOM 5902 O O . ASP B 1 81 ? 14.531 33.5 8.125 1 92.81 81 ASP B O 1
ATOM 5906 N N . GLY B 1 82 ? 15.719 31.922 7.035 1 86.25 82 GLY B N 1
ATOM 5907 C CA . GLY B 1 82 ? 16.609 32.875 6.375 1 86.25 82 GLY B CA 1
ATOM 5908 C C . GLY B 1 82 ? 16.016 33.469 5.109 1 86.25 82 GLY B C 1
ATOM 5909 O O . GLY B 1 82 ? 16.672 34.25 4.414 1 86.25 82 GLY B O 1
ATOM 5910 N N . PHE B 1 83 ? 14.781 33.156 4.832 1 82.81 83 PHE B N 1
ATOM 5911 C CA . PHE B 1 83 ? 14.203 33.625 3.578 1 82.81 83 PHE B CA 1
ATOM 5912 C C . PHE B 1 83 ? 13.125 34.688 3.836 1 82.81 83 PHE B C 1
ATOM 5914 O O . PHE B 1 83 ? 11.961 34.5 3.469 1 82.81 83 PHE B O 1
ATOM 5921 N N . GLY B 1 84 ? 13.594 35.781 4.305 1 83.75 84 GLY B N 1
ATOM 5922 C CA . GLY B 1 84 ? 12.656 36.844 4.613 1 83.75 84 GLY B CA 1
ATOM 5923 C C . GLY B 1 84 ? 12.32 37.688 3.41 1 83.75 84 GLY B C 1
ATOM 5924 O O . GLY B 1 84 ? 13.008 37.656 2.391 1 83.75 84 GLY B O 1
ATOM 5925 N N . ALA B 1 85 ? 11.219 38.375 3.469 1 85.81 85 ALA B N 1
ATOM 5926 C CA . ALA B 1 85 ? 10.766 39.344 2.461 1 85.81 85 ALA B CA 1
ATOM 5927 C C . ALA B 1 85 ? 10.539 40.719 3.072 1 85.81 85 ALA B C 1
ATOM 5929 O O . ALA B 1 85 ? 10.594 40.875 4.293 1 85.81 85 ALA B O 1
ATOM 5930 N N . LYS B 1 86 ? 10.336 41.688 2.166 1 87.81 86 LYS B N 1
ATOM 5931 C CA . LYS B 1 86 ? 10.094 43.031 2.605 1 87.81 86 LYS B CA 1
ATOM 5932 C C . LYS B 1 86 ? 8.922 43.125 3.58 1 87.81 86 LYS B C 1
ATOM 5934 O O . LYS B 1 86 ? 7.887 42.5 3.354 1 87.81 86 LYS B O 1
ATOM 5939 N N . ARG B 1 87 ? 9.148 43.812 4.785 1 91.81 87 ARG B N 1
ATOM 5940 C CA . ARG B 1 87 ? 8.141 44.125 5.797 1 91.81 87 ARG B CA 1
ATOM 5941 C C . ARG B 1 87 ? 7.762 42.875 6.598 1 91.81 87 ARG B C 1
ATOM 5943 O O . ARG B 1 87 ? 6.695 42.844 7.215 1 91.81 87 ARG B O 1
ATOM 5950 N N . ASP B 1 88 ? 8.547 41.844 6.496 1 93.75 88 ASP B N 1
ATOM 5951 C CA . ASP B 1 88 ? 8.414 40.75 7.465 1 93.75 88 ASP B CA 1
ATOM 5952 C C . ASP B 1 88 ? 8.781 41.219 8.867 1 93.75 88 ASP B C 1
ATOM 5954 O O . ASP B 1 88 ? 9.648 42.062 9.039 1 93.75 88 ASP B O 1
ATOM 5958 N N . VAL B 1 89 ? 8.039 40.719 9.805 1 95.69 89 VAL B N 1
ATOM 5959 C CA . VAL B 1 89 ? 8.273 41.062 11.195 1 95.69 89 VAL B CA 1
ATOM 5960 C C . VAL B 1 89 ? 8.25 39.812 12.062 1 95.69 89 VAL B C 1
ATOM 5962 O O . VAL B 1 89 ? 7.445 38.906 11.828 1 95.69 89 VAL B O 1
ATOM 5965 N N . CYS B 1 90 ? 9.141 39.719 13.047 1 95.69 90 CYS B N 1
ATOM 5966 C CA . CYS B 1 90 ? 9.141 38.625 14 1 95.69 90 CYS B CA 1
ATOM 5967 C C . CYS B 1 90 ? 9.391 39.125 15.414 1 95.69 90 CYS B C 1
ATOM 5969 O O . CYS B 1 90 ? 10.539 39.219 15.852 1 95.69 90 CYS B O 1
ATOM 5971 N N . ASN B 1 91 ? 8.328 39.375 16.141 1 93.25 91 ASN B N 1
ATOM 5972 C CA . ASN B 1 91 ? 8.398 39.844 17.516 1 93.25 91 ASN B CA 1
ATOM 5973 C C . ASN B 1 91 ? 8.148 38.719 18.516 1 93.25 91 ASN B C 1
ATOM 5975 O O . ASN B 1 91 ? 7.992 38.969 19.703 1 93.25 91 ASN B O 1
ATOM 5979 N N . GLY B 1 92 ? 8.047 37.562 18.047 1 94.31 92 GLY B N 1
ATOM 5980 C CA . GLY B 1 92 ? 7.734 36.438 18.891 1 94.31 92 GLY B CA 1
ATOM 5981 C C . GLY B 1 92 ? 6.25 36.125 18.953 1 94.31 92 GLY B C 1
ATOM 5982 O O . GLY B 1 92 ? 5.77 35.25 18.203 1 94.31 92 GLY B O 1
ATOM 5983 N N . ARG B 1 93 ? 5.48 37.031 19.625 1 96 93 ARG B N 1
ATOM 5984 C CA . ARG B 1 93 ? 4.047 36.781 19.75 1 96 93 ARG B CA 1
ATOM 5985 C C . ARG B 1 93 ? 3.316 37.188 18.469 1 96 93 ARG B C 1
ATOM 5987 O O . ARG B 1 93 ? 2.219 36.688 18.203 1 96 93 ARG B O 1
ATOM 5994 N N . VAL B 1 94 ? 3.877 38.125 17.766 1 97.25 94 VAL B N 1
ATOM 5995 C CA . VAL B 1 94 ? 3.33 38.531 16.484 1 97.25 94 VAL B CA 1
ATOM 5996 C C . VAL B 1 94 ? 4.375 38.344 15.391 1 97.25 94 VAL B C 1
ATOM 5998 O O . VAL B 1 94 ? 5.504 38.844 15.508 1 97.25 94 VAL B O 1
ATOM 6001 N N . ILE B 1 95 ? 3.984 37.625 14.406 1 97.75 95 ILE B N 1
ATOM 6002 C CA . ILE B 1 95 ? 4.863 37.375 13.273 1 97.75 95 ILE B CA 1
ATOM 6003 C C . ILE B 1 95 ? 4.141 37.75 11.977 1 97.75 95 ILE B C 1
ATOM 6005 O O . ILE B 1 95 ? 2.977 37.406 11.781 1 97.75 95 ILE B O 1
ATOM 6009 N N . ILE B 1 96 ? 4.77 38.562 11.133 1 97.38 96 ILE B N 1
ATOM 6010 C CA . ILE B 1 96 ? 4.293 38.844 9.781 1 97.38 96 ILE B CA 1
ATOM 6011 C C . ILE B 1 96 ? 5.258 38.25 8.766 1 97.38 96 ILE B C 1
ATOM 6013 O O . ILE B 1 96 ? 6.457 38.531 8.797 1 97.38 96 ILE B O 1
ATOM 6017 N N . SER B 1 97 ? 4.754 37.375 8 1 95.81 97 SER B N 1
ATOM 6018 C CA . SER B 1 97 ? 5.551 36.75 6.961 1 95.81 97 SER B CA 1
ATOM 6019 C C . SER B 1 97 ? 4.742 36.562 5.68 1 95.81 97 SER B C 1
ATOM 6021 O O . SER B 1 97 ? 3.77 37.281 5.445 1 95.81 97 SER B O 1
ATOM 6023 N N . HIS B 1 98 ? 5.207 35.719 4.742 1 92.81 98 HIS B N 1
ATOM 6024 C CA . HIS B 1 98 ? 4.613 35.688 3.412 1 92.81 98 HIS B CA 1
ATOM 6025 C C . HIS B 1 98 ? 4.359 34.281 2.951 1 92.81 98 HIS B C 1
ATOM 6027 O O . HIS B 1 98 ? 4.789 33.312 3.607 1 92.81 98 HIS B O 1
ATOM 6033 N N . GLY B 1 99 ? 3.562 34.281 1.835 1 84.38 99 GLY B N 1
ATOM 6034 C CA . GLY B 1 99 ? 3.209 33 1.253 1 84.38 99 GLY B CA 1
ATOM 6035 C C . GLY B 1 99 ? 4.32 32.375 0.409 1 84.38 99 GLY B C 1
ATOM 6036 O O . GLY B 1 99 ? 5.078 33.125 -0.235 1 84.38 99 GLY B O 1
ATOM 6037 N N . GLY B 1 100 ? 5.086 31.438 0.739 1 75.5 100 GLY B N 1
ATOM 6038 C CA . GLY B 1 100 ? 6.148 30.703 0.068 1 75.5 100 GLY B CA 1
ATOM 6039 C C . GLY B 1 100 ? 5.902 30.516 -1.418 1 75.5 100 GLY B C 1
ATOM 6040 O O . GLY B 1 100 ? 4.836 30.875 -1.922 1 75.5 100 GLY B O 1
ATOM 6041 N N . GLY B 1 101 ? 6.953 30.297 -2.18 1 73.69 101 GLY B N 1
ATOM 6042 C CA . GLY B 1 101 ? 6.863 29.922 -3.58 1 73.69 101 GLY B CA 1
ATOM 6043 C C . GLY B 1 101 ? 7.145 31.078 -4.531 1 73.69 101 GLY B C 1
ATOM 6044 O O . GLY B 1 101 ? 7.262 32.219 -4.102 1 73.69 101 GLY B O 1
ATOM 6045 N N . LYS B 1 102 ? 7.277 30.828 -5.723 1 77.75 102 LYS B N 1
ATOM 6046 C CA . LYS B 1 102 ? 7.445 31.719 -6.863 1 77.75 102 LYS B CA 1
ATOM 6047 C C . LYS B 1 102 ? 8.688 32.594 -6.699 1 77.75 102 LYS B C 1
ATOM 6049 O O . LYS B 1 102 ? 8.727 33.719 -7.168 1 77.75 102 LYS B O 1
ATOM 6054 N N . SER B 1 103 ? 9.555 32.188 -5.887 1 79.25 103 SER B N 1
ATOM 6055 C CA . SER B 1 103 ? 10.758 32.969 -5.656 1 79.25 103 SER B CA 1
ATOM 6056 C C . SER B 1 103 ? 11.961 32.344 -6.363 1 79.25 103 SER B C 1
ATOM 6058 O O . SER B 1 103 ? 12.016 31.125 -6.57 1 79.25 103 SER B O 1
ATOM 6060 N N . ILE B 1 104 ? 12.781 33.125 -6.852 1 74.38 104 ILE B N 1
ATOM 6061 C CA . ILE B 1 104 ? 14.047 32.719 -7.453 1 74.38 104 ILE B CA 1
ATOM 6062 C C . ILE B 1 104 ? 15.211 33.375 -6.719 1 74.38 104 ILE B C 1
ATOM 6064 O O . ILE B 1 104 ? 15.086 34.469 -6.227 1 74.38 104 ILE B O 1
ATOM 6068 N N . LYS B 1 105 ? 16.234 32.594 -6.559 1 69.44 105 LYS B N 1
ATOM 6069 C CA . LYS B 1 105 ? 17.438 33.156 -5.906 1 69.44 105 LYS B CA 1
ATOM 6070 C C . LYS B 1 105 ? 18.219 34.062 -6.852 1 69.44 105 LYS B C 1
ATOM 6072 O O . LYS B 1 105 ? 18.578 33.656 -7.957 1 69.44 105 LYS B O 1
ATOM 6077 N N . GLN B 1 106 ? 18.203 35.312 -6.527 1 62.59 106 GLN B N 1
ATOM 6078 C CA . GLN B 1 106 ? 19.047 36.25 -7.242 1 62.59 106 GLN B CA 1
ATOM 6079 C C . GLN B 1 106 ? 19.969 37 -6.285 1 62.59 106 GLN B C 1
ATOM 6081 O O . GLN B 1 106 ? 19.5 37.656 -5.336 1 62.59 106 GLN B O 1
ATOM 6086 N N . ASN B 1 107 ? 21.219 37.094 -6.539 1 59.03 107 ASN B N 1
ATOM 6087 C CA . ASN B 1 107 ? 22.234 37.781 -5.746 1 59.03 107 ASN B CA 1
ATOM 6088 C C . ASN B 1 107 ? 22.109 37.438 -4.262 1 59.03 107 ASN B C 1
ATOM 6090 O O . ASN B 1 107 ? 22.094 38.312 -3.416 1 59.03 107 ASN B O 1
ATOM 6094 N N . ASP B 1 108 ? 21.812 36.219 -3.904 1 61.78 108 ASP B N 1
ATOM 6095 C CA . ASP B 1 108 ? 21.797 35.625 -2.561 1 61.78 108 ASP B CA 1
ATOM 6096 C C . ASP B 1 108 ? 20.516 36.031 -1.817 1 61.78 108 ASP B C 1
ATOM 6098 O O . ASP B 1 108 ? 20.453 35.969 -0.589 1 61.78 108 ASP B O 1
ATOM 6102 N N . LYS B 1 109 ? 19.734 36.781 -2.578 1 66.88 109 LYS B N 1
ATOM 6103 C CA . LYS B 1 109 ? 18.422 37.094 -2.008 1 66.88 109 LYS B CA 1
ATOM 6104 C C . LYS B 1 109 ? 17.297 36.438 -2.816 1 66.88 109 LYS B C 1
ATOM 6106 O O . LYS B 1 109 ? 17.438 36.25 -4.027 1 66.88 109 LYS B O 1
ATOM 6111 N N . TYR B 1 110 ? 16.375 36.031 -2.088 1 74.56 110 TYR B N 1
ATOM 6112 C CA . TYR B 1 110 ? 15.234 35.438 -2.775 1 74.56 110 TYR B CA 1
ATOM 6113 C C . TYR B 1 110 ? 14.195 36.531 -3.102 1 74.56 110 TYR B C 1
ATOM 6115 O O . TYR B 1 110 ? 13.836 37.312 -2.236 1 74.56 110 TYR B O 1
ATOM 6123 N N . GLU B 1 111 ? 13.922 36.688 -4.418 1 77.75 111 GLU B N 1
ATOM 6124 C CA . GLU B 1 111 ? 12.914 37.625 -4.891 1 77.75 111 GLU B CA 1
ATOM 6125 C C . GLU B 1 111 ? 11.836 36.938 -5.715 1 77.75 111 GLU B C 1
ATOM 6127 O O . GLU B 1 111 ? 12.086 35.844 -6.281 1 77.75 111 GLU B O 1
ATOM 6132 N N . LEU B 1 112 ? 10.688 37.562 -5.719 1 82.44 112 LEU B N 1
ATOM 6133 C CA . LEU B 1 112 ? 9.594 36.969 -6.48 1 82.44 112 LEU B CA 1
ATOM 6134 C C . LEU B 1 112 ? 9.883 37.031 -7.977 1 82.44 112 LEU B C 1
ATOM 6136 O O . LEU B 1 112 ? 10.367 38.031 -8.484 1 82.44 112 LEU B O 1
ATOM 6140 N N . ALA B 1 113 ? 9.609 35.969 -8.656 1 82.19 113 ALA B N 1
ATOM 6141 C CA . ALA B 1 113 ? 9.742 35.906 -10.109 1 82.19 113 ALA B CA 1
ATOM 6142 C C . ALA B 1 113 ? 8.383 36.031 -10.789 1 82.19 113 ALA B C 1
ATOM 6144 O O . ALA B 1 113 ? 8.297 36.344 -11.969 1 82.19 113 ALA B O 1
ATOM 6145 N N . LYS B 1 114 ? 7.395 35.75 -10.055 1 87.19 114 LYS B N 1
ATOM 6146 C CA . LYS B 1 114 ? 6.012 35.844 -10.516 1 87.19 114 LYS B CA 1
ATOM 6147 C C . LYS B 1 114 ? 5.07 36.219 -9.383 1 87.19 114 LYS B C 1
ATOM 6149 O O . LYS B 1 114 ? 5.375 36 -8.203 1 87.19 114 LYS B O 1
ATOM 6154 N N . SER B 1 115 ? 3.971 36.812 -9.805 1 90.06 115 SER B N 1
ATOM 6155 C CA . SER B 1 115 ? 2.959 37.188 -8.812 1 90.06 115 SER B CA 1
ATOM 6156 C C . SER B 1 115 ? 2.34 35.938 -8.18 1 90.06 115 SER B C 1
ATOM 6158 O O . SER B 1 115 ? 2.088 34.938 -8.867 1 90.06 115 SER B O 1
ATOM 6160 N N . GLN B 1 116 ? 2.166 36.031 -6.918 1 90.44 116 GLN B N 1
ATOM 6161 C CA . GLN B 1 116 ? 1.445 34.969 -6.23 1 90.44 116 GLN B CA 1
ATOM 6162 C C . GLN B 1 116 ? -0.06 35.094 -6.445 1 90.44 116 GLN B C 1
ATOM 6164 O O . GLN B 1 116 ? -0.592 36.219 -6.512 1 90.44 116 GLN B O 1
ATOM 6169 N N . SER B 1 117 ? -0.646 33.969 -6.582 1 89.75 117 SER B N 1
ATOM 6170 C CA . SER B 1 117 ? -2.098 33.875 -6.703 1 89.75 117 SER B CA 1
ATOM 6171 C C . SER B 1 117 ? -2.717 33.188 -5.492 1 89.75 117 SER B C 1
ATOM 6173 O O . SER B 1 117 ? -2.076 32.344 -4.848 1 89.75 117 SER B O 1
ATOM 6175 N N . PRO B 1 118 ? -3.965 33.594 -5.141 1 90.06 118 PRO B N 1
ATOM 6176 C CA . PRO B 1 118 ? -4.645 32.906 -4.035 1 90.06 118 PRO B CA 1
ATOM 6177 C C . PRO B 1 118 ? -4.805 31.406 -4.277 1 90.06 118 PRO B C 1
ATOM 6179 O O . PRO B 1 118 ? -5.094 30.641 -3.344 1 90.06 118 PRO B O 1
ATOM 6182 N N . THR B 1 119 ? -4.582 30.938 -5.461 1 89.38 119 THR B N 1
ATOM 6183 C CA . THR B 1 119 ? -4.785 29.531 -5.785 1 89.38 119 THR B CA 1
ATOM 6184 C C . THR B 1 119 ? -3.469 28.766 -5.734 1 89.38 119 THR B C 1
ATOM 6186 O O . THR B 1 119 ? -3.447 27.531 -5.895 1 89.38 119 THR B O 1
ATOM 6189 N N . ASP B 1 120 ? -2.426 29.531 -5.52 1 91 120 ASP B N 1
ATOM 6190 C CA . ASP B 1 120 ? -1.16 28.828 -5.328 1 91 120 ASP B CA 1
ATOM 6191 C C . ASP B 1 120 ? -1.209 27.938 -4.09 1 91 120 ASP B C 1
ATOM 6193 O O . ASP B 1 120 ? -1.777 28.312 -3.064 1 91 120 ASP B O 1
ATOM 6197 N N . ASN B 1 121 ? -0.607 26.797 -4.031 1 90.56 121 ASN B N 1
ATOM 6198 C CA . ASN B 1 121 ? -0.769 25.766 -3.018 1 90.56 121 ASN B CA 1
ATOM 6199 C C . ASN B 1 121 ? -0.469 26.297 -1.62 1 90.56 121 ASN B C 1
ATOM 6201 O O . ASN B 1 121 ? -1.277 26.141 -0.704 1 90.56 121 ASN B O 1
ATOM 6205 N N . SER B 1 122 ? 0.707 26.953 -1.479 1 93.38 122 SER B N 1
ATOM 6206 C CA . SER B 1 122 ? 1.07 27.453 -0.155 1 93.38 122 SER B CA 1
ATOM 6207 C C . SER B 1 122 ? 0.148 28.578 0.283 1 93.38 122 SER B C 1
ATOM 6209 O O . SER B 1 122 ? -0.313 28.609 1.426 1 93.38 122 SER B O 1
ATOM 6211 N N . VAL B 1 123 ? -0.174 29.484 -0.625 1 94.5 123 VAL B N 1
ATOM 6212 C CA . VAL B 1 123 ? -1.009 30.641 -0.318 1 94.5 123 VAL B CA 1
ATOM 6213 C C . VAL B 1 123 ? -2.438 30.188 -0.028 1 94.5 123 VAL B C 1
ATOM 6215 O O . VAL B 1 123 ? -3.031 30.594 0.975 1 94.5 123 VAL B O 1
ATOM 6218 N N . LYS B 1 124 ? -2.889 29.312 -0.874 1 94.25 124 LYS B N 1
ATOM 6219 C CA . LYS B 1 124 ? -4.242 28.797 -0.706 1 94.25 124 LYS B CA 1
ATOM 6220 C C . LYS B 1 124 ? -4.395 28.094 0.641 1 94.25 124 LYS B C 1
ATOM 6222 O O . LYS B 1 124 ? -5.414 28.25 1.316 1 94.25 124 LYS B O 1
ATOM 6227 N N . SER B 1 125 ? -3.445 27.312 1.018 1 95.69 125 SER B N 1
ATOM 6228 C CA . SER B 1 125 ? -3.484 26.594 2.283 1 95.69 125 SER B CA 1
ATOM 6229 C C . SER B 1 125 ? -3.453 27.547 3.469 1 95.69 125 SER B C 1
ATOM 6231 O O . SER B 1 125 ? -4.188 27.359 4.441 1 95.69 125 SER B O 1
ATOM 6233 N N . LEU B 1 126 ? -2.66 28.562 3.395 1 96.81 126 LEU B N 1
ATOM 6234 C CA . LEU B 1 126 ? -2.588 29.562 4.453 1 96.81 126 LEU B CA 1
ATOM 6235 C C . LEU B 1 126 ? -3.895 30.344 4.551 1 96.81 126 LEU B C 1
ATOM 6237 O O . LEU B 1 126 ? -4.355 30.656 5.652 1 96.81 126 LEU B O 1
ATOM 6241 N N . LEU B 1 127 ? -4.461 30.688 3.422 1 95.5 127 LEU B N 1
ATOM 6242 C CA . LEU B 1 127 ? -5.746 31.375 3.406 1 95.5 127 LEU B CA 1
ATOM 6243 C C . LEU B 1 127 ? -6.836 30.516 4.035 1 95.5 127 LEU B C 1
ATOM 6245 O O . LEU B 1 127 ? -7.688 31.016 4.77 1 95.5 127 LEU B O 1
ATOM 6249 N N . ASN B 1 128 ? -6.781 29.281 3.742 1 95.12 128 ASN B N 1
ATOM 6250 C CA . ASN B 1 128 ? -7.738 28.375 4.363 1 95.12 128 ASN B CA 1
ATOM 6251 C C . ASN B 1 128 ? -7.598 28.359 5.883 1 95.12 128 ASN B C 1
ATOM 6253 O O . ASN B 1 128 ? -8.594 28.328 6.605 1 95.12 128 ASN B O 1
ATOM 6257 N N . ASN B 1 129 ? -6.359 28.312 6.359 1 96.19 129 ASN B N 1
ATOM 6258 C CA . ASN B 1 129 ? -6.152 28.422 7.801 1 96.19 129 ASN B CA 1
ATOM 6259 C C . ASN B 1 129 ? -6.746 29.719 8.359 1 96.19 129 ASN B C 1
ATOM 6261 O O . ASN B 1 129 ? -7.348 29.703 9.438 1 96.19 129 ASN B O 1
ATOM 6265 N N . TYR B 1 130 ? -6.555 30.766 7.641 1 95.25 130 TYR B N 1
ATOM 6266 C CA . TYR B 1 130 ? -7.059 32.094 8.047 1 95.25 130 TYR B CA 1
ATOM 6267 C C . TYR B 1 130 ? -8.578 32.062 8.125 1 95.25 130 TYR B C 1
ATOM 6269 O O . TYR B 1 130 ? -9.156 32.438 9.156 1 95.25 130 TYR B O 1
ATOM 6277 N N . TYR B 1 131 ? -9.219 31.625 7.062 1 92.62 131 TYR B N 1
ATOM 6278 C CA . TYR B 1 131 ? -10.68 31.672 6.984 1 92.62 131 TYR B CA 1
ATOM 6279 C C . TYR B 1 131 ? -11.305 30.703 7.984 1 92.62 131 TYR B C 1
ATOM 6281 O O . TYR B 1 131 ? -12.336 31.016 8.586 1 92.62 131 TYR B O 1
ATOM 6289 N N . ASN B 1 132 ? -10.664 29.578 8.203 1 91.75 132 ASN B N 1
ATOM 6290 C CA . ASN B 1 132 ? -11.219 28.562 9.086 1 91.75 132 ASN B CA 1
ATOM 6291 C C . ASN B 1 132 ? -10.75 28.75 10.523 1 91.75 132 ASN B C 1
ATOM 6293 O O . ASN B 1 132 ? -11.125 27.984 11.406 1 91.75 132 ASN B O 1
ATOM 6297 N N . LYS B 1 133 ? -9.938 29.781 10.727 1 93.12 133 LYS B N 1
ATOM 6298 C CA . LYS B 1 133 ? -9.375 30.047 12.047 1 93.12 133 LYS B CA 1
ATOM 6299 C C . LYS B 1 133 ? -8.703 28.797 12.617 1 93.12 133 LYS B C 1
ATOM 6301 O O . LYS B 1 133 ? -8.945 28.422 13.766 1 93.12 133 LYS B O 1
ATOM 6306 N N . GLN B 1 134 ? -7.969 28.172 11.797 1 94 134 GLN B N 1
ATOM 6307 C CA . GLN B 1 134 ? -7.262 26.953 12.172 1 94 134 GLN B CA 1
ATOM 6308 C C . GLN B 1 134 ? -5.844 27.266 12.648 1 94 134 GLN B C 1
ATOM 6310 O O . GLN B 1 134 ? -5.051 27.859 11.914 1 94 134 GLN B O 1
ATOM 6315 N N . PRO B 1 135 ? -5.547 26.859 13.836 1 96.94 135 PRO B N 1
ATOM 6316 C CA . PRO B 1 135 ? -4.191 27.094 14.344 1 96.94 135 PRO B CA 1
ATOM 6317 C C . PRO B 1 135 ? -3.127 26.328 13.578 1 96.94 135 PRO B C 1
ATOM 6319 O O . PRO B 1 135 ? -3.428 25.297 12.969 1 96.94 135 PRO B O 1
ATOM 6322 N N . LEU B 1 136 ? -1.92 26.797 13.539 1 97.81 136 LEU B N 1
ATOM 6323 C CA . LEU B 1 136 ? -0.756 26.109 12.977 1 97.81 136 LEU B CA 1
ATOM 6324 C C . LEU B 1 136 ? 0.475 26.328 13.852 1 97.81 136 LEU B C 1
ATOM 6326 O O . LEU B 1 136 ? 0.513 27.266 14.648 1 97.81 136 LEU B O 1
ATOM 6330 N N . ALA B 1 137 ? 1.416 25.453 13.75 1 98.25 137 ALA B N 1
ATOM 6331 C CA . ALA B 1 137 ? 2.658 25.594 14.508 1 98.25 137 ALA B CA 1
ATOM 6332 C C . ALA B 1 137 ? 3.67 26.453 13.758 1 98.25 137 ALA B C 1
ATOM 6334 O O . ALA B 1 137 ? 3.766 26.375 12.531 1 98.25 137 ALA B O 1
ATOM 6335 N N . ILE B 1 138 ? 4.41 27.266 14.469 1 98.44 138 ILE B N 1
ATOM 6336 C CA . ILE B 1 138 ? 5.488 28.031 13.844 1 98.44 138 ILE B CA 1
ATOM 6337 C C . ILE B 1 138 ? 6.836 27.562 14.391 1 98.44 138 ILE B C 1
ATOM 6339 O O . ILE B 1 138 ? 6.988 27.375 15.602 1 98.44 138 ILE B O 1
ATOM 6343 N N . ILE B 1 139 ? 7.703 27.344 13.492 1 98 139 ILE B N 1
ATOM 6344 C CA . ILE B 1 139 ? 9.094 27 13.789 1 98 139 ILE B CA 1
ATOM 6345 C C . ILE B 1 139 ? 10.008 28.156 13.375 1 98 139 ILE B C 1
ATOM 6347 O O . ILE B 1 139 ? 9.82 28.734 12.305 1 98 139 ILE B O 1
ATOM 6351 N N . ILE B 1 140 ? 10.961 28.484 14.211 1 96.69 140 ILE B N 1
ATOM 6352 C CA . ILE B 1 140 ? 11.891 29.562 13.898 1 96.69 140 ILE B CA 1
ATOM 6353 C C . ILE B 1 140 ? 13.297 29 13.758 1 96.69 140 ILE B C 1
ATOM 6355 O O . ILE B 1 140 ? 13.711 28.125 14.516 1 96.69 140 ILE B O 1
ATOM 6359 N N . GLY B 1 141 ? 13.953 29.422 12.719 1 94.75 141 GLY B N 1
ATOM 6360 C CA . GLY B 1 141 ? 15.359 29.109 12.539 1 94.75 141 GLY B CA 1
ATOM 6361 C C . GLY B 1 141 ? 16.281 30.234 12.969 1 94.75 141 GLY B C 1
ATOM 6362 O O . GLY B 1 141 ? 15.898 31.391 12.961 1 94.75 141 GLY B O 1
ATOM 6363 N N . ASN B 1 142 ? 17.516 29.906 13.273 1 92.38 142 ASN B N 1
ATOM 6364 C CA . ASN B 1 142 ? 18.438 30.906 13.781 1 92.38 142 ASN B CA 1
ATOM 6365 C C . ASN B 1 142 ? 19.062 31.719 12.656 1 92.38 142 ASN B C 1
ATOM 6367 O O . ASN B 1 142 ? 19.906 32.594 12.898 1 92.38 142 ASN B O 1
ATOM 6371 N N . LYS B 1 143 ? 18.641 31.484 11.438 1 90.81 143 LYS B N 1
ATOM 6372 C CA . LYS B 1 143 ? 19.078 32.312 10.32 1 90.81 143 LYS B CA 1
ATOM 6373 C C . LYS B 1 143 ? 18.094 33.469 10.07 1 90.81 143 LYS B C 1
ATOM 6375 O O . LYS B 1 143 ? 18.312 34.281 9.18 1 90.81 143 LYS B O 1
ATOM 6380 N N . CYS B 1 144 ? 17.047 33.406 10.852 1 91 144 CYS B N 1
ATOM 6381 C CA . CYS B 1 144 ? 16.109 34.531 10.75 1 91 144 CYS B CA 1
ATOM 6382 C C . CYS B 1 144 ? 16.719 35.812 11.297 1 91 144 CYS B C 1
ATOM 6384 O O . CYS B 1 144 ? 16.922 35.938 12.508 1 91 144 CYS B O 1
ATOM 6386 N N . SER B 1 145 ? 16.906 36.781 10.492 1 87.38 145 SER B N 1
ATOM 6387 C CA . SER B 1 145 ? 17.625 38 10.875 1 87.38 145 SER B CA 1
ATOM 6388 C C . SER B 1 145 ? 16.688 39.031 11.477 1 87.38 145 SER B C 1
ATOM 6390 O O . SER B 1 145 ? 17.125 39.969 12.133 1 87.38 145 SER B O 1
ATOM 6392 N N . ILE B 1 146 ? 15.461 38.844 11.375 1 89.5 146 ILE B N 1
ATOM 6393 C CA . ILE B 1 146 ? 14.531 39.906 11.781 1 89.5 146 ILE B CA 1
ATOM 6394 C C . ILE B 1 146 ? 13.992 39.594 13.18 1 89.5 146 ILE B C 1
ATOM 6396 O O . ILE B 1 146 ? 13.18 40.375 13.711 1 89.5 146 ILE B O 1
ATOM 6400 N N . THR B 1 147 ? 14.461 38.594 13.766 1 90.56 147 THR B N 1
ATOM 6401 C CA . THR B 1 147 ? 13.961 38.219 15.086 1 90.56 147 THR B CA 1
ATOM 6402 C C . THR B 1 147 ? 14.438 39.219 16.141 1 90.56 147 THR B C 1
ATOM 6404 O O . THR B 1 147 ? 15.57 39.688 16.078 1 90.56 147 THR B O 1
ATOM 6407 N N . LYS B 1 148 ? 13.602 39.469 17.125 1 87.38 148 LYS B N 1
ATOM 6408 C CA . LYS B 1 148 ? 13.922 40.375 18.219 1 87.38 148 LYS B CA 1
ATOM 6409 C C . LYS B 1 148 ? 14.352 39.625 19.469 1 87.38 148 LYS B C 1
ATOM 6411 O O . LYS B 1 148 ? 14.469 40.188 20.547 1 87.38 148 LYS B O 1
ATOM 6416 N N . PHE B 1 149 ? 14.422 38.375 19.406 1 87.94 149 PHE B N 1
ATOM 6417 C CA . PHE B 1 149 ? 14.852 37.531 20.516 1 87.94 149 PHE B CA 1
ATOM 6418 C C . PHE B 1 149 ? 15.883 36.5 20.047 1 87.94 149 PHE B C 1
ATOM 6420 O O . PHE B 1 149 ? 16.047 36.312 18.828 1 87.94 149 PHE B O 1
ATOM 6427 N N . LYS B 1 150 ? 16.578 35.938 20.938 1 86.75 150 LYS B N 1
ATOM 6428 C CA . LYS B 1 150 ? 17.609 34.969 20.625 1 86.75 150 LYS B CA 1
ATOM 6429 C C . LYS B 1 150 ? 17.016 33.594 20.328 1 86.75 150 LYS B C 1
ATOM 6431 O O . LYS B 1 150 ? 16.125 33.125 21.047 1 86.75 150 LYS B O 1
ATOM 6436 N N . VAL B 1 151 ? 17.453 33 19.234 1 90.75 151 VAL B N 1
ATOM 6437 C CA . VAL B 1 151 ? 17.109 31.641 18.875 1 90.75 151 VAL B CA 1
ATOM 6438 C C . VAL B 1 151 ? 18.266 30.703 19.219 1 90.75 151 VAL B C 1
ATOM 6440 O O . VAL B 1 151 ? 19.281 30.688 18.531 1 90.75 151 VAL B O 1
ATOM 6443 N N . PRO B 1 152 ? 18.109 29.938 20.188 1 88.31 152 PRO B N 1
ATOM 6444 C CA . PRO B 1 152 ? 19.266 29.266 20.797 1 88.31 152 PRO B CA 1
ATOM 6445 C C . PRO B 1 152 ? 19.734 28.062 19.984 1 88.31 152 PRO B C 1
ATOM 6447 O O . PRO B 1 152 ? 20.844 27.562 20.203 1 88.31 152 PRO B O 1
ATOM 6450 N N . ALA B 1 153 ? 18.953 27.516 19.141 1 92.56 153 ALA B N 1
ATOM 6451 C CA . ALA B 1 153 ? 19.297 26.375 18.312 1 92.56 153 ALA B CA 1
ATOM 6452 C C . ALA B 1 153 ? 19.031 26.656 16.844 1 92.56 153 ALA B C 1
ATOM 6454 O O . ALA B 1 153 ? 18.469 27.688 16.484 1 92.56 153 ALA B O 1
ATOM 6455 N N . ARG B 1 154 ? 19.422 25.688 15.961 1 93.31 154 ARG B N 1
ATOM 6456 C CA . ARG B 1 154 ? 19.219 25.906 14.531 1 93.31 154 ARG B CA 1
ATOM 6457 C C . ARG B 1 154 ? 17.734 26.031 14.211 1 93.31 154 ARG B C 1
ATOM 6459 O O . ARG B 1 154 ? 17.344 26.828 13.352 1 93.31 154 ARG B O 1
ATOM 6466 N N . TYR B 1 155 ? 16.953 25.203 14.844 1 95.69 155 TYR B N 1
ATOM 6467 C CA . TYR B 1 155 ? 15.492 25.266 14.719 1 95.69 155 TYR B CA 1
ATOM 6468 C C . TYR B 1 155 ? 14.828 25.156 16.078 1 95.69 155 TYR B C 1
ATOM 6470 O O . TYR B 1 155 ? 15.188 24.297 16.891 1 95.69 155 TYR B O 1
ATOM 6478 N N . CYS B 1 156 ? 13.906 26 16.391 1 96 156 CYS B N 1
ATOM 6479 C CA . CYS B 1 156 ? 13.117 25.969 17.609 1 96 156 CYS B CA 1
ATOM 6480 C C . CYS B 1 156 ? 11.633 26.125 17.297 1 96 156 CYS B C 1
ATOM 6482 O O . CYS B 1 156 ? 11.234 27 16.531 1 96 156 CYS B O 1
ATOM 6484 N N . VAL B 1 157 ? 10.836 25.281 17.969 1 97.31 157 VAL B N 1
ATOM 6485 C CA . VAL B 1 157 ? 9.391 25.453 17.812 1 97.31 157 VAL B CA 1
ATOM 6486 C C . VAL B 1 157 ? 8.891 26.547 18.734 1 97.31 157 VAL B C 1
ATOM 6488 O O . VAL B 1 157 ? 9.148 26.516 19.953 1 97.31 157 VAL B O 1
ATOM 6491 N N . LEU B 1 158 ? 8.273 27.531 18.188 1 96.56 158 LEU B N 1
ATOM 6492 C CA . LEU B 1 158 ? 7.68 28.594 19 1 96.56 158 LEU B CA 1
ATOM 6493 C C . LEU B 1 158 ? 6.391 28.109 19.656 1 96.56 158 LEU B C 1
ATOM 6495 O O . LEU B 1 158 ? 6.227 28.234 20.875 1 96.56 158 LEU B O 1
ATOM 6499 N N . GLY B 1 159 ? 5.547 27.562 18.906 1 97.12 159 GLY B N 1
ATOM 6500 C CA . GLY B 1 159 ? 4.254 27.094 19.375 1 97.12 159 GLY B CA 1
ATOM 6501 C C . GLY B 1 159 ? 3.139 27.297 18.375 1 97.12 159 GLY B C 1
ATOM 6502 O O . GLY B 1 159 ? 3.387 27.375 17.172 1 97.12 159 GLY B O 1
ATOM 6503 N N . PHE B 1 160 ? 1.857 27.391 18.969 1 97.88 160 PHE B N 1
ATOM 6504 C CA . PHE B 1 160 ? 0.688 27.547 18.109 1 97.88 160 PHE B CA 1
ATOM 6505 C C . PHE B 1 160 ? 0.405 29.016 17.859 1 97.88 160 PHE B C 1
ATOM 6507 O O . PHE B 1 160 ? 0.501 29.844 18.766 1 97.88 160 PHE B O 1
ATOM 6514 N N . TYR B 1 161 ? 0.098 29.281 16.656 1 98.5 161 TYR B N 1
ATOM 6515 C CA . TYR B 1 161 ? -0.31 30.625 16.219 1 98.5 161 TYR B CA 1
ATOM 6516 C C . TYR B 1 161 ? -1.604 30.562 15.414 1 98.5 161 TYR B C 1
ATOM 6518 O O . TYR B 1 161 ? -2.002 29.484 14.945 1 98.5 161 TYR B O 1
ATOM 6526 N N . LEU B 1 162 ? -2.25 31.641 15.352 1 98.19 162 LEU B N 1
ATOM 6527 C CA . LEU B 1 162 ? -3.408 31.844 14.484 1 98.19 162 LEU B CA 1
ATOM 6528 C C . LEU B 1 162 ? -3.145 32.938 13.453 1 98.19 162 LEU B C 1
ATOM 6530 O O . LEU B 1 162 ? -2.566 33.969 13.781 1 98.19 162 LEU B O 1
ATOM 6534 N N . ILE B 1 163 ? -3.52 32.656 12.234 1 98 163 ILE B N 1
ATOM 6535 C CA . ILE B 1 163 ? -3.482 33.75 11.25 1 98 163 ILE B CA 1
ATOM 6536 C C . ILE B 1 163 ? -4.656 34.688 11.484 1 98 163 ILE B C 1
ATOM 6538 O O . ILE B 1 163 ? -5.812 34.312 11.297 1 98 163 ILE B O 1
ATOM 6542 N N . THR B 1 164 ? -4.352 35.906 11.789 1 96.94 164 THR B N 1
ATOM 6543 C CA . THR B 1 164 ? -5.41 36.875 12.117 1 96.94 164 THR B CA 1
ATOM 6544 C C . THR B 1 164 ? -5.719 37.781 10.922 1 96.94 164 THR B C 1
ATOM 6546 O O . THR B 1 164 ? -6.82 38.312 10.812 1 96.94 164 THR B O 1
ATOM 6549 N N . HIS B 1 165 ? -4.742 37.969 10.094 1 95.19 165 HIS B N 1
ATOM 6550 C CA . HIS B 1 165 ? -4.918 38.812 8.906 1 95.19 165 HIS B CA 1
ATOM 6551 C C . HIS B 1 165 ? -4.168 38.219 7.711 1 95.19 165 HIS B C 1
ATOM 6553 O O . HIS B 1 165 ? -3.113 37.594 7.875 1 95.19 165 HIS B O 1
ATOM 6559 N N . ALA B 1 166 ? -4.699 38.344 6.609 1 95.19 166 ALA B N 1
ATOM 6560 C CA . ALA B 1 166 ? -4.105 37.969 5.32 1 95.19 166 ALA B CA 1
ATOM 6561 C C . ALA B 1 166 ? -4.371 39.062 4.277 1 95.19 166 ALA B C 1
ATOM 6563 O O . ALA B 1 166 ? -5.492 39.562 4.164 1 95.19 166 ALA B O 1
ATOM 6564 N N . TRP B 1 167 ? -3.293 39.469 3.586 1 93.56 167 TRP B N 1
ATOM 6565 C CA . TRP B 1 167 ? -3.479 40.531 2.59 1 93.56 167 TRP B CA 1
ATOM 6566 C C . TRP B 1 167 ? -2.416 40.4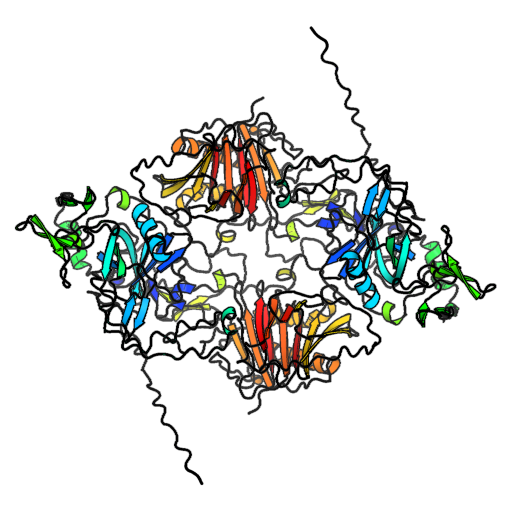38 1.5 1 93.56 167 TRP B C 1
ATOM 6568 O O . TRP B 1 167 ? -1.435 39.719 1.639 1 93.56 167 TRP B O 1
ATOM 6578 N N . ALA B 1 168 ? -2.625 41.156 0.417 1 92.94 168 ALA B N 1
ATOM 6579 C CA . ALA B 1 168 ? -1.683 41.188 -0.699 1 92.94 168 ALA B CA 1
ATOM 6580 C C . ALA B 1 168 ? -0.899 42.5 -0.716 1 92.94 168 ALA B C 1
ATOM 6582 O O . ALA B 1 168 ? -1.438 43.562 -0.378 1 92.94 168 ALA B O 1
ATOM 6583 N N . GLU B 1 169 ? 0.389 42.375 -1.031 1 92.88 169 GLU B N 1
ATOM 6584 C CA . GLU B 1 169 ? 1.26 43.531 -1.249 1 92.88 169 GLU B CA 1
ATOM 6585 C C . GLU B 1 169 ? 1.825 43.531 -2.666 1 92.88 169 GLU B C 1
ATOM 6587 O O . GLU B 1 169 ? 1.822 42.5 -3.346 1 92.88 169 GLU B O 1
ATOM 6592 N N . LEU B 1 170 ? 2.207 44.719 -3.043 1 89.94 170 LEU B N 1
ATOM 6593 C CA . LEU B 1 170 ? 2.967 44.844 -4.281 1 89.94 170 LEU B CA 1
ATOM 6594 C C . LEU B 1 170 ? 4.457 44.969 -3.992 1 89.94 170 LEU B C 1
ATOM 6596 O O . LEU B 1 170 ? 4.863 45.812 -3.186 1 89.94 170 LEU B O 1
ATOM 6600 N N . GLU B 1 171 ? 5.18 44.094 -4.547 1 84 171 GLU B N 1
ATOM 6601 C CA . GLU B 1 171 ? 6.629 44.094 -4.375 1 84 171 GLU B CA 1
ATOM 6602 C C . GLU B 1 171 ? 7.34 44.438 -5.688 1 84 171 GLU B C 1
ATOM 6604 O O . GLU B 1 171 ? 7.02 43.844 -6.73 1 84 171 GLU B O 1
ATOM 6609 N N . ASP B 1 172 ? 8.227 45.406 -5.629 1 74.88 172 ASP B N 1
ATOM 6610 C CA . ASP B 1 172 ? 8.945 45.812 -6.836 1 74.88 172 ASP B CA 1
ATOM 6611 C C . ASP B 1 172 ? 9.945 44.719 -7.266 1 74.88 172 ASP B C 1
ATOM 6613 O O . ASP B 1 172 ? 10.625 44.125 -6.426 1 74.88 172 ASP B O 1
ATOM 6617 N N . GLY B 1 173 ? 9.758 44.188 -8.484 1 60.03 173 GLY B N 1
ATOM 6618 C CA . GLY B 1 173 ? 10.766 43.281 -9.023 1 60.03 173 GLY B CA 1
ATOM 6619 C C . GLY B 1 173 ? 12.102 43.938 -9.273 1 60.03 173 GLY B C 1
ATOM 6620 O O . GLY B 1 173 ? 12.156 45.156 -9.547 1 60.03 173 GLY B O 1
ATOM 6621 N N . GLU B 1 174 ? 13.141 43.625 -8.68 1 54.75 174 GLU B N 1
ATOM 6622 C CA . GLU B 1 174 ? 14.398 44.281 -9.055 1 54.75 174 GLU B CA 1
ATOM 6623 C C . GLU B 1 174 ? 14.727 44.031 -10.523 1 54.75 174 GLU B C 1
ATOM 6625 O O . GLU B 1 174 ? 14.273 43.031 -11.109 1 54.75 174 GLU B O 1
ATOM 6630 N N . ASN B 1 175 ? 15.539 44.875 -11.172 1 45.84 175 ASN B N 1
ATOM 6631 C CA . ASN B 1 175 ? 16.047 44.938 -12.539 1 45.84 175 ASN B CA 1
ATOM 6632 C C . ASN B 1 175 ? 16.656 43.594 -12.977 1 45.84 175 ASN B C 1
ATOM 6634 O O . ASN B 1 175 ? 17.594 43.125 -12.352 1 45.84 175 ASN B O 1
ATOM 6638 N N . LEU B 1 176 ? 15.812 42.688 -13.578 1 42.91 176 LEU B N 1
ATOM 6639 C CA . LEU B 1 176 ? 16.469 41.562 -14.266 1 42.91 176 LEU B CA 1
ATOM 6640 C C . LEU B 1 176 ? 17.562 42.062 -15.195 1 42.91 176 LEU B C 1
ATOM 6642 O O . LEU B 1 176 ? 17.328 42.938 -16.047 1 42.91 176 LEU B O 1
ATOM 6646 N N . ASN B 1 177 ? 18.703 42.125 -14.898 1 38.06 177 ASN B N 1
ATOM 6647 C CA . ASN B 1 177 ? 19.656 42.125 -15.992 1 38.06 177 ASN B CA 1
ATOM 6648 C C . ASN B 1 177 ? 19.391 41.031 -17 1 38.06 177 ASN B C 1
ATOM 6650 O O . ASN B 1 177 ? 19.141 39.875 -16.609 1 38.06 177 ASN B O 1
ATOM 6654 N N . ASP B 1 178 ? 18.875 41.219 -18.25 1 36.09 178 ASP B N 1
ATOM 6655 C CA . ASP B 1 178 ? 18.547 40.375 -19.406 1 36.09 178 ASP B CA 1
ATOM 6656 C C . ASP B 1 178 ? 19.516 39.219 -19.531 1 36.09 178 ASP B C 1
ATOM 6658 O O . ASP B 1 178 ? 19.266 38.25 -20.266 1 36.09 178 ASP B O 1
ATOM 6662 N N . GLU B 1 179 ? 20.797 39.312 -19.266 1 35.84 179 GLU B N 1
ATOM 6663 C CA . GLU B 1 179 ? 21.688 38.25 -19.734 1 35.84 179 GLU B CA 1
ATOM 6664 C C . GLU B 1 179 ? 21.375 36.906 -19.062 1 35.84 179 GLU B C 1
ATOM 6666 O O . GLU B 1 179 ? 21.484 35.844 -19.672 1 35.84 179 GLU B O 1
ATOM 6671 N N . GLU B 1 180 ? 21.188 36.812 -17.766 1 35.19 180 GLU B N 1
ATOM 6672 C CA . GLU B 1 180 ? 21.281 35.531 -17.094 1 35.19 180 GLU B CA 1
ATOM 6673 C C . GLU B 1 180 ? 19.906 34.844 -17 1 35.19 180 GLU B C 1
ATOM 6675 O O . GLU B 1 180 ? 19.812 33.719 -16.516 1 35.19 180 GLU B O 1
ATOM 6680 N N . ALA B 1 181 ? 18.812 35.5 -17.297 1 32.84 181 ALA B N 1
ATOM 6681 C CA . ALA B 1 181 ? 17.531 34.812 -17.109 1 32.84 181 ALA B CA 1
ATOM 6682 C C . ALA B 1 181 ? 17.375 33.656 -18.109 1 32.84 181 ALA B C 1
ATOM 6684 O O . ALA B 1 181 ? 16.422 32.906 -18.031 1 32.84 181 ALA B O 1
ATOM 6685 N N . LEU B 1 182 ? 18.125 33.719 -19.25 1 31.41 182 LEU B N 1
ATOM 6686 C CA . LEU B 1 182 ? 17.797 32.75 -20.312 1 31.41 182 LEU B CA 1
ATOM 6687 C C . LEU B 1 182 ? 18.125 31.328 -19.875 1 31.41 182 LEU B C 1
ATOM 6689 O O . LEU B 1 182 ? 17.719 30.375 -20.531 1 31.41 182 LEU B O 1
ATOM 6693 N N . ASN B 1 183 ? 19.062 31.188 -18.906 1 30.52 183 ASN B N 1
ATOM 6694 C CA . ASN B 1 183 ? 19.531 29.812 -18.922 1 30.52 183 ASN B CA 1
ATOM 6695 C C . ASN B 1 183 ? 18.531 28.875 -18.219 1 30.52 183 ASN B C 1
ATOM 6697 O O . ASN B 1 183 ? 18.516 27.672 -18.469 1 30.52 183 ASN B O 1
ATOM 6701 N N . GLU B 1 184 ? 17.938 29.406 -17.141 1 29.92 184 GLU B N 1
ATOM 6702 C CA . GLU B 1 184 ? 17.453 28.266 -16.359 1 29.92 184 GLU B CA 1
ATOM 6703 C C . GLU B 1 184 ? 16.141 27.734 -16.922 1 29.92 184 GLU B C 1
ATOM 6705 O O . GLU B 1 184 ? 15.617 26.719 -16.453 1 29.92 184 GLU B O 1
ATOM 6710 N N . ASP B 1 185 ? 15.461 28.562 -17.672 1 29 185 ASP B N 1
ATOM 6711 C CA . ASP B 1 185 ? 14.203 27.953 -18.094 1 29 185 ASP B CA 1
ATOM 6712 C C . ASP B 1 185 ? 14.445 26.797 -19.062 1 29 185 ASP B C 1
ATOM 6714 O O . ASP B 1 185 ? 13.523 26.328 -19.719 1 29 185 ASP B O 1
ATOM 6718 N N . ALA B 1 186 ? 15.727 26.625 -19.391 1 27.83 186 ALA B N 1
ATOM 6719 C CA . ALA B 1 186 ? 15.891 25.484 -20.297 1 27.83 186 ALA B CA 1
ATOM 6720 C C . ALA B 1 186 ? 15.445 24.188 -19.625 1 27.83 186 ALA B C 1
ATOM 6722 O O . ALA B 1 186 ? 16.266 23.453 -19.062 1 27.83 186 ALA B O 1
ATOM 6723 N N . LEU B 1 187 ? 14.539 24.266 -18.656 1 26.16 187 LEU B N 1
ATOM 6724 C CA . LEU B 1 187 ? 14.016 22.922 -18.516 1 26.16 187 LEU B CA 1
ATOM 6725 C C . LEU B 1 187 ? 13.656 22.328 -19.875 1 26.16 187 LEU B C 1
ATOM 6727 O O . LEU B 1 187 ? 13.07 23 -20.719 1 26.16 187 LEU B O 1
ATOM 6731 N N . ILE B 1 188 ? 14.445 21.297 -20.297 1 27.16 188 ILE B N 1
ATOM 6732 C CA . ILE B 1 188 ? 14.422 20.438 -21.469 1 27.16 188 ILE B CA 1
ATOM 6733 C C . ILE B 1 188 ? 12.977 20.031 -21.781 1 27.16 188 ILE B C 1
ATOM 6735 O O . ILE B 1 188 ? 12.344 19.312 -21 1 27.16 188 ILE B O 1
ATOM 6739 N N . ASP B 1 189 ? 12.117 21.031 -21.938 1 25.2 189 ASP B N 1
ATOM 6740 C CA . ASP B 1 189 ? 11.008 20.422 -22.672 1 25.2 189 ASP B CA 1
ATOM 6741 C C . ASP B 1 189 ? 11.508 19.656 -23.891 1 25.2 189 ASP B C 1
ATOM 6743 O O . ASP B 1 189 ? 12.141 20.234 -24.766 1 25.2 189 ASP B O 1
ATOM 6747 N N . GLU B 1 190 ? 11.852 18.375 -23.625 1 26.33 190 GLU B N 1
ATOM 6748 C CA . GLU B 1 190 ? 12.344 17.422 -24.609 1 26.33 190 GLU B CA 1
ATOM 6749 C C . GLU B 1 190 ? 11.633 17.609 -25.953 1 26.33 190 GLU B C 1
ATOM 6751 O O . GLU B 1 190 ? 12.172 17.234 -27 1 26.33 190 GLU B O 1
ATOM 6756 N N . GLU B 1 191 ? 10.375 18.078 -25.922 1 26.78 191 GLU B N 1
ATOM 6757 C CA . GLU B 1 191 ? 9.805 17.953 -27.25 1 26.78 191 GLU B CA 1
ATOM 6758 C C . GLU B 1 191 ? 10.422 18.969 -28.219 1 26.78 191 GLU B C 1
ATOM 6760 O O . GLU B 1 191 ? 10.453 18.734 -29.422 1 26.78 191 GLU B O 1
ATOM 6765 N N . ALA B 1 192 ? 10.672 20.188 -27.625 1 26.05 192 ALA B N 1
ATOM 6766 C CA . ALA B 1 192 ? 10.898 21.234 -28.625 1 26.05 192 ALA B CA 1
ATOM 6767 C C . ALA B 1 192 ? 12.305 21.141 -29.203 1 26.05 192 ALA B C 1
ATOM 6769 O O . ALA B 1 192 ? 12.742 22.031 -29.938 1 26.05 192 ALA B O 1
ATOM 6770 N N . LEU B 1 193 ? 13.164 20.219 -28.766 1 27.2 193 LEU B N 1
ATOM 6771 C CA . LEU B 1 193 ? 14.523 20.25 -29.297 1 27.2 193 LEU B CA 1
ATOM 6772 C C . LEU B 1 193 ? 14.516 20 -30.797 1 27.2 193 LEU B C 1
ATOM 6774 O O . LEU B 1 193 ? 15.578 19.859 -31.406 1 27.2 193 LEU B O 1
ATOM 6778 N N . ILE B 1 194 ? 13.289 19.688 -31.406 1 25.98 194 ILE B N 1
ATOM 6779 C CA . ILE B 1 194 ? 13.648 19.25 -32.75 1 25.98 194 ILE B CA 1
ATOM 6780 C C . ILE B 1 194 ? 14.273 20.422 -33.531 1 25.98 194 ILE B C 1
ATOM 6782 O O . ILE B 1 194 ? 15.297 20.25 -34.188 1 25.98 194 ILE B O 1
ATOM 6786 N N . ASN B 1 195 ? 13.453 21.5 -33.75 1 27.11 195 ASN B N 1
ATOM 6787 C CA . ASN B 1 195 ? 13.797 22.234 -34.969 1 27.11 195 ASN B CA 1
ATOM 6788 C C . ASN B 1 195 ? 14.953 23.203 -34.719 1 27.11 195 ASN B C 1
ATOM 6790 O O . ASN B 1 195 ? 14.922 24 -33.781 1 27.11 195 ASN B O 1
ATOM 6794 N N . ASN B 1 196 ? 16.172 22.891 -35.125 1 28.61 196 ASN B N 1
ATOM 6795 C CA . ASN B 1 196 ? 17.531 23.422 -35.094 1 28.61 196 ASN B CA 1
ATOM 6796 C C . ASN B 1 196 ? 17.594 24.844 -35.656 1 28.61 196 ASN B C 1
ATOM 6798 O O . ASN B 1 196 ? 18.641 25.312 -36.094 1 28.61 196 ASN B O 1
ATOM 6802 N N . THR B 1 197 ? 16.438 25.516 -36.062 1 29.17 197 THR B N 1
ATOM 6803 C CA . THR B 1 197 ? 16.859 26.672 -36.844 1 29.17 197 THR B CA 1
ATOM 6804 C C . THR B 1 197 ? 17.531 27.703 -35.969 1 29.17 197 THR B C 1
ATOM 6806 O O . THR B 1 197 ? 17 28.078 -34.906 1 29.17 197 THR B O 1
ATOM 6809 N N . PRO B 1 198 ? 18.875 27.922 -36.188 1 31.34 198 PRO B N 1
ATOM 6810 C CA . PRO B 1 198 ? 19.703 28.891 -35.469 1 31.34 198 PRO B CA 1
ATOM 6811 C C . PRO B 1 198 ? 19.094 30.281 -35.438 1 31.34 198 PRO B C 1
ATOM 6813 O O . PRO B 1 198 ? 18.859 30.891 -36.5 1 31.34 198 PRO B O 1
ATOM 6816 N N . VAL B 1 199 ? 17.922 30.609 -34.906 1 28.59 199 VAL B N 1
ATOM 6817 C CA . VAL B 1 199 ? 17.453 31.984 -35 1 28.59 199 VAL B CA 1
ATOM 6818 C C . VAL B 1 199 ? 18.438 32.906 -34.281 1 28.59 199 VAL B C 1
ATOM 6820 O O . VAL B 1 199 ? 18.875 32.594 -33.188 1 28.59 199 VAL B O 1
ATOM 6823 N N . ALA B 1 200 ? 19.047 33.812 -35.031 1 29.72 200 ALA B N 1
ATOM 6824 C CA . ALA B 1 200 ? 19.953 34.938 -34.719 1 29.72 200 ALA B CA 1
ATOM 6825 C C . ALA B 1 200 ? 19.453 35.719 -33.5 1 29.72 200 ALA B C 1
ATOM 6827 O O . ALA B 1 200 ? 18.297 36.125 -33.469 1 29.72 200 ALA B O 1
ATOM 6828 N N . LYS B 1 201 ? 20.078 35.469 -32.438 1 29.89 201 LYS B N 1
ATOM 6829 C CA . LYS B 1 201 ? 19.859 36.156 -31.172 1 29.89 201 LYS B CA 1
ATOM 6830 C C . LYS B 1 201 ? 20.047 37.656 -31.328 1 29.89 201 LYS B C 1
ATOM 6832 O O . LYS B 1 201 ? 21.172 38.125 -31.5 1 29.89 201 LYS B O 1
ATOM 6837 N N . THR B 1 202 ? 19.219 38.312 -32.219 1 29.02 202 THR B N 1
ATOM 6838 C CA . THR B 1 202 ? 19.375 39.75 -32.219 1 29.02 202 THR B CA 1
ATOM 6839 C C . THR B 1 202 ? 19.359 40.312 -30.797 1 29.02 202 THR B C 1
ATOM 6841 O O . THR B 1 202 ? 18.469 39.969 -30 1 29.02 202 THR B O 1
ATOM 6844 N N . LYS B 1 203 ? 20.5 40.812 -30.328 1 29.06 203 LYS B N 1
ATOM 6845 C CA . LYS B 1 203 ? 20.781 41.562 -29.094 1 29.06 203 LYS B CA 1
ATOM 6846 C C . LYS B 1 203 ? 19.859 42.781 -28.953 1 29.06 203 LYS B C 1
ATOM 6848 O O . LYS B 1 203 ? 20.172 43.844 -29.484 1 29.06 203 LYS B O 1
ATOM 6853 N N . LYS B 1 204 ? 18.531 42.625 -29.25 1 29.34 204 LYS B N 1
ATOM 6854 C CA . LYS B 1 204 ? 17.844 43.875 -28.938 1 29.34 204 LYS B CA 1
ATOM 6855 C C . LYS B 1 204 ? 18.219 44.375 -27.547 1 29.34 204 LYS B C 1
ATOM 6857 O O . LYS B 1 204 ? 18.25 43.594 -26.594 1 29.34 204 LYS B O 1
ATOM 6862 N N . HIS B 1 205 ? 18.953 45.469 -27.484 1 30.22 205 HIS B N 1
ATOM 6863 C CA . HIS B 1 205 ? 19.266 46.312 -26.328 1 30.22 205 HIS B CA 1
ATOM 6864 C C . HIS B 1 205 ? 18.031 46.562 -25.484 1 30.22 205 HIS B C 1
ATOM 6866 O O . HIS B 1 205 ? 17.188 47.406 -25.828 1 30.22 205 HIS B O 1
ATOM 6872 N N . LYS B 1 206 ? 17.234 45.594 -25.141 1 32.59 206 LYS B N 1
ATOM 6873 C CA . LYS B 1 206 ? 16.016 45.906 -24.406 1 32.59 206 LYS B CA 1
ATOM 6874 C C . LYS B 1 206 ? 16.344 46.75 -23.172 1 32.59 206 LYS B C 1
ATOM 6876 O O . LYS B 1 206 ? 17.281 46.438 -22.438 1 32.59 206 LYS B O 1
ATOM 6881 N N . SER B 1 207 ? 15.992 48.031 -23.219 1 33.78 207 SER B N 1
ATOM 6882 C CA . SER B 1 207 ? 15.883 49.062 -22.172 1 33.78 207 SER B CA 1
ATOM 6883 C C . SER B 1 207 ? 15.562 48.406 -20.828 1 33.78 207 SER B C 1
ATOM 6885 O O . SER B 1 207 ? 14.953 47.344 -20.766 1 33.78 207 SER B O 1
ATOM 6887 N N . LYS B 1 208 ? 16.297 48.812 -19.828 1 38.91 208 LYS B N 1
ATOM 6888 C CA . LYS B 1 208 ? 16.109 48.531 -18.422 1 38.91 208 LYS B CA 1
ATOM 6889 C C . LYS B 1 208 ? 14.633 48.656 -18.031 1 38.91 208 LYS B C 1
ATOM 6891 O O . LYS B 1 208 ? 14.172 49.719 -17.641 1 38.91 208 LYS B O 1
ATOM 6896 N N . SER B 1 209 ? 13.672 48.281 -18.812 1 40.38 209 SER B N 1
ATOM 6897 C CA . SER B 1 209 ? 12.273 48.438 -18.422 1 40.38 209 SER B CA 1
ATOM 6898 C C . SER B 1 209 ? 12.055 47.969 -16.984 1 40.38 209 SER B C 1
ATOM 6900 O O . SER B 1 209 ? 12.57 46.938 -16.562 1 40.38 209 SER B O 1
ATOM 6902 N N . LYS B 1 210 ? 11.867 48.844 -16.031 1 46.75 210 LYS B N 1
ATOM 6903 C CA . LYS B 1 210 ? 11.43 48.656 -14.648 1 46.75 210 LYS B CA 1
ATOM 6904 C C . LYS B 1 210 ? 10.531 47.438 -14.508 1 46.75 210 LYS B C 1
ATOM 6906 O O . LYS B 1 210 ? 9.5 47.344 -15.172 1 46.75 210 LYS B O 1
ATOM 6911 N N . SER B 1 211 ? 11.016 46.344 -14.156 1 59.06 211 SER B N 1
ATOM 6912 C CA . SER B 1 211 ? 10.312 45.062 -14.008 1 59.06 211 SER B CA 1
ATOM 6913 C C . SER B 1 211 ? 9 45.25 -13.258 1 59.06 211 SER B C 1
ATOM 6915 O O . SER B 1 211 ? 8.875 46.125 -12.414 1 59.06 211 SER B O 1
ATOM 6917 N N . LYS B 1 212 ? 7.84 44.875 -13.859 1 74.06 212 LYS B N 1
ATOM 6918 C CA . LYS B 1 212 ? 6.473 44.875 -13.352 1 74.06 212 LYS B CA 1
ATOM 6919 C C . LYS B 1 212 ? 6.414 44.344 -11.93 1 74.06 212 LYS B C 1
ATOM 6921 O O . LYS B 1 212 ? 7.07 43.344 -11.625 1 74.06 212 LYS B O 1
ATOM 6926 N N . PRO B 1 213 ? 5.867 45.188 -10.961 1 86.12 213 PRO B N 1
ATOM 6927 C CA . PRO B 1 213 ? 5.699 44.688 -9.594 1 86.12 213 PRO B CA 1
ATOM 6928 C C . PRO B 1 213 ? 4.918 43.406 -9.523 1 86.12 213 PRO B C 1
ATOM 6930 O O . PRO B 1 213 ? 4.125 43.094 -10.414 1 86.12 213 PRO B O 1
ATOM 6933 N N . PHE B 1 214 ? 5.359 42.625 -8.547 1 90.12 214 PHE B N 1
ATOM 6934 C CA . PHE B 1 214 ? 4.695 41.344 -8.344 1 90.12 214 PHE B CA 1
ATOM 6935 C C . PHE B 1 214 ? 3.861 41.375 -7.066 1 90.12 214 PHE B C 1
ATOM 6937 O O . PHE B 1 214 ? 4.191 42.062 -6.117 1 90.12 214 PHE B O 1
ATOM 6944 N N . ILE B 1 215 ? 2.814 40.625 -7.059 1 92.31 215 ILE B N 1
ATOM 6945 C CA . ILE B 1 215 ? 1.938 40.531 -5.898 1 92.31 215 ILE B CA 1
ATOM 6946 C C . ILE B 1 215 ? 2.496 39.469 -4.93 1 92.31 215 ILE B C 1
ATOM 6948 O O . ILE B 1 215 ? 2.814 38.375 -5.328 1 92.31 215 ILE B O 1
ATOM 6952 N N . ARG B 1 216 ? 2.637 39.844 -3.68 1 93.31 216 ARG B N 1
ATOM 6953 C CA . ARG B 1 216 ? 3.039 38.969 -2.594 1 93.31 216 ARG B CA 1
ATOM 6954 C C . ARG B 1 216 ? 1.944 38.844 -1.536 1 93.31 216 ARG B C 1
ATOM 6956 O O . ARG B 1 216 ? 1.446 39.875 -1.052 1 93.31 216 ARG B O 1
ATOM 6963 N N . TRP B 1 217 ? 1.611 37.719 -1.184 1 94.81 217 TRP B N 1
ATOM 6964 C CA . TRP B 1 217 ? 0.64 37.5 -0.113 1 94.81 217 TRP B CA 1
ATOM 6965 C C . TRP B 1 217 ? 1.327 37.5 1.248 1 94.81 217 TRP B C 1
ATOM 6967 O O . TRP B 1 217 ? 2.316 36.781 1.44 1 94.81 217 TRP B O 1
ATOM 6977 N N . LYS B 1 218 ? 0.793 38.281 2.184 1 95.88 218 LYS B N 1
ATOM 6978 C CA . LYS B 1 218 ? 1.321 38.406 3.539 1 95.88 218 LYS B CA 1
ATOM 6979 C C . LYS B 1 218 ? 0.339 37.844 4.566 1 95.88 218 LYS B C 1
ATOM 6981 O O . LYS B 1 218 ? -0.876 37.906 4.367 1 95.88 218 LYS B O 1
ATOM 6986 N N . PHE B 1 219 ? 0.886 37.375 5.602 1 97.62 219 PHE B N 1
ATOM 6987 C CA . PHE B 1 219 ? 0.092 36.781 6.672 1 97.62 219 PHE B CA 1
ATOM 6988 C C . PHE B 1 219 ? 0.595 37.25 8.031 1 97.62 219 PHE B C 1
ATOM 6990 O O . PHE B 1 219 ? 1.804 37.312 8.266 1 97.62 219 PHE B O 1
ATOM 6997 N N . ARG B 1 220 ? -0.326 37.625 8.867 1 98.12 220 ARG B N 1
ATOM 6998 C CA . ARG B 1 220 ? -0.012 37.969 10.25 1 98.12 220 ARG B CA 1
ATOM 6999 C C . ARG B 1 220 ? -0.366 36.812 11.195 1 98.12 220 ARG B C 1
ATOM 7001 O O . ARG B 1 220 ? -1.525 36.406 11.273 1 98.12 220 ARG B O 1
ATOM 7008 N N . PHE B 1 221 ? 0.632 36.312 11.906 1 98.44 221 PHE B N 1
ATOM 7009 C CA . PHE B 1 221 ? 0.476 35.25 12.875 1 98.44 221 PHE B CA 1
ATOM 7010 C C . PHE B 1 221 ? 0.484 35.812 14.297 1 98.44 221 PHE B C 1
ATOM 7012 O O . PHE B 1 221 ? 1.271 36.688 14.617 1 98.44 221 PHE B O 1
ATOM 7019 N N . GLU B 1 222 ? -0.407 35.312 15.062 1 98.25 222 GLU B N 1
ATOM 7020 C CA . GLU B 1 222 ? -0.479 35.75 16.453 1 98.25 222 GLU B CA 1
ATOM 7021 C C . GLU B 1 222 ? -0.444 34.562 17.406 1 98.25 222 GLU B C 1
ATOM 7023 O O . GLU B 1 222 ? -1.15 33.562 17.188 1 98.25 222 GLU B O 1
ATOM 7028 N N . TRP B 1 223 ? 0.383 34.625 18.422 1 97.38 223 TRP B N 1
ATOM 7029 C CA . TRP B 1 223 ? 0.565 33.594 19.453 1 97.38 223 TRP B CA 1
ATOM 7030 C C . TRP B 1 223 ? -0.749 33.312 20.172 1 97.38 223 TRP B C 1
ATOM 7032 O O . TRP B 1 223 ? -1.479 34.25 20.531 1 97.38 223 TRP B O 1
ATOM 7042 N N . ILE B 1 224 ? -1.069 32.031 20.359 1 96.88 224 ILE B N 1
ATOM 7043 C CA . ILE B 1 224 ? -2.25 31.625 21.109 1 96.88 224 ILE B CA 1
ATOM 7044 C C . ILE B 1 224 ? -1.885 31.438 22.578 1 96.88 224 ILE B C 1
ATOM 7046 O O . ILE B 1 224 ? -1.131 30.531 22.922 1 96.88 224 ILE B O 1
ATOM 7050 N N . ASP B 1 225 ? -2.471 32.062 23.453 1 91.38 225 ASP B N 1
ATOM 7051 C CA . ASP B 1 225 ? -2.061 32.156 24.844 1 91.38 225 ASP B CA 1
ATOM 7052 C C . ASP B 1 225 ? -2.484 30.922 25.625 1 91.38 225 ASP B C 1
ATOM 7054 O O . ASP B 1 225 ? -1.863 30.562 26.625 1 91.38 225 ASP B O 1
ATOM 7058 N N . THR B 1 226 ? -3.461 30.25 25.188 1 90.12 226 THR B N 1
ATOM 7059 C CA . THR B 1 226 ? -4.027 29.141 25.953 1 90.12 226 THR B CA 1
ATOM 7060 C C . THR B 1 226 ? -3.344 27.828 25.578 1 90.12 226 THR B C 1
ATOM 7062 O O . THR B 1 226 ? -3.852 26.75 25.875 1 90.12 226 THR B O 1
ATOM 7065 N N . GLN B 1 227 ? -2.166 27.922 25.062 1 91.75 227 GLN B N 1
ATOM 7066 C CA . GLN B 1 227 ? -1.521 26.688 24.594 1 91.75 227 GLN B CA 1
ATOM 7067 C C . GLN B 1 227 ? -0.7 26.047 25.719 1 91.75 227 GLN B C 1
ATOM 7069 O O . GLN B 1 227 ? -0.813 26.438 26.875 1 91.75 227 GLN B O 1
ATOM 7074 N N . GLU B 1 228 ? 0.079 24.984 25.422 1 87.12 228 GLU B N 1
ATOM 7075 C CA . GLU B 1 228 ? 0.645 24 26.344 1 87.12 228 GLU B CA 1
ATOM 7076 C C . GLU B 1 228 ? 1.753 24.625 27.203 1 87.12 228 GLU B C 1
ATOM 7078 O O . GLU B 1 228 ? 2.062 24.125 28.281 1 87.12 228 GLU B O 1
ATOM 7083 N N . PHE B 1 229 ? 2.381 25.641 26.766 1 85.81 229 PHE B N 1
ATOM 7084 C CA . PHE B 1 229 ? 3.492 26.25 27.484 1 85.81 229 PHE B CA 1
ATOM 7085 C C . PHE B 1 229 ? 3.572 27.75 27.188 1 85.81 229 PHE B C 1
ATOM 7087 O O . PHE B 1 229 ? 2.969 28.234 26.234 1 85.81 229 PHE B O 1
ATOM 7094 N N . PHE B 1 230 ? 4.352 28.453 27.984 1 87.44 230 PHE B N 1
ATOM 7095 C CA . PHE B 1 230 ? 4.574 29.891 27.812 1 87.44 230 PHE B CA 1
ATOM 7096 C C . PHE B 1 230 ? 5.684 30.141 26.797 1 87.44 230 PHE B C 1
ATOM 7098 O O . PHE B 1 230 ? 6.52 29.281 26.547 1 87.44 230 PHE B O 1
ATOM 7105 N N . PRO B 1 231 ? 5.613 31.297 26.219 1 91.25 231 PRO B N 1
ATOM 7106 C CA . PRO B 1 231 ? 6.695 31.609 25.281 1 91.25 231 PRO B CA 1
ATOM 7107 C C . PRO B 1 231 ? 8.078 31.547 25.938 1 91.25 231 PRO B C 1
ATOM 7109 O O . PRO B 1 231 ? 8.375 32.312 26.844 1 91.25 231 PRO B O 1
ATOM 7112 N N . TRP B 1 232 ? 8.906 30.734 25.453 1 88 232 TRP B N 1
ATOM 7113 C CA . TRP B 1 232 ? 10.211 30.484 26.062 1 88 232 TRP B CA 1
ATOM 7114 C C . TRP B 1 232 ? 11.156 31.656 25.828 1 88 232 TRP B C 1
ATOM 7116 O O . TRP B 1 232 ? 12.18 31.781 26.5 1 88 232 TRP B O 1
ATOM 7126 N N . TRP B 1 233 ? 10.914 32.531 24.859 1 89.56 233 TRP B N 1
ATOM 7127 C CA . TRP B 1 233 ? 11.805 33.625 24.516 1 89.56 233 TRP B CA 1
ATOM 7128 C C . TRP B 1 233 ? 11.516 34.844 25.391 1 89.56 233 TRP B C 1
ATOM 7130 O O . TRP B 1 233 ? 12.203 35.875 25.297 1 89.56 233 TRP B O 1
ATOM 7140 N N . GLU B 1 234 ? 10.484 34.719 26.109 1 87.25 234 GLU B N 1
ATOM 7141 C CA . GLU B 1 234 ? 10.125 35.844 26.984 1 87.25 234 GLU B CA 1
ATOM 7142 C C . GLU B 1 234 ? 10.602 35.594 28.422 1 87.25 234 GLU B C 1
ATOM 7144 O O . GLU B 1 234 ? 10.695 34.438 28.859 1 87.25 234 GLU B O 1
ATOM 7149 N N . ASP B 1 235 ? 10.977 36.688 29.078 1 74.25 235 ASP B N 1
ATOM 7150 C CA . ASP B 1 235 ? 11.359 36.625 30.484 1 74.25 235 ASP B CA 1
ATOM 7151 C C . ASP B 1 235 ? 10.141 36.375 31.375 1 74.25 235 ASP B C 1
ATOM 7153 O O . ASP B 1 235 ? 9.156 37.125 31.312 1 74.25 235 ASP B O 1
ATOM 7157 N N . PRO B 1 236 ? 10.172 35.312 32.156 1 62.91 236 PRO B N 1
ATOM 7158 C CA . PRO B 1 236 ? 9.023 35.031 33 1 62.91 236 PRO B CA 1
ATOM 7159 C C . PRO B 1 236 ? 8.617 36.188 33.906 1 62.91 236 PRO B C 1
ATOM 7161 O O . PRO B 1 236 ? 7.445 36.344 34.219 1 62.91 236 PRO B O 1
ATOM 7164 N N . ALA B 1 237 ? 9.672 36.938 34.469 1 56.47 237 ALA B N 1
ATOM 7165 C CA . ALA B 1 237 ? 9.367 38.062 35.312 1 56.47 237 ALA B CA 1
ATOM 7166 C C . ALA B 1 237 ? 8.469 39.062 34.594 1 56.47 237 ALA B C 1
ATOM 7168 O O . ALA B 1 237 ? 7.633 39.719 35.219 1 56.47 237 ALA B O 1
ATOM 7169 N N . GLU B 1 238 ? 8.562 39.188 33.281 1 54.22 238 GLU B N 1
ATOM 7170 C CA . GLU B 1 238 ? 7.773 40.125 32.5 1 54.22 238 GLU B CA 1
ATOM 7171 C C . GLU B 1 238 ? 6.395 39.531 32.188 1 54.22 238 GLU B C 1
ATOM 7173 O O . GLU B 1 238 ? 5.43 40.281 32 1 54.22 238 GLU B O 1
ATOM 7178 N N . ILE B 1 239 ? 6.312 38.188 32.125 1 54.59 239 ILE B N 1
ATOM 7179 C CA . ILE B 1 239 ? 5.051 37.531 31.828 1 54.59 239 ILE B CA 1
ATOM 7180 C C . ILE B 1 239 ? 4.07 37.719 32.969 1 54.59 239 ILE B C 1
ATOM 7182 O O . ILE B 1 239 ? 2.885 38 32.75 1 54.59 239 ILE B O 1
ATOM 7186 N N . ASN B 1 240 ? 4.523 37.531 34.281 1 46.91 240 ASN B N 1
ATOM 7187 C CA . ASN B 1 240 ? 3.705 37.688 35.469 1 46.91 240 ASN B CA 1
ATOM 7188 C C . ASN B 1 240 ? 3.219 39.125 35.656 1 46.91 240 ASN B C 1
ATOM 7190 O O . ASN B 1 240 ? 2.148 39.344 36.219 1 46.91 240 ASN B O 1
ATOM 7194 N N . LYS B 1 241 ? 3.939 40.062 35.281 1 47.22 241 LYS B N 1
ATOM 7195 C CA . LYS B 1 241 ? 3.492 41.469 35.438 1 47.22 241 LYS B CA 1
ATOM 7196 C C . LYS B 1 241 ? 2.326 41.781 34.5 1 47.22 241 LYS B C 1
ATOM 7198 O O . LYS B 1 241 ? 1.437 42.562 34.844 1 47.22 241 LYS B O 1
ATOM 7203 N N . MET B 1 242 ? 2.365 41.094 33.375 1 45.31 242 MET B N 1
ATOM 7204 C CA . MET B 1 242 ? 1.271 41.375 32.438 1 45.31 242 MET B CA 1
ATOM 7205 C C . MET B 1 242 ? -0.015 40.688 32.906 1 45.31 242 MET B C 1
ATOM 7207 O O . MET B 1 242 ? -1.112 41.188 32.656 1 45.31 242 MET B O 1
ATOM 7211 N N . ASP B 1 243 ? 0.059 39.5 33.531 1 44.72 243 ASP B N 1
ATOM 7212 C CA . ASP B 1 243 ? -1.149 38.844 34 1 44.72 243 ASP B CA 1
ATOM 7213 C C . ASP B 1 243 ? -1.729 39.562 35.219 1 44.72 243 ASP B C 1
ATOM 7215 O O . ASP B 1 243 ? -2.945 39.562 35.438 1 44.72 243 ASP B O 1
ATOM 7219 N N . LEU B 1 244 ? -0.981 39.969 36.344 1 38.09 244 LEU B N 1
ATOM 7220 C CA . LEU B 1 244 ? -1.458 40.562 37.562 1 38.09 244 LEU B CA 1
ATOM 7221 C C . LEU B 1 244 ? -1.941 41.969 37.344 1 38.09 244 LEU B C 1
ATOM 7223 O O . LEU B 1 244 ? -2.727 42.5 38.125 1 38.09 244 LEU B O 1
ATOM 7227 N N . ASP B 1 245 ? -1.112 42.844 36.656 1 36.84 245 ASP B N 1
ATOM 7228 C CA . ASP B 1 245 ? -1.542 44.25 36.75 1 36.84 245 ASP B CA 1
ATOM 7229 C C . ASP B 1 245 ? -2.965 44.438 36.219 1 36.84 245 ASP B C 1
ATOM 7231 O O . ASP B 1 245 ? -3.74 45.219 36.781 1 36.84 245 ASP B O 1
ATOM 7235 N N . ASP B 1 246 ? -3.205 44.531 34.875 1 33.12 246 ASP B N 1
ATOM 7236 C CA . ASP B 1 246 ? -4.508 45.125 34.594 1 33.12 246 ASP B CA 1
ATOM 7237 C C . ASP B 1 246 ? -5.637 44.125 34.812 1 33.12 246 ASP B C 1
ATOM 7239 O O . ASP B 1 246 ? -5.859 43.25 34 1 33.12 246 ASP B O 1
ATOM 7243 N N . PRO B 1 247 ? -5.824 43.562 36.031 1 36.75 247 PRO B N 1
ATOM 7244 C CA . PRO B 1 247 ? -7.117 42.906 36.219 1 36.75 247 PRO B CA 1
ATOM 7245 C C . PRO B 1 247 ? -8.211 43.5 35.312 1 36.75 247 PRO B C 1
ATOM 7247 O O . PRO B 1 247 ? -9.227 42.844 35.062 1 36.75 247 PRO B O 1
ATOM 7250 N N . ASN B 1 248 ? -8.359 44.875 35.5 1 34.19 248 ASN B N 1
ATOM 7251 C CA . ASN B 1 248 ? -9.352 45.688 34.781 1 34.19 248 ASN B CA 1
ATOM 7252 C C . ASN B 1 248 ? -9.109 45.656 33.281 1 34.19 248 ASN B C 1
ATOM 7254 O O . ASN B 1 248 ? -9.602 46.5 32.562 1 34.19 248 ASN B O 1
ATOM 7258 N N . SER B 1 249 ? -7.996 45.156 32.875 1 34 249 SER B N 1
ATOM 7259 C CA . SER B 1 249 ? -7.871 45.125 31.422 1 34 249 SER B CA 1
ATOM 7260 C C . SER B 1 249 ? -8.953 44.219 30.797 1 34 249 SER B C 1
ATOM 7262 O O . SER B 1 249 ? -8.648 43.188 30.219 1 34 249 SER B O 1
ATOM 7264 N N . ASP B 1 250 ? -9.859 43.781 31.5 1 35.47 250 ASP B N 1
ATOM 7265 C CA . ASP B 1 250 ? -11.078 43.406 30.797 1 35.47 250 ASP B CA 1
ATOM 7266 C C . ASP B 1 250 ? -11.328 44.312 29.578 1 35.47 250 ASP B C 1
ATOM 7268 O O . ASP B 1 250 ? -12.398 44.25 28.969 1 35.47 250 ASP B O 1
ATOM 7272 N N . ASN B 1 251 ? -10.758 45.531 29.672 1 33.5 251 ASN B N 1
ATOM 7273 C CA . ASN B 1 251 ? -11.008 46.375 28.531 1 33.5 251 ASN B CA 1
ATOM 7274 C C . ASN B 1 251 ? -10.445 45.812 27.234 1 33.5 251 ASN B C 1
ATOM 7276 O O . ASN B 1 251 ? -9.367 46.188 26.797 1 33.5 251 ASN B O 1
ATOM 7280 N N . ASN B 1 252 ? -10.273 44.562 27.094 1 37.03 252 ASN B N 1
ATOM 7281 C CA . ASN B 1 252 ? -10.273 44.188 25.688 1 37.03 252 ASN B CA 1
ATOM 7282 C C . ASN B 1 252 ? -11.156 45.094 24.844 1 37.03 252 ASN B C 1
ATOM 7284 O O . ASN B 1 252 ? -12.336 44.812 24.641 1 37.03 252 ASN B O 1
ATOM 7288 N N . GLU B 1 253 ? -11.203 46.312 25.234 1 36.03 253 GLU B N 1
ATOM 7289 C CA . GLU B 1 253 ? -11.805 47.188 24.219 1 36.03 253 GLU B CA 1
ATOM 7290 C C . GLU B 1 253 ? -11.422 46.75 22.812 1 36.03 253 GLU B C 1
ATOM 7292 O O . GLU B 1 253 ? -10.234 46.594 22.516 1 36.03 253 GLU B O 1
ATOM 7297 N N . ASN B 1 254 ? -12.18 45.875 22.281 1 41.84 254 ASN B N 1
ATOM 7298 C CA . ASN B 1 254 ? -12.109 45.812 20.828 1 41.84 254 ASN B CA 1
ATOM 7299 C C . ASN B 1 254 ? -11.484 47.062 20.234 1 41.84 254 ASN B C 1
ATOM 7301 O O . ASN B 1 254 ? -12 48.156 20.422 1 41.84 254 ASN B O 1
ATOM 7305 N N . MET B 1 255 ? -10.172 47.281 20.469 1 45.31 255 MET B N 1
ATOM 7306 C CA . MET B 1 255 ? -9.633 48.344 19.656 1 45.31 255 MET B CA 1
ATOM 7307 C C . MET B 1 255 ? -10.531 48.625 18.453 1 45.31 255 MET B C 1
ATOM 7309 O O . MET B 1 255 ? -10.578 47.844 17.5 1 45.31 255 MET B O 1
ATOM 7313 N N . GLU B 1 256 ? -11.711 49.125 18.703 1 47.34 256 GLU B N 1
ATOM 7314 C CA . GLU B 1 256 ? -12.555 49.625 17.625 1 47.34 256 GLU B CA 1
ATOM 7315 C C . GLU B 1 256 ? -11.75 50.438 16.625 1 47.34 256 GLU B C 1
ATOM 7317 O O . GLU B 1 256 ? -11.531 51.656 16.844 1 47.34 256 GLU B O 1
ATOM 7322 N N . ILE B 1 257 ? -10.641 49.938 16.25 1 57.34 257 ILE B N 1
ATOM 7323 C CA . ILE B 1 257 ? -10.008 50.688 15.164 1 57.34 257 ILE B CA 1
ATOM 7324 C C . ILE B 1 257 ? -10.961 50.75 13.977 1 57.34 257 ILE B C 1
ATOM 7326 O O . ILE B 1 257 ? -11.516 49.75 13.547 1 57.34 257 ILE B O 1
ATOM 7330 N N . ASP B 1 258 ? -11.391 51.906 13.719 1 63.12 258 ASP B N 1
ATOM 7331 C CA . ASP B 1 258 ? -12.328 52.25 12.656 1 63.12 258 ASP B CA 1
ATOM 7332 C C . ASP B 1 258 ? -11.836 51.75 11.305 1 63.12 258 ASP B C 1
ATOM 7334 O O . ASP B 1 258 ? -10.727 52.062 10.875 1 63.12 258 ASP B O 1
ATOM 7338 N N . SER B 1 259 ? -12.297 50.562 10.945 1 74.44 259 SER B N 1
ATOM 7339 C CA . SER B 1 259 ? -12.125 50.125 9.562 1 74.44 259 SER B CA 1
ATOM 7340 C C . SER B 1 259 ? -12.633 51.188 8.586 1 74.44 259 SER B C 1
ATOM 7342 O O . SER B 1 259 ? -13.531 51.969 8.906 1 74.44 259 SER B O 1
ATOM 7344 N N . ASP B 1 260 ? -11.773 51.5 7.613 1 79.69 260 ASP B N 1
ATOM 7345 C CA . ASP B 1 260 ? -12.211 52.375 6.551 1 79.69 260 ASP B CA 1
ATOM 7346 C C . ASP B 1 260 ? -12.625 51.594 5.305 1 79.69 260 ASP B C 1
ATOM 7348 O O . ASP B 1 260 ? -12.258 50.438 5.145 1 79.69 260 ASP B O 1
ATOM 7352 N N . THR B 1 261 ? -13.438 52.188 4.57 1 88 261 THR B N 1
ATOM 7353 C CA . THR B 1 261 ? -13.977 51.562 3.365 1 88 261 THR B CA 1
ATOM 7354 C C . THR B 1 261 ? -13.359 52.188 2.115 1 88 261 THR B C 1
ATOM 7356 O O . THR B 1 261 ? -13.25 53.406 2.016 1 88 261 THR B O 1
ATOM 7359 N N . CYS B 1 262 ? -12.875 51.312 1.292 1 89.69 262 CYS B N 1
ATOM 7360 C CA . CYS B 1 262 ? -12.367 51.781 0.012 1 89.69 262 CYS B CA 1
ATOM 7361 C C . CYS B 1 262 ? -13.492 52.375 -0.837 1 89.69 262 CYS B C 1
ATOM 7363 O O . CYS B 1 262 ? -14.539 51.719 -1.014 1 89.69 262 CYS B O 1
ATOM 7365 N N . ASN B 1 263 ? -13.297 53.406 -1.359 1 86.62 263 ASN B N 1
ATOM 7366 C CA . ASN B 1 263 ? -14.344 54.062 -2.15 1 86.62 263 ASN B CA 1
ATOM 7367 C C . ASN B 1 263 ? -14.469 53.438 -3.535 1 86.62 263 ASN B C 1
ATOM 7369 O O . ASN B 1 263 ? -15.484 53.625 -4.211 1 86.62 263 ASN B O 1
ATOM 7373 N N . THR B 1 264 ? -13.461 52.719 -3.898 1 90.12 264 THR B N 1
ATOM 7374 C CA . THR B 1 264 ? -13.461 52.125 -5.227 1 90.12 264 THR B CA 1
ATOM 7375 C C . THR B 1 264 ? -14.125 50.75 -5.191 1 90.12 264 THR B C 1
ATOM 7377 O O . THR B 1 264 ? -15.07 50.5 -5.938 1 90.12 264 THR B O 1
ATOM 7380 N N . CYS B 1 265 ? -13.695 49.844 -4.344 1 90.06 265 CYS B N 1
ATOM 7381 C CA . CYS B 1 265 ? -14.211 48.5 -4.336 1 90.06 265 CYS B CA 1
ATOM 7382 C C . CYS B 1 265 ? -15.219 48.281 -3.207 1 90.06 265 CYS B C 1
ATOM 7384 O O . CYS B 1 265 ? -15.883 47.25 -3.131 1 90.06 265 CYS B O 1
ATOM 7386 N N . LYS B 1 266 ? -15.336 49.188 -2.271 1 89.5 266 LYS B N 1
ATOM 7387 C CA . LYS B 1 266 ? -16.312 49.219 -1.188 1 89.5 266 LYS B CA 1
ATOM 7388 C C . LYS B 1 266 ? -16 48.156 -0.133 1 89.5 266 LYS B C 1
ATOM 7390 O O . LYS B 1 266 ? -16.844 47.875 0.718 1 89.5 266 LYS B O 1
ATOM 7395 N N . GLN B 1 267 ? -14.828 47.656 -0.167 1 87.62 267 GLN B N 1
ATOM 7396 C CA . GLN B 1 267 ? -14.414 46.688 0.852 1 87.62 267 GLN B CA 1
ATOM 7397 C C . GLN B 1 267 ? -13.836 47.406 2.072 1 87.62 267 GLN B C 1
ATOM 7399 O O . GLN B 1 267 ? -13.242 48.469 1.952 1 87.62 267 GLN B O 1
ATOM 7404 N N . GLN B 1 268 ? -14.078 46.812 3.133 1 85.56 268 GLN B N 1
ATOM 7405 C CA . GLN B 1 268 ? -13.57 47.344 4.395 1 85.56 268 GLN B CA 1
ATOM 7406 C C . GLN B 1 268 ? -12.25 46.688 4.777 1 85.56 268 GLN B C 1
ATOM 7408 O O . GLN B 1 268 ? -12.109 45.469 4.652 1 85.56 268 GLN B O 1
ATOM 7413 N N . PHE B 1 269 ? -11.32 47.5 5.133 1 84.75 269 PHE B N 1
ATOM 7414 C CA . PHE B 1 269 ? -10.023 46.969 5.523 1 84.75 269 PHE B CA 1
ATOM 7415 C C . PHE B 1 269 ? -9.586 47.5 6.875 1 84.75 269 PHE B C 1
ATOM 7417 O O . PHE B 1 269 ? -9.875 48.656 7.191 1 84.75 269 PHE B O 1
ATOM 7424 N N . PHE B 1 270 ? -8.977 46.688 7.645 1 85.75 270 PHE B N 1
ATOM 7425 C CA . PHE B 1 270 ? -8.242 47.125 8.82 1 85.75 270 PHE B CA 1
ATOM 7426 C C . PHE B 1 270 ? -7.039 47.969 8.422 1 85.75 270 PHE B C 1
ATOM 7428 O O . PHE B 1 270 ? -6.383 47.688 7.418 1 85.75 270 PHE B O 1
ATOM 7435 N N . PRO B 1 271 ? -6.777 49 9.148 1 88.62 271 PRO B N 1
ATOM 7436 C CA . PRO B 1 271 ? -5.594 49.812 8.828 1 88.62 271 PRO B CA 1
ATOM 7437 C C . PRO B 1 271 ? -4.289 49.125 9.203 1 88.62 271 PRO B C 1
ATOM 7439 O O . PRO B 1 271 ? -3.725 49.375 10.266 1 88.62 271 PRO B O 1
ATOM 7442 N N . ILE B 1 272 ? -3.785 48.375 8.375 1 93.56 272 ILE B N 1
ATOM 7443 C CA . ILE B 1 272 ? -2.572 47.594 8.594 1 93.56 272 ILE B CA 1
ATOM 7444 C C . ILE B 1 272 ? -1.359 48.531 8.617 1 93.56 272 ILE B C 1
ATOM 7446 O O . ILE B 1 272 ? -0.458 48.344 9.445 1 93.56 272 ILE B O 1
ATOM 7450 N N . TYR B 1 273 ? -1.396 49.531 7.785 1 92.62 273 TYR B N 1
ATOM 7451 C CA . TYR B 1 273 ? -0.315 50.5 7.715 1 92.62 273 TYR B CA 1
ATOM 7452 C C . TYR B 1 273 ? -0.749 51.844 8.305 1 92.62 273 TYR B C 1
ATOM 7454 O O . TYR B 1 273 ? -1.936 52.062 8.555 1 92.62 273 TYR B O 1
ATOM 7462 N N . ASN B 1 274 ? 0.224 52.656 8.523 1 88.69 274 ASN B N 1
ATOM 7463 C CA . ASN B 1 274 ? -0.08 53.969 9.055 1 88.69 274 ASN B CA 1
ATOM 7464 C C . ASN B 1 274 ? -0.957 54.781 8.102 1 88.69 274 ASN B C 1
ATOM 7466 O O . ASN B 1 274 ? -1.779 55.594 8.539 1 88.69 274 ASN B O 1
ATOM 7470 N N . SER B 1 275 ? -0.755 54.531 6.828 1 83.62 275 SER B N 1
ATOM 7471 C CA . SER B 1 275 ? -1.59 55.188 5.812 1 83.62 275 SER B CA 1
ATOM 7472 C C . SER B 1 275 ? -2.701 54.25 5.348 1 83.62 275 SER B C 1
ATOM 7474 O O . SER B 1 275 ? -2.496 53.031 5.23 1 83.62 275 SER B O 1
ATOM 7476 N N . TRP B 1 276 ? -3.863 54.875 5.188 1 86.12 276 TRP B N 1
ATOM 7477 C CA . TRP B 1 276 ? -4.961 54.062 4.695 1 86.12 276 TRP B CA 1
ATOM 7478 C C . TRP B 1 276 ? -4.746 53.688 3.229 1 86.12 276 TRP B C 1
ATOM 7480 O O . TRP B 1 276 ? -4.43 54.562 2.406 1 86.12 276 TRP B O 1
ATOM 7490 N N . MET B 1 277 ? -4.863 52.344 3.031 1 90.12 277 MET B N 1
ATOM 7491 C CA . MET B 1 277 ? -4.641 51.812 1.685 1 90.12 277 MET B CA 1
ATOM 7492 C C . MET B 1 277 ? -5.664 50.75 1.337 1 90.12 277 MET B C 1
ATOM 7494 O O . MET B 1 277 ? -6.219 50.094 2.229 1 90.12 277 MET B O 1
ATOM 7498 N N . CYS B 1 278 ? -5.965 50.656 0.076 1 90.44 278 CYS B N 1
ATOM 7499 C CA . CYS B 1 278 ? -6.75 49.531 -0.377 1 90.44 278 CYS B CA 1
ATOM 7500 C C . CYS B 1 278 ? -5.867 48.312 -0.591 1 90.44 278 CYS B C 1
ATOM 7502 O O . CYS B 1 278 ? -4.867 48.375 -1.31 1 90.44 278 CYS B O 1
ATOM 7504 N N . LEU B 1 279 ? -6.246 47.156 -0.045 1 90.75 279 LEU B N 1
ATOM 7505 C CA . LEU B 1 279 ? -5.395 45.969 -0.088 1 90.75 279 LEU B CA 1
ATOM 7506 C C . LEU B 1 279 ? -6.062 44.875 -0.882 1 90.75 279 LEU B C 1
ATOM 7508 O O . LEU B 1 279 ? -5.621 43.719 -0.832 1 90.75 279 LEU B O 1
ATOM 7512 N N . GLU B 1 280 ? -7.105 45.219 -1.63 1 88.38 280 GLU B N 1
ATOM 7513 C CA . GLU B 1 280 ? -7.742 44.281 -2.549 1 88.38 280 GLU B CA 1
ATOM 7514 C C . GLU B 1 280 ? -7.023 44.25 -3.895 1 88.38 280 GLU B C 1
ATOM 7516 O O . GLU B 1 280 ? -7.078 45.219 -4.656 1 88.38 280 GLU B O 1
ATOM 7521 N N . SER B 1 281 ? -6.469 43.094 -4.207 1 87.75 281 SER B N 1
ATOM 7522 C CA . SER B 1 281 ? -5.582 42.969 -5.363 1 87.75 281 SER B CA 1
ATOM 7523 C C . SER B 1 281 ? -6.34 43.188 -6.664 1 87.75 281 SER B C 1
ATOM 7525 O O . SER B 1 281 ? -5.75 43.594 -7.672 1 87.75 281 SER B O 1
ATOM 7527 N N . SER B 1 282 ? -7.633 42.969 -6.68 1 86.81 282 SER B N 1
ATOM 7528 C CA . SER B 1 282 ? -8.422 43.125 -7.898 1 86.81 282 SER B CA 1
ATOM 7529 C C . SER B 1 282 ? -8.945 44.562 -8.039 1 86.81 282 SER B C 1
ATOM 7531 O O . SER B 1 282 ? -9.531 44.906 -9.07 1 86.81 282 SER B O 1
ATOM 7533 N N . CYS B 1 283 ? -8.695 45.344 -7.059 1 91.25 283 CYS B N 1
ATOM 7534 C CA . CYS B 1 283 ? -9.18 46.719 -7.062 1 91.25 283 CYS B CA 1
ATOM 7535 C C . CYS B 1 283 ? -8.266 47.625 -7.883 1 91.25 283 CYS B C 1
ATOM 7537 O O . CYS B 1 283 ? -7.047 47.469 -7.852 1 91.25 283 CYS B O 1
ATOM 7539 N N . LYS B 1 284 ? -8.797 48.625 -8.602 1 91.19 284 LYS B N 1
ATOM 7540 C CA . LYS B 1 284 ? -8.031 49.594 -9.367 1 91.19 284 LYS B CA 1
ATOM 7541 C C . LYS B 1 284 ? -7.172 50.469 -8.453 1 91.19 284 LYS B C 1
ATOM 7543 O O . LYS B 1 284 ? -6.129 50.969 -8.867 1 91.19 284 LYS B O 1
ATOM 7548 N N . SER B 1 285 ? -7.598 50.625 -7.262 1 91.75 285 SER B N 1
ATOM 7549 C CA . SER B 1 285 ? -6.871 51.438 -6.293 1 91.75 285 SER B CA 1
ATOM 7550 C C . SER B 1 285 ? -5.977 50.594 -5.41 1 91.75 285 SER B C 1
ATOM 7552 O O . SER B 1 285 ? -5.539 51.031 -4.344 1 91.75 285 SER B O 1
ATOM 7554 N N . PHE B 1 286 ? -5.777 49.406 -5.875 1 91.38 286 PHE B N 1
ATOM 7555 C CA . PHE B 1 286 ? -4.926 48.5 -5.117 1 91.38 286 PHE B CA 1
ATOM 7556 C C . PHE B 1 286 ? -3.557 49.125 -4.863 1 91.38 286 PHE B C 1
ATOM 7558 O O . PHE B 1 286 ? -2.922 49.625 -5.789 1 91.38 286 PHE B O 1
ATOM 7565 N N . TRP B 1 287 ? -3.09 49.031 -3.596 1 92.88 287 TRP B N 1
ATOM 7566 C CA . TRP B 1 287 ? -1.757 49.406 -3.15 1 92.88 287 TRP B CA 1
ATOM 7567 C C . TRP B 1 287 ? -1.521 50.906 -3.371 1 92.88 287 TRP B C 1
ATOM 7569 O O . TRP B 1 287 ? -0.432 51.312 -3.785 1 92.88 287 TRP B O 1
ATOM 7579 N N . LYS B 1 288 ? -2.525 51.656 -3.326 1 92.5 288 LYS B N 1
ATOM 7580 C CA . LYS B 1 288 ? -2.455 53.094 -3.344 1 92.5 288 LYS B CA 1
ATOM 7581 C C . LYS B 1 288 ? -2.875 53.688 -1.998 1 92.5 288 LYS B C 1
ATOM 7583 O O . LYS B 1 288 ? -3.605 53.062 -1.237 1 92.5 288 LYS B O 1
ATOM 7588 N N . ILE B 1 289 ? -2.344 54.844 -1.678 1 90.44 289 ILE B N 1
ATOM 7589 C CA . ILE B 1 289 ? -2.668 55.5 -0.423 1 90.44 289 ILE B CA 1
ATOM 7590 C C . ILE B 1 289 ? -3.678 56.625 -0.681 1 90.44 289 ILE B C 1
ATOM 7592 O O . ILE B 1 289 ? -3.58 57.344 -1.682 1 90.44 289 ILE B O 1
ATOM 7596 N N . TRP B 1 290 ? -4.562 56.688 0.231 1 86.56 290 TRP B N 1
ATOM 7597 C CA . TRP B 1 290 ? -5.543 57.75 0.115 1 86.56 290 TRP B CA 1
ATOM 7598 C C . TRP B 1 290 ? -5.012 59.031 0.734 1 86.56 290 TRP B C 1
ATOM 7600 O O . TRP B 1 290 ? -4.668 59.062 1.917 1 86.56 290 TRP B O 1
ATOM 7610 N N . ASN B 1 291 ? -4.91 60.031 -0.044 1 86.75 291 ASN B N 1
ATOM 7611 C CA . ASN B 1 291 ? -4.559 61.375 0.439 1 86.75 291 ASN B CA 1
ATOM 7612 C C . ASN B 1 291 ? -5.793 62.156 0.894 1 86.75 291 ASN B C 1
ATOM 7614 O O . ASN B 1 291 ? -6.602 62.562 0.069 1 86.75 291 ASN B O 1
ATOM 7618 N N . THR B 1 292 ? -5.895 62.375 2.162 1 83.12 292 THR B N 1
ATOM 7619 C CA . THR B 1 292 ? -7.086 63 2.73 1 83.12 292 THR B CA 1
ATOM 7620 C C . THR B 1 292 ? -7.168 64.438 2.35 1 83.12 292 THR B C 1
ATOM 7622 O O . THR B 1 292 ? -8.25 65.062 2.348 1 83.12 292 THR B O 1
ATOM 7625 N N . VAL B 1 293 ? -6.004 65.062 2.068 1 86.06 293 VAL B N 1
ATOM 7626 C CA . VAL B 1 293 ? -5.973 66.438 1.699 1 86.06 293 VAL B CA 1
ATOM 7627 C C . VAL B 1 293 ? -6.395 66.625 0.242 1 86.06 293 VAL B C 1
ATOM 7629 O O . VAL B 1 293 ? -7.273 67.438 -0.069 1 86.06 293 VAL B O 1
ATOM 7632 N N . LYS B 1 294 ? -5.855 65.812 -0.585 1 87.81 294 LYS B N 1
ATOM 7633 C CA . LYS B 1 294 ? -6.133 65.875 -2.016 1 87.81 294 LYS B CA 1
ATOM 7634 C C . LYS B 1 294 ? -7.363 65.062 -2.391 1 87.81 294 LYS B C 1
ATOM 7636 O O . LYS B 1 294 ? -7.871 65.188 -3.508 1 87.81 294 LYS B O 1
ATOM 7641 N N . MET B 1 295 ? -7.859 64.375 -1.451 1 85.19 295 MET B N 1
ATOM 7642 C CA . MET B 1 295 ? -8.992 63.5 -1.666 1 85.19 295 MET B CA 1
ATOM 7643 C C . MET B 1 295 ? -8.789 62.656 -2.916 1 85.19 295 MET B C 1
ATOM 7645 O O . MET B 1 295 ? -9.656 62.594 -3.793 1 85.19 295 MET B O 1
ATOM 7649 N N . SER B 1 296 ? -7.555 62.125 -3.08 1 88.69 296 SER B N 1
ATOM 7650 C CA . SER B 1 296 ? -7.199 61.312 -4.23 1 88.69 296 SER B CA 1
ATOM 7651 C C . SER B 1 296 ? -6.277 60.156 -3.83 1 88.69 296 SER B C 1
ATOM 7653 O O . SER B 1 296 ? -5.637 60.219 -2.777 1 88.69 296 SER B O 1
ATOM 7655 N N . TRP B 1 297 ? -6.262 59.156 -4.707 1 91.31 297 TRP B N 1
ATOM 7656 C CA . TRP B 1 297 ? -5.359 58.031 -4.516 1 91.31 297 TRP B CA 1
ATOM 7657 C C . TRP B 1 297 ? -3.963 58.344 -5.035 1 91.31 297 TRP B C 1
ATOM 7659 O O . TRP B 1 297 ? -3.814 58.906 -6.121 1 91.31 297 TRP B O 1
ATOM 7669 N N . GLU B 1 298 ? -2.988 58.031 -4.223 1 90.62 298 GLU B N 1
ATOM 7670 C CA . GLU B 1 298 ? -1.594 58.188 -4.613 1 90.62 298 GLU B CA 1
ATOM 7671 C C . GLU B 1 298 ? -0.815 56.906 -4.5 1 90.62 298 GLU B C 1
ATOM 7673 O O . GLU B 1 298 ? -1.217 56 -3.768 1 90.62 298 GLU B O 1
ATOM 7678 N N . ASN B 1 299 ? 0.204 56.812 -5.27 1 87.25 299 ASN B N 1
ATOM 7679 C CA . ASN B 1 299 ? 1.049 55.625 -5.195 1 87.25 299 ASN B CA 1
ATOM 7680 C C . ASN B 1 299 ? 1.635 55.469 -3.797 1 87.25 299 ASN B C 1
ATOM 7682 O O . ASN B 1 299 ? 2.018 56.438 -3.148 1 87.25 299 ASN B O 1
ATOM 7686 N N . ALA B 1 300 ? 1.694 54.281 -3.355 1 88.69 300 ALA B N 1
ATOM 7687 C CA . ALA B 1 300 ? 2.234 53.969 -2.033 1 88.69 300 ALA B CA 1
ATOM 7688 C C . ALA B 1 300 ? 3.744 54.156 -1.995 1 88.69 300 ALA B C 1
ATOM 7690 O O . ALA B 1 300 ? 4.449 53.844 -2.947 1 88.69 300 ALA B O 1
ATOM 7691 N N . PRO B 1 301 ? 4.203 54.75 -0.958 1 83.88 301 PRO B N 1
ATOM 7692 C CA . PRO B 1 301 ? 5.66 54.875 -0.822 1 83.88 301 PRO B CA 1
ATOM 7693 C C . PRO B 1 301 ? 6.348 53.531 -0.632 1 83.88 301 PRO B C 1
ATOM 7695 O O . PRO B 1 301 ? 5.703 52.562 -0.243 1 83.88 301 PRO B O 1
ATOM 7698 N N . GLN B 1 302 ? 7.617 53.469 -0.928 1 79.06 302 GLN B N 1
ATOM 7699 C CA . GLN B 1 302 ? 8.383 52.25 -0.792 1 79.06 302 GLN B CA 1
ATOM 7700 C C . GLN B 1 302 ? 8.578 51.875 0.677 1 79.06 302 GLN B C 1
ATOM 7702 O O . GLN B 1 302 ? 8.664 50.688 1.021 1 79.06 302 GLN B O 1
ATOM 7707 N N . ASP B 1 303 ? 8.617 52.906 1.429 1 83.44 303 ASP B N 1
ATOM 7708 C CA . ASP B 1 303 ? 8.883 52.656 2.846 1 83.44 303 ASP B CA 1
ATOM 7709 C C . ASP B 1 303 ? 7.598 52.75 3.668 1 83.44 303 ASP B C 1
ATOM 7711 O O . ASP B 1 303 ? 7.402 53.719 4.414 1 83.44 303 ASP B O 1
ATOM 7715 N N . LEU B 1 304 ? 6.824 51.844 3.643 1 89.5 304 LEU B N 1
ATOM 7716 C CA . LEU B 1 304 ? 5.586 51.781 4.414 1 89.5 304 LEU B CA 1
ATOM 7717 C C . LEU B 1 304 ? 5.844 51.188 5.805 1 89.5 304 LEU B C 1
ATOM 7719 O O . LEU B 1 304 ? 6.625 50.25 5.957 1 89.5 304 LEU B O 1
ATOM 7723 N N . SER B 1 305 ? 5.25 51.844 6.797 1 91.75 305 SER B N 1
ATOM 7724 C CA . SER B 1 305 ? 5.344 51.344 8.164 1 91.75 305 SER B CA 1
ATOM 7725 C C . SER B 1 305 ? 3.998 50.812 8.648 1 91.75 305 SER B C 1
ATOM 7727 O O . SER B 1 305 ? 2.953 51.375 8.352 1 91.75 305 SER B O 1
ATOM 7729 N N . PHE B 1 306 ? 4.105 49.812 9.406 1 94.69 306 PHE B N 1
ATOM 7730 C CA . PHE B 1 306 ? 2.893 49.219 9.961 1 94.69 306 PHE B CA 1
ATOM 7731 C C . PHE B 1 306 ? 2.297 50.125 11.031 1 94.69 306 PHE B C 1
ATOM 7733 O O . PHE B 1 306 ? 3.023 50.844 11.719 1 94.69 306 PHE B O 1
ATOM 7740 N N . ASN B 1 307 ? 1.023 50.062 11.141 1 92.38 307 ASN B N 1
ATOM 7741 C CA . ASN B 1 307 ? 0.361 50.562 12.336 1 92.38 307 ASN B CA 1
ATOM 7742 C C . ASN B 1 307 ? 0.859 49.875 13.594 1 92.38 307 ASN B C 1
ATOM 7744 O O . ASN B 1 307 ? 0.84 48.625 13.672 1 92.38 307 ASN B O 1
ATOM 7748 N N . PRO B 1 308 ? 1.315 50.594 14.586 1 92.25 308 PRO B N 1
ATOM 7749 C CA . PRO B 1 308 ? 1.876 49.938 15.789 1 92.25 308 PRO B CA 1
ATOM 7750 C C . PRO B 1 308 ? 0.904 48.969 16.453 1 92.25 308 PRO B C 1
ATOM 7752 O O . PRO B 1 308 ? 1.329 47.969 17.047 1 92.25 308 PRO B O 1
ATOM 7755 N N . ILE B 1 309 ? -0.337 49.25 16.375 1 91 309 ILE B N 1
ATOM 7756 C CA . ILE B 1 309 ? -1.345 48.375 16.984 1 91 309 ILE B CA 1
ATOM 7757 C C . ILE B 1 309 ? -1.337 47 16.281 1 91 309 ILE B C 1
ATOM 7759 O O . ILE B 1 309 ? -1.671 46 16.891 1 91 309 ILE B O 1
ATOM 7763 N N . PHE B 1 310 ? -0.997 47.094 15.047 1 93.69 310 PHE B N 1
ATOM 7764 C CA . PHE B 1 310 ? -0.992 45.906 14.234 1 93.69 310 PHE B CA 1
ATOM 7765 C C . PHE B 1 310 ? 0.153 44.969 14.633 1 93.69 310 PHE B C 1
ATOM 7767 O O . PHE B 1 310 ? 0.157 43.781 14.289 1 93.69 310 PHE B O 1
ATOM 7774 N N . LEU B 1 311 ? 1.102 45.438 15.422 1 95.31 311 LEU B N 1
ATOM 7775 C CA . LEU B 1 311 ? 2.301 44.688 15.781 1 95.31 311 LEU B CA 1
ATOM 7776 C C . LEU B 1 311 ? 2.203 44.156 17.203 1 95.31 311 LEU B C 1
ATOM 7778 O O . LEU B 1 311 ? 3.156 43.562 17.719 1 95.31 311 LEU B O 1
ATOM 7782 N N . VAL B 1 312 ? 1.118 44.312 17.859 1 93.69 312 VAL B N 1
ATOM 7783 C CA . VAL B 1 312 ? 0.9 43.781 19.203 1 93.69 312 VAL B CA 1
ATOM 7784 C C . VAL B 1 312 ? -0.227 42.75 19.188 1 93.69 312 VAL B C 1
ATOM 7786 O O . VAL B 1 312 ? -1.123 42.844 18.344 1 93.69 312 VAL B O 1
ATOM 7789 N N . PRO B 1 313 ? -0.141 41.844 20.141 1 94.5 313 PRO B N 1
ATOM 7790 C CA . PRO B 1 313 ? -1.2 40.812 20.188 1 94.5 313 PRO B CA 1
ATOM 7791 C C . PRO B 1 313 ? -2.551 41.406 20.609 1 94.5 313 PRO B C 1
ATOM 7793 O O . PRO B 1 313 ? -2.607 42.469 21.188 1 94.5 313 PRO B O 1
ATOM 7796 N N . GLY B 1 314 ? -3.654 40.656 20.25 1 93.06 314 GLY B N 1
ATOM 7797 C CA . GLY B 1 314 ? -4.957 41.094 20.75 1 93.06 314 GLY B CA 1
ATOM 7798 C C . GLY B 1 314 ? -6.07 40.875 19.75 1 93.06 314 GLY B C 1
ATOM 7799 O O . GLY B 1 314 ? -7.215 41.25 19.984 1 93.06 314 GLY B O 1
ATOM 7800 N N . PHE B 1 315 ? -5.789 40.25 18.625 1 94.25 315 PHE B N 1
ATOM 7801 C CA . PHE B 1 315 ? -6.781 40.156 17.562 1 94.25 315 PHE B CA 1
ATOM 7802 C C . PHE B 1 315 ? -7.508 38.812 17.625 1 94.25 315 PHE B C 1
ATOM 7804 O O . PHE B 1 315 ? -8.461 38.594 16.891 1 94.25 315 PHE B O 1
ATOM 7811 N N . ILE B 1 316 ? -7.082 37.906 18.516 1 95.62 316 ILE B N 1
ATOM 7812 C CA . ILE B 1 316 ? -7.746 36.594 18.641 1 95.62 316 ILE B CA 1
ATOM 7813 C C . ILE B 1 316 ? -8.922 36.719 19.609 1 95.62 316 ILE B C 1
ATOM 7815 O O . ILE B 1 316 ? -8.75 37.156 20.734 1 95.62 316 ILE B O 1
ATOM 7819 N N . SER B 1 317 ? -10.086 36.25 19.188 1 92.75 317 SER B N 1
ATOM 7820 C CA . SER B 1 317 ? -11.297 36.344 20 1 92.75 317 SER B CA 1
ATOM 7821 C C . SER B 1 317 ? -11.273 35.344 21.141 1 92.75 317 SER B C 1
ATOM 7823 O O . SER B 1 317 ? -10.586 34.312 21.062 1 92.75 317 SER B O 1
ATOM 7825 N N . GLY B 1 318 ? -11.992 35.656 22.172 1 90.75 318 GLY B N 1
ATOM 7826 C CA . GLY B 1 318 ? -12.117 34.75 23.312 1 90.75 318 GLY B CA 1
ATOM 7827 C C . GLY B 1 318 ? -12.688 33.406 22.938 1 90.75 318 GLY B C 1
ATOM 7828 O O . GLY B 1 318 ? -12.297 32.375 23.516 1 90.75 318 GLY B O 1
ATOM 7829 N N . GLU B 1 319 ? -13.562 33.438 22 1 88.19 319 GLU B N 1
ATOM 7830 C CA . GLU B 1 319 ? -14.18 32.188 21.547 1 88.19 319 GLU B CA 1
ATOM 7831 C C . GLU B 1 319 ? -13.125 31.234 20.984 1 88.19 319 GLU B C 1
ATOM 7833 O O . GLU B 1 319 ? -13.148 30.031 21.266 1 88.19 319 GLU B O 1
ATOM 7838 N N . ILE B 1 320 ? -12.227 31.75 20.234 1 89.75 320 ILE B N 1
ATOM 7839 C CA . ILE B 1 320 ? -11.18 30.953 19.609 1 89.75 320 ILE B CA 1
ATOM 7840 C C . ILE B 1 320 ? -10.211 30.453 20.672 1 89.75 320 ILE B C 1
ATOM 7842 O O . ILE B 1 320 ? -9.766 29.312 20.641 1 89.75 320 ILE B O 1
ATOM 7846 N N . LEU B 1 321 ? -9.914 31.312 21.641 1 91.38 321 LEU B N 1
ATOM 7847 C CA . LEU B 1 321 ? -8.969 30.969 22.688 1 91.38 321 LEU B CA 1
ATOM 7848 C C . LEU B 1 321 ? -9.523 29.859 23.578 1 91.38 321 LEU B C 1
ATOM 7850 O O . LEU B 1 321 ? -8.766 29.156 24.25 1 91.38 321 LEU B O 1
ATOM 7854 N N . SER B 1 322 ? -10.82 29.703 23.594 1 89.75 322 SER B N 1
ATOM 7855 C CA . SER B 1 322 ? -11.453 28.719 24.453 1 89.75 322 SER B CA 1
ATOM 7856 C C . SER B 1 322 ? -11.492 27.344 23.797 1 89.75 322 SER B C 1
ATOM 7858 O O . SER B 1 322 ? -11.758 26.328 24.453 1 89.75 322 SER B O 1
ATOM 7860 N N . ARG B 1 323 ? -11.188 27.281 22.594 1 90.12 323 ARG B N 1
ATOM 7861 C CA . ARG B 1 323 ? -11.188 26.031 21.875 1 90.12 323 ARG B CA 1
ATOM 7862 C C . ARG B 1 323 ? -9.922 25.219 22.156 1 90.12 323 ARG B C 1
ATOM 7864 O O . ARG B 1 323 ? -8.844 25.797 22.328 1 90.12 323 ARG B O 1
ATOM 7871 N N . PRO B 1 324 ? -10.141 23.891 22.219 1 91.5 324 PRO B N 1
ATOM 7872 C CA . PRO B 1 324 ? -8.922 23.094 22.344 1 91.5 324 PRO B CA 1
ATOM 7873 C C . PRO B 1 324 ? -8.016 23.203 21.125 1 91.5 324 PRO B C 1
ATOM 7875 O O . PRO B 1 324 ? -8.5 23.438 20.016 1 91.5 324 PRO B O 1
ATOM 7878 N N . LEU B 1 325 ? -6.781 23.031 21.359 1 94.75 325 LEU B N 1
ATOM 7879 C CA . LEU B 1 325 ? -5.82 23.062 20.25 1 94.75 325 LEU B CA 1
ATOM 7880 C C . LEU B 1 325 ? -5.82 21.734 19.5 1 94.75 325 LEU B C 1
ATOM 7882 O O . LEU B 1 325 ? -6.184 20.688 20.078 1 94.75 325 LEU B O 1
ATOM 7886 N N . PRO B 1 326 ? -5.453 21.766 18.25 1 95.25 326 PRO B N 1
ATOM 7887 C CA . PRO B 1 326 ? -5.605 20.578 17.422 1 95.25 326 PRO B CA 1
ATOM 7888 C C . PRO B 1 326 ? -4.773 19.391 17.922 1 95.25 326 PRO B C 1
ATOM 7890 O O . PRO B 1 326 ? -5.25 18.266 17.938 1 95.25 326 PRO B O 1
ATOM 7893 N N . PHE B 1 327 ? -3.592 19.594 18.281 1 94.94 327 PHE B N 1
ATOM 7894 C CA . PHE B 1 327 ? -2.674 18.547 18.719 1 94.94 327 PHE B CA 1
ATOM 7895 C C . PHE B 1 327 ? -1.594 19.141 19.625 1 94.94 327 PHE B C 1
ATOM 7897 O O . PHE B 1 327 ? -1.504 20.359 19.797 1 94.94 327 PHE B O 1
ATOM 7904 N N . SER B 1 328 ? -0.827 18.266 20.203 1 93.69 328 SER B N 1
ATOM 7905 C CA . SER B 1 328 ? 0.264 18.719 21.047 1 93.69 328 SER B CA 1
ATOM 7906 C C . SER B 1 328 ? 1.501 19.062 20.234 1 93.69 328 SER B C 1
ATOM 7908 O O . SER B 1 328 ? 1.843 18.359 19.281 1 93.69 328 SER B O 1
ATOM 7910 N N . ILE B 1 329 ? 2.111 20.141 20.594 1 95.38 329 ILE B N 1
ATOM 7911 C CA . ILE B 1 329 ? 3.377 20.531 19.984 1 95.38 329 ILE B CA 1
ATOM 7912 C C . ILE B 1 329 ? 4.461 19.516 20.359 1 95.38 329 ILE B C 1
ATOM 7914 O O . ILE B 1 329 ? 5.371 19.25 19.562 1 95.38 329 ILE B O 1
ATOM 7918 N N . ILE B 1 330 ? 4.367 19 21.516 1 93 330 ILE B N 1
ATOM 7919 C CA . ILE B 1 330 ? 5.324 18.016 22 1 93 330 ILE B CA 1
ATOM 7920 C C . ILE B 1 330 ? 4.996 16.641 21.422 1 93 330 ILE B C 1
ATOM 7922 O O . ILE B 1 330 ? 3.924 16.078 21.688 1 93 330 ILE B O 1
ATOM 7926 N N . PRO B 1 331 ? 5.934 16.094 20.609 1 90.69 331 PRO B N 1
ATOM 7927 C CA . PRO B 1 331 ? 5.625 14.805 20 1 90.69 331 PRO B CA 1
ATOM 7928 C C . PRO B 1 331 ? 5.625 13.656 21.016 1 90.69 331 PRO B C 1
ATOM 7930 O O . PRO B 1 331 ? 6.328 13.719 22.016 1 90.69 331 PRO B O 1
ATOM 7933 N N . SER B 1 332 ? 4.828 12.633 20.688 1 82.62 332 SER B N 1
ATOM 7934 C CA . SER B 1 332 ? 4.793 11.43 21.5 1 82.62 332 SER B CA 1
ATOM 7935 C C . SER B 1 332 ? 6.051 10.594 21.312 1 82.62 332 SER B C 1
ATOM 7937 O O . SER B 1 332 ? 6.676 10.633 20.25 1 82.62 332 SER B O 1
ATOM 7939 N N . PRO B 1 333 ? 6.383 9.844 22.297 1 80.31 333 PRO B N 1
ATOM 7940 C CA . PRO B 1 333 ? 7.516 8.93 22.141 1 80.31 333 PRO B CA 1
ATOM 7941 C C . PRO B 1 333 ? 7.246 7.832 21.109 1 80.31 333 PRO B C 1
ATOM 7943 O O . PRO B 1 333 ? 6.09 7.48 20.859 1 80.31 333 PRO B O 1
ATOM 7946 N N . PRO B 1 334 ? 8.297 7.363 20.359 1 72.38 334 PRO B N 1
ATOM 7947 C CA . PRO B 1 334 ? 8.117 6.348 19.328 1 72.38 334 PRO B CA 1
ATOM 7948 C C . PRO B 1 334 ? 7.527 5.047 19.859 1 72.38 334 PRO B C 1
ATOM 7950 O O . PRO B 1 334 ? 6.848 4.32 19.141 1 72.38 334 PRO B O 1
ATOM 7953 N N . ILE B 1 335 ? 8.047 4.375 20.906 1 61.84 335 ILE B N 1
ATOM 7954 C CA . ILE B 1 335 ? 7.617 3.066 21.391 1 61.84 335 ILE B CA 1
ATOM 7955 C C . ILE B 1 335 ? 6.461 3.23 22.359 1 61.84 335 ILE B C 1
ATOM 7957 O O . ILE B 1 335 ? 6.578 3.953 23.359 1 61.84 335 ILE B O 1
ATOM 7961 N N . GLY B 1 336 ? 5.211 3.221 21.828 1 53.41 336 GLY B N 1
ATOM 7962 C CA . GLY B 1 336 ? 4.262 3.002 22.906 1 53.41 336 GLY B CA 1
ATOM 7963 C C . GLY B 1 336 ? 4.238 1.566 23.391 1 53.41 336 GLY B C 1
ATOM 7964 O O . GLY B 1 336 ? 4.797 0.676 22.75 1 53.41 336 GLY B O 1
ATOM 7965 N N . HIS B 1 337 ? 4.031 1.239 24.719 1 45.81 337 HIS B N 1
ATOM 7966 C CA . HIS B 1 337 ? 4.027 0.014 25.516 1 45.81 337 HIS B CA 1
ATOM 7967 C C . HIS B 1 337 ? 3.648 -1.191 24.656 1 45.81 337 HIS B C 1
ATOM 7969 O O . HIS B 1 337 ? 4.125 -2.303 24.906 1 45.81 337 HIS B O 1
ATOM 7975 N N . ASN B 1 338 ? 2.604 -1.173 23.875 1 45.53 338 ASN B N 1
ATOM 7976 C CA . ASN B 1 338 ? 1.965 -2.414 23.453 1 45.53 338 ASN B CA 1
ATOM 7977 C C . ASN B 1 338 ? 2.283 -2.742 22 1 45.53 338 ASN B C 1
ATOM 7979 O O . ASN B 1 338 ? 1.546 -3.484 21.344 1 45.53 338 ASN B O 1
ATOM 7983 N N . ASN B 1 339 ? 3.348 -2.152 21.391 1 51.34 339 ASN B N 1
ATOM 7984 C CA . ASN B 1 339 ? 3.326 -2.145 19.922 1 51.34 339 ASN B CA 1
ATOM 7985 C C . ASN B 1 339 ? 3.783 -3.482 19.359 1 51.34 339 ASN B C 1
ATOM 7987 O O . ASN B 1 339 ? 4.941 -3.873 19.531 1 51.34 339 ASN B O 1
ATOM 7991 N N . ILE B 1 340 ? 2.893 -4.438 19.203 1 49.91 340 ILE B N 1
ATOM 7992 C CA . ILE B 1 340 ? 2.984 -5.75 18.578 1 49.91 340 ILE B CA 1
ATOM 7993 C C . ILE B 1 340 ? 3.711 -5.637 17.234 1 49.91 340 ILE B C 1
ATOM 7995 O O . ILE B 1 340 ? 4.297 -6.609 16.766 1 49.91 340 ILE B O 1
ATOM 7999 N N . GLY B 1 341 ? 4.023 -4.363 16.703 1 56.66 341 GLY B N 1
ATOM 8000 C CA . GLY B 1 341 ? 4.672 -4.418 15.398 1 56.66 341 GLY B CA 1
ATOM 8001 C C . GLY B 1 341 ? 6.148 -4.082 15.453 1 56.66 341 GLY B C 1
ATOM 8002 O O . GLY B 1 341 ? 6.598 -3.371 16.359 1 56.66 341 GLY B O 1
ATOM 8003 N N . ALA B 1 342 ? 7.016 -5.188 14.922 1 63.53 342 ALA B N 1
ATOM 8004 C CA . ALA B 1 342 ? 8.461 -4.953 14.883 1 63.53 342 ALA B CA 1
ATOM 8005 C C . ALA B 1 342 ? 8.875 -4.297 13.562 1 63.53 342 ALA B C 1
ATOM 8007 O O . ALA B 1 342 ? 8.422 -4.703 12.492 1 63.53 342 ALA B O 1
ATOM 8008 N N . TYR B 1 343 ? 9.539 -3.156 13.617 1 75.62 343 TYR B N 1
ATOM 8009 C CA . TYR B 1 343 ? 10.297 -2.512 12.547 1 75.62 343 TYR B CA 1
ATOM 8010 C C . TYR B 1 343 ? 9.375 -1.702 11.641 1 75.62 343 TYR B C 1
ATOM 8012 O O . TYR B 1 343 ? 9.578 -1.647 10.43 1 75.62 343 TYR B O 1
ATOM 8020 N N . SER B 1 344 ? 8.266 -1.198 12.289 1 78.75 344 SER B N 1
ATOM 8021 C CA . SER B 1 344 ? 7.391 -0.254 11.609 1 78.75 344 SER B CA 1
ATOM 8022 C C . SER B 1 344 ? 7.98 1.152 11.609 1 78.75 344 SER B C 1
ATOM 8024 O O . SER B 1 344 ? 9.086 1.364 12.109 1 78.75 344 SER B O 1
ATOM 8026 N N . LEU B 1 345 ? 7.242 2.096 11.023 1 77.62 345 LEU B N 1
ATOM 8027 C CA . LEU B 1 345 ? 7.668 3.488 10.977 1 77.62 345 LEU B CA 1
ATOM 8028 C C . LEU B 1 345 ? 7.957 4.016 12.375 1 77.62 345 LEU B C 1
ATOM 8030 O O . LEU B 1 345 ? 8.914 4.77 12.578 1 77.62 345 LEU B O 1
ATOM 8034 N N . MET B 1 346 ? 7.227 3.57 13.312 1 79.81 346 MET B N 1
ATOM 8035 C CA . MET B 1 346 ? 7.367 4.062 14.68 1 79.81 346 MET B CA 1
ATOM 8036 C C . MET B 1 346 ? 8.703 3.629 15.281 1 79.81 346 MET B C 1
ATOM 8038 O O . MET B 1 346 ? 9.164 4.215 16.266 1 79.81 346 MET B O 1
ATOM 8042 N N . HIS B 1 347 ? 9.297 2.678 14.641 1 84.75 347 HIS B N 1
ATOM 8043 C CA . HIS B 1 347 ? 10.516 2.115 15.195 1 84.75 347 HIS B CA 1
ATOM 8044 C C . HIS B 1 347 ? 11.75 2.865 14.695 1 84.75 347 HIS B C 1
ATOM 8046 O O . HIS B 1 347 ? 12.859 2.635 15.18 1 84.75 347 HIS B O 1
ATOM 8052 N N . TRP B 1 348 ? 11.484 3.742 13.75 1 86.81 348 TRP B N 1
ATOM 8053 C CA . TRP B 1 348 ? 12.664 4.496 13.32 1 86.81 348 TRP B CA 1
ATOM 8054 C C . TRP B 1 348 ? 12.344 5.98 13.195 1 86.81 348 TRP B C 1
ATOM 8056 O O . TRP B 1 348 ? 13.117 6.742 12.609 1 86.81 348 TRP B O 1
ATOM 8066 N N . LYS B 1 349 ? 11.266 6.387 13.773 1 89 349 LYS B N 1
ATOM 8067 C CA . LYS B 1 349 ? 10.984 7.812 13.922 1 89 349 LYS B CA 1
ATOM 8068 C C . LYS B 1 349 ? 11.969 8.469 14.883 1 89 349 LYS B C 1
ATOM 8070 O O . LYS B 1 349 ? 12.609 7.789 15.688 1 89 349 LYS B O 1
ATOM 8075 N N . GLY B 1 350 ? 12.023 9.781 14.695 1 92.44 350 GLY B N 1
ATOM 8076 C CA . GLY B 1 350 ? 12.875 10.5 15.633 1 92.44 350 GLY B CA 1
ATOM 8077 C C . GLY B 1 350 ? 12.352 10.469 17.062 1 92.44 350 GLY B C 1
ATOM 8078 O O . GLY B 1 350 ? 11.281 9.906 17.312 1 92.44 350 GLY B O 1
ATOM 8079 N N . TYR B 1 351 ? 13.242 11.039 17.875 1 90.75 351 TYR B N 1
ATOM 8080 C CA . TYR B 1 351 ? 13.039 10.977 19.328 1 90.75 351 TYR B CA 1
ATOM 8081 C C . TYR B 1 351 ? 13.117 12.367 19.938 1 90.75 351 TYR B C 1
ATOM 8083 O O . TYR B 1 351 ? 14.055 13.125 19.672 1 90.75 351 TYR B O 1
ATOM 8091 N N . HIS B 1 352 ? 11.992 12.656 20.75 1 93.94 352 HIS B N 1
ATOM 8092 C CA . HIS B 1 352 ? 12 13.883 21.531 1 93.94 352 HIS B CA 1
ATOM 8093 C C . HIS B 1 352 ? 12.484 13.617 22.953 1 93.94 352 HIS B C 1
ATOM 8095 O O . HIS B 1 352 ? 11.852 12.867 23.703 1 93.94 352 HIS B O 1
ATOM 8101 N N . CYS B 1 353 ? 13.586 14.219 23.328 1 92 353 CYS B N 1
ATOM 8102 C CA . CYS B 1 353 ? 14.172 14.031 24.641 1 92 353 CYS B CA 1
ATOM 8103 C C . CYS B 1 353 ? 13.406 14.828 25.703 1 92 353 CYS B C 1
ATOM 8105 O O . CYS B 1 353 ? 13.383 16.062 25.656 1 92 353 CYS B O 1
ATOM 8107 N N . LEU B 1 354 ? 12.875 14.156 26.641 1 85 354 LEU B N 1
ATOM 8108 C CA . LEU B 1 354 ? 12.07 14.797 27.672 1 85 354 LEU B CA 1
ATOM 8109 C C . LEU B 1 354 ? 12.953 15.617 28.609 1 85 354 LEU B C 1
ATOM 8111 O O . LEU B 1 354 ? 12.461 16.516 29.297 1 85 354 LEU B O 1
ATOM 8115 N N . ARG B 1 355 ? 14.203 15.289 28.547 1 84.25 355 ARG B N 1
ATOM 8116 C CA . ARG B 1 355 ? 15.133 15.969 29.453 1 84.25 355 ARG B CA 1
ATOM 8117 C C . ARG B 1 355 ? 15.484 17.359 28.938 1 84.25 355 ARG B C 1
ATOM 8119 O O . ARG B 1 355 ? 15.477 18.328 29.688 1 84.25 355 ARG B O 1
ATOM 8126 N N . CYS B 1 356 ? 15.789 17.484 27.656 1 87.88 356 CYS B N 1
ATOM 8127 C CA . CYS B 1 356 ? 16.312 18.766 27.203 1 87.88 356 CYS B CA 1
ATOM 8128 C C . CYS B 1 356 ? 15.477 19.328 26.062 1 87.88 356 CYS B C 1
ATOM 8130 O O . CYS B 1 356 ? 15.688 20.469 25.641 1 87.88 356 CYS B O 1
ATOM 8132 N N . GLY B 1 357 ? 14.555 18.609 25.484 1 91.62 357 GLY B N 1
ATOM 8133 C CA . GLY B 1 357 ? 13.664 19.094 24.438 1 91.62 357 GLY B CA 1
ATOM 8134 C C . GLY B 1 357 ? 14.203 18.875 23.047 1 91.62 357 GLY B C 1
ATOM 8135 O O . GLY B 1 357 ? 13.523 19.172 22.062 1 91.62 357 GLY B O 1
ATOM 8136 N N . ARG B 1 358 ? 15.391 18.266 22.891 1 93.75 358 ARG B N 1
ATOM 8137 C CA . ARG B 1 358 ? 16.031 18.031 21.594 1 93.75 358 ARG B CA 1
ATOM 8138 C C . ARG B 1 358 ? 15.344 16.906 20.844 1 93.75 358 ARG B C 1
ATOM 8140 O O . ARG B 1 358 ? 15.031 15.852 21.422 1 93.75 358 ARG B O 1
ATOM 8147 N N . VAL B 1 359 ? 15.016 17.203 19.609 1 95.69 359 VAL B N 1
ATOM 8148 C CA . VAL B 1 359 ? 14.578 16.125 18.719 1 95.69 359 VAL B CA 1
ATOM 8149 C C . VAL B 1 359 ? 15.773 15.57 17.953 1 95.69 359 VAL B C 1
ATOM 8151 O O . VAL B 1 359 ? 16.594 16.328 17.438 1 95.69 359 VAL B O 1
ATOM 8154 N N . SER B 1 360 ? 15.875 14.258 17.938 1 95.69 360 SER B N 1
ATOM 8155 C CA . SER B 1 360 ? 17.016 13.609 17.312 1 95.69 360 SER B CA 1
ATOM 8156 C C . SER B 1 360 ? 16.578 12.445 16.422 1 95.69 360 SER B C 1
ATOM 8158 O O . SER B 1 360 ? 15.617 11.742 16.734 1 95.69 360 SER B O 1
ATOM 8160 N N . CYS B 1 361 ? 17.281 12.273 15.305 1 95.19 361 CYS B N 1
ATOM 8161 C CA . CYS B 1 361 ? 17.078 11.086 14.484 1 95.19 361 CYS B CA 1
ATOM 8162 C C . CYS B 1 361 ? 17.547 9.828 15.227 1 95.19 361 CYS B C 1
ATOM 8164 O O . CYS B 1 361 ? 18.453 9.898 16.062 1 95.19 361 CYS B O 1
ATOM 8166 N N . ARG B 1 362 ? 16.922 8.766 14.922 1 93.5 362 ARG B N 1
ATOM 8167 C CA . ARG B 1 362 ? 17.5 7.5 15.375 1 93.5 362 ARG B CA 1
ATOM 8168 C C . ARG B 1 362 ? 18.672 7.086 14.5 1 93.5 362 ARG B C 1
ATOM 8170 O O . ARG B 1 362 ? 18.484 6.703 13.344 1 93.5 362 ARG B O 1
ATOM 8177 N N . VAL B 1 363 ? 19.781 7.043 15.078 1 94.06 363 VAL B N 1
ATOM 8178 C CA . VAL B 1 363 ? 20.984 6.773 14.305 1 94.06 363 VAL B CA 1
ATOM 8179 C C . VAL B 1 363 ? 21.484 5.359 14.602 1 94.06 363 VAL B C 1
ATOM 8181 O O . VAL B 1 363 ? 21.891 4.633 13.688 1 94.06 363 VAL B O 1
ATOM 8184 N N . LYS B 1 364 ? 21.328 4.957 15.828 1 92.69 364 LYS B N 1
ATOM 8185 C CA . LYS B 1 364 ? 21.844 3.656 16.25 1 92.69 364 LYS B CA 1
ATOM 8186 C C . LYS B 1 364 ? 20.781 2.57 16.109 1 92.69 364 LYS B C 1
ATOM 8188 O O . LYS B 1 364 ? 19.594 2.82 16.328 1 92.69 364 LYS B O 1
ATOM 8193 N N . TRP B 1 365 ? 21.25 1.39 15.844 1 91.81 365 TRP B N 1
ATOM 8194 C CA . TRP B 1 365 ? 20.359 0.246 15.695 1 91.81 365 TRP B CA 1
ATOM 8195 C C . TRP B 1 365 ? 19.75 -0.15 17.047 1 91.81 365 TRP B C 1
ATOM 8197 O O . TRP B 1 365 ? 18.562 -0.498 17.125 1 91.81 365 TRP B O 1
ATOM 8207 N N . SER B 1 366 ? 20.438 0.029 18.094 1 89.31 366 SER B N 1
ATOM 8208 C CA . SER B 1 366 ? 20.078 -0.533 19.391 1 89.31 366 SER B CA 1
ATOM 8209 C C . SER B 1 366 ? 19.203 0.434 20.188 1 89.31 366 SER B C 1
ATOM 8211 O O . SER B 1 366 ? 18.547 0.035 21.141 1 89.31 366 SER B O 1
ATOM 8213 N N . CYS B 1 367 ? 19.266 1.743 19.781 1 90.56 367 CYS B N 1
ATOM 8214 C CA . CYS B 1 367 ? 18.562 2.686 20.641 1 90.56 367 CYS B CA 1
ATOM 8215 C C . CYS B 1 367 ? 18.391 4.031 19.953 1 90.56 367 CYS B C 1
ATOM 8217 O O . CYS B 1 367 ? 18.969 4.266 18.891 1 90.56 367 CYS B O 1
ATOM 8219 N N . TRP B 1 368 ? 17.469 4.801 20.562 1 92.06 368 TRP B N 1
ATOM 8220 C CA . TRP B 1 368 ? 17.453 6.242 20.328 1 92.06 368 TRP B CA 1
ATOM 8221 C C . TRP B 1 368 ? 18.406 6.957 21.281 1 92.06 368 TRP B C 1
ATOM 8223 O O . TRP B 1 368 ? 18.562 6.555 22.438 1 92.06 368 TRP B O 1
ATOM 8233 N N . GLU B 1 369 ? 19.094 7.902 20.75 1 93.12 369 GLU B N 1
ATOM 8234 C CA . GLU B 1 369 ? 20 8.695 21.562 1 93.12 369 GLU B CA 1
ATOM 8235 C C . GLU B 1 369 ? 19.828 10.188 21.297 1 93.12 369 GLU B C 1
ATOM 8237 O O . GLU B 1 369 ? 19.828 10.617 20.141 1 93.12 369 GLU B O 1
ATOM 8242 N N . CYS B 1 370 ? 19.625 10.914 22.391 1 93.69 370 CYS B N 1
ATOM 8243 C CA . CYS B 1 370 ? 19.578 12.367 22.25 1 93.69 370 CYS B CA 1
ATOM 8244 C C . CYS B 1 370 ? 20.953 12.914 21.859 1 93.69 370 CYS B C 1
ATOM 8246 O O . CYS B 1 370 ? 21.938 12.664 22.562 1 93.69 370 CYS B O 1
ATOM 8248 N N . MET B 1 371 ? 21 13.68 20.859 1 92.5 371 MET B N 1
ATOM 8249 C CA . MET B 1 371 ? 22.281 14.164 20.344 1 92.5 371 MET B CA 1
ATOM 8250 C C . MET B 1 371 ? 22.812 15.312 21.203 1 92.5 371 MET B C 1
ATOM 8252 O O . MET B 1 371 ? 23.953 15.742 21.031 1 92.5 371 MET B O 1
ATOM 8256 N N . ASN B 1 372 ? 22 15.75 22.094 1 90.44 372 ASN B N 1
ATOM 8257 C CA . ASN B 1 372 ? 22.438 16.828 22.969 1 90.44 372 ASN B CA 1
ATOM 8258 C C . ASN B 1 372 ? 22.859 16.312 24.328 1 90.44 372 ASN B C 1
ATOM 8260 O O . ASN B 1 372 ? 24.016 16.484 24.734 1 90.44 372 ASN B O 1
ATOM 8264 N N . CYS B 1 373 ? 22.031 15.609 25.109 1 89.5 373 CYS B N 1
ATOM 8265 C CA . CYS B 1 373 ? 22.344 15.172 26.469 1 89.5 373 CYS B CA 1
ATOM 8266 C C . CYS B 1 373 ? 22.734 13.695 26.484 1 89.5 373 CYS B C 1
ATOM 8268 O O . CYS B 1 373 ? 23.078 13.164 27.547 1 89.5 373 CYS B O 1
ATOM 8270 N N . HIS B 1 374 ? 22.484 12.891 25.453 1 90.94 374 HIS B N 1
ATOM 8271 C CA . HIS B 1 374 ? 22.938 11.523 25.219 1 90.94 374 HIS B CA 1
ATOM 8272 C C . HIS B 1 374 ? 22.094 10.531 26.016 1 90.94 374 HIS B C 1
ATOM 8274 O O . HIS B 1 374 ? 22.531 9.398 26.266 1 90.94 374 HIS B O 1
ATOM 8280 N N . LYS B 1 375 ? 21.031 11.094 26.484 1 89.62 375 LYS B N 1
ATOM 8281 C CA . LYS B 1 375 ? 20.062 10.148 27.047 1 89.62 375 LYS B CA 1
ATOM 8282 C C . LYS B 1 375 ? 19.609 9.133 26 1 89.62 375 LYS B C 1
ATOM 8284 O O . LYS B 1 375 ? 19.359 9.5 24.844 1 89.62 375 LYS B O 1
ATOM 8289 N N . THR B 1 376 ? 19.516 7.852 26.406 1 89.69 376 THR B N 1
ATOM 8290 C CA . THR B 1 376 ? 19.172 6.816 25.438 1 89.69 376 THR B CA 1
ATOM 8291 C C . THR B 1 376 ? 17.828 6.184 25.766 1 89.69 376 THR B C 1
ATOM 8293 O O . THR B 1 376 ? 17.375 6.23 26.922 1 89.69 376 THR B O 1
ATOM 8296 N N . LEU B 1 377 ? 17.109 5.773 24.812 1 88.19 377 LEU B N 1
ATOM 8297 C CA . LEU B 1 377 ? 15.93 4.922 24.875 1 88.19 377 LEU B CA 1
ATOM 8298 C C . LEU B 1 377 ? 16.141 3.637 24.094 1 88.19 377 LEU B C 1
ATOM 8300 O O . LEU B 1 377 ? 16.344 3.68 22.875 1 88.19 377 LEU B O 1
ATOM 8304 N N . SER B 1 378 ? 16.078 2.521 24.734 1 86.75 378 SER B N 1
ATOM 8305 C CA . SER B 1 378 ? 16.359 1.247 24.094 1 86.75 378 SER B CA 1
ATOM 8306 C C . SER B 1 378 ? 15.305 0.889 23.062 1 86.75 378 SER B C 1
ATOM 8308 O O . SER B 1 378 ? 14.109 1.086 23.297 1 86.75 378 SER B O 1
ATOM 8310 N N . ALA B 1 379 ? 15.789 0.419 21.984 1 84.44 379 ALA B N 1
ATOM 8311 C CA . ALA B 1 379 ? 14.859 -0.064 20.953 1 84.44 379 ALA B CA 1
ATOM 8312 C C . ALA B 1 379 ? 14.477 -1.518 21.219 1 84.44 379 ALA B C 1
ATOM 8314 O O . ALA B 1 379 ? 15.32 -2.338 21.578 1 84.44 379 ALA B O 1
ATOM 8315 N N . LEU B 1 380 ? 13.156 -1.815 21.141 1 76.69 380 LEU B N 1
ATOM 8316 C CA . LEU B 1 380 ? 12.695 -3.186 21.328 1 76.69 380 LEU B CA 1
ATOM 8317 C C . LEU B 1 380 ? 13.148 -4.074 20.172 1 76.69 380 LEU B C 1
ATOM 8319 O O . LEU B 1 380 ? 13.047 -3.693 19 1 76.69 380 LEU B O 1
ATOM 8323 N N . LYS B 1 381 ? 13.773 -5.203 20.594 1 76.06 381 LYS B N 1
ATOM 8324 C CA . LYS B 1 381 ? 14.242 -6.164 19.594 1 76.06 381 LYS B CA 1
ATOM 8325 C C . LYS B 1 381 ? 13.234 -7.289 19.391 1 76.06 381 LYS B C 1
ATOM 8327 O O . LYS B 1 381 ? 12.867 -7.977 20.344 1 76.06 381 LYS B O 1
ATOM 8332 N N . THR B 1 382 ? 12.602 -7.312 18.297 1 78.31 382 THR B N 1
ATOM 8333 C CA . THR B 1 382 ? 11.734 -8.422 17.922 1 78.31 382 THR B CA 1
ATOM 8334 C C . THR B 1 382 ? 12.328 -9.188 16.734 1 78.31 382 THR B C 1
ATOM 8336 O O . THR B 1 382 ? 12.664 -8.602 15.719 1 78.31 382 THR B O 1
ATOM 8339 N N . ILE B 1 383 ? 12.523 -10.469 17 1 87.31 383 ILE B N 1
ATOM 8340 C CA . ILE B 1 383 ? 13.07 -11.297 15.93 1 87.31 383 ILE B CA 1
ATOM 8341 C C . ILE B 1 383 ? 11.938 -11.797 15.039 1 87.31 383 ILE B C 1
ATOM 8343 O O . ILE B 1 383 ? 11.008 -12.453 15.516 1 87.31 383 ILE B O 1
ATOM 8347 N N . LEU B 1 384 ? 12.039 -11.469 13.805 1 86.69 384 LEU B N 1
ATOM 8348 C CA . LEU B 1 384 ? 11.008 -11.852 12.844 1 86.69 384 LEU B CA 1
ATOM 8349 C C . LEU B 1 384 ? 11.469 -13.039 12 1 86.69 384 LEU B C 1
ATOM 8351 O O . LEU B 1 384 ? 12.633 -13.094 11.586 1 86.69 384 LEU B O 1
ATOM 8355 N N . ASP B 1 385 ? 10.523 -13.867 11.797 1 88 385 ASP B N 1
ATOM 8356 C CA . ASP B 1 385 ? 10.75 -14.977 10.883 1 88 385 ASP B CA 1
ATOM 8357 C C . ASP B 1 385 ? 10.344 -14.617 9.461 1 88 385 ASP B C 1
ATOM 8359 O O . ASP B 1 385 ? 9.492 -13.75 9.258 1 88 385 ASP B O 1
ATOM 8363 N N . LYS B 1 386 ? 10.969 -15.391 8.508 1 89.75 386 LYS B N 1
ATOM 8364 C CA . LYS B 1 386 ? 10.68 -15.086 7.105 1 89.75 386 LYS B CA 1
ATOM 8365 C C . LYS B 1 386 ? 9.188 -15.211 6.812 1 89.75 386 LYS B C 1
ATOM 8367 O O . LYS B 1 386 ? 8.648 -14.5 5.961 1 89.75 386 LYS B O 1
ATOM 8372 N N . SER B 1 387 ? 8.547 -16.141 7.465 1 84 387 SER B N 1
ATOM 8373 C CA . SER B 1 387 ? 7.133 -16.391 7.203 1 84 387 SER B CA 1
ATOM 8374 C C . SER B 1 387 ? 6.281 -15.18 7.555 1 84 387 SER B C 1
ATOM 8376 O O . SER B 1 387 ? 5.207 -14.984 6.984 1 84 387 SER B O 1
ATOM 8378 N N . MET B 1 388 ? 6.828 -14.336 8.461 1 82.19 388 MET B N 1
ATOM 8379 C CA . MET B 1 388 ? 6.117 -13.125 8.875 1 82.19 388 MET B CA 1
ATOM 8380 C C . MET B 1 388 ? 6.348 -11.992 7.883 1 82.19 388 MET B C 1
ATOM 8382 O O . MET B 1 388 ? 5.629 -10.992 7.902 1 82.19 388 MET B O 1
ATOM 8386 N N . LEU B 1 389 ? 7.293 -12.156 7.113 1 89.5 389 LEU B N 1
ATOM 8387 C CA . LEU B 1 389 ? 7.727 -11.07 6.246 1 89.5 389 LEU B CA 1
ATOM 8388 C C . LEU B 1 389 ? 7.355 -11.352 4.793 1 89.5 389 LEU B C 1
ATOM 8390 O O . LEU B 1 389 ? 7.34 -10.438 3.965 1 89.5 389 LEU B O 1
ATOM 8394 N N . ALA B 1 390 ? 7.02 -12.586 4.547 1 89.5 390 ALA B N 1
ATOM 8395 C CA . ALA B 1 390 ? 6.738 -13.008 3.178 1 89.5 390 ALA B CA 1
ATOM 8396 C C . ALA B 1 390 ? 5.418 -12.422 2.682 1 89.5 390 ALA B C 1
ATOM 8398 O O . ALA B 1 390 ? 4.547 -12.078 3.484 1 89.5 390 ALA B O 1
ATOM 8399 N N . ASP B 1 391 ? 5.316 -12.289 1.408 1 86.38 391 ASP B N 1
ATOM 8400 C CA . ASP B 1 391 ? 4.02 -11.992 0.806 1 86.38 391 ASP B CA 1
ATOM 8401 C C . ASP B 1 391 ? 3.025 -13.125 1.044 1 86.38 391 ASP B C 1
ATOM 8403 O O . ASP B 1 391 ? 3.23 -14.242 0.574 1 86.38 391 ASP B O 1
ATOM 8407 N N . PRO B 1 392 ? 2.014 -12.781 1.656 1 77.88 392 PRO B N 1
ATOM 8408 C CA . PRO B 1 392 ? 1.081 -13.859 2.01 1 77.88 392 PRO B CA 1
ATOM 8409 C C . PRO B 1 392 ? 0.355 -14.43 0.795 1 77.88 392 PRO B C 1
ATOM 8411 O O . PRO B 1 392 ? -0.203 -15.531 0.868 1 77.88 392 PRO B O 1
ATOM 8414 N N . HIS B 1 393 ? 0.389 -13.742 -0.307 1 78.62 393 HIS B N 1
ATOM 8415 C CA . HIS B 1 393 ? -0.302 -14.203 -1.505 1 78.62 393 HIS B CA 1
ATOM 8416 C C . HIS B 1 393 ? 0.636 -14.992 -2.412 1 78.62 393 HIS B C 1
ATOM 8418 O O . HIS B 1 393 ? 0.199 -15.586 -3.402 1 78.62 393 HIS B O 1
ATOM 8424 N N . ARG B 1 394 ? 1.801 -14.984 -2.053 1 88.81 394 ARG B N 1
ATOM 8425 C CA . ARG B 1 394 ? 2.771 -15.695 -2.875 1 88.81 394 ARG B CA 1
ATOM 8426 C C . ARG B 1 394 ? 2.912 -17.141 -2.42 1 88.81 394 ARG B C 1
ATOM 8428 O O . ARG B 1 394 ? 2.932 -17.422 -1.22 1 88.81 394 ARG B O 1
ATOM 8435 N N . LEU B 1 395 ? 3.094 -18.016 -3.348 1 92.06 395 LEU B N 1
ATOM 8436 C CA . LEU B 1 395 ? 3.322 -19.438 -3.064 1 92.06 395 LEU B CA 1
ATOM 8437 C C . LEU B 1 395 ? 4.699 -19.641 -2.449 1 92.06 395 LEU B C 1
ATOM 8439 O O . LEU B 1 395 ? 5.652 -18.938 -2.779 1 92.06 395 LEU B O 1
ATOM 8443 N N . VAL B 1 396 ? 4.676 -20.562 -1.527 1 90.62 396 VAL B N 1
ATOM 8444 C CA . VAL B 1 396 ? 5.969 -21.047 -1.045 1 90.62 396 VAL B CA 1
ATOM 8445 C C . VAL B 1 396 ? 6.531 -22.078 -2.02 1 90.62 396 VAL B C 1
ATOM 8447 O O . VAL B 1 396 ? 6.008 -23.188 -2.123 1 90.62 396 VAL B O 1
ATOM 8450 N N . PHE B 1 397 ? 7.574 -21.734 -2.67 1 95.5 397 PHE B N 1
ATOM 8451 C CA . PHE B 1 397 ? 8.141 -22.625 -3.678 1 95.5 397 PHE B CA 1
ATOM 8452 C C . PHE B 1 397 ? 9.18 -23.547 -3.057 1 95.5 397 PHE B C 1
ATOM 8454 O O . PHE B 1 397 ? 10.117 -23.094 -2.406 1 95.5 397 PHE B O 1
ATOM 8461 N N . THR B 1 398 ? 9 -24.844 -3.217 1 93.31 398 THR B N 1
ATOM 8462 C CA . THR B 1 398 ? 9.969 -25.844 -2.787 1 93.31 398 THR B CA 1
ATOM 8463 C C . THR B 1 398 ? 10.891 -26.234 -3.938 1 93.31 398 THR B C 1
ATOM 8465 O O . THR B 1 398 ? 11.992 -26.734 -3.713 1 93.31 398 THR B O 1
ATOM 8468 N N . GLY B 1 399 ? 10.43 -26.047 -5.152 1 94.62 399 GLY B N 1
ATOM 8469 C CA . GLY B 1 399 ? 11.203 -26.234 -6.367 1 94.62 399 GLY B CA 1
ATOM 8470 C C . GLY B 1 399 ? 11.297 -24.969 -7.211 1 94.62 399 GLY B C 1
ATOM 8471 O O . GLY B 1 399 ? 11.367 -23.859 -6.676 1 94.62 399 GLY B O 1
ATOM 8472 N N . PRO B 1 400 ? 11.391 -25.156 -8.516 1 95 400 PRO B N 1
ATOM 8473 C CA . PRO B 1 400 ? 11.508 -23.984 -9.383 1 95 400 PRO B CA 1
ATOM 8474 C C . PRO B 1 400 ? 10.312 -23.047 -9.266 1 95 400 PRO B C 1
ATOM 8476 O O . PRO B 1 400 ? 9.172 -23.469 -9.477 1 95 400 PRO B O 1
ATOM 8479 N N . ALA B 1 401 ? 10.617 -21.797 -9.016 1 94.62 401 ALA B N 1
ATOM 8480 C CA . ALA B 1 401 ? 9.547 -20.812 -8.828 1 94.62 401 ALA B CA 1
ATOM 8481 C C . ALA B 1 401 ? 8.859 -20.5 -10.148 1 94.62 401 ALA B C 1
ATOM 8483 O O . ALA B 1 401 ? 9.516 -20.375 -11.188 1 94.62 401 ALA B O 1
ATOM 8484 N N . THR B 1 402 ? 7.543 -20.297 -10.031 1 91.62 402 THR B N 1
ATOM 8485 C CA . THR B 1 402 ? 6.758 -19.953 -11.211 1 91.62 402 THR B CA 1
ATOM 8486 C C . THR B 1 402 ? 6.848 -18.453 -11.5 1 91.62 402 THR B C 1
ATOM 8488 O O . THR B 1 402 ? 6.867 -18.047 -12.656 1 91.62 402 THR B O 1
ATOM 8491 N N . ASP B 1 403 ? 6.945 -17.656 -10.453 1 88.81 403 ASP B N 1
ATOM 8492 C CA . ASP B 1 403 ? 7.016 -16.203 -10.586 1 88.81 403 ASP B CA 1
ATOM 8493 C C . ASP B 1 403 ? 8.469 -15.727 -10.586 1 88.81 403 ASP B C 1
ATOM 8495 O O . ASP B 1 403 ? 8.812 -14.797 -9.852 1 88.81 403 ASP B O 1
ATOM 8499 N N . CYS B 1 404 ? 9.234 -16.219 -11.422 1 87.62 404 CYS B N 1
ATOM 8500 C CA . CYS B 1 404 ? 10.672 -16 -11.383 1 87.62 404 CYS B CA 1
ATOM 8501 C C . CYS B 1 404 ? 11.07 -14.844 -12.305 1 87.62 404 CYS B C 1
ATOM 8503 O O . CYS B 1 404 ? 12.141 -14.258 -12.141 1 87.62 404 CYS B O 1
ATOM 8505 N N . GLU B 1 405 ? 10.266 -14.531 -13.234 1 90.38 405 GLU B N 1
ATOM 8506 C CA . GLU B 1 405 ? 10.711 -13.633 -14.297 1 90.38 405 GLU B CA 1
ATOM 8507 C C . GLU B 1 405 ? 10.438 -12.172 -13.938 1 90.38 405 GLU B C 1
ATOM 8509 O O . GLU B 1 405 ? 9.359 -11.844 -13.445 1 90.38 405 GLU B O 1
ATOM 8514 N N . GLY B 1 406 ? 11.477 -11.359 -14.203 1 93.75 406 GLY B N 1
ATOM 8515 C CA . GLY B 1 406 ? 11.297 -9.914 -14.148 1 93.75 406 GLY B CA 1
ATOM 8516 C C . GLY B 1 406 ? 10.688 -9.336 -15.406 1 93.75 406 GLY B C 1
ATOM 8517 O O . GLY B 1 406 ? 10.57 -10.023 -16.422 1 93.75 406 GLY B O 1
ATOM 8518 N N . SER B 1 407 ? 10.312 -8.062 -15.328 1 95.69 407 SER B N 1
ATOM 8519 C CA . SER B 1 407 ? 9.727 -7.395 -16.484 1 95.69 407 SER B CA 1
ATOM 8520 C C . SER B 1 407 ? 10.766 -6.531 -17.203 1 95.69 407 SER B C 1
ATOM 8522 O O . SER B 1 407 ? 11.555 -5.836 -16.562 1 95.69 407 SER B O 1
ATOM 8524 N N . ILE B 1 408 ? 10.711 -6.586 -18.516 1 95.88 408 ILE B N 1
ATOM 8525 C CA . ILE B 1 408 ? 11.688 -5.887 -19.344 1 95.88 408 ILE B CA 1
ATOM 8526 C C . ILE B 1 408 ? 10.992 -4.781 -20.141 1 95.88 408 ILE B C 1
ATOM 8528 O O . ILE B 1 408 ? 9.891 -4.98 -20.641 1 95.88 408 ILE B O 1
ATOM 8532 N N . LEU B 1 409 ? 11.641 -3.703 -20.234 1 94.94 409 LEU B N 1
ATOM 8533 C CA . LEU B 1 409 ? 11.094 -2.596 -21 1 94.94 409 LEU B CA 1
ATOM 8534 C C . LEU B 1 409 ? 11.188 -2.883 -22.5 1 94.94 409 LEU B C 1
ATOM 8536 O O . LEU B 1 409 ? 12.242 -3.275 -23 1 94.94 409 LEU B O 1
ATOM 8540 N N . ASN B 1 410 ? 10.031 -2.596 -23.141 1 92.75 410 ASN B N 1
ATOM 8541 C CA . ASN B 1 410 ? 10.039 -2.729 -24.594 1 92.75 410 ASN B CA 1
ATOM 8542 C C . ASN B 1 410 ? 11.07 -1.801 -25.234 1 92.75 410 ASN B C 1
ATOM 8544 O O . ASN B 1 410 ? 11.164 -0.626 -24.875 1 92.75 410 ASN B O 1
ATOM 8548 N N . GLY B 1 411 ? 11.852 -2.338 -26.109 1 90.56 411 GLY B N 1
ATOM 8549 C CA . GLY B 1 411 ? 12.828 -1.522 -26.812 1 90.56 411 GLY B CA 1
ATOM 8550 C C . GLY B 1 411 ? 14.141 -1.386 -26.078 1 90.56 411 GLY B C 1
ATOM 8551 O O . GLY B 1 411 ? 15.062 -0.723 -26.547 1 90.56 411 GLY B O 1
ATOM 8552 N N . SER B 1 412 ? 14.312 -1.949 -24.953 1 92.44 412 SER B N 1
ATOM 8553 C CA . SER B 1 412 ? 15.523 -1.814 -24.141 1 92.44 412 SER B CA 1
ATOM 8554 C C . SER B 1 412 ? 16.656 -2.674 -24.703 1 92.44 412 SER B C 1
ATOM 8556 O O . SER B 1 412 ? 17.812 -2.508 -24.312 1 92.44 412 SER B O 1
ATOM 8558 N N . ASN B 1 413 ? 16.344 -3.682 -25.562 1 92.88 413 ASN B N 1
ATOM 8559 C CA . ASN B 1 413 ? 17.281 -4.633 -26.141 1 92.88 413 ASN B CA 1
ATOM 8560 C C . ASN B 1 413 ? 17.844 -5.582 -25.078 1 92.88 413 ASN B C 1
ATOM 8562 O O . ASN B 1 413 ? 18.953 -6.109 -25.234 1 92.88 413 ASN B O 1
ATOM 8566 N N . ILE B 1 414 ? 17.219 -5.66 -23.953 1 95.25 414 ILE B N 1
ATOM 8567 C CA . ILE B 1 414 ? 17.562 -6.648 -22.938 1 95.25 414 ILE B CA 1
ATOM 8568 C C . ILE B 1 414 ? 16.906 -7.98 -23.281 1 95.25 414 ILE B C 1
ATOM 8570 O O . ILE B 1 414 ? 15.719 -8.023 -23.625 1 95.25 414 ILE B O 1
ATOM 8574 N N . THR B 1 415 ? 17.625 -9.047 -23.281 1 94.5 415 THR B N 1
ATOM 8575 C CA . THR B 1 415 ? 17.078 -10.391 -23.453 1 94.5 415 THR B CA 1
ATOM 8576 C C . THR B 1 415 ? 17.234 -11.219 -22.188 1 94.5 415 THR B C 1
ATOM 8578 O O . THR B 1 415 ? 17.953 -10.812 -21.266 1 94.5 415 THR B O 1
ATOM 8581 N N . ARG B 1 416 ? 16.531 -12.297 -22.094 1 93.94 416 ARG B N 1
ATOM 8582 C CA . ARG B 1 416 ? 16.625 -13.094 -20.875 1 93.94 416 ARG B CA 1
ATOM 8583 C C . ARG B 1 416 ? 16.75 -14.578 -21.188 1 93.94 416 ARG B C 1
ATOM 8585 O O . ARG B 1 416 ? 16.25 -15.039 -22.219 1 93.94 416 ARG B O 1
ATOM 8592 N N . ASP B 1 417 ? 17.453 -15.281 -20.344 1 92.62 417 ASP B N 1
ATOM 8593 C CA . ASP B 1 417 ? 17.578 -16.734 -20.359 1 92.62 417 ASP B CA 1
ATOM 8594 C C . ASP B 1 417 ? 17.219 -17.328 -19 1 92.62 417 ASP B C 1
ATOM 8596 O O . ASP B 1 417 ? 17.453 -16.703 -17.969 1 92.62 417 ASP B O 1
ATOM 8600 N N . ARG B 1 418 ? 16.656 -18.469 -19.094 1 93.19 418 ARG B N 1
ATOM 8601 C CA . ARG B 1 418 ? 16.203 -19.141 -17.891 1 93.19 418 ARG B CA 1
ATOM 8602 C C . ARG B 1 418 ? 16.812 -20.531 -17.781 1 93.19 418 ARG B C 1
ATOM 8604 O O . ARG B 1 418 ? 16.828 -21.297 -18.734 1 93.19 418 ARG B O 1
ATOM 8611 N N . THR B 1 419 ? 17.344 -20.859 -16.609 1 92.5 419 THR B N 1
ATOM 8612 C CA . THR B 1 419 ? 17.922 -22.188 -16.359 1 92.5 419 THR B CA 1
ATOM 8613 C C . THR B 1 419 ? 17.453 -22.719 -15 1 92.5 419 THR B C 1
ATOM 8615 O O . THR B 1 419 ? 17.391 -21.969 -14.023 1 92.5 419 THR B O 1
ATOM 8618 N N . ILE B 1 420 ? 17.109 -23.969 -14.945 1 93.25 420 ILE B N 1
ATOM 8619 C CA . ILE B 1 420 ? 16.812 -24.625 -13.68 1 93.25 420 ILE B CA 1
ATOM 8620 C C . ILE B 1 420 ? 18.047 -25.344 -13.148 1 93.25 420 ILE B C 1
ATOM 8622 O O . ILE B 1 420 ? 18.609 -26.219 -13.82 1 93.25 420 ILE B O 1
ATOM 8626 N N . LEU B 1 421 ? 18.406 -25.016 -12.039 1 91.81 421 LEU B N 1
ATOM 8627 C CA . LEU B 1 421 ? 19.594 -25.609 -11.43 1 91.81 421 LEU B CA 1
ATOM 8628 C C . LEU B 1 421 ? 19.25 -26.938 -10.75 1 91.81 421 LEU B C 1
ATOM 8630 O O . LEU B 1 421 ? 18.062 -27.266 -10.578 1 91.81 421 LEU B O 1
ATOM 8634 N N . SER B 1 422 ? 20.234 -27.703 -10.359 1 86.25 422 SER B N 1
ATOM 8635 C CA . SER B 1 422 ? 20.078 -29.047 -9.812 1 86.25 422 SER B CA 1
ATOM 8636 C C . SER B 1 422 ? 19.297 -29.016 -8.5 1 86.25 422 SER B C 1
ATOM 8638 O O . SER B 1 422 ? 18.625 -29.984 -8.148 1 86.25 422 SER B O 1
ATOM 8640 N N . ASN B 1 423 ? 19.391 -27.969 -7.824 1 86.06 423 ASN B N 1
ATOM 8641 C CA . ASN B 1 423 ? 18.719 -27.859 -6.535 1 86.06 423 ASN B CA 1
ATOM 8642 C C . ASN B 1 423 ? 17.312 -27.281 -6.68 1 86.06 423 ASN B C 1
ATOM 8644 O O . ASN B 1 423 ? 16.672 -26.922 -5.684 1 86.06 423 ASN B O 1
ATOM 8648 N N . GLY B 1 424 ? 16.875 -27.109 -7.875 1 90.12 424 GLY B N 1
ATOM 8649 C CA . GLY B 1 424 ? 15.516 -26.656 -8.133 1 90.12 424 GLY B CA 1
ATOM 8650 C C . GLY B 1 424 ? 15.398 -25.141 -8.188 1 90.12 424 GLY B C 1
ATOM 8651 O O . GLY B 1 424 ? 14.305 -24.609 -8.398 1 90.12 424 GLY B O 1
ATOM 8652 N N . VAL B 1 425 ? 16.5 -24.438 -7.992 1 94.25 425 VAL B N 1
ATOM 8653 C CA . VAL B 1 425 ? 16.516 -22.984 -8.086 1 94.25 425 VAL B CA 1
ATOM 8654 C C . VAL B 1 425 ? 16.5 -22.562 -9.555 1 94.25 425 VAL B C 1
ATOM 8656 O O . VAL B 1 425 ? 17.031 -23.266 -10.414 1 94.25 425 VAL B O 1
ATOM 8659 N N . ILE B 1 426 ? 15.867 -21.469 -9.781 1 95.88 426 ILE B N 1
ATOM 8660 C CA . ILE B 1 426 ? 15.906 -20.906 -11.133 1 95.88 426 ILE B CA 1
ATOM 8661 C C . ILE B 1 426 ? 16.953 -19.797 -11.195 1 95.88 426 ILE B C 1
ATOM 8663 O O . ILE B 1 426 ? 17.016 -18.938 -10.32 1 95.88 426 ILE B O 1
ATOM 8667 N N . LEU B 1 427 ? 17.797 -19.859 -12.164 1 96.38 427 LEU B N 1
ATOM 8668 C CA . LEU B 1 427 ? 18.719 -18.781 -12.477 1 96.38 427 LEU B CA 1
ATOM 86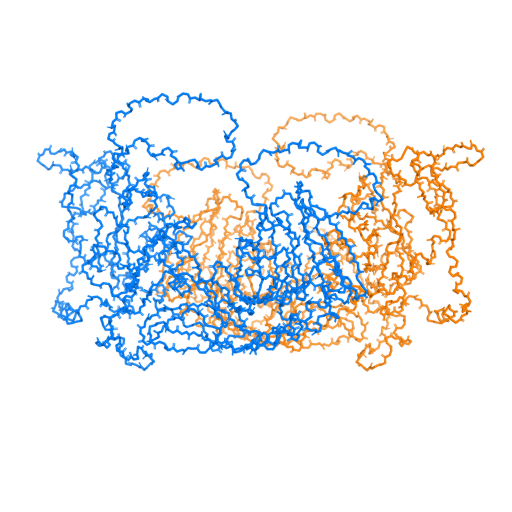69 C C . LEU B 1 427 ? 18.266 -18.031 -13.719 1 96.38 427 LEU B C 1
ATOM 8671 O O . LEU B 1 427 ? 18.297 -18.562 -14.828 1 96.38 427 LEU B O 1
ATOM 8675 N N . MET B 1 428 ? 17.828 -16.844 -13.492 1 96.31 428 MET B N 1
ATOM 8676 C CA . MET B 1 428 ? 17.484 -15.953 -14.602 1 96.31 428 MET B CA 1
ATOM 8677 C C . MET B 1 428 ? 18.688 -15.109 -15.008 1 96.31 428 MET B C 1
ATOM 8679 O O . MET B 1 428 ? 19.344 -14.516 -14.156 1 96.31 428 MET B O 1
ATOM 8683 N N . LYS B 1 429 ? 18.953 -15.117 -16.281 1 96.44 429 LYS B N 1
ATOM 8684 C CA . LYS B 1 429 ? 20.031 -14.297 -16.844 1 96.44 429 LYS B CA 1
ATOM 8685 C C . LYS B 1 429 ? 19.484 -13.219 -17.766 1 96.44 429 LYS B C 1
ATOM 8687 O O . LYS B 1 429 ? 18.812 -13.531 -18.75 1 96.44 429 LYS B O 1
ATOM 8692 N N . TYR B 1 430 ? 19.734 -12.008 -17.438 1 97.31 430 TYR B N 1
ATOM 8693 C CA . TYR B 1 430 ? 19.359 -10.883 -18.281 1 97.31 430 TYR B CA 1
ATOM 8694 C C . TYR B 1 430 ? 20.578 -10.281 -18.969 1 97.31 430 TYR B C 1
ATOM 8696 O O . TYR B 1 430 ? 21.5 -9.797 -18.312 1 97.31 430 TYR B O 1
ATOM 8704 N N . ASN B 1 431 ? 20.531 -10.281 -20.297 1 96.81 431 ASN B N 1
ATOM 8705 C CA . ASN B 1 431 ? 21.641 -9.766 -21.094 1 96.81 431 ASN B CA 1
ATOM 8706 C C . ASN B 1 431 ? 21.391 -8.328 -21.531 1 96.81 431 ASN B C 1
ATOM 8708 O O . ASN B 1 431 ? 20.438 -8.055 -22.266 1 96.81 431 ASN B O 1
ATOM 8712 N N . PHE B 1 432 ? 22.266 -7.488 -21.062 1 96.31 432 PHE B N 1
ATOM 8713 C CA . PHE B 1 432 ? 22.234 -6.074 -21.422 1 96.31 432 PHE B CA 1
ATOM 8714 C C . PHE B 1 432 ? 23.188 -5.777 -22.562 1 96.31 432 PHE B C 1
ATOM 8716 O O . PHE B 1 432 ? 24.047 -6.59 -22.891 1 96.31 432 PHE B O 1
ATOM 8723 N N . PRO B 1 433 ? 22.938 -4.574 -23.188 1 94.19 433 PRO B N 1
ATOM 8724 C CA . PRO B 1 433 ? 23.938 -4.152 -24.188 1 94.19 433 PRO B CA 1
ATOM 8725 C C . PRO B 1 433 ? 25.344 -4.059 -23.609 1 94.19 433 PRO B C 1
ATOM 8727 O O . PRO B 1 433 ? 25.516 -3.873 -22.391 1 94.19 433 PRO B O 1
ATOM 8730 N N . ASN B 1 434 ? 26.438 -4.172 -24.422 1 93.69 434 ASN B N 1
ATOM 8731 C CA . ASN B 1 434 ? 27.859 -4.012 -24.094 1 93.69 434 ASN B CA 1
ATOM 8732 C C . ASN B 1 434 ? 28.328 -5.098 -23.125 1 93.69 434 ASN B C 1
ATOM 8734 O O . ASN B 1 434 ? 29.078 -4.82 -22.188 1 93.69 434 ASN B O 1
ATOM 8738 N N . ASP B 1 435 ? 27.734 -6.32 -23.219 1 93.06 435 ASP B N 1
ATOM 8739 C CA . ASP B 1 435 ? 28.156 -7.527 -22.516 1 93.06 435 ASP B CA 1
ATOM 8740 C C . ASP B 1 435 ? 27.922 -7.387 -21 1 93.06 435 ASP B C 1
ATOM 8742 O O . ASP B 1 435 ? 28.703 -7.91 -20.203 1 93.06 435 ASP B O 1
ATOM 8746 N N . ASN B 1 436 ? 27.016 -6.527 -20.641 1 95.62 436 ASN B N 1
ATOM 8747 C CA . ASN B 1 436 ? 26.547 -6.445 -19.266 1 95.62 436 ASN B CA 1
ATOM 8748 C C . ASN B 1 436 ? 25.484 -7.496 -18.969 1 95.62 436 ASN B C 1
ATOM 8750 O O . ASN B 1 436 ? 24.672 -7.828 -19.828 1 95.62 436 ASN B O 1
ATOM 8754 N N . ARG B 1 437 ? 25.5 -8.008 -17.781 1 97.06 437 ARG B N 1
ATOM 8755 C CA . ARG B 1 437 ? 24.531 -9.039 -17.422 1 97.06 437 ARG B CA 1
ATOM 8756 C C . ARG B 1 437 ? 24.062 -8.875 -15.977 1 97.06 437 ARG B C 1
ATOM 8758 O O . ARG B 1 437 ? 24.828 -8.453 -15.109 1 97.06 437 ARG B O 1
ATOM 8765 N N . ILE B 1 438 ? 22.859 -9.227 -15.758 1 97.88 438 ILE B N 1
ATOM 8766 C CA . ILE B 1 438 ? 22.328 -9.367 -14.406 1 97.88 438 ILE B CA 1
ATOM 8767 C C . ILE B 1 438 ? 21.75 -10.773 -14.227 1 97.88 438 ILE B C 1
ATOM 8769 O O . ILE B 1 438 ? 20.953 -11.242 -15.047 1 97.88 438 ILE B O 1
ATOM 8773 N N . PHE B 1 439 ? 22.234 -11.461 -13.234 1 97.56 439 PHE B N 1
ATOM 8774 C CA . PHE B 1 439 ? 21.719 -12.773 -12.875 1 97.56 439 PHE B CA 1
ATOM 8775 C C . PHE B 1 439 ? 20.781 -12.672 -11.664 1 97.56 439 PHE B C 1
ATOM 8777 O O . PHE B 1 439 ? 21.078 -11.945 -10.711 1 97.56 439 PHE B O 1
ATOM 8784 N N . HIS B 1 440 ? 19.719 -13.281 -11.703 1 97.81 440 HIS B N 1
ATOM 8785 C CA . HIS B 1 440 ? 18.781 -13.398 -10.586 1 97.81 440 HIS B CA 1
ATOM 8786 C C . HIS B 1 440 ? 18.609 -14.859 -10.164 1 97.81 440 HIS B C 1
ATOM 8788 O O . HIS B 1 440 ? 17.984 -15.648 -10.883 1 97.81 440 HIS B O 1
ATOM 8794 N N . PHE B 1 441 ? 19.328 -15.195 -9.109 1 97.19 441 PHE B N 1
ATOM 8795 C CA . PHE B 1 441 ? 19.156 -16.484 -8.445 1 97.19 441 PHE B CA 1
ATOM 8796 C C . PHE B 1 441 ? 17.891 -16.484 -7.594 1 97.19 441 PHE B C 1
ATOM 8798 O O . PHE B 1 441 ? 17.875 -15.938 -6.488 1 97.19 441 PHE B O 1
ATOM 8805 N N . VAL B 1 442 ? 16.797 -17.125 -8.078 1 97.19 442 VAL B N 1
ATOM 8806 C CA . VAL B 1 442 ? 15.492 -17.141 -7.414 1 97.19 442 VAL B CA 1
ATOM 8807 C C . VAL B 1 442 ? 15.414 -18.328 -6.461 1 97.19 442 VAL B C 1
ATOM 8809 O O . VAL B 1 442 ? 15.148 -19.453 -6.887 1 97.19 442 VAL B O 1
ATOM 8812 N N . SER B 1 443 ? 15.508 -18.031 -5.23 1 96.12 443 SER B N 1
ATOM 8813 C CA . SER B 1 443 ? 15.664 -19.078 -4.227 1 96.12 443 SER B CA 1
ATOM 8814 C C . SER B 1 443 ? 14.352 -19.812 -3.984 1 96.12 443 SER B C 1
ATOM 8816 O O . SER B 1 443 ? 13.32 -19.469 -4.562 1 96.12 443 SER B O 1
ATOM 8818 N N . ASN B 1 444 ? 14.43 -20.953 -3.299 1 95.06 444 ASN B N 1
ATOM 8819 C CA . ASN B 1 444 ? 13.273 -21.734 -2.877 1 95.06 444 ASN B CA 1
ATOM 8820 C C . ASN B 1 444 ? 13.406 -22.188 -1.425 1 95.06 444 ASN B C 1
ATOM 8822 O O . ASN B 1 444 ? 14.414 -21.922 -0.771 1 95.06 444 ASN B O 1
ATOM 8826 N N . GLU B 1 445 ? 12.398 -22.859 -0.928 1 92.75 445 GLU B N 1
ATOM 8827 C CA . GLU B 1 445 ? 12.305 -23.203 0.49 1 92.75 445 GLU B CA 1
ATOM 8828 C C . GLU B 1 445 ? 13.445 -24.109 0.918 1 92.75 445 GLU B C 1
ATOM 8830 O O . GLU B 1 445 ? 13.984 -23.969 2.018 1 92.75 445 GLU B O 1
ATOM 8835 N N . ILE B 1 446 ? 13.844 -24.984 0.093 1 90.44 446 ILE B N 1
ATOM 8836 C CA . ILE B 1 446 ? 14.898 -25.938 0.421 1 90.44 446 ILE B CA 1
ATOM 8837 C C . ILE B 1 446 ? 16.234 -25.219 0.528 1 90.44 446 ILE B C 1
ATOM 8839 O O . ILE B 1 446 ? 17 -25.453 1.463 1 90.44 446 ILE B O 1
ATOM 8843 N N . CYS B 1 447 ? 16.469 -24.328 -0.351 1 93.38 447 CYS B N 1
ATOM 8844 C CA . CYS B 1 447 ? 17.719 -23.594 -0.392 1 93.38 447 CYS B CA 1
ATOM 8845 C C . CYS B 1 447 ? 17.75 -22.484 0.654 1 93.38 447 CYS B C 1
ATOM 8847 O O . CYS B 1 447 ? 18.797 -21.891 0.907 1 93.38 447 CYS B O 1
ATOM 8849 N N . ASN B 1 448 ? 16.656 -22.219 1.317 1 95.75 448 ASN B N 1
ATOM 8850 C CA . ASN B 1 448 ? 16.562 -21.078 2.236 1 95.75 448 ASN B CA 1
ATOM 8851 C C . ASN B 1 448 ? 16.938 -21.484 3.658 1 95.75 448 ASN B C 1
ATOM 8853 O O . ASN B 1 448 ? 16.812 -20.672 4.586 1 95.75 448 ASN B O 1
ATOM 8857 N N . GLU B 1 449 ? 17.5 -22.656 3.84 1 95.19 449 GLU B N 1
ATOM 8858 C CA . GLU B 1 449 ? 17.906 -23.062 5.176 1 95.19 449 GLU B CA 1
ATOM 8859 C C . GLU B 1 449 ? 18.938 -22.109 5.758 1 95.19 449 GLU B C 1
ATOM 8861 O O . GLU B 1 449 ? 18.766 -21.594 6.871 1 95.19 449 GLU B O 1
ATOM 8866 N N . MET B 1 450 ? 20 -21.844 5.035 1 96.69 450 MET B N 1
ATOM 8867 C CA . MET B 1 450 ? 21.031 -20.953 5.52 1 96.69 450 MET B CA 1
ATOM 8868 C C . MET B 1 450 ? 20.531 -19.5 5.551 1 96.69 450 MET B C 1
ATOM 8870 O O . MET B 1 450 ? 20.719 -18.812 6.551 1 96.69 450 MET B O 1
ATOM 8874 N N . PRO B 1 451 ? 19.859 -19.031 4.508 1 98.06 451 PRO B N 1
ATOM 8875 C CA . PRO B 1 451 ? 19.297 -17.688 4.551 1 98.06 451 PRO B CA 1
ATOM 8876 C C . PRO B 1 451 ? 18.406 -17.453 5.766 1 98.06 451 PRO B C 1
ATOM 8878 O O . PRO B 1 451 ? 18.391 -16.359 6.328 1 98.06 451 PRO B O 1
ATOM 8881 N N . ASP B 1 452 ? 17.656 -18.469 6.18 1 97.56 452 ASP B N 1
ATOM 8882 C CA . ASP B 1 452 ? 16.828 -18.359 7.379 1 97.56 452 ASP B CA 1
ATOM 8883 C C . ASP B 1 452 ? 17.688 -18.078 8.609 1 97.56 452 ASP B C 1
ATOM 8885 O O . ASP B 1 452 ? 17.344 -17.234 9.438 1 97.56 452 ASP B O 1
ATOM 8889 N N . ILE B 1 453 ? 18.781 -18.766 8.68 1 97.69 453 ILE B N 1
ATOM 8890 C CA . ILE B 1 453 ? 19.703 -18.594 9.797 1 97.69 453 ILE B CA 1
ATOM 8891 C C . ILE B 1 453 ? 20.328 -17.203 9.734 1 97.69 453 ILE B C 1
ATOM 8893 O O . ILE B 1 453 ? 20.453 -16.531 10.758 1 97.69 453 ILE B O 1
ATOM 8897 N N . PHE B 1 454 ? 20.719 -16.797 8.539 1 98.44 454 PHE B N 1
ATOM 8898 C CA . PHE B 1 454 ? 21.297 -15.469 8.367 1 98.44 454 PHE B CA 1
ATOM 8899 C C . PHE B 1 454 ? 20.328 -14.383 8.812 1 98.44 454 PHE B C 1
ATOM 8901 O O . PHE B 1 454 ? 20.719 -13.453 9.523 1 98.44 454 PHE B O 1
ATOM 8908 N N . LEU B 1 455 ? 19.047 -14.5 8.367 1 97.69 455 LEU B N 1
ATOM 8909 C CA . LEU B 1 455 ? 18.047 -13.508 8.727 1 97.69 455 LEU B CA 1
ATOM 8910 C C . LEU B 1 455 ? 17.938 -13.359 10.242 1 97.69 455 LEU B C 1
ATOM 8912 O O . LEU B 1 455 ? 17.938 -12.234 10.766 1 97.69 455 LEU B O 1
ATOM 8916 N N . LYS B 1 456 ? 17.906 -14.461 10.898 1 96 456 LYS B N 1
ATOM 8917 C CA . LYS B 1 456 ? 17.844 -14.445 12.359 1 96 456 LYS B CA 1
ATOM 8918 C C . LYS B 1 456 ? 19.094 -13.812 12.961 1 96 456 LYS B C 1
ATOM 8920 O O . LYS B 1 456 ? 18.984 -12.922 13.812 1 96 456 LYS B O 1
ATOM 8925 N N . ASN B 1 457 ? 20.234 -14.195 12.5 1 96.69 457 ASN B N 1
ATOM 8926 C CA . ASN B 1 457 ? 21.5 -13.75 13.07 1 96.69 457 ASN B CA 1
ATOM 8927 C C . ASN B 1 457 ? 21.719 -12.258 12.82 1 96.69 457 ASN B C 1
ATOM 8929 O O . ASN B 1 457 ? 22.281 -11.562 13.68 1 96.69 457 ASN B O 1
ATOM 8933 N N . PHE B 1 458 ? 21.328 -11.75 11.703 1 96.5 458 PHE B N 1
ATOM 8934 C CA . PHE B 1 458 ? 21.5 -10.328 11.422 1 96.5 458 PHE B CA 1
ATOM 8935 C C . PHE B 1 458 ? 20.625 -9.484 12.352 1 96.5 458 PHE B C 1
ATOM 8937 O O . PHE B 1 458 ? 21.016 -8.383 12.734 1 96.5 458 PHE B O 1
ATOM 8944 N N . GLN B 1 459 ? 19.438 -9.953 12.656 1 92.12 459 GLN B N 1
ATOM 8945 C CA . GLN B 1 459 ? 18.562 -9.234 13.562 1 92.12 459 GLN B CA 1
ATOM 8946 C C . GLN B 1 459 ? 19.141 -9.195 14.977 1 92.12 459 GLN B C 1
ATOM 8948 O O . GLN B 1 459 ? 18.828 -8.289 15.758 1 92.12 459 GLN B O 1
ATOM 8953 N N . GLU B 1 460 ? 20.016 -10.109 15.258 1 91.75 460 GLU B N 1
ATOM 8954 C CA . GLU B 1 460 ? 20.562 -10.242 16.609 1 91.75 460 GLU B CA 1
ATOM 8955 C C . GLU B 1 460 ? 21.859 -9.453 16.75 1 91.75 460 GLU B C 1
ATOM 8957 O O . GLU B 1 460 ? 22.422 -9.383 17.844 1 91.75 460 GLU B O 1
ATOM 8962 N N . ILE B 1 461 ? 22.234 -8.875 15.688 1 89.81 461 ILE B N 1
ATOM 8963 C CA . ILE B 1 461 ? 23.5 -8.141 15.734 1 89.81 461 ILE B CA 1
ATOM 8964 C C . ILE B 1 461 ? 23.406 -7.027 16.781 1 89.81 461 ILE B C 1
ATOM 8966 O O . ILE B 1 461 ? 22.391 -6.332 16.859 1 89.81 461 ILE B O 1
ATOM 8970 N N . ASP B 1 462 ? 24.344 -7.012 17.641 1 82.56 462 ASP B N 1
ATOM 8971 C CA . ASP B 1 462 ? 24.547 -5.918 18.578 1 82.56 462 ASP B CA 1
ATOM 8972 C C . ASP B 1 462 ? 25.891 -5.23 18.344 1 82.56 462 ASP B C 1
ATOM 8974 O O . ASP B 1 462 ? 26.859 -5.484 19.062 1 82.56 462 ASP B O 1
ATOM 8978 N N . ASN B 1 463 ? 26.016 -4.578 17.281 1 80.81 463 ASN B N 1
ATOM 8979 C CA . ASN B 1 463 ? 27.219 -3.871 16.891 1 80.81 463 ASN B CA 1
ATOM 8980 C C . ASN B 1 463 ? 27 -2.365 16.797 1 80.81 463 ASN B C 1
ATOM 8982 O O . ASN B 1 463 ? 26.078 -1.911 16.109 1 80.81 463 ASN B O 1
ATOM 8986 N N . GLU B 1 464 ? 27.891 -1.682 17.406 1 86 464 GLU B N 1
ATOM 8987 C CA . GLU B 1 464 ? 27.734 -0.23 17.469 1 86 464 GLU B CA 1
ATOM 8988 C C . GLU B 1 464 ? 27.953 0.407 16.094 1 86 464 GLU B C 1
ATOM 8990 O O . GLU B 1 464 ? 27.516 1.536 15.859 1 86 464 GLU B O 1
ATOM 8995 N N . GLN B 1 465 ? 28.531 -0.401 15.25 1 88.38 465 GLN B N 1
ATOM 8996 C CA . GLN B 1 465 ? 28.828 0.162 13.938 1 88.38 465 GLN B CA 1
ATOM 8997 C C . GLN B 1 465 ? 27.641 0.002 12.992 1 88.38 465 GLN B C 1
ATOM 8999 O O . GLN B 1 465 ? 27.609 0.599 11.914 1 88.38 465 GLN B O 1
ATOM 9004 N N . LEU B 1 466 ? 26.75 -0.784 13.414 1 92.81 466 LEU B N 1
ATOM 9005 C CA . LEU B 1 466 ? 25.5 -0.815 12.664 1 92.81 466 LEU B CA 1
ATOM 9006 C C . LEU B 1 466 ? 24.641 0.404 12.992 1 92.81 466 LEU B C 1
ATOM 9008 O O . LEU B 1 466 ? 24 0.452 14.039 1 92.81 466 LEU B O 1
ATOM 9012 N N . LYS B 1 467 ? 24.656 1.333 12.102 1 94 467 LYS B N 1
ATOM 9013 C CA . LYS B 1 467 ? 23.984 2.605 12.344 1 94 467 LYS B CA 1
ATOM 9014 C C . LYS B 1 467 ? 23.641 3.303 11.031 1 94 467 LYS B C 1
ATOM 9016 O O . LYS B 1 467 ? 24.031 2.844 9.961 1 94 467 LYS B O 1
ATOM 9021 N N . ARG B 1 468 ? 22.844 4.277 11.102 1 93.31 468 ARG B N 1
ATOM 9022 C CA . ARG B 1 468 ? 22.594 5.141 9.945 1 93.31 468 ARG B CA 1
ATOM 9023 C C . ARG B 1 468 ? 23.766 6.109 9.734 1 93.31 468 ARG B C 1
ATOM 9025 O O . ARG B 1 468 ? 24.188 6.773 10.68 1 93.31 468 ARG B O 1
ATOM 9032 N N . HIS B 1 469 ? 24.266 6.188 8.547 1 92.06 469 HIS B N 1
ATOM 9033 C CA . HIS B 1 469 ? 25.438 7 8.266 1 92.06 469 HIS B CA 1
ATOM 9034 C C . HIS B 1 469 ? 25.062 8.281 7.527 1 92.06 469 HIS B C 1
ATOM 9036 O O . HIS B 1 469 ? 24.078 8.312 6.805 1 92.06 469 HIS B O 1
ATOM 9042 N N . PRO B 1 470 ? 25.812 9.297 7.75 1 89.12 470 PRO B N 1
ATOM 9043 C CA . PRO B 1 470 ? 25.547 10.555 7.043 1 89.12 470 PRO B CA 1
ATOM 9044 C C . PRO B 1 470 ? 25.781 10.445 5.539 1 89.12 470 PRO B C 1
ATOM 9046 O O . PRO B 1 470 ? 26.703 9.75 5.105 1 89.12 470 PRO B O 1
ATOM 9049 N N . ILE B 1 471 ? 24.922 11.07 4.816 1 85.88 471 ILE B N 1
ATOM 9050 C CA . ILE B 1 471 ? 25.078 11.148 3.367 1 85.88 471 ILE B CA 1
ATOM 9051 C C . ILE B 1 471 ? 26.062 12.258 3.01 1 85.88 471 ILE B C 1
ATOM 9053 O O . ILE B 1 471 ? 26.031 13.344 3.6 1 85.88 471 ILE B O 1
ATOM 9057 N N . LYS B 1 472 ? 26.922 11.969 2.033 1 76.5 472 LYS B N 1
ATOM 9058 C CA . LYS B 1 472 ? 27.828 13 1.54 1 76.5 472 LYS B CA 1
ATOM 9059 C C . LYS B 1 472 ? 27.109 13.984 0.633 1 76.5 472 LYS B C 1
ATOM 9061 O O . LYS B 1 472 ? 26.594 13.609 -0.424 1 76.5 472 LYS B O 1
ATOM 9066 N N . SER B 1 473 ? 26.469 14.984 1.201 1 65 473 SER B N 1
ATOM 9067 C CA . SER B 1 473 ? 25.719 15.945 0.401 1 65 473 SER B CA 1
ATOM 9068 C C . SER B 1 473 ? 26.344 17.344 0.483 1 65 473 SER B C 1
ATOM 9070 O O . SER B 1 473 ? 27.109 17.625 1.4 1 65 473 SER B O 1
ATOM 9072 N N . LYS B 1 474 ? 26.156 18 -0.67 1 59.03 474 LYS B N 1
ATOM 9073 C CA . LYS B 1 474 ? 26.594 19.391 -0.746 1 59.03 474 LYS B CA 1
ATOM 9074 C C . LYS B 1 474 ? 25.719 20.281 0.122 1 59.03 474 LYS B C 1
ATOM 9076 O O . LYS B 1 474 ? 26 21.484 0.26 1 59.03 474 LYS B O 1
ATOM 9081 N N . LEU B 1 475 ? 24.797 19.625 0.702 1 58.66 475 LEU B N 1
ATOM 9082 C CA . LEU B 1 475 ? 23.891 20.438 1.511 1 58.66 475 LEU B CA 1
ATOM 9083 C C . LEU B 1 475 ? 24.562 20.859 2.814 1 58.66 475 LEU B C 1
ATOM 9085 O O . LEU B 1 475 ? 25.453 20.156 3.316 1 58.66 475 LEU B O 1
ATOM 9089 N N . GLU B 1 476 ? 24.312 21.984 3.27 1 59.25 476 GLU B N 1
ATOM 9090 C CA . GLU B 1 476 ? 24.828 22.578 4.504 1 59.25 476 GLU B CA 1
ATOM 9091 C C . GLU B 1 476 ? 24.438 21.734 5.719 1 59.25 476 GLU B C 1
ATOM 9093 O O . GLU B 1 476 ? 25.141 21.719 6.723 1 59.25 476 GLU B O 1
ATOM 9098 N N . THR B 1 477 ? 23.422 20.938 5.5 1 70.38 477 THR B N 1
ATOM 9099 C CA . THR B 1 477 ? 22.953 20.234 6.684 1 70.38 477 THR B CA 1
ATOM 9100 C C . THR B 1 477 ? 23.234 18.734 6.566 1 70.38 477 THR B C 1
ATOM 9102 O O . THR B 1 477 ? 23.219 18.188 5.469 1 70.38 477 THR B O 1
ATOM 9105 N N . ARG B 1 478 ? 23.734 18.234 7.723 1 78.94 478 ARG B N 1
ATOM 9106 C CA . ARG B 1 478 ? 23.969 16.797 7.797 1 78.94 478 ARG B CA 1
ATOM 9107 C C . ARG B 1 478 ? 22.672 16.016 7.594 1 78.94 478 ARG B C 1
ATOM 9109 O O . ARG B 1 478 ? 21.641 16.344 8.172 1 78.94 478 ARG B O 1
ATOM 9116 N N . LEU B 1 479 ? 22.703 15.109 6.652 1 86.56 479 LEU B N 1
ATOM 9117 C CA . LEU B 1 479 ? 21.578 14.219 6.387 1 86.56 479 LEU B CA 1
ATOM 9118 C C . LEU B 1 479 ? 22 12.758 6.547 1 86.56 479 LEU B C 1
ATOM 9120 O O . LEU B 1 479 ? 23.031 12.344 6.035 1 86.56 479 LEU B O 1
ATOM 9124 N N . PHE B 1 480 ? 21.234 12.086 7.332 1 89.94 480 PHE B N 1
ATOM 9125 C CA . PHE B 1 480 ? 21.5 10.656 7.477 1 89.94 480 PHE B CA 1
ATOM 9126 C C . PHE B 1 480 ? 20.719 9.859 6.438 1 89.94 480 PHE B C 1
ATOM 9128 O O . PHE B 1 480 ? 19.594 10.195 6.105 1 89.94 480 PHE B O 1
ATOM 9135 N N . ALA B 1 481 ? 21.375 8.742 6.008 1 89.69 481 ALA B N 1
ATOM 9136 C CA . ALA B 1 481 ? 20.641 7.77 5.203 1 89.69 481 ALA B CA 1
ATOM 9137 C C . ALA B 1 481 ? 19.547 7.098 6.023 1 89.69 481 ALA B C 1
ATOM 9139 O O . ALA B 1 481 ? 19.609 7.055 7.254 1 89.69 481 ALA B O 1
ATOM 9140 N N . ARG B 1 482 ? 18.609 6.586 5.332 1 88.44 482 ARG B N 1
ATOM 9141 C CA . ARG B 1 482 ? 17.469 6.035 6.043 1 88.44 482 ARG B CA 1
ATOM 9142 C C . ARG B 1 482 ? 17.75 4.629 6.551 1 88.44 482 ARG B C 1
ATOM 9144 O O . ARG B 1 482 ? 17.312 4.246 7.637 1 88.44 482 ARG B O 1
ATOM 9151 N N . GLN B 1 483 ? 18.531 3.912 5.844 1 92.81 483 GLN B N 1
ATOM 9152 C CA . GLN B 1 483 ? 18.797 2.527 6.223 1 92.81 483 GLN B CA 1
ATOM 9153 C C . GLN B 1 483 ? 19.969 2.439 7.195 1 92.81 483 GLN B C 1
ATOM 9155 O O . GLN B 1 483 ? 20.828 3.326 7.227 1 92.81 483 GLN B O 1
ATOM 9160 N N . PHE B 1 484 ? 19.984 1.419 7.996 1 94 484 PHE B N 1
ATOM 9161 C CA . PHE B 1 484 ? 21.125 1.095 8.836 1 94 484 PHE B CA 1
ATOM 9162 C C . PHE B 1 484 ? 22.156 0.274 8.055 1 94 484 PHE B C 1
ATOM 9164 O O . PHE B 1 484 ? 21.797 -0.679 7.363 1 94 484 PHE B O 1
ATOM 9171 N N . THR B 1 485 ? 23.391 0.664 8.18 1 95 485 THR B N 1
ATOM 9172 C CA . THR B 1 485 ? 24.375 -0.032 7.363 1 95 485 THR B CA 1
ATOM 9173 C C . THR B 1 485 ? 25.594 -0.419 8.203 1 95 485 THR B C 1
ATOM 9175 O O . THR B 1 485 ? 25.875 0.2 9.227 1 95 485 THR B O 1
ATOM 9178 N N . LEU B 1 486 ? 26.25 -1.407 7.832 1 95.19 486 LEU B N 1
ATOM 9179 C CA . LEU B 1 486 ? 27.516 -1.915 8.352 1 95.19 486 LEU B CA 1
ATOM 9180 C C . LEU B 1 486 ? 28.453 -2.33 7.215 1 95.19 486 LEU B C 1
ATOM 9182 O O . LEU B 1 486 ? 28.125 -3.223 6.434 1 95.19 486 LEU B O 1
ATOM 9186 N N . ASN B 1 487 ? 29.578 -1.634 7.102 1 95.38 487 ASN B N 1
ATOM 9187 C CA . ASN B 1 487 ? 30.578 -1.996 6.098 1 95.38 487 ASN B CA 1
ATOM 9188 C C . ASN B 1 487 ? 31.641 -2.92 6.68 1 95.38 487 ASN B C 1
ATOM 9190 O O . ASN B 1 487 ? 32.25 -2.604 7.699 1 95.38 487 ASN B O 1
ATOM 9194 N N . VAL B 1 488 ? 31.891 -3.967 6.023 1 96.12 488 VAL B N 1
ATOM 9195 C CA . VAL B 1 488 ? 32.844 -4.973 6.492 1 96.12 488 VAL B CA 1
ATOM 9196 C C . VAL B 1 488 ? 33.938 -5.199 5.441 1 96.12 488 VAL B C 1
ATOM 9198 O O . VAL B 1 488 ? 33.625 -5.273 4.246 1 96.12 488 VAL B O 1
ATOM 9201 N N . GLY B 1 489 ? 35.219 -5.328 5.891 1 95.19 489 GLY B N 1
ATOM 9202 C CA . GLY B 1 489 ? 36.344 -5.598 4.98 1 95.19 489 GLY B CA 1
ATOM 9203 C C . GLY B 1 489 ? 37.031 -4.344 4.516 1 95.19 489 GLY B C 1
ATOM 9204 O O . GLY B 1 489 ? 37.594 -3.596 5.328 1 95.19 489 GLY B O 1
ATOM 9205 N N . GLU B 1 490 ? 37 -4.105 3.199 1 91.69 490 GLU B N 1
ATOM 9206 C CA . GLU B 1 490 ? 37.688 -2.939 2.639 1 91.69 490 GLU B CA 1
ATOM 9207 C C . GLU B 1 490 ? 36.781 -1.699 2.719 1 91.69 490 GLU B C 1
ATOM 9209 O O . GLU B 1 490 ? 35.562 -1.806 2.732 1 91.69 490 GLU B O 1
ATOM 9214 N N . HIS B 1 491 ? 37.531 -0.625 2.768 1 86.06 491 HIS B N 1
ATOM 9215 C CA . HIS B 1 491 ? 36.812 0.635 2.791 1 86.06 491 HIS B CA 1
ATOM 9216 C C . HIS B 1 491 ? 36.094 0.887 1.462 1 86.06 491 HIS B C 1
ATOM 9218 O O . HIS B 1 491 ? 36.688 0.664 0.396 1 86.06 491 HIS B O 1
ATOM 9224 N N . TYR B 1 492 ? 34.906 1.186 1.596 1 79.25 492 TYR B N 1
ATOM 9225 C CA . TYR B 1 492 ? 34.031 1.429 0.451 1 79.25 492 TYR B CA 1
ATOM 9226 C C . TYR B 1 492 ? 33.562 2.877 0.421 1 79.25 492 TYR B C 1
ATOM 9228 O O . TYR B 1 492 ? 32.906 3.344 1.358 1 79.25 492 TYR B O 1
ATOM 9236 N N . LYS B 1 493 ? 34.094 3.641 -0.603 1 68.88 493 LYS B N 1
ATOM 9237 C CA . LYS B 1 493 ? 33.688 5.039 -0.753 1 68.88 493 LYS B CA 1
ATOM 9238 C C . LYS B 1 493 ? 32.312 5.16 -1.387 1 68.88 493 LYS B C 1
ATOM 9240 O O . LYS B 1 493 ? 32.125 4.746 -2.529 1 68.88 493 LYS B O 1
ATOM 9245 N N . PHE B 1 494 ? 31.312 5.262 -0.584 1 69 494 PHE B N 1
ATOM 9246 C CA . PHE B 1 494 ? 29.922 5.414 -1.016 1 69 494 PHE B CA 1
ATOM 9247 C C . PHE B 1 494 ? 29.391 6.789 -0.632 1 69 494 PHE B C 1
ATOM 9249 O O . PHE B 1 494 ? 30.094 7.59 -0.022 1 69 494 PHE B O 1
ATOM 9256 N N . ALA B 1 495 ? 28.266 7.125 -1.199 1 67 495 ALA B N 1
ATOM 9257 C CA . ALA B 1 495 ? 27.578 8.367 -0.85 1 67 495 ALA B CA 1
ATOM 9258 C C . ALA B 1 495 ? 27.469 8.523 0.664 1 67 495 ALA B C 1
ATOM 9260 O O . ALA B 1 495 ? 27.156 9.609 1.16 1 67 495 ALA B O 1
ATOM 9261 N N . LEU B 1 496 ? 27.953 7.41 1.36 1 71.69 496 LEU B N 1
ATOM 9262 C CA . LEU B 1 496 ? 27.875 7.422 2.816 1 71.69 496 LEU B CA 1
ATOM 9263 C C . LEU B 1 496 ? 29.281 7.5 3.428 1 71.69 496 LEU B C 1
ATOM 9265 O O . LEU B 1 496 ? 30.234 6.949 2.875 1 71.69 496 LEU B O 1
ATOM 9269 N N . GLU B 1 497 ? 29.453 8.227 4.469 1 70.94 497 GLU B N 1
ATOM 9270 C CA . GLU B 1 497 ? 30.656 8.172 5.285 1 70.94 497 GLU B CA 1
ATOM 9271 C C . GLU B 1 497 ? 30.656 6.953 6.203 1 70.94 497 GLU B C 1
ATOM 9273 O O . GLU B 1 497 ? 30.266 7.047 7.367 1 70.94 497 GLU B O 1
ATOM 9278 N N . LEU B 1 498 ? 31.141 5.871 5.641 1 76.12 498 LEU B N 1
ATOM 9279 C CA . LEU B 1 498 ? 31 4.59 6.32 1 76.12 498 LEU B CA 1
ATOM 9280 C C . LEU B 1 498 ? 32.219 4.309 7.203 1 76.12 498 LEU B C 1
ATOM 9282 O O . LEU B 1 498 ? 33.344 4.652 6.844 1 76.12 498 LEU B O 1
ATOM 9286 N N . A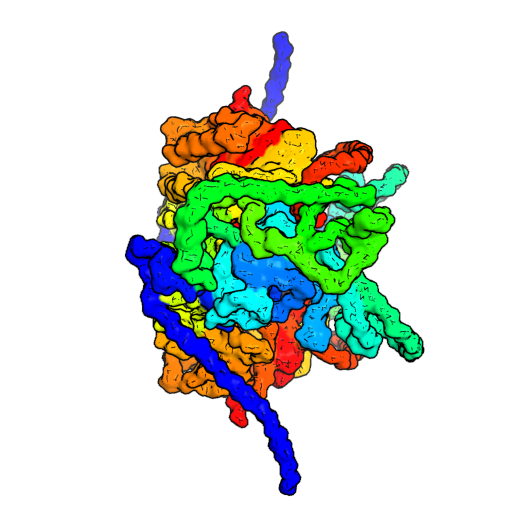SN B 1 499 ? 31.922 3.795 8.383 1 83.31 499 ASN B N 1
ATOM 9287 C CA . ASN B 1 499 ? 32.969 3.107 9.133 1 83.31 499 ASN B CA 1
ATOM 9288 C C . ASN B 1 499 ? 33.125 1.653 8.695 1 83.31 499 ASN B C 1
ATOM 9290 O O . ASN B 1 499 ? 32.125 1.012 8.328 1 83.31 499 ASN B O 1
ATOM 9294 N N . THR B 1 500 ? 34.406 1.248 8.633 1 90.56 500 THR B N 1
ATOM 9295 C CA . THR B 1 500 ? 34.656 -0.108 8.164 1 90.56 500 THR B CA 1
ATOM 9296 C C . THR B 1 500 ? 35.125 -1 9.312 1 90.56 500 THR B C 1
ATOM 9298 O O . THR B 1 500 ? 35.938 -0.592 10.125 1 90.56 500 THR B O 1
ATOM 9301 N N . VAL B 1 501 ? 34.5 -2.109 9.336 1 93.5 501 VAL B N 1
ATOM 9302 C CA . VAL B 1 501 ? 34.906 -3.127 10.305 1 93.5 501 VAL B CA 1
ATOM 9303 C C . VAL B 1 501 ? 35.688 -4.23 9.594 1 93.5 501 VAL B C 1
ATOM 9305 O O . VAL B 1 501 ? 35.25 -4.766 8.578 1 93.5 501 VAL B O 1
ATOM 9308 N N . PRO B 1 502 ? 36.875 -4.586 10.125 1 94.81 502 PRO B N 1
ATOM 9309 C CA . PRO B 1 502 ? 37.594 -5.715 9.523 1 94.81 502 PRO B CA 1
ATOM 9310 C C . PRO B 1 502 ? 36.844 -7.035 9.688 1 94.81 502 PRO B C 1
ATOM 9312 O O . PRO B 1 502 ? 36.094 -7.211 10.648 1 94.81 502 PRO B O 1
ATOM 9315 N N . TRP B 1 503 ? 37.094 -7.938 8.766 1 95.5 503 TRP B N 1
ATOM 9316 C CA . TRP B 1 503 ? 36.406 -9.227 8.766 1 95.5 503 TRP B CA 1
ATOM 9317 C C . TRP B 1 503 ? 36.594 -9.938 10.102 1 95.5 503 TRP B C 1
ATOM 9319 O O . TRP B 1 503 ? 35.656 -10.562 10.609 1 95.5 503 TRP B O 1
ATOM 9329 N N . LYS B 1 504 ? 37.75 -9.789 10.734 1 94.44 504 LYS B N 1
ATOM 9330 C CA . LYS B 1 504 ? 38.062 -10.477 11.984 1 94.44 504 LYS B CA 1
ATOM 9331 C C . LYS B 1 504 ? 37.188 -9.961 13.133 1 94.44 504 LYS B C 1
ATOM 9333 O O . LYS B 1 504 ? 36.906 -10.695 14.078 1 94.44 504 LYS B O 1
ATOM 9338 N N . ASP B 1 505 ? 36.781 -8.719 13.016 1 93.5 505 ASP B N 1
ATOM 9339 C CA . ASP B 1 505 ? 36.031 -8.086 14.086 1 93.5 505 ASP B CA 1
ATOM 9340 C C . ASP B 1 505 ? 34.531 -8.016 13.734 1 93.5 505 ASP B C 1
ATOM 9342 O O . ASP B 1 505 ? 33.719 -7.555 14.539 1 93.5 505 ASP B O 1
ATOM 9346 N N . ALA B 1 506 ? 34.156 -8.469 12.531 1 95.06 506 ALA B N 1
ATOM 9347 C CA . ALA B 1 506 ? 32.75 -8.406 12.078 1 95.06 506 ALA B CA 1
ATOM 9348 C C . ALA B 1 506 ? 31.922 -9.508 12.719 1 95.06 506 ALA B C 1
ATOM 9350 O O . ALA B 1 506 ? 32.469 -10.539 13.133 1 95.06 506 ALA B O 1
ATOM 9351 N N . PRO B 1 507 ? 30.641 -9.266 12.906 1 95.5 507 PRO B N 1
ATOM 9352 C CA . PRO B 1 507 ? 29.781 -10.375 13.336 1 95.5 507 PRO B CA 1
ATOM 9353 C C . PRO B 1 507 ? 29.953 -11.625 12.477 1 95.5 507 PRO B C 1
ATOM 9355 O O . PRO B 1 507 ? 30.109 -11.516 11.25 1 95.5 507 PRO B O 1
ATOM 9358 N N . LYS B 1 508 ? 29.875 -12.742 13.07 1 96.12 508 LYS B N 1
ATOM 9359 C CA . LYS B 1 508 ? 30.141 -14.016 12.398 1 96.12 508 LYS B CA 1
ATOM 9360 C C . LYS B 1 508 ? 29.234 -14.195 11.188 1 96.12 508 LYS B C 1
ATOM 9362 O O . LYS B 1 508 ? 29.641 -14.781 10.18 1 96.12 508 LYS B O 1
ATOM 9367 N N . VAL B 1 509 ? 28.016 -13.75 11.273 1 97.69 509 VAL B N 1
ATOM 9368 C CA . VAL B 1 509 ? 27.031 -13.914 10.203 1 97.69 509 VAL B CA 1
ATOM 9369 C C . VAL B 1 509 ? 27.562 -13.273 8.922 1 97.69 509 VAL B C 1
ATOM 9371 O O . VAL B 1 509 ? 27.234 -13.727 7.816 1 97.69 509 VAL B O 1
ATOM 9374 N N . CYS B 1 510 ? 28.391 -12.242 9.016 1 97.81 510 CYS B N 1
ATOM 9375 C CA . CYS B 1 510 ? 28.953 -11.602 7.828 1 97.81 510 CYS B CA 1
ATOM 9376 C C . CYS B 1 510 ? 29.891 -12.547 7.094 1 97.81 510 CYS B C 1
ATOM 9378 O O . CYS B 1 510 ? 29.781 -12.727 5.879 1 97.81 510 CYS B O 1
ATOM 9380 N N . ASN B 1 511 ? 30.75 -13.188 7.863 1 97.62 511 ASN B N 1
ATOM 9381 C CA . ASN B 1 511 ? 31.656 -14.164 7.273 1 97.62 511 ASN B CA 1
ATOM 9382 C C . ASN B 1 511 ? 30.906 -15.344 6.68 1 97.62 511 ASN B C 1
ATOM 9384 O O . ASN B 1 511 ? 31.203 -15.797 5.574 1 97.62 511 ASN B O 1
ATOM 9388 N N . ASP B 1 512 ? 30 -15.844 7.418 1 98 512 ASP B N 1
ATOM 9389 C CA . ASP B 1 512 ? 29.203 -16.984 6.961 1 98 512 ASP B CA 1
ATOM 9390 C C . ASP B 1 512 ? 28.469 -16.656 5.66 1 98 512 ASP B C 1
ATOM 9392 O O . ASP B 1 512 ? 28.391 -17.5 4.758 1 98 512 ASP B O 1
ATOM 9396 N N . THR B 1 513 ? 27.922 -15.445 5.609 1 98.12 513 THR B N 1
ATOM 9397 C CA . THR B 1 513 ? 27.203 -15 4.418 1 98.12 513 THR B CA 1
ATOM 9398 C C . THR B 1 513 ? 28.141 -14.922 3.219 1 98.12 513 THR B C 1
ATOM 9400 O O . THR B 1 513 ? 27.797 -15.359 2.121 1 98.12 513 THR B O 1
ATOM 9403 N N . LEU B 1 514 ? 29.312 -14.367 3.438 1 97.69 514 LEU B N 1
ATOM 9404 C CA . LEU B 1 514 ? 30.297 -14.281 2.365 1 97.69 514 LEU B CA 1
ATOM 9405 C C . LEU B 1 514 ? 30.625 -15.664 1.824 1 97.69 514 LEU B C 1
ATOM 9407 O O . LEU B 1 514 ? 30.641 -15.875 0.61 1 97.69 514 LEU B O 1
ATOM 9411 N N . ASP B 1 515 ? 30.891 -16.594 2.705 1 97 515 ASP B N 1
ATOM 9412 C CA . ASP B 1 515 ? 31.219 -17.953 2.312 1 97 515 ASP B CA 1
ATOM 9413 C C . ASP B 1 515 ? 30.078 -18.594 1.523 1 97 515 ASP B C 1
ATOM 9415 O O . ASP B 1 515 ? 30.312 -19.25 0.509 1 97 515 ASP B O 1
ATOM 9419 N N . TYR B 1 516 ? 28.953 -18.406 1.999 1 97.06 516 TYR B N 1
ATOM 9420 C CA . TYR B 1 516 ? 27.766 -18.953 1.362 1 97.06 516 TYR B CA 1
ATOM 9421 C C . TYR B 1 516 ? 27.625 -18.438 -0.065 1 97.06 516 TYR B C 1
ATOM 9423 O O . TYR B 1 516 ? 27.422 -19.219 -0.997 1 97.06 516 TYR B O 1
ATOM 9431 N N . VAL B 1 517 ? 27.688 -17.125 -0.223 1 96.5 517 VAL B N 1
ATOM 9432 C CA . VAL B 1 517 ? 27.5 -16.484 -1.521 1 96.5 517 VAL B CA 1
ATOM 9433 C C . VAL B 1 517 ? 28.609 -16.922 -2.479 1 96.5 517 VAL B C 1
ATOM 9435 O O . VAL B 1 517 ? 28.344 -17.203 -3.648 1 96.5 517 VAL B O 1
ATOM 9438 N N . LYS B 1 518 ? 29.812 -17 -2.012 1 95.62 518 LYS B N 1
ATOM 9439 C CA . LYS B 1 518 ? 30.938 -17.453 -2.836 1 95.62 518 LYS B CA 1
ATOM 9440 C C . LYS B 1 518 ? 30.688 -18.859 -3.365 1 95.62 518 LYS B C 1
ATOM 9442 O O . LYS B 1 518 ? 30.922 -19.141 -4.543 1 95.62 518 LYS B O 1
ATOM 9447 N N . LYS B 1 519 ? 30.234 -19.703 -2.531 1 94.5 519 LYS B N 1
ATOM 9448 C CA . LYS B 1 519 ? 29.969 -21.094 -2.918 1 94.5 519 LYS B CA 1
ATOM 9449 C C . LYS B 1 519 ? 28.875 -21.156 -3.992 1 94.5 519 LYS B C 1
ATOM 9451 O O . LYS B 1 519 ? 28.984 -21.938 -4.941 1 94.5 519 LYS B O 1
ATOM 9456 N N . ILE B 1 520 ? 27.828 -20.391 -3.828 1 93.38 520 ILE B N 1
ATOM 9457 C CA . ILE B 1 520 ? 26.75 -20.359 -4.801 1 93.38 520 ILE B CA 1
ATOM 9458 C C . ILE B 1 520 ? 27.281 -19.906 -6.156 1 93.38 520 ILE B C 1
ATOM 9460 O O . ILE B 1 520 ? 26.984 -20.516 -7.188 1 93.38 520 ILE B O 1
ATOM 9464 N N . ILE B 1 521 ? 28.062 -18.875 -6.125 1 92.81 521 ILE B N 1
ATOM 9465 C CA . ILE B 1 521 ? 28.594 -18.328 -7.371 1 92.81 521 ILE B CA 1
ATOM 9466 C C . ILE B 1 521 ? 29.516 -19.344 -8.023 1 92.81 521 ILE B C 1
ATOM 9468 O 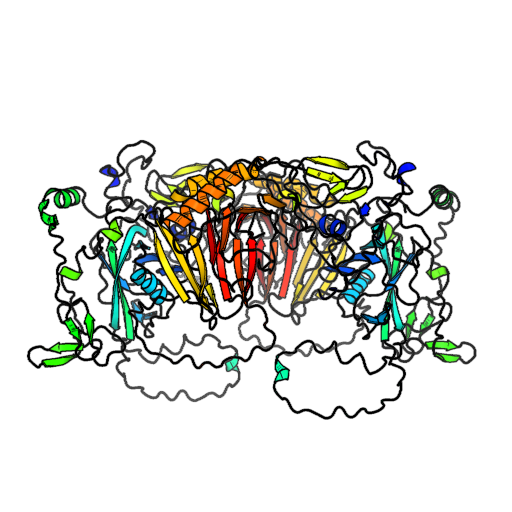O . ILE B 1 521 ? 29.438 -19.594 -9.234 1 92.81 521 ILE B O 1
ATOM 9472 N N . GLU B 1 522 ? 30.375 -19.938 -7.262 1 92.38 522 GLU B N 1
ATOM 9473 C CA . GLU B 1 522 ? 31.312 -20.938 -7.773 1 92.38 522 GLU B CA 1
ATOM 9474 C C . GLU B 1 522 ? 30.562 -22.109 -8.414 1 92.38 522 GLU B C 1
ATOM 9476 O O . GLU B 1 522 ? 30.984 -22.609 -9.461 1 92.38 522 GLU B O 1
ATOM 9481 N N . ASN B 1 523 ? 29.5 -22.453 -7.875 1 91.62 523 ASN B N 1
ATOM 9482 C CA . ASN B 1 523 ? 28.781 -23.656 -8.297 1 91.62 523 ASN B CA 1
ATOM 9483 C C . ASN B 1 523 ? 27.875 -23.375 -9.484 1 91.62 523 ASN B C 1
ATOM 9485 O O . ASN B 1 523 ? 27.672 -24.234 -10.344 1 91.62 523 ASN B O 1
ATOM 9489 N N . PHE B 1 524 ? 27.359 -22.094 -9.516 1 88.94 524 PHE B N 1
ATOM 9490 C CA . PHE B 1 524 ? 26.234 -21.969 -10.422 1 88.94 524 PHE B CA 1
ATOM 9491 C C . PHE B 1 524 ? 26.484 -20.859 -11.445 1 88.94 524 PHE B C 1
ATOM 9493 O O . PHE B 1 524 ? 25.797 -20.781 -12.461 1 88.94 524 PHE B O 1
ATOM 9500 N N . VAL B 1 525 ? 27.422 -19.984 -11.148 1 89.12 525 VAL B N 1
ATOM 9501 C CA . VAL B 1 525 ? 27.766 -18.922 -12.102 1 89.12 525 VAL B CA 1
ATOM 9502 C C . VAL B 1 525 ? 29.297 -18.828 -12.234 1 89.12 525 VAL B C 1
ATOM 9504 O O . VAL B 1 525 ? 29.859 -17.75 -12.047 1 89.12 525 VAL B O 1
ATOM 9507 N N . PRO B 1 526 ? 29.891 -19.812 -12.703 1 84.25 526 PRO B N 1
ATOM 9508 C CA . PRO B 1 526 ? 31.344 -19.859 -12.688 1 84.25 526 PRO B CA 1
ATOM 9509 C C . PRO B 1 526 ? 31.984 -18.812 -13.594 1 84.25 526 PRO B C 1
ATOM 9511 O O . PRO B 1 526 ? 33.188 -18.516 -13.445 1 84.25 526 PRO B O 1
ATOM 9514 N N . GLU B 1 527 ? 31.219 -18.312 -14.43 1 83.94 527 GLU B N 1
ATOM 9515 C CA . GLU B 1 527 ? 31.781 -17.312 -15.344 1 83.94 527 GLU B CA 1
ATOM 9516 C C . GLU B 1 527 ? 32.031 -15.992 -14.625 1 83.94 527 GLU B C 1
ATOM 9518 O O . GLU B 1 527 ? 32.688 -15.102 -15.172 1 83.94 527 GLU B O 1
ATOM 9523 N N . VAL B 1 528 ? 31.625 -15.922 -13.445 1 85.81 528 VAL B N 1
ATOM 9524 C CA . VAL B 1 528 ? 31.766 -14.695 -12.664 1 85.81 528 VAL B CA 1
ATOM 9525 C C . VAL B 1 528 ? 32.844 -14.898 -11.586 1 85.81 528 VAL B C 1
ATOM 9527 O O . VAL B 1 528 ? 32.875 -15.945 -10.938 1 85.81 528 VAL B O 1
ATOM 9530 N N . SER B 1 529 ? 33.719 -13.922 -11.492 1 83.38 529 SER B N 1
ATOM 9531 C CA . SER B 1 529 ? 34.75 -13.984 -10.453 1 83.38 529 SER B CA 1
ATOM 9532 C C . SER B 1 529 ? 34.156 -13.938 -9.062 1 83.38 529 SER B C 1
ATOM 9534 O O . SER B 1 529 ? 33.125 -13.273 -8.844 1 83.38 529 SER B O 1
ATOM 9536 N N . HIS B 1 530 ? 34.75 -14.68 -8.195 1 82.62 530 HIS B N 1
ATOM 9537 C CA . HIS B 1 530 ? 34.25 -14.719 -6.836 1 82.62 530 HIS B CA 1
ATOM 9538 C C . HIS B 1 530 ? 35.281 -14.281 -5.82 1 82.62 530 HIS B C 1
ATOM 9540 O O . HIS B 1 530 ? 35.312 -14.766 -4.688 1 82.62 530 HIS B O 1
ATOM 9546 N N . ASP B 1 531 ? 36.125 -13.438 -6.254 1 90 531 ASP B N 1
ATOM 9547 C CA . ASP B 1 531 ? 37.125 -12.852 -5.363 1 90 531 ASP B CA 1
ATOM 9548 C C . ASP B 1 531 ? 36.625 -11.562 -4.734 1 90 531 ASP B C 1
ATOM 9550 O O . ASP B 1 531 ? 36.781 -10.477 -5.293 1 90 531 ASP B O 1
ATOM 9554 N N . PHE B 1 532 ? 35.969 -11.68 -3.604 1 95.06 532 PHE B N 1
ATOM 9555 C CA . PHE B 1 532 ? 35.344 -10.547 -2.939 1 95.06 532 PHE B CA 1
ATOM 9556 C C . PHE B 1 532 ? 36.094 -10.203 -1.651 1 95.06 532 PHE B C 1
ATOM 9558 O O . PHE B 1 532 ? 36.656 -11.086 -0.989 1 95.06 532 PHE B O 1
ATOM 9565 N N . ASN B 1 533 ? 36.188 -8.867 -1.316 1 95 533 ASN B N 1
ATOM 9566 C CA . ASN B 1 533 ? 36.875 -8.484 -0.09 1 95 533 ASN B CA 1
ATOM 9567 C C . ASN B 1 533 ? 36.094 -7.422 0.68 1 95 533 ASN B C 1
ATOM 9569 O O . ASN B 1 533 ? 36.625 -6.82 1.619 1 95 533 ASN B O 1
ATOM 9573 N N . GLN B 1 534 ? 34.906 -7.164 0.292 1 95.25 534 GLN B N 1
ATOM 9574 C CA . GLN B 1 534 ? 34.094 -6.148 0.947 1 95.25 534 GLN B CA 1
ATOM 9575 C C . GLN B 1 534 ? 32.625 -6.551 0.961 1 95.25 534 GLN B C 1
ATOM 9577 O O . GLN B 1 534 ? 32.125 -7.129 -0.009 1 95.25 534 GLN B O 1
ATOM 9582 N N . MET B 1 535 ? 31.906 -6.242 2.074 1 96.88 535 MET B N 1
ATOM 9583 C CA . MET B 1 535 ? 30.453 -6.449 2.197 1 96.88 535 MET B CA 1
ATOM 9584 C C . MET B 1 535 ? 29.797 -5.246 2.855 1 96.88 535 MET B C 1
ATOM 9586 O O . MET B 1 535 ? 30.25 -4.773 3.898 1 96.88 535 MET B O 1
ATOM 9590 N N . LEU B 1 536 ? 28.797 -4.77 2.27 1 96.06 536 LEU B N 1
ATOM 9591 C CA . LEU B 1 536 ? 27.938 -3.764 2.881 1 96.06 536 LEU B CA 1
ATOM 9592 C C . LEU B 1 536 ? 26.609 -4.375 3.309 1 96.06 536 LEU B C 1
ATOM 9594 O O . LEU B 1 536 ? 25.828 -4.84 2.469 1 96.06 536 LEU B O 1
ATOM 9598 N N . VAL B 1 537 ? 26.375 -4.398 4.586 1 96.94 537 VAL B N 1
ATOM 9599 C CA . VAL B 1 537 ? 25.094 -4.828 5.129 1 96.94 537 VAL B CA 1
ATOM 9600 C C . VAL B 1 537 ? 24.156 -3.629 5.254 1 96.94 537 VAL B C 1
ATOM 9602 O O . VAL B 1 537 ? 24.516 -2.617 5.859 1 96.94 537 VAL B O 1
ATOM 9605 N N . ALA B 1 538 ? 22.984 -3.709 4.664 1 96.38 538 ALA B N 1
ATOM 9606 C CA . ALA B 1 538 ? 21.953 -2.689 4.797 1 96.38 538 ALA B CA 1
ATOM 9607 C C . ALA B 1 538 ? 20.672 -3.283 5.371 1 96.38 538 ALA B C 1
ATOM 9609 O O . ALA B 1 538 ? 20.141 -4.266 4.844 1 96.38 538 ALA B O 1
ATOM 9610 N N . ILE B 1 539 ? 20.203 -2.723 6.402 1 96.12 539 ILE B N 1
ATOM 9611 C CA . ILE B 1 539 ? 18.969 -3.16 7.031 1 96.12 539 ILE B CA 1
ATOM 9612 C C . ILE B 1 539 ? 17.891 -2.084 6.859 1 96.12 539 ILE B C 1
ATOM 9614 O O . ILE B 1 539 ? 18.109 -0.926 7.23 1 96.12 539 ILE B O 1
ATOM 9618 N N . TYR B 1 540 ? 16.797 -2.512 6.301 1 95.75 540 TYR B N 1
ATOM 9619 C CA . TYR B 1 540 ? 15.68 -1.615 6.023 1 95.75 540 TYR B CA 1
ATOM 9620 C C . TYR B 1 540 ? 14.5 -1.906 6.949 1 95.75 540 TYR B C 1
ATOM 9622 O O . TYR B 1 540 ? 14.109 -3.062 7.117 1 95.75 540 TYR B O 1
ATOM 9630 N N . MET B 1 541 ? 14 -0.875 7.512 1 92 541 MET B N 1
ATOM 9631 C CA . MET B 1 541 ? 12.703 -0.96 8.172 1 92 541 MET B CA 1
ATOM 9632 C C . MET B 1 541 ? 11.586 -0.489 7.246 1 92 541 MET B C 1
ATOM 9634 O O . MET B 1 541 ? 11.844 -0.087 6.109 1 92 541 MET B O 1
ATOM 9638 N N . GLU B 1 542 ? 10.375 -0.658 7.734 1 88.25 542 GLU B N 1
ATOM 9639 C CA . GLU B 1 542 ? 9.211 -0.328 6.918 1 88.25 542 GLU B CA 1
ATOM 9640 C C . GLU B 1 542 ? 9.297 1.097 6.383 1 88.25 542 GLU B C 1
ATOM 9642 O O . GLU B 1 542 ? 9.578 2.033 7.133 1 88.25 542 GLU B O 1
ATOM 9647 N N . GLY B 1 543 ? 9.086 1.229 5.121 1 88.62 543 GLY B N 1
ATOM 9648 C CA . GLY B 1 543 ? 9.031 2.545 4.504 1 88.62 543 GLY B CA 1
ATOM 9649 C C . GLY B 1 543 ? 10.375 3.035 4.02 1 88.62 543 GLY B C 1
ATOM 9650 O O . GLY B 1 543 ? 10.461 4.055 3.33 1 88.62 543 GLY B O 1
ATOM 9651 N N . GLN B 1 544 ? 11.414 2.379 4.332 1 91.5 544 GLN B N 1
ATOM 9652 C CA . GLN B 1 544 ? 12.75 2.781 3.912 1 91.5 544 GLN B CA 1
ATOM 9653 C C . GLN B 1 544 ? 13.102 2.189 2.549 1 91.5 544 GLN B C 1
ATOM 9655 O O . GLN B 1 544 ? 12.555 1.159 2.154 1 91.5 544 GLN B O 1
ATOM 9660 N N . ARG B 1 545 ? 13.922 2.877 1.841 1 92.38 545 ARG B N 1
ATOM 9661 C CA . ARG B 1 545 ? 14.367 2.422 0.528 1 92.38 545 ARG B CA 1
ATOM 9662 C C . ARG B 1 545 ? 15.695 3.064 0.149 1 92.38 545 ARG B C 1
ATOM 9664 O O . ARG B 1 545 ? 16.156 3.988 0.823 1 92.38 545 ARG B O 1
ATOM 9671 N N . MET B 1 546 ? 16.297 2.551 -0.797 1 91.75 546 MET B N 1
ATOM 9672 C CA . MET B 1 546 ? 17.438 3.176 -1.45 1 91.75 546 MET B CA 1
ATOM 9673 C C . MET B 1 546 ? 17.078 3.641 -2.857 1 91.75 546 MET B C 1
ATOM 9675 O O . MET B 1 546 ? 16.766 2.82 -3.725 1 91.75 546 MET B O 1
ATOM 9679 N N . SER B 1 547 ? 17.109 4.902 -3.035 1 91.56 547 SER B N 1
ATOM 9680 C CA . SER B 1 547 ? 16.672 5.508 -4.293 1 91.56 547 SER B CA 1
ATOM 9681 C C . SER B 1 547 ? 17.703 5.273 -5.398 1 91.56 547 SER B C 1
ATOM 9683 O O . SER B 1 547 ? 18.672 4.555 -5.203 1 91.56 547 SER B O 1
ATOM 9685 N N . TRP B 1 548 ? 17.484 5.805 -6.598 1 93.75 548 TRP B N 1
ATOM 9686 C CA . TRP B 1 548 ? 18.281 5.59 -7.797 1 93.75 548 TRP B CA 1
ATOM 9687 C C . TRP B 1 548 ? 19.75 5.91 -7.527 1 93.75 548 TRP B C 1
ATOM 9689 O O . TRP B 1 548 ? 20.078 7.004 -7.059 1 93.75 548 TRP B O 1
ATOM 9699 N N . HIS B 1 549 ? 20.609 4.961 -7.719 1 91.56 549 HIS B N 1
ATOM 9700 C CA . HIS B 1 549 ? 22.047 5.109 -7.551 1 91.56 549 HIS B CA 1
ATOM 9701 C C . HIS B 1 549 ? 22.812 4.07 -8.367 1 91.56 549 HIS B C 1
ATOM 9703 O O . HIS B 1 549 ? 22.203 3.195 -8.984 1 91.56 549 HIS B O 1
ATOM 9709 N N . ASP B 1 550 ? 24.078 4.246 -8.5 1 92.88 550 ASP B N 1
ATOM 9710 C CA . ASP B 1 550 ? 24.953 3.229 -9.062 1 92.88 550 ASP B CA 1
ATOM 9711 C C . ASP B 1 550 ? 26.078 2.877 -8.094 1 92.88 550 ASP B C 1
ATOM 9713 O O . ASP B 1 550 ? 26.266 3.551 -7.082 1 92.88 550 ASP B O 1
ATOM 9717 N N . ASP B 1 551 ? 26.703 1.798 -8.336 1 91.12 551 ASP B N 1
ATOM 9718 C CA . ASP B 1 551 ? 27.828 1.348 -7.527 1 91.12 551 ASP B CA 1
ATOM 9719 C C . ASP B 1 551 ? 29.141 1.478 -8.289 1 91.12 551 ASP B C 1
ATOM 9721 O O . ASP B 1 551 ? 30 0.609 -8.195 1 91.12 551 ASP B O 1
ATOM 9725 N N . GLY B 1 552 ? 29.219 2.467 -9.109 1 88 552 GLY B N 1
ATOM 9726 C CA . GLY B 1 552 ? 30.391 2.611 -9.961 1 88 552 GLY B CA 1
ATOM 9727 C C . GLY B 1 552 ? 31.484 3.471 -9.336 1 88 552 GLY B C 1
ATOM 9728 O O . GLY B 1 552 ? 32.188 4.195 -10.039 1 88 552 GLY B O 1
ATOM 9729 N N . GLU B 1 553 ? 31.562 3.457 -8.055 1 86.88 553 GLU B N 1
ATOM 9730 C CA . GLU B 1 553 ? 32.625 4.23 -7.395 1 86.88 553 GLU B CA 1
ATOM 9731 C C . GLU B 1 553 ? 34 3.719 -7.781 1 86.88 553 GLU B C 1
ATOM 9733 O O . GLU B 1 553 ? 34.156 2.553 -8.156 1 86.88 553 GLU B O 1
ATOM 9738 N N . LYS B 1 554 ? 34.969 4.559 -7.66 1 85.69 554 LYS B N 1
ATOM 9739 C CA . LYS B 1 554 ? 36.344 4.199 -8.008 1 85.69 554 LYS B CA 1
ATOM 9740 C C . LYS B 1 554 ? 36.812 3.002 -7.191 1 85.69 554 LYS B C 1
ATOM 9742 O O . LYS B 1 554 ? 36.625 2.953 -5.977 1 85.69 554 LYS B O 1
ATOM 9747 N N . GLY B 1 555 ? 37.375 2.021 -7.871 1 87.5 555 GLY B N 1
ATOM 9748 C CA . GLY B 1 555 ? 37.969 0.875 -7.199 1 87.5 555 GLY B CA 1
ATOM 9749 C C . GLY B 1 555 ? 37.031 -0.307 -7.098 1 87.5 555 GLY B C 1
ATOM 9750 O O . GLY B 1 555 ? 37.438 -1.423 -6.785 1 87.5 555 GLY B O 1
ATOM 9751 N N . VAL B 1 556 ? 35.781 -0.042 -7.391 1 91.38 556 VAL B N 1
ATOM 9752 C CA . VAL B 1 556 ? 34.812 -1.135 -7.309 1 91.38 556 VAL B CA 1
ATOM 9753 C C . VAL B 1 556 ? 34.938 -2.018 -8.547 1 91.38 556 VAL B C 1
ATOM 9755 O O . VAL B 1 556 ? 34.938 -1.515 -9.672 1 91.38 556 VAL B O 1
ATOM 9758 N N . GLY B 1 557 ? 35.031 -3.291 -8.383 1 91.25 557 GLY B N 1
ATOM 9759 C CA . GLY B 1 557 ? 35.125 -4.246 -9.477 1 91.25 557 GLY B CA 1
ATOM 9760 C C . GLY B 1 557 ? 33.812 -4.395 -10.25 1 91.25 557 GLY B C 1
ATOM 9761 O O . GLY B 1 557 ? 32.781 -3.859 -9.844 1 91.25 557 GLY B O 1
ATOM 9762 N N . PRO B 1 558 ? 33.875 -5.137 -11.32 1 92.44 558 PRO B N 1
ATOM 9763 C CA . PRO B 1 558 ? 32.75 -5.227 -12.258 1 92.44 558 PRO B CA 1
ATOM 9764 C C . PRO B 1 558 ? 31.672 -6.191 -11.789 1 92.44 558 PRO B C 1
ATOM 9766 O O . PRO B 1 558 ? 30.625 -6.324 -12.445 1 92.44 558 PRO B O 1
ATOM 9769 N N . ILE B 1 559 ? 31.953 -6.887 -10.688 1 95.12 559 ILE B N 1
ATOM 9770 C CA . ILE B 1 559 ? 30.984 -7.855 -10.195 1 95.12 559 ILE B CA 1
ATOM 9771 C C . ILE B 1 559 ? 30.453 -7.406 -8.836 1 95.12 559 ILE B C 1
ATOM 9773 O O . ILE B 1 559 ? 31.219 -7.195 -7.898 1 95.12 559 ILE B O 1
ATOM 9777 N N . ILE B 1 560 ? 29.188 -7.23 -8.734 1 96.19 560 ILE B N 1
ATOM 9778 C CA . ILE B 1 560 ? 28.5 -6.871 -7.496 1 96.19 560 ILE B CA 1
ATOM 9779 C C . ILE B 1 560 ? 27.406 -7.891 -7.199 1 96.19 560 ILE B C 1
ATOM 9781 O O . ILE B 1 560 ? 26.562 -8.164 -8.047 1 96.19 560 ILE B O 1
ATOM 9785 N N . VAL B 1 561 ? 27.438 -8.445 -6.023 1 97.38 561 VAL B N 1
ATOM 9786 C CA . VAL B 1 561 ? 26.469 -9.477 -5.641 1 97.38 561 VAL B CA 1
ATOM 9787 C C . VAL B 1 561 ? 25.641 -8.992 -4.453 1 97.38 561 VAL B C 1
ATOM 9789 O O . VAL B 1 561 ? 26.172 -8.375 -3.527 1 97.38 561 VAL B O 1
ATOM 9792 N N . SER B 1 562 ? 24.344 -9.25 -4.449 1 98.06 562 SER B N 1
ATOM 9793 C CA . SER B 1 562 ? 23.484 -8.852 -3.346 1 98.06 562 SER B CA 1
ATOM 9794 C C . SER B 1 562 ? 22.562 -9.992 -2.914 1 98.06 562 SER B C 1
ATOM 9796 O O . SER B 1 562 ? 21.812 -10.523 -3.723 1 98.06 562 SER B O 1
ATOM 9798 N N . LEU B 1 563 ? 22.672 -10.383 -1.701 1 98.62 563 LEU B N 1
ATOM 9799 C CA . LEU B 1 563 ? 21.75 -11.328 -1.083 1 98.62 563 LEU B CA 1
ATOM 9800 C C . LEU B 1 563 ? 20.594 -10.602 -0.402 1 98.62 563 LEU B C 1
ATOM 9802 O O . LEU B 1 563 ? 20.812 -9.648 0.352 1 98.62 563 LEU B O 1
ATOM 9806 N N . SER B 1 564 ? 19.375 -11.016 -0.682 1 98.56 564 SER B N 1
ATOM 9807 C CA . SER B 1 564 ? 18.188 -10.414 -0.094 1 98.56 564 SER B CA 1
ATOM 9808 C C . SER B 1 564 ? 17.578 -11.312 0.975 1 98.56 564 SER B C 1
ATOM 9810 O O . SER B 1 564 ? 17.281 -12.484 0.711 1 98.56 564 SER B O 1
ATOM 9812 N N . LEU B 1 565 ? 17.375 -10.773 2.145 1 98.56 565 LEU B N 1
ATOM 9813 C CA . LEU B 1 565 ? 16.766 -11.508 3.248 1 98.56 565 LEU B CA 1
ATOM 9814 C C . LEU B 1 565 ? 15.547 -10.766 3.789 1 98.56 565 LEU B C 1
ATOM 9816 O O . LEU B 1 565 ? 15.57 -9.547 3.928 1 98.56 565 LEU B O 1
ATOM 9820 N N . GLY B 1 566 ? 14.492 -11.508 4.102 1 96.88 566 GLY B N 1
ATOM 9821 C CA . GLY B 1 566 ? 13.32 -10.922 4.727 1 96.88 566 GLY B CA 1
ATOM 9822 C C . GLY B 1 566 ? 12.219 -10.578 3.738 1 96.88 566 GLY B C 1
ATOM 9823 O O . GLY B 1 566 ? 11.852 -11.406 2.906 1 96.88 566 GLY B O 1
ATOM 9824 N N . SER B 1 567 ? 11.703 -9.367 3.844 1 96.12 567 SER B N 1
ATOM 9825 C CA . SER B 1 567 ? 10.555 -8.953 3.041 1 96.12 567 SER B CA 1
ATOM 9826 C C . SER B 1 567 ? 10.93 -8.828 1.567 1 96.12 567 SER B C 1
ATOM 9828 O O . SER B 1 567 ? 12.086 -8.555 1.235 1 96.12 567 SER B O 1
ATOM 9830 N N . PRO B 1 568 ? 9.875 -9.016 0.743 1 96.94 568 PRO B N 1
ATOM 9831 C CA . PRO B 1 568 ? 10.109 -8.789 -0.684 1 96.94 568 PRO B CA 1
ATOM 9832 C C . PRO B 1 568 ? 10.523 -7.348 -0.991 1 96.94 568 PRO B C 1
ATOM 9834 O O . PRO B 1 568 ? 10.234 -6.441 -0.206 1 96.94 568 PRO B O 1
ATOM 9837 N N . ALA B 1 569 ? 11.227 -7.207 -2.078 1 97.88 569 ALA B N 1
ATOM 9838 C CA . ALA B 1 569 ? 11.656 -5.891 -2.537 1 97.88 569 ALA B CA 1
ATOM 9839 C C . ALA B 1 569 ? 11.625 -5.801 -4.062 1 97.88 569 ALA B C 1
ATOM 9841 O O . ALA B 1 569 ? 11.883 -6.789 -4.75 1 97.88 569 ALA B O 1
ATOM 9842 N N . GLU B 1 570 ? 11.32 -4.66 -4.523 1 97.69 570 GLU B N 1
ATOM 9843 C CA . GLU B 1 570 ? 11.422 -4.395 -5.953 1 97.69 570 GLU B CA 1
ATOM 9844 C C . GLU B 1 570 ? 12.766 -3.762 -6.309 1 97.69 570 GLU B C 1
ATOM 9846 O O . GLU B 1 570 ? 13.156 -2.758 -5.715 1 97.69 570 GLU B O 1
ATOM 9851 N N . MET B 1 571 ? 13.445 -4.344 -7.141 1 98.19 571 MET B N 1
ATOM 9852 C CA . MET B 1 571 ? 14.656 -3.75 -7.703 1 98.19 571 MET B CA 1
ATOM 9853 C C . MET B 1 571 ? 14.406 -3.258 -9.125 1 98.19 571 MET B C 1
ATOM 9855 O O . MET B 1 571 ? 13.922 -4.012 -9.969 1 98.19 571 MET B O 1
ATOM 9859 N N . LYS B 1 572 ? 14.727 -2.066 -9.367 1 98.12 572 LYS B N 1
ATOM 9860 C CA . LYS B 1 572 ? 14.516 -1.433 -10.672 1 98.12 572 LYS B CA 1
ATOM 9861 C C . LYS B 1 572 ? 15.844 -0.984 -11.281 1 98.12 572 LYS B C 1
ATOM 9863 O O . LYS B 1 572 ? 16.734 -0.519 -10.57 1 98.12 572 LYS B O 1
ATOM 9868 N N . VAL B 1 573 ? 15.977 -1.156 -12.531 1 98 573 VAL B N 1
ATOM 9869 C CA . VAL B 1 573 ? 17.156 -0.719 -13.273 1 98 573 VAL B CA 1
ATOM 9870 C C . VAL B 1 573 ? 16.75 0.215 -14.406 1 98 573 VAL B C 1
ATOM 9872 O O . VAL B 1 573 ? 15.828 -0.098 -15.172 1 98 573 VAL B O 1
ATOM 9875 N N . ARG B 1 574 ? 17.375 1.363 -14.469 1 96.88 574 ARG B N 1
ATOM 9876 C CA . ARG B 1 574 ? 17.078 2.311 -15.539 1 96.88 574 ARG B CA 1
ATOM 9877 C C . ARG B 1 574 ? 18.359 2.787 -16.219 1 96.88 574 ARG B C 1
ATOM 9879 O O . ARG B 1 574 ? 19.422 2.818 -15.586 1 96.88 574 ARG B O 1
ATOM 9886 N N . ARG B 1 575 ? 18.203 3.18 -17.375 1 94.38 575 ARG B N 1
ATOM 9887 C CA . ARG B 1 575 ? 19.328 3.758 -18.109 1 94.38 575 ARG B CA 1
ATOM 9888 C C . ARG B 1 575 ? 19.594 5.191 -17.672 1 94.38 575 ARG B C 1
ATOM 9890 O O . ARG B 1 575 ? 18.656 5.965 -17.453 1 94.38 575 ARG B O 1
ATOM 9897 N N . LYS B 1 576 ? 20.891 5.449 -17.453 1 92.75 576 LYS B N 1
ATOM 9898 C CA . LYS B 1 576 ? 21.266 6.82 -17.125 1 92.75 576 LYS B CA 1
ATOM 9899 C C . LYS B 1 576 ? 21.031 7.75 -18.312 1 92.75 576 LYS B C 1
ATOM 9901 O O . LYS B 1 576 ? 21.156 7.336 -19.469 1 92.75 576 LYS B O 1
ATOM 9906 N N . LEU B 1 577 ? 20.406 8.922 -18.062 1 73 577 LEU B N 1
ATOM 9907 C CA . LEU B 1 577 ? 20.141 9.906 -19.109 1 73 577 LEU B CA 1
ATOM 9908 C C . LEU B 1 577 ? 21.438 10.32 -19.797 1 73 577 LEU B C 1
ATOM 9910 O O . LEU B 1 577 ? 22.406 10.688 -19.141 1 73 577 LEU B O 1
ATOM 9914 N N . LYS B 1 578 ? 22 9.578 -20.703 1 55.47 578 LYS B N 1
ATOM 9915 C CA . LYS B 1 578 ? 23.156 10.102 -21.422 1 55.47 578 LYS B CA 1
ATOM 9916 C C . LYS B 1 578 ? 22.906 11.531 -21.891 1 55.47 578 LYS B C 1
ATOM 9918 O O . LYS B 1 578 ? 21.781 11.898 -22.219 1 55.47 578 LYS B O 1
ATOM 9923 N N . LYS B 1 579 ? 23.875 12.461 -21.75 1 44.12 579 LYS B N 1
ATOM 9924 C CA . LYS B 1 579 ? 24.031 13.469 -22.781 1 44.12 579 LYS B CA 1
ATOM 9925 C C . LYS B 1 579 ? 23.781 12.883 -24.172 1 44.12 579 LYS B C 1
ATOM 9927 O O . LYS B 1 579 ? 23.953 11.68 -24.391 1 44.12 579 LYS B O 1
ATOM 9932 N N . LYS B 1 580 ? 23.391 13.656 -25.188 1 35.78 580 LYS B N 1
ATOM 9933 C CA . LYS B 1 580 ? 23 13.273 -26.547 1 35.78 580 LYS B CA 1
ATOM 9934 C C . LYS B 1 580 ? 23.906 12.172 -27.078 1 35.78 580 LYS B C 1
ATOM 9936 O O . LYS B 1 580 ? 25.016 12.445 -27.547 1 35.78 580 LYS B O 1
ATOM 9941 N N . VAL B 1 581 ? 24.25 11.211 -26.438 1 32.5 581 VAL B N 1
ATOM 9942 C CA . VAL B 1 581 ? 25.031 10.328 -27.297 1 32.5 581 VAL B CA 1
ATOM 9943 C C . VAL B 1 581 ? 24.25 9.969 -28.547 1 32.5 581 VAL B C 1
ATOM 9945 O O . VAL B 1 581 ? 23.016 9.812 -28.484 1 32.5 581 VAL B O 1
ATOM 9948 N N . GLU B 1 582 ? 24.875 10.141 -29.75 1 30.45 582 GLU B N 1
ATOM 9949 C CA . GLU B 1 582 ? 24.453 9.797 -31.109 1 30.45 582 GLU B CA 1
ATOM 9950 C C . GLU B 1 582 ? 23.688 8.477 -31.141 1 30.45 582 GLU B C 1
ATOM 9952 O O . GLU B 1 582 ? 24.172 7.465 -30.625 1 30.45 582 GLU B O 1
ATOM 9957 N N . ALA B 1 583 ? 22.469 8.578 -31.031 1 33.44 583 ALA B N 1
ATOM 9958 C CA . ALA B 1 583 ? 21.609 7.434 -31.328 1 33.44 583 ALA B CA 1
ATOM 9959 C C . ALA B 1 583 ? 22.234 6.555 -32.406 1 33.44 583 ALA B C 1
ATOM 9961 O O . ALA B 1 583 ? 22.359 6.969 -33.562 1 33.44 583 ALA B O 1
ATOM 9962 N N . SER B 1 584 ? 23.391 5.938 -32.219 1 26.73 584 SER B N 1
ATOM 9963 C CA . SER B 1 584 ? 23.734 5.008 -33.281 1 26.73 584 SER B CA 1
ATOM 9964 C C . SER B 1 584 ? 22.516 4.18 -33.719 1 26.73 584 SER B C 1
ATOM 9966 O O . SER B 1 584 ? 21.875 3.559 -32.875 1 26.73 584 SER B O 1
ATOM 9968 N N . SER B 1 585 ? 21.812 4.746 -34.688 1 31.61 585 SER B N 1
ATOM 9969 C CA . SER B 1 585 ? 20.828 4.094 -35.531 1 31.61 585 SER B CA 1
ATOM 9970 C C . SER B 1 585 ? 21.266 2.682 -35.906 1 31.61 585 SER B C 1
ATOM 9972 O O . SER B 1 585 ? 21.734 2.441 -37.031 1 31.61 585 SER B O 1
ATOM 9974 N N . SER B 1 586 ? 22.156 2.096 -35.25 1 26.27 586 SER B N 1
ATOM 9975 C CA . SER B 1 586 ? 22.328 0.839 -35.969 1 26.27 586 SER B CA 1
ATOM 9976 C C . SER B 1 586 ? 20.984 0.125 -36.156 1 26.27 586 SER B C 1
ATOM 9978 O O . SER B 1 586 ? 20.281 -0.147 -35.188 1 26.27 586 SER B O 1
ATOM 9980 N N . LYS B 1 587 ? 20.469 0.356 -37.312 1 28.39 587 LYS B N 1
ATOM 9981 C CA . LYS B 1 587 ? 19.562 -0.599 -37.938 1 28.39 587 LYS B CA 1
ATOM 9982 C C . LYS B 1 587 ? 19.938 -2.033 -37.562 1 28.39 587 LYS B C 1
ATOM 9984 O O . LYS B 1 587 ? 20.938 -2.561 -38.062 1 28.39 587 LYS B O 1
ATOM 9989 N N . SER B 1 588 ? 19.75 -2.383 -36.406 1 27.42 588 SER B N 1
ATOM 9990 C CA . SER B 1 588 ? 19.875 -3.822 -36.219 1 27.42 588 SER B CA 1
ATOM 9991 C C . SER B 1 588 ? 19.203 -4.602 -37.344 1 27.42 588 SER B C 1
ATOM 9993 O O . SER B 1 588 ? 18.047 -4.328 -37.688 1 27.42 588 SER B O 1
ATOM 9995 N N . SER B 1 589 ? 20 -4.938 -38.281 1 25.84 589 SER B N 1
ATOM 9996 C CA . SER B 1 589 ? 19.562 -5.949 -39.25 1 25.84 589 SER B CA 1
ATOM 9997 C C . SER B 1 589 ? 18.688 -7.004 -38.562 1 25.84 589 SER B C 1
ATOM 9999 O O . SER B 1 589 ? 19 -7.473 -37.469 1 25.84 589 SER B O 1
ATOM 10001 N N . LYS B 1 590 ? 17.5 -6.938 -38.969 1 32.34 590 LYS B N 1
ATOM 10002 C CA . LYS B 1 590 ? 16.609 -8.094 -38.812 1 32.34 590 LYS B CA 1
ATOM 10003 C C . LYS B 1 590 ? 17.359 -9.398 -39.094 1 32.34 590 LYS B C 1
ATOM 10005 O O . LYS B 1 590 ? 17.328 -9.906 -40.219 1 32.34 590 LYS B O 1
ATOM 10010 N N . ASN B 1 591 ? 18.672 -9.438 -38.781 1 26.44 591 ASN B N 1
ATOM 10011 C CA . ASN B 1 591 ? 19.094 -10.805 -39.062 1 26.44 591 ASN B CA 1
ATOM 10012 C C . ASN B 1 591 ? 18.141 -11.828 -38.438 1 26.44 591 ASN B C 1
ATOM 10014 O O . ASN B 1 591 ? 17.875 -11.789 -37.25 1 26.44 591 ASN B O 1
ATOM 10018 N N . ASP B 1 592 ? 17.391 -12.383 -39.25 1 31.02 592 ASP B N 1
ATOM 10019 C CA . ASP B 1 592 ? 16.5 -13.547 -39.312 1 31.02 592 ASP B CA 1
ATOM 10020 C C . ASP B 1 592 ? 17.172 -14.773 -38.719 1 31.02 592 ASP B C 1
ATOM 10022 O O . ASP B 1 592 ? 17 -15.891 -39.219 1 31.02 592 ASP B O 1
ATOM 10026 N N . GLU B 1 593 ? 18.375 -14.617 -38.125 1 30.92 593 GLU B N 1
ATOM 10027 C CA . GLU B 1 593 ? 18.781 -15.961 -37.75 1 30.92 593 GLU B CA 1
ATOM 10028 C C . GLU B 1 593 ? 17.781 -16.594 -36.781 1 30.92 593 GLU B C 1
ATOM 10030 O O . GLU B 1 593 ? 17.516 -16.047 -35.719 1 30.92 593 GLU B O 1
ATOM 10035 N N . LYS B 1 594 ? 17.047 -17.406 -37.281 1 33.91 594 LYS B N 1
ATOM 10036 C CA . LYS B 1 594 ? 16.172 -18.422 -36.719 1 33.91 594 LYS B CA 1
ATOM 10037 C C . LYS B 1 594 ? 16.891 -19.203 -35.594 1 33.91 594 LYS B C 1
ATOM 10039 O O . LYS B 1 594 ? 17.484 -20.25 -35.875 1 33.91 594 LYS B O 1
ATOM 10044 N N . GLY B 1 595 ? 17.703 -18.609 -34.812 1 32.5 595 GLY B N 1
ATOM 10045 C CA . GLY B 1 595 ? 18.016 -19.547 -33.75 1 32.5 595 GLY B CA 1
ATOM 10046 C C . GLY B 1 595 ? 16.812 -20.328 -33.25 1 32.5 595 GLY B C 1
ATOM 10047 O O . GLY B 1 595 ? 15.672 -19.938 -33.5 1 32.5 595 GLY B O 1
ATOM 10048 N N . ASP B 1 596 ? 17.062 -21.484 -32.875 1 34.94 596 ASP B N 1
ATOM 10049 C CA . ASP B 1 596 ? 16.062 -22.359 -32.281 1 34.94 596 ASP B CA 1
ATOM 10050 C C . ASP B 1 596 ? 15.227 -21.609 -31.234 1 34.94 596 ASP B C 1
ATOM 10052 O O . ASP B 1 596 ? 15.594 -21.562 -30.062 1 34.94 596 ASP B O 1
ATOM 10056 N N . TYR B 1 597 ? 14.789 -20.422 -31.594 1 38.47 597 TYR B N 1
ATOM 10057 C CA . TYR B 1 597 ? 13.984 -19.531 -30.766 1 38.47 597 TYR B CA 1
ATOM 10058 C C . TYR B 1 597 ? 12.805 -20.266 -30.156 1 38.47 597 TYR B C 1
ATOM 10060 O O . TYR B 1 597 ? 11.891 -20.688 -30.859 1 38.47 597 TYR B O 1
ATOM 10068 N N . THR B 1 598 ? 13.039 -21.047 -29.281 1 50.28 598 THR B N 1
ATOM 10069 C CA . THR B 1 598 ? 11.805 -21.359 -28.562 1 50.28 598 THR B CA 1
ATOM 10070 C C . THR B 1 598 ? 11.086 -20.078 -28.156 1 50.28 598 THR B C 1
ATOM 10072 O O . THR B 1 598 ? 11.648 -19.234 -27.453 1 50.28 598 THR B O 1
ATOM 10075 N N . PRO B 1 599 ? 10.109 -19.688 -28.984 1 58.97 599 PRO B N 1
ATOM 10076 C CA . PRO B 1 599 ? 9.43 -18.406 -28.781 1 58.97 599 PRO B CA 1
ATOM 10077 C C . PRO B 1 599 ? 8.867 -18.266 -27.375 1 58.97 599 PRO B C 1
ATOM 10079 O O . PRO B 1 599 ? 7.883 -18.922 -27.016 1 58.97 599 PRO B O 1
ATOM 10082 N N . THR B 1 600 ? 9.75 -18.062 -26.344 1 73.44 600 THR B N 1
ATOM 10083 C CA . THR B 1 600 ? 9.188 -17.688 -25.047 1 73.44 600 THR B CA 1
ATOM 10084 C C . THR B 1 600 ? 8.688 -16.234 -25.078 1 73.44 600 THR B C 1
ATOM 10086 O O . THR B 1 600 ? 8.977 -15.492 -26.016 1 73.44 600 THR B O 1
ATOM 10089 N N . PHE B 1 601 ? 7.672 -16.062 -24.328 1 83.56 601 PHE B N 1
ATOM 10090 C CA . PHE B 1 601 ? 7.043 -14.758 -24.172 1 83.56 601 PHE B CA 1
ATOM 10091 C C . PHE B 1 601 ? 7.5 -14.086 -22.875 1 83.56 601 PHE B C 1
ATOM 10093 O O . PHE B 1 601 ? 6.871 -14.25 -21.828 1 83.56 601 PHE B O 1
ATOM 10100 N N . PRO B 1 602 ? 8.555 -13.289 -23.062 1 83.5 602 PRO B N 1
ATOM 10101 C CA . PRO B 1 602 ? 8.992 -12.562 -21.875 1 83.5 602 PRO B CA 1
ATOM 10102 C C . PRO B 1 602 ? 7.953 -11.562 -21.359 1 83.5 602 PRO B C 1
ATOM 10104 O O . PRO B 1 602 ? 7.027 -11.211 -22.094 1 83.5 602 PRO B O 1
ATOM 10107 N N . ILE B 1 603 ? 8.086 -11.25 -20.078 1 88.19 603 ILE B N 1
ATOM 10108 C CA . ILE B 1 603 ? 7.238 -10.188 -19.531 1 88.19 603 ILE B CA 1
ATOM 10109 C C . ILE B 1 603 ? 7.762 -8.828 -20 1 88.19 603 ILE B C 1
ATOM 10111 O O . ILE B 1 603 ? 8.891 -8.445 -19.656 1 88.19 603 ILE B O 1
ATOM 10115 N N . MET B 1 604 ? 6.855 -8.164 -20.719 1 89.94 604 MET B N 1
ATOM 10116 C CA . MET B 1 604 ? 7.273 -6.879 -21.266 1 89.94 604 MET B CA 1
ATOM 10117 C C . MET B 1 604 ? 6.504 -5.73 -20.625 1 89.94 604 MET B C 1
ATOM 10119 O O . MET B 1 604 ? 5.363 -5.906 -20.188 1 89.94 604 MET B O 1
ATOM 10123 N N . ARG B 1 605 ? 7.195 -4.68 -20.562 1 90.75 605 ARG B N 1
ATOM 10124 C CA . ARG B 1 605 ? 6.562 -3.455 -20.078 1 90.75 605 ARG B CA 1
ATOM 10125 C C . ARG B 1 605 ? 6.73 -2.324 -21.094 1 90.75 605 ARG B C 1
ATOM 10127 O O . ARG B 1 605 ? 7.746 -2.248 -21.781 1 90.75 605 ARG B O 1
ATOM 10134 N N . ARG B 1 606 ? 5.77 -1.371 -21.109 1 87.94 606 ARG B N 1
ATOM 10135 C CA . ARG B 1 606 ? 5.773 -0.307 -22.109 1 87.94 606 ARG B CA 1
ATOM 10136 C C . ARG B 1 606 ? 6.473 0.939 -21.578 1 87.94 606 ARG B C 1
ATOM 10138 O O . ARG B 1 606 ? 7.008 1.734 -22.359 1 87.94 606 ARG B O 1
ATOM 10145 N N . ASN B 1 607 ? 6.422 1.137 -20.25 1 88.06 607 ASN B N 1
ATOM 10146 C CA . ASN B 1 607 ? 7.016 2.318 -19.641 1 88.06 607 ASN B CA 1
ATOM 10147 C C . ASN B 1 607 ? 7.68 1.98 -18.297 1 88.06 607 ASN B C 1
ATOM 10149 O O . ASN B 1 607 ? 7.551 0.861 -17.812 1 88.06 607 ASN B O 1
ATOM 10153 N N . GLY B 1 608 ? 8.539 2.926 -17.969 1 92.56 608 GLY B N 1
ATOM 10154 C CA . GLY B 1 608 ? 9.18 2.748 -16.672 1 92.56 608 GLY B CA 1
ATOM 10155 C C . GLY B 1 608 ? 10.617 2.275 -16.781 1 92.56 608 GLY B C 1
ATOM 10156 O O . GLY B 1 608 ? 11.328 2.631 -17.719 1 92.56 608 GLY B O 1
ATOM 10157 N N . PRO B 1 609 ? 11.117 1.51 -15.719 1 95.19 609 PRO B N 1
ATOM 10158 C CA . PRO B 1 609 ? 12.508 1.052 -15.719 1 95.19 609 PRO B CA 1
ATOM 10159 C C . PRO B 1 609 ? 12.789 0.004 -16.797 1 95.19 609 PRO B C 1
ATOM 10161 O O . PRO B 1 609 ? 11.859 -0.667 -17.266 1 95.19 609 PRO B O 1
ATOM 10164 N N . GLU B 1 610 ? 14.039 -0.119 -17.172 1 96.5 610 GLU B N 1
ATOM 10165 C CA . GLU B 1 610 ? 14.422 -1.08 -18.203 1 96.5 610 GLU B CA 1
ATOM 10166 C C . GLU B 1 610 ? 14.227 -2.514 -17.719 1 96.5 610 GLU B C 1
ATOM 10168 O O . GLU B 1 610 ? 13.891 -3.398 -18.516 1 96.5 610 GLU B O 1
ATOM 10173 N N . LEU B 1 611 ? 14.477 -2.719 -16.484 1 97.94 611 LEU B N 1
ATOM 10174 C CA . LEU B 1 611 ? 14.305 -4.027 -15.859 1 97.94 611 LEU B CA 1
ATOM 10175 C C . LEU B 1 611 ? 13.711 -3.895 -14.461 1 97.94 611 LEU B C 1
ATOM 10177 O O . LEU B 1 611 ? 14.133 -3.033 -13.688 1 97.94 611 LEU B O 1
ATOM 10181 N N . LEU B 1 612 ? 12.734 -4.598 -14.156 1 97.94 612 LEU B N 1
ATOM 10182 C CA . LEU B 1 612 ? 12.117 -4.672 -12.836 1 97.94 612 LEU B CA 1
ATOM 10183 C C . LEU B 1 612 ? 12.172 -6.098 -12.289 1 97.94 612 LEU B C 1
ATOM 10185 O O . LEU B 1 612 ? 11.68 -7.027 -12.93 1 97.94 612 LEU B O 1
ATOM 10189 N N . LEU B 1 613 ? 12.758 -6.285 -11.156 1 98 613 LEU B N 1
ATOM 10190 C CA . LEU B 1 613 ? 12.867 -7.582 -10.492 1 98 613 LEU B CA 1
ATOM 10191 C C . LEU B 1 613 ? 12.133 -7.57 -9.156 1 98 613 LEU B C 1
ATOM 10193 O O . LEU B 1 613 ? 12.156 -6.57 -8.438 1 98 613 LEU B O 1
ATOM 10197 N N . ASN B 1 614 ? 11.484 -8.633 -8.867 1 96.62 614 ASN B N 1
ATOM 10198 C CA . ASN B 1 614 ? 10.938 -8.867 -7.535 1 96.62 614 ASN B CA 1
ATOM 10199 C C . ASN B 1 614 ? 11.836 -9.789 -6.719 1 96.62 614 ASN B C 1
ATOM 10201 O O . ASN B 1 614 ? 11.953 -10.977 -7.031 1 96.62 614 ASN B O 1
ATOM 10205 N N . LEU B 1 615 ? 12.391 -9.273 -5.707 1 98.12 615 LEU B N 1
ATOM 10206 C CA . LEU B 1 615 ? 13.312 -10.039 -4.863 1 98.12 615 LEU B CA 1
ATOM 10207 C C . LEU B 1 615 ? 12.594 -10.586 -3.637 1 98.12 615 LEU B C 1
ATOM 10209 O O . LEU B 1 615 ? 11.766 -9.898 -3.035 1 98.12 615 LEU B O 1
ATOM 10213 N N . ASN B 1 616 ? 12.898 -11.828 -3.373 1 97.62 616 ASN B N 1
ATOM 10214 C CA . ASN B 1 616 ? 12.336 -12.477 -2.191 1 97.62 616 ASN B CA 1
ATOM 10215 C C . ASN B 1 616 ? 13.43 -12.984 -1.262 1 97.62 616 ASN B C 1
ATOM 10217 O O . ASN B 1 616 ? 14.617 -12.859 -1.566 1 97.62 616 ASN B O 1
ATOM 10221 N N . HIS B 1 617 ? 13.031 -13.477 -0.08 1 97.88 617 HIS B N 1
ATOM 10222 C CA . HIS B 1 617 ? 13.953 -14.016 0.911 1 97.88 617 HIS B CA 1
ATOM 10223 C C . HIS B 1 617 ? 14.852 -15.094 0.301 1 97.88 617 HIS B C 1
ATOM 10225 O O . HIS B 1 617 ? 14.359 -16.062 -0.286 1 97.88 617 HIS B O 1
ATOM 10231 N N . GLY B 1 618 ? 16.125 -14.859 0.364 1 98 618 GLY B N 1
ATOM 10232 C CA . GLY B 1 618 ? 17.094 -15.844 -0.098 1 98 618 GLY B CA 1
ATOM 10233 C C . GLY B 1 618 ? 17.531 -15.609 -1.528 1 98 618 GLY B C 1
ATOM 10234 O O . GLY B 1 618 ? 18.469 -16.266 -2.004 1 98 618 GLY B O 1
ATOM 10235 N N . ASP B 1 619 ? 16.953 -14.719 -2.223 1 98.19 619 ASP B N 1
ATOM 10236 C CA . ASP B 1 619 ? 17.328 -14.43 -3.602 1 98.19 619 ASP B CA 1
ATOM 10237 C C . ASP B 1 619 ? 18.703 -13.766 -3.668 1 98.19 619 ASP B C 1
ATOM 10239 O O . ASP B 1 619 ? 19.094 -13.039 -2.746 1 98.19 619 ASP B O 1
ATOM 10243 N N . ILE B 1 620 ? 19.422 -13.984 -4.715 1 98.06 620 ILE B N 1
ATOM 10244 C CA . ILE B 1 620 ? 20.719 -13.359 -4.977 1 98.06 620 ILE B CA 1
ATOM 10245 C C . ILE B 1 620 ? 20.703 -12.703 -6.355 1 98.06 620 ILE B C 1
ATOM 10247 O O . ILE B 1 620 ? 20.25 -13.305 -7.336 1 98.06 620 ILE B O 1
ATOM 10251 N N . VAL B 1 621 ? 21.094 -11.5 -6.41 1 98.38 621 VAL B N 1
ATOM 10252 C CA . VAL B 1 621 ? 21.266 -10.797 -7.676 1 98.38 621 VAL B CA 1
ATOM 10253 C C . VAL B 1 621 ? 22.75 -10.539 -7.926 1 98.38 621 VAL B C 1
ATOM 10255 O O . VAL B 1 621 ? 23.469 -10.078 -7.035 1 98.38 621 VAL B O 1
ATOM 10258 N N . ILE B 1 622 ? 23.188 -10.867 -9.086 1 97.62 622 ILE B N 1
ATOM 10259 C CA . ILE B 1 622 ? 24.562 -10.633 -9.5 1 97.62 622 ILE B CA 1
ATOM 10260 C C . ILE B 1 622 ? 24.594 -9.641 -10.664 1 97.62 622 ILE B C 1
ATOM 10262 O O . ILE B 1 622 ? 24.031 -9.922 -11.734 1 97.62 622 ILE B O 1
ATOM 10266 N N . MET B 1 623 ? 25.109 -8.531 -10.43 1 97.25 623 MET B N 1
ATOM 10267 C CA . MET B 1 623 ? 25.359 -7.57 -11.5 1 97.25 623 MET B CA 1
ATOM 10268 C C . MET B 1 623 ? 26.781 -7.715 -12.031 1 97.25 623 MET B C 1
ATOM 10270 O O . MET B 1 623 ? 27.75 -7.527 -11.281 1 97.25 623 MET B O 1
ATOM 10274 N N . ALA B 1 624 ? 26.844 -8.031 -13.312 1 95.88 624 ALA B N 1
ATOM 10275 C CA . ALA B 1 624 ? 28.156 -8.328 -13.898 1 95.88 624 ALA B CA 1
ATOM 10276 C C . ALA B 1 624 ? 28.375 -7.531 -15.18 1 95.88 624 ALA B C 1
ATOM 10278 O O . ALA B 1 624 ? 27.547 -7.57 -16.094 1 95.88 624 ALA B O 1
ATOM 10279 N N . GLY B 1 625 ? 29.469 -6.855 -15.227 1 94.44 625 GLY B N 1
ATOM 10280 C CA . GLY B 1 625 ? 29.859 -6.109 -16.406 1 94.44 625 GLY B CA 1
ATOM 10281 C C . GLY B 1 625 ? 30.672 -4.867 -16.094 1 94.44 625 GLY B C 1
ATOM 10282 O O . GLY B 1 625 ? 30.422 -4.191 -15.094 1 94.44 625 GLY B O 1
ATOM 10283 N N . ASP B 1 626 ? 31.516 -4.48 -16.984 1 92 626 ASP B N 1
ATOM 10284 C CA . ASP B 1 626 ? 32.438 -3.373 -16.766 1 92 626 ASP B CA 1
ATOM 10285 C C . ASP B 1 626 ? 31.734 -2.029 -16.875 1 92 626 ASP B C 1
ATOM 10287 O O . ASP B 1 626 ? 32.156 -1.046 -16.25 1 92 626 ASP B O 1
ATOM 10291 N N . THR B 1 627 ? 30.703 -2.021 -17.625 1 94.44 627 THR B N 1
ATOM 10292 C CA . THR B 1 627 ? 30.094 -0.728 -17.906 1 94.44 627 THR B CA 1
ATOM 10293 C C . THR B 1 627 ? 28.656 -0.669 -17.375 1 94.44 627 THR B C 1
ATOM 10295 O O . THR B 1 627 ? 27.922 0.277 -17.656 1 94.44 627 THR B O 1
ATOM 10298 N N . LEU B 1 628 ? 28.281 -1.698 -16.625 1 95.56 628 LEU B N 1
ATOM 10299 C CA . LEU B 1 628 ? 26.906 -1.735 -16.141 1 95.56 628 LEU B CA 1
ATOM 10300 C C . LEU B 1 628 ? 26.625 -0.541 -15.242 1 95.56 628 LEU B C 1
ATOM 10302 O O . LEU B 1 628 ? 25.609 0.146 -15.414 1 95.56 628 LEU B O 1
ATOM 10306 N N . GLN B 1 629 ? 27.5 -0.266 -14.336 1 95 629 GLN B N 1
ATOM 10307 C CA . GLN B 1 629 ? 27.281 0.81 -13.375 1 95 629 GLN B CA 1
ATOM 10308 C C . GLN B 1 629 ? 27.484 2.176 -14.023 1 95 629 GLN B C 1
ATOM 10310 O O . GLN B 1 629 ? 27.031 3.193 -13.492 1 95 629 GLN B O 1
ATOM 10315 N N . GLU B 1 630 ? 28.172 2.189 -15.062 1 93.94 630 GLU B N 1
ATOM 10316 C CA . GLU B 1 630 ? 28.375 3.43 -15.805 1 93.94 630 GLU B CA 1
ATOM 10317 C C . GLU B 1 630 ? 27.109 3.83 -16.562 1 93.94 630 GLU B C 1
ATOM 10319 O O . GLU B 1 630 ? 26.797 5.016 -16.672 1 93.94 630 GLU B O 1
ATOM 10324 N N . HIS B 1 631 ? 26.406 2.857 -17.031 1 95.06 631 HIS B N 1
ATOM 10325 C CA . HIS B 1 631 ? 25.328 3.148 -17.969 1 95.06 631 HIS B CA 1
ATOM 10326 C C . HIS B 1 631 ? 23.969 3.064 -17.266 1 95.06 631 HIS B C 1
ATOM 10328 O O . HIS B 1 631 ? 22.969 3.566 -17.781 1 95.06 631 HIS B O 1
ATOM 10334 N N . TYR B 1 632 ? 23.938 2.389 -16.188 1 96.56 632 TYR B N 1
ATOM 10335 C CA . TYR B 1 632 ? 22.641 2.129 -15.578 1 96.56 632 TYR B CA 1
ATOM 10336 C C . TYR B 1 632 ? 22.641 2.51 -14.102 1 96.56 632 TYR B C 1
ATOM 10338 O O . TYR B 1 632 ? 23.672 2.404 -13.438 1 96.56 632 TYR B O 1
ATOM 10346 N N . ASP B 1 633 ? 21.469 3.018 -13.586 1 96.44 633 ASP B N 1
ATOM 10347 C CA . ASP B 1 633 ? 21.172 3.168 -12.164 1 96.44 633 ASP B CA 1
ATOM 10348 C C . ASP B 1 633 ? 20.234 2.066 -11.68 1 96.44 633 ASP B C 1
ATOM 10350 O O . ASP B 1 633 ? 19.562 1.428 -12.484 1 96.44 633 ASP B O 1
ATOM 10354 N N . HIS B 1 634 ? 20.297 1.844 -10.453 1 97.06 634 HIS B N 1
ATOM 10355 C CA . HIS B 1 634 ? 19.328 0.917 -9.875 1 97.06 634 HIS B CA 1
ATOM 10356 C C . HIS B 1 634 ? 18.75 1.455 -8.57 1 97.06 634 HIS B C 1
ATOM 10358 O O . HIS B 1 634 ? 19.297 2.4 -7.992 1 97.06 634 HIS B O 1
ATOM 10364 N N . MET B 1 635 ? 17.641 0.997 -8.18 1 97.12 635 MET B N 1
ATOM 10365 C CA . MET B 1 635 ? 17 1.301 -6.902 1 97.12 635 MET B CA 1
ATOM 10366 C C . MET B 1 635 ? 16.344 0.056 -6.312 1 97.12 635 MET B C 1
ATOM 10368 O O . MET B 1 635 ? 15.992 -0.871 -7.043 1 97.12 635 MET B O 1
ATOM 10372 N N . VAL B 1 636 ? 16.25 -0.014 -5.02 1 97.06 636 VAL B N 1
ATOM 10373 C CA . VAL B 1 636 ? 15.594 -1.127 -4.336 1 97.06 636 VAL B CA 1
ATOM 10374 C C . VAL B 1 636 ? 14.578 -0.592 -3.33 1 97.06 636 VAL B C 1
ATOM 10376 O O . VAL B 1 636 ? 14.898 0.269 -2.51 1 97.06 636 VAL B O 1
ATOM 10379 N N . ALA B 1 637 ? 13.383 -1.077 -3.398 1 96.75 637 ALA B N 1
ATOM 10380 C CA . ALA B 1 637 ? 12.289 -0.663 -2.525 1 96.75 637 ALA B CA 1
ATOM 10381 C C . ALA B 1 637 ? 11.68 -1.861 -1.801 1 96.75 637 ALA B C 1
ATOM 10383 O O . ALA B 1 637 ? 10.805 -2.541 -2.338 1 96.75 637 ALA B O 1
ATOM 10384 N N . PRO B 1 638 ? 12.102 -2.074 -0.55 1 96.62 638 PRO B N 1
ATOM 10385 C CA . PRO B 1 638 ? 11.516 -3.172 0.224 1 96.62 638 PRO B CA 1
ATOM 10386 C C . PRO B 1 638 ? 10.062 -2.906 0.62 1 96.62 638 PRO B C 1
ATOM 10388 O O . PRO B 1 638 ? 9.664 -1.75 0.789 1 96.62 638 PRO B O 1
ATOM 10391 N N . LYS B 1 639 ? 9.297 -3.928 0.782 1 93.19 639 LYS B N 1
ATOM 10392 C CA . LYS B 1 639 ? 7.914 -3.814 1.221 1 93.19 639 LYS B CA 1
ATOM 10393 C C . LYS B 1 639 ? 7.809 -3.883 2.742 1 93.19 639 LYS B C 1
ATOM 10395 O O . LYS B 1 639 ? 6.742 -3.637 3.309 1 93.19 639 LYS B O 1
ATOM 10400 N N . GLY B 1 640 ? 8.805 -4.191 3.406 1 92.06 640 GLY B N 1
ATOM 10401 C CA . GLY B 1 640 ? 8.914 -4.316 4.852 1 92.06 640 GLY B CA 1
ATOM 10402 C C . GLY B 1 640 ? 10.344 -4.445 5.336 1 92.06 640 GLY B C 1
ATOM 10403 O O . GLY B 1 640 ? 11.258 -3.881 4.73 1 92.06 640 GLY B O 1
ATOM 10404 N N . PHE B 1 641 ? 10.5 -5.164 6.449 1 93.81 641 PHE B N 1
ATOM 10405 C CA . PHE B 1 641 ? 11.828 -5.367 7.02 1 93.81 641 PHE B CA 1
ATOM 10406 C C . PHE B 1 641 ? 12.688 -6.223 6.102 1 93.81 641 PHE B C 1
ATOM 10408 O O . PHE B 1 641 ? 12.297 -7.328 5.727 1 93.81 641 PHE B O 1
ATOM 10415 N N . ARG B 1 642 ? 13.859 -5.754 5.762 1 96.88 642 ARG B N 1
ATOM 10416 C CA . ARG B 1 642 ? 14.742 -6.441 4.82 1 96.88 642 ARG B CA 1
ATOM 10417 C C . ARG B 1 642 ? 16.203 -6.238 5.188 1 96.88 642 ARG B C 1
ATOM 10419 O O . ARG B 1 642 ? 16.609 -5.145 5.586 1 96.88 642 ARG B O 1
ATOM 10426 N N . VAL B 1 643 ? 16.984 -7.254 5.027 1 98.06 643 VAL B N 1
ATOM 10427 C CA . VAL B 1 643 ? 18.438 -7.191 5.137 1 98.06 643 VAL B CA 1
ATOM 10428 C C . VAL B 1 643 ? 19.062 -7.484 3.777 1 98.06 643 VAL B C 1
ATOM 10430 O O . VAL B 1 643 ? 18.781 -8.516 3.166 1 98.06 643 VAL B O 1
ATOM 10433 N N . ALA B 1 644 ? 19.844 -6.617 3.322 1 98.38 644 ALA B N 1
ATOM 10434 C CA . ALA B 1 644 ? 20.578 -6.801 2.072 1 98.38 644 ALA B CA 1
ATOM 10435 C C . ALA B 1 644 ? 22.078 -6.883 2.32 1 98.38 644 ALA B C 1
ATOM 10437 O O . ALA B 1 644 ? 22.641 -6.043 3.027 1 98.38 644 ALA B O 1
ATOM 10438 N N . CYS B 1 645 ? 22.719 -7.855 1.842 1 98.44 645 CYS B N 1
ATOM 10439 C CA . CYS B 1 645 ? 24.172 -8 1.883 1 98.44 645 CYS B CA 1
ATOM 10440 C C . CYS B 1 645 ? 24.781 -7.844 0.493 1 98.44 645 CYS B C 1
ATOM 10442 O O . CYS B 1 645 ? 24.688 -8.758 -0.333 1 98.44 645 CYS B O 1
ATOM 10444 N N . THR B 1 646 ? 25.344 -6.738 0.265 1 97.44 646 THR B N 1
ATOM 10445 C CA . THR B 1 646 ? 25.969 -6.469 -1.026 1 97.44 646 THR B CA 1
ATOM 10446 C C . THR B 1 646 ? 27.469 -6.707 -0.961 1 97.44 646 THR B C 1
ATOM 10448 O O . THR B 1 646 ? 28.156 -6.113 -0.134 1 97.44 646 THR B O 1
ATOM 10451 N N . ILE B 1 647 ? 27.969 -7.52 -1.778 1 96.81 647 ILE B N 1
ATOM 10452 C CA . ILE B 1 647 ? 29.344 -8 -1.747 1 96.81 647 ILE B CA 1
ATOM 10453 C C . ILE B 1 647 ? 30.062 -7.586 -3.027 1 96.81 647 ILE B C 1
ATOM 10455 O O . ILE B 1 647 ? 29.531 -7.754 -4.129 1 96.81 647 ILE B O 1
ATOM 10459 N N . ARG B 1 648 ? 31.297 -7.086 -2.85 1 94.88 648 ARG B N 1
ATOM 10460 C CA . ARG B 1 648 ? 32.062 -6.539 -3.957 1 94.88 648 ARG B CA 1
ATOM 10461 C C . ARG B 1 648 ? 33.562 -6.863 -3.799 1 94.88 648 ARG B C 1
ATOM 10463 O O . ARG B 1 648 ? 33.969 -7.34 -2.746 1 94.88 648 ARG B O 1
ATOM 10470 N N . LYS B 1 649 ? 34.219 -6.621 -4.918 1 94.19 649 LYS B N 1
ATOM 10471 C CA . LYS B 1 649 ? 35.688 -6.527 -4.895 1 94.19 649 LYS B CA 1
ATOM 10472 C C . LYS B 1 649 ? 36.156 -5.078 -4.996 1 94.19 649 LYS B C 1
ATOM 10474 O O . LYS B 1 649 ? 35.781 -4.371 -5.941 1 94.19 649 LYS B O 1
ATOM 10479 N N . ILE B 1 650 ? 36.844 -4.664 -3.994 1 92.31 650 ILE B N 1
ATOM 10480 C CA . ILE B 1 650 ? 37.406 -3.314 -4 1 92.31 650 ILE B CA 1
ATOM 10481 C C . ILE B 1 650 ? 38.875 -3.369 -4.297 1 92.31 650 ILE B C 1
ATOM 10483 O O . ILE B 1 650 ? 39.656 -4.051 -3.598 1 92.31 650 ILE B O 1
ATOM 10487 N N . GLU B 1 651 ? 39.25 -2.676 -5.367 1 86.38 651 GLU B N 1
ATOM 10488 C CA . GLU B 1 651 ? 40.656 -2.613 -5.738 1 86.38 651 GLU B CA 1
ATOM 10489 C C . GLU B 1 651 ? 41.344 -1.402 -5.109 1 86.38 651 GLU B C 1
ATOM 10491 O O . GLU B 1 651 ? 40.75 -0.325 -5.02 1 86.38 651 GLU B O 1
ATOM 10496 N N . LYS B 1 652 ? 42.531 -1.542 -4.473 1 70.25 652 LYS B N 1
ATOM 10497 C CA . LYS B 1 652 ? 43.281 -0.474 -3.852 1 70.25 652 LYS B CA 1
ATOM 10498 C C . LYS B 1 652 ? 43.969 0.396 -4.906 1 70.25 652 LYS B C 1
ATOM 10500 O O . LYS B 1 652 ? 44.469 -0.11 -5.922 1 70.25 652 LYS B O 1
#

Nearest PDB structures (foldseek):
  4npm-assembly2_B  TM=7.116E-01  e=4.357E-07  Danio rerio
  4npl-assembly2_B  TM=7.242E-01  e=6.089E-07  Danio rerio
  3tht-assembly4_D  TM=6.571E-01  e=8.510E-07  Homo sapiens
  7wl0-assembly2_C  TM=6.078E-01  e=4.121E-07  Homo sapiens
  4nj4-assembly1_A  TM=6.607E-01  e=2.903E-06  Homo sapiens

Radius of gyration: 36.94 Å; Cα contacts (8 Å, |Δi|>4): 2603; chains: 2; bounding box: 121×123×93 Å

Solvent-accessible surface area (backbone atoms only — not comparable to full-atom values): 74309 Å² total; per-residue (Å²): 130,83,80,77,81,74,78,76,75,79,74,78,73,75,72,78,71,67,72,77,69,76,72,71,80,74,39,57,67,75,62,93,67,61,90,70,41,75,84,51,38,69,35,54,70,38,31,24,78,35,65,61,20,40,36,48,42,35,70,54,36,66,45,88,82,54,44,69,23,64,58,91,52,25,44,40,21,38,51,47,37,70,79,68,57,93,87,48,40,32,67,76,47,29,31,31,45,65,42,69,76,55,55,42,82,52,94,91,36,68,41,65,76,46,59,61,48,76,78,38,68,52,34,30,7,49,48,28,23,35,77,66,65,41,65,28,35,37,32,38,28,53,57,32,82,64,50,78,60,84,58,87,43,50,28,31,44,71,44,52,25,33,44,77,44,74,47,51,43,77,41,75,33,69,73,70,66,78,77,71,67,66,61,70,70,62,59,76,59,71,75,67,67,64,78,74,73,81,72,78,78,70,79,68,82,71,69,85,62,78,43,71,62,26,39,42,47,35,38,33,33,33,57,50,84,75,53,97,64,75,64,24,79,44,59,65,77,61,54,54,52,62,66,65,61,54,69,75,52,72,61,65,56,67,75,75,65,76,57,50,63,36,85,81,75,65,48,72,38,72,60,54,33,71,57,54,56,37,54,48,82,88,37,93,57,38,62,17,26,60,34,82,86,75,70,41,80,35,79,53,68,92,81,75,50,66,22,71,74,69,66,47,78,79,81,74,53,69,72,65,58,68,48,60,58,35,50,69,88,71,66,76,72,47,78,58,95,77,65,74,67,73,47,42,56,51,68,60,34,16,41,64,33,55,38,72,16,41,33,17,52,47,39,47,69,63,26,38,44,30,83,82,84,58,54,70,46,79,51,87,86,65,88,70,52,56,82,77,37,42,59,86,72,55,75,72,27,54,4,37,51,78,84,64,76,45,38,32,23,65,88,59,71,60,46,75,47,79,44,76,45,96,81,18,31,30,41,37,37,36,40,39,73,87,76,14,36,39,37,39,39,40,48,22,57,68,73,27,58,62,45,52,52,45,48,48,49,63,70,62,60,86,51,88,65,35,18,35,36,43,42,73,57,93,54,94,57,82,39,64,44,80,41,32,33,36,37,30,39,49,82,63,82,51,67,37,68,68,66,60,34,46,65,91,77,40,62,64,58,58,57,54,49,51,52,52,51,41,50,51,36,61,74,72,40,64,90,50,86,72,75,62,53,26,38,40,37,37,41,31,37,32,84,34,60,46,67,80,42,60,73,60,42,90,41,49,50,43,47,41,35,33,40,32,27,34,15,35,26,41,36,37,29,32,72,51,83,69,72,88,63,78,72,72,72,69,74,72,71,79,68,73,74,74,56,92,62,72,82,64,67,75,47,70,32,90,67,80,46,43,33,38,38,79,41,39,51,44,16,34,39,37,41,36,25,86,50,42,41,75,46,28,30,33,29,41,44,40,77,25,47,26,40,35,42,37,36,29,24,67,54,132,134,79,79,76,80,74,77,74,73,78,73,77,73,73,73,78,71,66,73,77,70,78,70,71,77,77,38,57,65,75,61,91,66,59,80,71,39,74,86,50,38,69,34,56,70,38,31,25,80,37,66,60,20,39,36,48,42,35,70,55,36,67,44,87,80,54,44,68,22,62,58,90,52,25,44,40,21,38,51,46,36,71,80,68,58,92,87,48,41,33,67,75,48,31,31,31,45,65,47,68,73,56,56,42,81,50,96,94,35,68,41,66,76,48,58,62,48,74,77,38,66,58,34,29,8,50,47,28,24,37,76,66,66,39,62,27,34,36,31,38,28,54,57,31,80,63,48,78,60,83,59,87,41,51,29,32,43,71,43,54,25,34,44,75,45,75,47,52,42,77,40,78,34,70,73,71,65,77,78,69,68,66,61,70,70,63,59,76,58,72,75,69,67,64,79,73,74,81,70,78,78,72,78,71,80,70,70,87,64,78,43,72,65,26,39,41,44,34,36,34,34,32,56,51,82,76,53,92,59,75,64,25,80,46,59,64,78,60,53,55,50,63,66,64,60,55,70,75,56,70,60,68,56,68,76,76,64,76,58,47,62,36,86,84,75,63,48,72,40,74,60,54,34,70,59,52,57,36,54,46,82,87,36,92,56,39,61,19,27,62,35,82,86,74,69,41,79,38,78,53,68,92,81,74,52,66,22,70,71,70,66,48,78,80,82,74,53,69,72,64,57,68,48,59,58,34,50,69,88,71,64,75,70,44,77,58,94,76,65,74,67,72,48,41,57,50,69,59,34,16,41,66,33,55,29,64,16,41,33,17,52,47,39,46,70,64,27,39,44,31,85,81,83,58,54,69,45,79,50,86,85,66,88,69,52,55,82,78,37,43,61,86,73,53,74,72,27,53,5,38,50,81,85,66,77,48,38,32,24,65,87,58,71,61,47,73,46,81,46,75,45,95,81,18,31,29,41,35,36,34,41,39,72,88,75,14,34,38,35,40,37,40,49,24,57,69,73,28,58,62,45,52,52,45,46,49,50,62,69,62,61,86,50,88,67,34,19,34,36,43,44,73,56,93,55,92,58,81,40,65,45,80,41,32,33,35,35,29,39,47,81,64,82,52,67,37,66,67,66,61,33,46,66,90,76,40,63,65,58,59,57,55,47,52,54,51,53,41,50,50,35,60,73,73,40,63,90,50,85,72,76,63,52,26,36,40,36,38,39,29,38,32,84,35,61,46,69,80,40,61,74,60,40,90,43,48,50,45,46,40,34,34,41,33,29,34,16,36,25,41,36,36,30,32,72,51,84,67,70,88,63,77,74,75,70,68,72,69,69,77,68,72,73,74,56,90,62,71,83,64,66,75,46,70,32,88,69,81,47,43,33,39,38,80,42,40,53,44,15,33,38,36,41,35,26,85,52,40,40,76,46,28,30,33,30,40,44,40,77,24,48,27,40,36,42,36,35,29,24,67,55,132

Sequence (1304 aa):
MEQIASSNVQVVQEEVKISVHPLPEDNDVTNKVTLHSPVNVHRPKVWAETRQELCETLAYFRAYQGGVYHKDNAVYAYLVDGFGAKRDVCNGRVIISHGGGKSIKQNDKYELAKSQSPTDNSVKSLLNNYYNKQPLAIIIGNKCSITKFKVPARYCVLGFYLITHAWAELEDGENLNDEEALNEDALIDEEALINNTPVAKTKKHKSKSKSKPFIRWKFRFEWIDTQEFFPWWEDPAEINKMDLDDPNSDNNENMEIDSDTCNTCKQQFFPIYNSWMCLESSCKSFWKIWNTVKMSWENAPQDLSFNPIFLVPGFISGEILSRPLPFSIIPSPPIGHNNIGAYSLMHWKGYHCLRCGRVSCRVKWSCWECMNCHKTLSALKTILDKSMLADPHRLVFTGPATDCEGSILNGSNITRDRTILSNGVILMKYNFPNDNRIFHFVSNEICNEMPDIFLKNFQEIDNEQLKRHPIKSKLETRLFARQFTLNVGEHYKFALELNTVPWKDAPKVCNDTLDYVKKIIENFVPEVSHDFNQMLVAIYMEGQRMSWHDDGEKGVGPIIVSLSLGSPAEMKVRRKLKKKVEASSSKSSKNDEKGDYTPTFPIMRRNGPELLLNLNHGDIVIMAGDTLQEHYDHMVAPKGFRVACTIRKIEKMEQIASSNVQVVQEEVKISVHPLPEDNDVTNKVTLHSPVNVHRPKVWAETRQELCETLAYFRAYQGGVYHKDNAVYAYLVDGFGAKRDVCNGRVIISHGGGKSIKQNDKYELAKSQSPTDNSVKSLLNNYYNKQPLAIIIGNKCSITKFKVPARYCVLGFYLITHAWAELEDGENLNDEEALNEDALIDEEALINNTPVAKTKKHKSKSKSKPFIRWKFRFEWIDTQEFFPWWEDPAEINKMDLDDPNSDNNENMEIDSDTCNTCKQQFFPIYNSWMCLESSCKSFWKIWNTVKMSWENAPQDLSFNPIFLVPGFISGEILSRPLPFSIIPSPPIGHNNIGAYSLMHWKGYHCLRCGRVSCRVKWSCWECMNCHKTLSALKTILDKSMLADPHRLVFTGPATDCEGSILNGSNITRDRTILSNGVILMKYNFPNDNRIFHFVSNEICNEMPDIFLKNFQEIDNEQLKRHPIKSKLETRLFARQFTLNVGEHYKFALELNTVPWKDAPKVCNDTLDYVKKIIENFVPEVSHDFNQMLVAIYMEGQRMSWHDDGEKGVGPIIVSLSLGSPAEMKVRRKLKKKVEASSSKSSKNDEKGDYTPTFPIMRRNGPELLLNLNHGDIVIMAGDTLQEHYDHMVAPKGFRVACTIRKIEK

Foldseek 3Di:
DPDPPPPCPPPPCPPPPQLPPPQDWFLPPPDPDDLPDQSNQQAFLAWEAALVLCLLAPPLDNDNDDQFDDDPLATAEGEAAQQFDPPFAAALQKTKGFQDDQWDDDPNHTDHPAADDCPPRSNRSLVVQQVVQAKHWYKYAQRRPRYPFHDSHRIGTQGIKTWLDKFKDWAFDPQPPPPPPPPPVPPCPVPVPPDPPPPPPPPPPPPSPRPGTHMIMMTMIGHQCLADHDGSRDDVVVVVVVVPPPPVVVCLVVVPQPFDADPFPRDTDRQQWPFDADGDPPTPRHQWGQDPVVRDTHHHDPDIHTDPVNRDDRSDDPVSSPDDHPDHPQGDQLDDPPPPDPQASSQFGWGQRSIRNYTDGFWFPQWHARPRPGDTGGGDQDQDFQVRFEDPPADQFQAEGPPFAWAFAPPQPKDWDWDQDPSRWIWIWIAHPPRWIKIKTHDHDVLCPLLRVLSRQVSVDDDRQFTWFWFQDPDPGTDTAQWTKAKEFDDADDSGPHDYHYPVRDPPSLVVVLVVVLVCCVVPVVVDDSDFGMKMKIKHAAPHWFDWAFRPDPQWDQKKKKAKAHHKKKKFKAWDPDDPDPPPPPPPPPPPPVDVCPPDDHRYDHDDGRIIGIDGHGMMMMTGDDCRRVTMIMIMGGNGIMMMMMITHGGD/DDDPPPPCPPPPPPPPPPLPPCQDWFLPPPDPPALAPQSNQQAFLAWEAALVLCLLAPPLDNDNDDQFDDDPLATAEGEAAQQADPPFAAALQKTKGFQDDQWDDDPNHTDHPAADDCPPRRNRSLVVQQVVQAKHWYKYAQRRPRYPFHDSHRIGTQGIKTWLDKFKDWDFDPQPPPPPPPPPVPPCPVPVPPDPDPPPPPPPPPPSPRPGTHMIMMTMIGHQCLARHDGSRDDVVVVVVVVPPPPVVVCLVVVPQPFDADPFPRDTDRQQWPFDADGDPPTPRHQWGQDPVVRDTHHHDPDIHTDPVNRDDRSDDPVSSPDDHDDHPQGDQLDDPPPPDPQASSQFGWGQRSGRNYTDGFWFPQWHARPPPGDTGGGDQDQDFQVRFEDPPADQFQAEGPPFAWAFAPPQPKDWDWDQDPSRWIWIWIAHPPRWIKIKTHDHDVLCPLLRVLSRQVSVDDDRQFTWFWFQDPDPGTDTAQWTKAKEFDDADDSGPHDYHYPVRDPVSLVVVLVVVLVCCVVPVVVDDSDFGMKMKIKHAAPHWFDWAFRPDPQWDQKKKKAKAHHKKKKFKAWDPDDPDPPPPPPPPPPPPVDVCPPDDHRYDHDDGRIMGIDGHGMMMMTGDDCRRVTMIMIMGGNGIMMMMMITHGGD

pLDDT: mean 79.78, std 23.17, range [19.88, 98.62]